Protein 1JW3 (pdb70)

Nearest PDB structures (foldseek):
  1jw3-assembly1_A  TM=9.278E-01  e=3.471E-25  Methanothermobacter thermautotrophicus
  4n2p-assembly1_A  TM=8.117E-01  e=3.714E-10  Pyrococcus horikoshii OT3
  8btx-assembly1_A  TM=7.753E-01  e=4.153E-09  Homo sapiens
  8odp-assembly2_D  TM=7.758E-01  e=3.670E-09  Homo sapiens
  5yzj-assembly1_B  TM=7.274E-01  e=2.975E-07  Homo sapiens

Radius of gyration: 14.45 Å; Cα contacts (8 Å, |Δi|>4): 319; chains: 1; bounding box: 36×46×28 Å

Solvent-accessible surface area: 8670 Å² total; per-residue (Å²): 238,153,26,45,86,130,73,147,58,134,39,52,29,0,7,50,2,58,10,123,76,61,46,54,0,1,20,18,1,0,25,0,15,5,89,42,15,3,52,26,82,145,50,152,47,63,78,110,125,165,22,138,7,88,6,124,84,164,47,48,0,0,68,56,10,5,47,51,9,62,154,46,22,120,99,20,46,7,15,27,7,115,42,112,23,121,43,65,141,91,147,130,6,25,49,0,24,2,12,15,53,1,54,109,92,159,188,65,26,94,133,180,57,142,49,164,38,22,87,131,18,76,36,62,29,80,75,95,137,68,79,7,23,0,48,1,19,7,52,122

Structure (mmCIF, N/CA/C/O backbone):
data_1JW3
#
_entry.id   1JW3
#
_cell.length_a   ?
_cell.length_b   ?
_cell.length_c   ?
_cell.angle_alpha   ?
_cell.angle_beta   ?
_cell.angle_gamma   ?
#
loop_
_atom_site.group_PDB
_atom_site.id
_atom_site.type_symbol
_atom_site.label_atom_id
_atom_site.label_alt_id
_atom_site.label_comp_id
_atom_site.label_asym_id
_atom_site.label_entity_id
_atom_site.label_seq_id
_atom_site.pdbx_PDB_ins_code
_atom_site.Cartn_x
_atom_site.Cartn_y
_atom_site.Cartn_z
_atom_site.occupancy
_atom_site.B_iso_or_equiv
_atom_site.auth_seq_id
_atom_site.auth_comp_id
_atom_site.auth_asym_id
_atom_site.auth_atom_id
_atom_site.pdbx_PDB_model_num
ATOM 1 N N . MET A 1 1 ? -4.465 3.564 18.238 1.00 0.00 1 MET A N 1
ATOM 2 C CA . MET A 1 1 ? -3.116 2.966 18.067 1.00 0.00 1 MET A CA 1
ATOM 3 C C . MET A 1 1 ? -3.027 2.161 16.775 1.00 0.00 1 MET A C 1
ATOM 4 O O . MET A 1 1 ? -1.972 2.090 16.146 1.00 0.00 1 MET A O 1
ATOM 20 N N . LYS A 1 2 ? -4.145 1.556 16.384 1.00 0.00 2 LYS A N 1
ATOM 21 C CA . LYS A 1 2 ? -4.194 0.757 15.165 1.00 0.00 2 LYS A CA 1
ATOM 22 C C . LYS A 1 2 ? -3.978 1.629 13.935 1.00 0.00 2 LYS A C 1
ATOM 23 O O . LYS A 1 2 ? -3.143 1.325 13.083 1.00 0.00 2 LYS A O 1
ATOM 42 N N . GLY A 1 3 ? -4.736 2.714 13.852 1.00 0.00 3 GLY A N 1
ATOM 43 C CA . GLY A 1 3 ? -4.617 3.620 12.726 1.00 0.00 3 GLY A CA 1
ATOM 44 C C . GLY A 1 3 ? -5.180 3.044 11.439 1.00 0.00 3 GLY A C 1
ATOM 45 O O . GLY A 1 3 ? -5.019 3.630 10.370 1.00 0.00 3 GLY A O 1
ATOM 49 N N . PHE A 1 4 ? -5.845 1.895 11.539 1.00 0.00 4 PHE A N 1
ATOM 50 C CA . PHE A 1 4 ? -6.432 1.253 10.370 1.00 0.00 4 PHE A CA 1
ATOM 51 C C . PHE A 1 4 ? -7.785 0.624 10.713 1.00 0.00 4 PHE A C 1
ATOM 52 O O . PHE A 1 4 ? -7.951 0.029 11.779 1.00 0.00 4 PHE A O 1
ATOM 69 N N . GLU A 1 5 ? -8.748 0.758 9.804 1.00 0.00 5 GLU A N 1
ATOM 70 C CA . GLU A 1 5 ? -10.085 0.202 10.007 1.00 0.00 5 GLU A CA 1
ATOM 71 C C . GLU A 1 5 ? -10.688 -0.233 8.677 1.00 0.00 5 GLU A C 1
ATOM 72 O O . GLU A 1 5 ? -10.715 0.535 7.721 1.00 0.00 5 GLU A O 1
ATOM 84 N N . PHE A 1 6 ? -11.161 -1.472 8.611 1.00 0.00 6 PHE A N 1
ATOM 85 C CA . PHE A 1 6 ? -11.742 -1.996 7.378 1.00 0.00 6 PHE A CA 1
ATOM 86 C C . PHE A 1 6 ? -13.243 -2.232 7.504 1.00 0.00 6 PHE A C 1
ATOM 87 O O . PHE A 1 6 ? -13.744 -2.585 8.571 1.00 0.00 6 PHE A O 1
ATOM 104 N N . PHE A 1 7 ? -13.951 -2.049 6.390 1.00 0.00 7 PHE A N 1
ATOM 105 C CA . PHE A 1 7 ? -15.394 -2.258 6.350 1.00 0.00 7 PHE A CA 1
ATOM 106 C C . PHE A 1 7 ? -15.711 -3.514 5.544 1.00 0.00 7 PHE A C 1
ATOM 107 O O . PHE A 1 7 ? -14.922 -3.929 4.694 1.00 0.00 7 PHE A O 1
ATOM 124 N N . ASP A 1 8 ? -16.850 -4.136 5.831 1.00 0.00 8 ASP A N 1
ATOM 125 C CA . ASP A 1 8 ? -17.236 -5.366 5.145 1.00 0.00 8 ASP A CA 1
ATOM 126 C C . ASP A 1 8 ? -18.052 -5.103 3.883 1.00 0.00 8 ASP A C 1
ATOM 127 O O . ASP A 1 8 ? -19.251 -4.829 3.948 1.00 0.00 8 ASP A O 1
ATOM 136 N N . VAL A 1 9 ? -17.395 -5.225 2.734 1.00 0.00 9 VAL A N 1
ATOM 137 C CA . VAL A 1 9 ? -18.051 -5.043 1.443 1.00 0.00 9 VAL A CA 1
ATOM 138 C C . VAL A 1 9 ? -18.240 -6.388 0.763 1.00 0.00 9 VAL A C 1
ATOM 139 O O . VAL A 1 9 ? -17.444 -7.309 0.954 1.00 0.00 9 VAL A O 1
ATOM 152 N N . THR A 1 10 ? -19.274 -6.490 -0.054 1.00 0.00 10 THR A N 1
ATOM 153 C CA . THR A 1 10 ? -19.532 -7.716 -0.783 1.00 0.00 10 THR A CA 1
ATOM 154 C C . THR A 1 10 ? -18.915 -7.626 -2.176 1.00 0.00 10 THR A C 1
ATOM 155 O O . THR A 1 10 ? -19.368 -6.830 -2.998 1.00 0.00 10 THR A O 1
ATOM 166 N N . ALA A 1 11 ? -17.857 -8.418 -2.425 1.00 0.00 11 ALA A N 1
ATOM 167 C CA . ALA A 1 11 ? -17.143 -8.412 -3.702 1.00 0.00 11 ALA A CA 1
ATOM 168 C C . ALA A 1 11 ? -15.806 -7.726 -3.510 1.00 0.00 11 ALA A C 1
ATOM 169 O O . ALA A 1 11 ? -14.770 -8.205 -3.951 1.00 0.00 11 ALA A O 1
ATOM 176 N N . ASP A 1 12 ? -15.848 -6.595 -2.834 1.00 0.00 12 ASP A N 1
ATOM 177 C CA . ASP A 1 12 ? -14.648 -5.820 -2.560 1.00 0.00 12 ASP A CA 1
ATOM 178 C C . ASP A 1 12 ? -14.468 -5.587 -1.063 1.00 0.00 12 ASP A C 1
ATOM 179 O O . ASP A 1 12 ? -15.366 -5.840 -0.266 1.00 0.00 12 ASP A O 1
ATOM 188 N N . ALA A 1 13 ? -13.300 -5.095 -0.689 1.00 0.00 13 ALA A N 1
ATOM 189 C CA . ALA A 1 13 ? -13.010 -4.797 0.705 1.00 0.00 13 ALA A CA 1
ATOM 190 C C . ALA A 1 13 ? -12.068 -3.604 0.811 1.00 0.00 13 ALA A C 1
ATOM 191 O O . ALA A 1 13 ? -10.956 -3.642 0.287 1.00 0.00 13 ALA A O 1
ATOM 198 N N . GLY A 1 14 ? -12.507 -2.549 1.494 1.00 0.00 14 GLY A N 1
ATOM 199 C CA . GLY A 1 14 ? -11.672 -1.373 1.643 1.00 0.00 14 GLY A CA 1
ATOM 200 C C . GLY A 1 14 ? -11.297 -1.099 3.071 1.00 0.00 14 GLY A C 1
ATOM 201 O O . GLY A 1 14 ? -12.127 -1.175 3.977 1.00 0.00 14 GLY A O 1
ATOM 205 N N . PHE A 1 15 ? -10.031 -0.778 3.263 1.00 0.00 15 PHE A N 1
ATOM 206 C CA . PHE A 1 15 ? -9.506 -0.485 4.579 1.00 0.00 15 PHE A CA 1
ATOM 207 C C . PHE A 1 15 ? -9.266 1.007 4.715 1.00 0.00 15 PHE A C 1
ATOM 208 O O . PHE A 1 15 ? -9.057 1.707 3.725 1.00 0.00 15 PHE A O 1
ATOM 225 N N . TRP A 1 16 ? -9.291 1.487 5.943 1.00 0.00 16 TRP A N 1
ATOM 226 C CA . TRP A 1 16 ? -9.068 2.894 6.208 1.00 0.00 16 TRP A CA 1
ATOM 227 C C . TRP A 1 16 ? -7.742 3.066 6.919 1.00 0.00 16 TRP A C 1
ATOM 228 O O . TRP A 1 16 ? -7.457 2.375 7.891 1.00 0.00 16 TRP A O 1
ATOM 249 N N . ALA A 1 17 ? -6.933 3.984 6.424 1.00 0.00 17 ALA A N 1
ATOM 250 C CA . ALA A 1 17 ? -5.630 4.239 7.010 1.00 0.00 17 ALA A CA 1
ATOM 251 C C . ALA A 1 17 ? -5.543 5.654 7.492 1.00 0.00 17 ALA A C 1
ATOM 252 O O . ALA A 1 17 ? -6.211 6.548 6.982 1.00 0.00 17 ALA A O 1
ATOM 259 N N . TYR A 1 18 ? -4.743 5.826 8.515 1.00 0.00 18 TYR A N 1
ATOM 260 C CA . TYR A 1 18 ? -4.576 7.111 9.138 1.00 0.00 18 TYR A CA 1
ATOM 261 C C . TYR A 1 18 ? -3.174 7.653 8.917 1.00 0.00 18 TYR A C 1
ATOM 262 O O . TYR A 1 18 ? -2.248 6.910 8.593 1.00 0.00 18 TYR A O 1
ATOM 280 N N . GLY A 1 19 ? -3.038 8.961 9.065 1.00 0.00 19 GLY A N 1
ATOM 281 C CA . GLY A 1 19 ? -1.763 9.601 8.850 1.00 0.00 19 GLY A CA 1
ATOM 282 C C . GLY A 1 19 ? -1.137 10.160 10.083 1.00 0.00 19 GLY A C 1
ATOM 283 O O . GLY A 1 19 ? -1.325 9.676 11.199 1.00 0.00 19 GLY A O 1
ATOM 287 N N . HIS A 1 20 ? -0.350 11.173 9.829 1.00 0.00 20 HIS A N 1
ATOM 288 C CA . HIS A 1 20 ? 0.405 11.861 10.828 1.00 0.00 20 HIS A CA 1
ATOM 289 C C . HIS A 1 20 ? 1.192 12.991 10.173 1.00 0.00 20 HIS A C 1
ATOM 290 O O . HIS A 1 20 ? 1.469 14.018 10.792 1.00 0.00 20 HIS A O 1
ATOM 305 N N . ASP A 1 21 ? 1.534 12.786 8.901 1.00 0.00 21 ASP A N 1
ATOM 306 C CA . ASP A 1 21 ? 2.273 13.779 8.133 1.00 0.00 21 ASP A CA 1
ATOM 307 C C . ASP A 1 21 ? 2.003 13.605 6.644 1.00 0.00 21 ASP A C 1
ATOM 308 O O . ASP A 1 21 ? 2.858 13.891 5.807 1.00 0.00 21 ASP A O 1
ATOM 317 N N . LEU A 1 22 ? 0.807 13.115 6.326 1.00 0.00 22 LEU A N 1
ATOM 318 C CA . LEU A 1 22 ? 0.401 12.875 4.942 1.00 0.00 22 LEU A CA 1
ATOM 319 C C . LEU A 1 22 ? 1.055 11.608 4.421 1.00 0.00 22 LEU A C 1
ATOM 320 O O . LEU A 1 22 ? 0.375 10.676 3.999 1.00 0.00 22 LEU A O 1
ATOM 336 N N . GLU A 1 23 ? 2.376 11.563 4.474 1.00 0.00 23 GLU A N 1
ATOM 337 C CA . GLU A 1 23 ? 3.102 10.386 4.029 1.00 0.00 23 GLU A CA 1
ATOM 338 C C . GLU A 1 23 ? 2.632 9.172 4.821 1.00 0.00 23 GLU A C 1
ATOM 339 O O . GLU A 1 23 ? 2.591 8.056 4.313 1.00 0.00 23 GLU A O 1
ATOM 351 N N . GLU A 1 24 ? 2.282 9.411 6.080 1.00 0.00 24 GLU A N 1
ATOM 352 C CA . GLU A 1 24 ? 1.824 8.353 6.968 1.00 0.00 24 GLU A CA 1
ATOM 353 C C . GLU A 1 24 ? 0.642 7.564 6.392 1.00 0.00 24 GLU A C 1
ATOM 354 O O . GLU A 1 24 ? 0.641 6.334 6.436 1.00 0.00 24 GLU A O 1
ATOM 366 N N . VAL A 1 25 ? -0.372 8.261 5.876 1.00 0.00 25 VAL A N 1
ATOM 367 C CA . VAL A 1 25 ? -1.555 7.579 5.332 1.00 0.00 25 VAL A CA 1
ATOM 368 C C . VAL A 1 25 ? -1.227 6.710 4.119 1.00 0.00 25 VAL A C 1
ATOM 369 O O . VAL A 1 25 ? -1.702 5.580 4.012 1.00 0.00 25 VAL A O 1
ATOM 382 N N . PHE A 1 26 ? -0.445 7.249 3.193 1.00 0.00 26 PHE A N 1
ATOM 383 C CA . PHE A 1 26 ? -0.097 6.527 1.973 1.00 0.00 26 PHE A CA 1
ATOM 384 C C . PHE A 1 26 ? 0.560 5.176 2.255 1.00 0.00 26 PHE A C 1
ATOM 385 O O . PHE A 1 26 ? 0.094 4.145 1.770 1.00 0.00 26 PHE A O 1
ATOM 402 N N . GLU A 1 27 ? 1.635 5.175 3.034 1.00 0.00 27 GLU A N 1
ATOM 403 C CA . GLU A 1 27 ? 2.334 3.932 3.358 1.00 0.00 27 GLU A CA 1
ATOM 404 C C . GLU A 1 27 ? 1.457 3.021 4.209 1.00 0.00 27 GLU A C 1
ATOM 405 O O . GLU A 1 27 ? 1.529 1.798 4.100 1.00 0.00 27 GLU A O 1
ATOM 417 N N . ASN A 1 28 ? 0.619 3.622 5.046 1.00 0.00 28 ASN A N 1
ATOM 418 C CA . ASN A 1 28 ? -0.280 2.856 5.899 1.00 0.00 28 ASN A CA 1
ATOM 419 C C . ASN A 1 28 ? -1.304 2.098 5.055 1.00 0.00 28 ASN A C 1
ATOM 420 O O . ASN A 1 28 ? -1.804 1.049 5.462 1.00 0.00 28 ASN A O 1
ATOM 431 N N . ALA A 1 29 ? -1.609 2.638 3.877 1.00 0.00 29 ALA A N 1
ATOM 432 C CA . ALA A 1 29 ? -2.570 2.018 2.971 1.00 0.00 29 ALA A CA 1
ATOM 433 C C . ALA A 1 29 ? -2.102 0.637 2.526 1.00 0.00 29 ALA A C 1
ATOM 434 O O . ALA A 1 29 ? -2.891 -0.307 2.462 1.00 0.00 29 ALA A O 1
ATOM 441 N N . ALA A 1 30 ? -0.815 0.525 2.216 1.00 0.00 30 ALA A N 1
ATOM 442 C CA . ALA A 1 30 ? -0.244 -0.741 1.774 1.00 0.00 30 ALA A CA 1
ATOM 443 C C . ALA A 1 30 ? -0.422 -1.828 2.828 1.00 0.00 30 ALA A C 1
ATOM 444 O O . ALA A 1 30 ? -0.714 -2.979 2.501 1.00 0.00 30 ALA A O 1
ATOM 451 N N . LEU A 1 31 ? -0.240 -1.460 4.091 1.00 0.00 31 LEU A N 1
ATOM 452 C CA . LEU A 1 31 ? -0.375 -2.413 5.189 1.00 0.00 31 LEU A CA 1
ATOM 453 C C . LEU A 1 31 ? -1.775 -3.027 5.222 1.00 0.00 31 LEU A C 1
ATOM 454 O O . LEU A 1 31 ? -1.938 -4.201 5.552 1.00 0.00 31 LEU A O 1
ATOM 470 N N . ALA A 1 32 ? -2.783 -2.226 4.885 1.00 0.00 32 ALA A N 1
ATOM 471 C CA . ALA A 1 32 ? -4.167 -2.694 4.884 1.00 0.00 32 ALA A CA 1
ATOM 472 C C . ALA A 1 32 ? -4.327 -3.962 4.050 1.00 0.00 32 ALA A C 1
ATOM 473 O O . ALA A 1 32 ? -4.945 -4.932 4.491 1.00 0.00 32 ALA A O 1
ATOM 480 N N . MET A 1 33 ? -3.777 -3.945 2.843 1.00 0.00 33 MET A N 1
ATOM 481 C CA . MET A 1 33 ? -3.867 -5.089 1.946 1.00 0.00 33 MET A CA 1
ATOM 482 C C . MET A 1 33 ? -2.989 -6.243 2.423 1.00 0.00 33 MET A C 1
ATOM 483 O O . MET A 1 33 ? -3.437 -7.385 2.489 1.00 0.00 33 MET A O 1
ATOM 497 N N . PHE A 1 34 ? -1.737 -5.937 2.743 1.00 0.00 34 PHE A N 1
ATOM 498 C CA . PHE A 1 34 ? -0.790 -6.950 3.200 1.00 0.00 34 PHE A CA 1
ATOM 499 C C . PHE A 1 34 ? -1.265 -7.632 4.482 1.00 0.00 34 PHE A C 1
ATOM 500 O O . PHE A 1 34 ? -1.240 -8.858 4.590 1.00 0.00 34 PHE A O 1
ATOM 517 N N . GLU A 1 35 ? -1.685 -6.830 5.455 1.00 0.00 35 GLU A N 1
ATOM 518 C CA . GLU A 1 35 ? -2.150 -7.356 6.735 1.00 0.00 35 GLU A CA 1
ATOM 519 C C . GLU A 1 35 ? -3.245 -8.405 6.552 1.00 0.00 35 GLU A C 1
ATOM 520 O O . GLU A 1 35 ? -3.381 -9.319 7.365 1.00 0.00 35 GLU A O 1
ATOM 532 N N . VAL A 1 36 ? -4.032 -8.263 5.492 1.00 0.00 36 VAL A N 1
ATOM 533 C CA . VAL A 1 36 ? -5.121 -9.195 5.224 1.00 0.00 36 VAL A CA 1
ATOM 534 C C . VAL A 1 36 ? -4.780 -10.168 4.098 1.00 0.00 36 VAL A C 1
ATOM 535 O O . VAL A 1 36 ? -5.333 -11.265 4.030 1.00 0.00 36 VAL A O 1
ATOM 548 N N . MET A 1 37 ? -3.872 -9.767 3.215 1.00 0.00 37 MET A N 1
ATOM 549 C CA . MET A 1 37 ? -3.472 -10.607 2.104 1.00 0.00 37 MET A CA 1
ATOM 550 C C . MET A 1 37 ? -2.543 -11.721 2.585 1.00 0.00 37 MET A C 1
ATOM 551 O O . MET A 1 37 ? -2.443 -12.774 1.957 1.00 0.00 37 MET A O 1
ATOM 565 N N . THR A 1 38 ? -1.867 -11.479 3.704 1.00 0.00 38 THR A N 1
ATOM 566 C CA . THR A 1 38 ? -0.948 -12.460 4.267 1.00 0.00 38 THR A CA 1
ATOM 567 C C . THR A 1 38 ? -0.576 -12.095 5.701 1.00 0.00 38 THR A C 1
ATOM 568 O O . THR A 1 38 ? -1.204 -11.233 6.314 1.00 0.00 38 THR A O 1
ATOM 579 N N . ASP A 1 39 ? 0.448 -12.757 6.232 1.00 0.00 39 ASP A N 1
ATOM 580 C CA . ASP A 1 39 ? 0.898 -12.501 7.595 1.00 0.00 39 ASP A CA 1
ATOM 581 C C . ASP A 1 39 ? 2.385 -12.162 7.630 1.00 0.00 39 ASP A C 1
ATOM 582 O O . ASP A 1 39 ? 3.228 -13.043 7.799 1.00 0.00 39 ASP A O 1
ATOM 591 N N . THR A 1 40 ? 2.702 -10.879 7.473 1.00 0.00 40 THR A N 1
ATOM 592 C CA . THR A 1 40 ? 4.090 -10.427 7.491 1.00 0.00 40 THR A CA 1
ATOM 593 C C . THR A 1 40 ? 4.691 -10.578 8.889 1.00 0.00 40 THR A C 1
ATOM 594 O O . THR A 1 40 ? 5.910 -10.649 9.042 1.00 0.00 40 THR A O 1
ATOM 605 N N . SER A 1 41 ? 3.829 -10.629 9.904 1.00 0.00 41 SER A N 1
ATOM 606 C CA . SER A 1 41 ? 4.277 -10.775 11.286 1.00 0.00 41 SER A CA 1
ATOM 607 C C . SER A 1 41 ? 5.016 -12.095 11.484 1.00 0.00 41 SER A C 1
ATOM 608 O O . SER A 1 41 ? 4.461 -13.058 12.013 1.00 0.00 41 SER A O 1
ATOM 616 N N . LEU A 1 42 ? 6.273 -12.127 11.051 1.00 0.00 42 LEU A N 1
ATOM 617 C CA . LEU A 1 42 ? 7.107 -13.321 11.165 1.00 0.00 42 LEU A CA 1
ATOM 618 C C . LEU A 1 42 ? 8.430 -13.106 10.438 1.00 0.00 42 LEU A C 1
ATOM 619 O O . LEU A 1 42 ? 9.480 -13.581 10.871 1.00 0.00 42 LEU A O 1
ATOM 635 N N . VAL A 1 43 ? 8.359 -12.386 9.326 1.00 0.00 43 VAL A N 1
ATOM 636 C CA . VAL A 1 43 ? 9.529 -12.089 8.512 1.00 0.00 43 VAL A CA 1
ATOM 637 C C . VAL A 1 43 ? 10.100 -10.716 8.862 1.00 0.00 43 VAL A C 1
ATOM 638 O O . VAL A 1 43 ? 9.360 -9.742 9.000 1.00 0.00 43 VAL A O 1
ATOM 651 N N . GLU A 1 44 ? 11.419 -10.649 9.006 1.00 0.00 44 GLU A N 1
ATOM 652 C CA . GLU A 1 44 ? 12.089 -9.398 9.342 1.00 0.00 44 GLU A CA 1
ATOM 653 C C . GLU A 1 44 ? 12.276 -8.522 8.105 1.00 0.00 44 GLU A C 1
ATOM 654 O O . GLU A 1 44 ? 11.491 -7.606 7.856 1.00 0.00 44 GLU A O 1
ATOM 666 N N . ALA A 1 45 ? 13.323 -8.807 7.337 1.00 0.00 45 ALA A N 1
ATOM 667 C CA . ALA A 1 45 ? 13.625 -8.048 6.126 1.00 0.00 45 ALA A CA 1
ATOM 668 C C . ALA A 1 45 ? 14.932 -8.526 5.502 1.00 0.00 45 ALA A C 1
ATOM 669 O O . ALA A 1 45 ? 16.016 -8.213 5.993 1.00 0.00 45 ALA A O 1
ATOM 676 N N . ALA A 1 46 ? 14.822 -9.295 4.424 1.00 0.00 46 ALA A N 1
ATOM 677 C CA . ALA A 1 46 ? 15.994 -9.828 3.742 1.00 0.00 46 ALA A CA 1
ATOM 678 C C . ALA A 1 46 ? 16.393 -8.980 2.540 1.00 0.00 46 ALA A C 1
ATOM 679 O O . ALA A 1 46 ? 17.544 -9.016 2.101 1.00 0.00 46 ALA A O 1
ATOM 686 N N . GLU A 1 47 ? 15.442 -8.233 2.000 1.00 0.00 47 GLU A N 1
ATOM 687 C CA . GLU A 1 47 ? 15.704 -7.395 0.838 1.00 0.00 47 GLU A CA 1
ATOM 688 C C . GLU A 1 47 ? 15.070 -6.025 0.994 1.00 0.00 47 GLU A C 1
ATOM 689 O O . GLU A 1 47 ? 14.292 -5.796 1.916 1.00 0.00 47 GLU A O 1
ATOM 701 N N . GLU A 1 48 ? 15.406 -5.119 0.083 1.00 0.00 48 GLU A N 1
ATOM 702 C CA . GLU A 1 48 ? 14.857 -3.772 0.116 1.00 0.00 48 GLU A CA 1
ATOM 703 C C . GLU A 1 48 ? 14.568 -3.264 -1.295 1.00 0.00 48 GLU A C 1
ATOM 704 O O . GLU A 1 48 ? 15.316 -3.540 -2.233 1.00 0.00 48 GLU A O 1
ATOM 716 N N . ARG A 1 49 ? 13.477 -2.519 -1.433 1.00 0.00 49 ARG A N 1
ATOM 717 C CA . ARG A 1 49 ? 13.076 -1.963 -2.720 1.00 0.00 49 ARG A CA 1
ATOM 718 C C . ARG A 1 49 ? 12.521 -0.554 -2.539 1.00 0.00 49 ARG A C 1
ATOM 719 O O . ARG A 1 49 ? 11.905 -0.249 -1.520 1.00 0.00 49 ARG A O 1
ATOM 740 N N . ARG A 1 50 ? 12.740 0.301 -3.531 1.00 0.00 50 ARG A N 1
ATOM 741 C CA . ARG A 1 50 ? 12.258 1.676 -3.470 1.00 0.00 50 ARG A CA 1
ATOM 742 C C . ARG A 1 50 ? 11.379 2.005 -4.672 1.00 0.00 50 ARG A C 1
ATOM 743 O O . ARG A 1 50 ? 11.641 1.557 -5.789 1.00 0.00 50 ARG A O 1
ATOM 764 N N . VAL A 1 51 ? 10.335 2.793 -4.434 1.00 0.00 51 VAL A N 1
ATOM 765 C CA . VAL A 1 51 ? 9.412 3.189 -5.492 1.00 0.00 51 VAL A CA 1
ATOM 766 C C . VAL A 1 51 ? 9.291 4.709 -5.565 1.00 0.00 51 VAL A C 1
ATOM 767 O O . VAL A 1 51 ? 9.380 5.393 -4.548 1.00 0.00 51 VAL A O 1
ATOM 780 N N . GLU A 1 52 ? 9.082 5.229 -6.771 1.00 0.00 52 GLU A N 1
ATOM 781 C CA . GLU A 1 52 ? 8.941 6.666 -6.973 1.00 0.00 52 GLU A CA 1
ATOM 782 C C . GLU A 1 52 ? 7.646 6.971 -7.706 1.00 0.00 52 GLU A C 1
ATOM 783 O O . GLU A 1 52 ? 7.259 6.244 -8.621 1.00 0.00 52 GLU A O 1
ATOM 795 N N . ILE A 1 53 ? 6.970 8.035 -7.297 1.00 0.00 53 ILE A N 1
ATOM 796 C CA . ILE A 1 53 ? 5.711 8.401 -7.924 1.00 0.00 53 ILE A CA 1
ATOM 797 C C . ILE A 1 53 ? 5.571 9.905 -8.114 1.00 0.00 53 ILE A C 1
ATOM 798 O O . ILE A 1 53 ? 6.102 10.693 -7.334 1.00 0.00 53 ILE A O 1
ATOM 814 N N . THR A 1 54 ? 4.816 10.288 -9.140 1.00 0.00 54 THR A N 1
ATOM 815 C CA . THR A 1 54 ? 4.559 11.694 -9.416 1.00 0.00 54 THR A CA 1
ATOM 816 C C . THR A 1 54 ? 3.055 11.955 -9.400 1.00 0.00 54 THR A C 1
ATOM 817 O O . THR A 1 54 ? 2.317 11.455 -10.249 1.00 0.00 54 THR A O 1
ATOM 828 N N . SER A 1 55 ? 2.611 12.738 -8.426 1.00 0.00 55 SER A N 1
ATOM 829 C CA . SER A 1 55 ? 1.199 13.073 -8.283 1.00 0.00 55 SER A CA 1
ATOM 830 C C . SER A 1 55 ? 0.992 14.579 -8.346 1.00 0.00 55 SER A C 1
ATOM 831 O O . SER A 1 55 ? 1.939 15.344 -8.210 1.00 0.00 55 SER A O 1
ATOM 839 N N . GLU A 1 56 ? -0.249 15.000 -8.549 1.00 0.00 56 GLU A N 1
ATOM 840 C CA . GLU A 1 56 ? -0.563 16.421 -8.617 1.00 0.00 56 GLU A CA 1
ATOM 841 C C . GLU A 1 56 ? -1.972 16.690 -8.109 1.00 0.00 56 GLU A C 1
ATOM 842 O O . GLU A 1 56 ? -2.710 17.489 -8.685 1.00 0.00 56 GLU A O 1
ATOM 854 N N . ASP A 1 57 ? -2.343 16.011 -7.029 1.00 0.00 57 ASP A N 1
ATOM 855 C CA . ASP A 1 57 ? -3.671 16.176 -6.451 1.00 0.00 57 ASP A CA 1
ATOM 856 C C . ASP A 1 57 ? -3.777 15.572 -5.046 1.00 0.00 57 ASP A C 1
ATOM 857 O O . ASP A 1 57 ? -4.862 15.546 -4.467 1.00 0.00 57 ASP A O 1
ATOM 866 N N . ARG A 1 58 ? -2.656 15.096 -4.497 1.00 0.00 58 ARG A N 1
ATOM 867 C CA . ARG A 1 58 ? -2.645 14.501 -3.160 1.00 0.00 58 ARG A CA 1
ATOM 868 C C . ARG A 1 58 ? -3.517 13.251 -3.105 1.00 0.00 58 ARG A C 1
ATOM 869 O O . ARG A 1 58 ? -3.010 12.134 -2.998 1.00 0.00 58 ARG A O 1
ATOM 890 N N . VAL A 1 59 ? -4.830 13.443 -3.180 1.00 0.00 59 VAL A N 1
ATOM 891 C CA . VAL A 1 59 ? -5.771 12.330 -3.140 1.00 0.00 59 VAL A CA 1
ATOM 892 C C . VAL A 1 59 ? -5.431 11.294 -4.207 1.00 0.00 59 VAL A C 1
ATOM 893 O O . VAL A 1 59 ? -5.586 10.092 -3.992 1.00 0.00 59 VAL A O 1
ATOM 906 N N . SER A 1 60 ? -4.961 11.770 -5.354 1.00 0.00 60 SER A N 1
ATOM 907 C CA . SER A 1 60 ? -4.591 10.886 -6.452 1.00 0.00 60 SER A CA 1
ATOM 908 C C . SER A 1 60 ? -3.324 10.113 -6.115 1.00 0.00 60 SER A C 1
ATOM 909 O O . SER A 1 60 ? -3.138 8.985 -6.573 1.00 0.00 60 SER A O 1
ATOM 917 N N . LEU A 1 61 ? -2.453 10.715 -5.305 1.00 0.00 61 LEU A N 1
ATOM 918 C CA . LEU A 1 61 ? -1.215 10.055 -4.912 1.00 0.00 61 LEU A CA 1
ATOM 919 C C . LEU A 1 61 ? -1.524 8.686 -4.314 1.00 0.00 61 LEU A C 1
ATOM 920 O O . LEU A 1 61 ? -0.823 7.710 -4.573 1.00 0.00 61 LEU A O 1
ATOM 936 N N . LEU A 1 62 ? -2.595 8.619 -3.529 1.00 0.00 62 LEU A N 1
ATOM 937 C CA . LEU A 1 62 ? -3.009 7.362 -2.917 1.00 0.00 62 LEU A CA 1
ATOM 938 C C . LEU A 1 62 ? -3.449 6.381 -3.999 1.00 0.00 62 LEU A C 1
ATOM 939 O O . LEU A 1 62 ? -3.026 5.225 -4.015 1.00 0.00 62 LEU A O 1
ATOM 955 N N . TYR A 1 63 ? -4.300 6.855 -4.904 1.00 0.00 63 TYR A N 1
ATOM 956 C CA . TYR A 1 63 ? -4.799 6.026 -5.993 1.00 0.00 63 TYR A CA 1
ATOM 957 C C . TYR A 1 63 ? -3.647 5.463 -6.819 1.00 0.00 63 TYR A C 1
ATOM 958 O O . TYR A 1 63 ? -3.717 4.340 -7.317 1.00 0.00 63 TYR A O 1
ATOM 976 N N . ASP A 1 64 ? -2.590 6.254 -6.962 1.00 0.00 64 ASP A N 1
ATOM 977 C CA . ASP A 1 64 ? -1.424 5.839 -7.731 1.00 0.00 64 ASP A CA 1
ATOM 978 C C . ASP A 1 64 ? -0.382 5.161 -6.844 1.00 0.00 64 ASP A C 1
ATOM 979 O O . ASP A 1 64 ? 0.485 4.441 -7.338 1.00 0.00 64 ASP A O 1
ATOM 988 N N . TRP A 1 65 ? -0.462 5.396 -5.537 1.00 0.00 65 TRP A N 1
ATOM 989 C CA . TRP A 1 65 ? 0.490 4.802 -4.606 1.00 0.00 65 TRP A CA 1
ATOM 990 C C . TRP A 1 65 ? 0.234 3.310 -4.431 1.00 0.00 65 TRP A C 1
ATOM 991 O O . TRP A 1 65 ? 1.141 2.493 -4.589 1.00 0.00 65 TRP A O 1
ATOM 1012 N N . LEU A 1 66 ? -1.002 2.960 -4.096 1.00 0.00 66 LEU A N 1
ATOM 1013 C CA . LEU A 1 66 ? -1.362 1.566 -3.891 1.00 0.00 66 LEU A CA 1
ATOM 1014 C C . LEU A 1 66 ? -1.389 0.812 -5.214 1.00 0.00 66 LEU A C 1
ATOM 1015 O O . LEU A 1 66 ? -0.908 -0.318 -5.301 1.00 0.00 66 LEU A O 1
ATOM 1031 N N . ASP A 1 67 ? -1.930 1.445 -6.252 1.00 0.00 67 ASP A N 1
ATOM 1032 C CA . ASP A 1 67 ? -1.981 0.821 -7.568 1.00 0.00 67 ASP A CA 1
ATOM 1033 C C . ASP A 1 67 ? -0.580 0.392 -7.980 1.00 0.00 67 ASP A C 1
ATOM 1034 O O . ASP A 1 67 ? -0.395 -0.635 -8.633 1.00 0.00 67 ASP A O 1
ATOM 1043 N N . GLU A 1 68 ? 0.408 1.179 -7.561 1.00 0.00 68 GLU A N 1
ATOM 1044 C CA . GLU A 1 68 ? 1.800 0.877 -7.850 1.00 0.00 68 GLU A CA 1
ATOM 1045 C C . GLU A 1 68 ? 2.194 -0.414 -7.147 1.00 0.00 68 GLU A C 1
ATOM 1046 O O . GLU A 1 68 ? 2.961 -1.219 -7.675 1.00 0.00 68 GLU A O 1
ATOM 1058 N N . LEU A 1 69 ? 1.645 -0.601 -5.950 1.00 0.00 69 LEU A N 1
ATOM 1059 C CA . LEU A 1 69 ? 1.911 -1.792 -5.158 1.00 0.00 69 LEU A CA 1
ATOM 1060 C C . LEU A 1 69 ? 1.351 -3.029 -5.852 1.00 0.00 69 LEU A C 1
ATOM 1061 O O . LEU A 1 69 ? 1.896 -4.124 -5.730 1.00 0.00 69 LEU A O 1
ATOM 1077 N N . LEU A 1 70 ? 0.250 -2.840 -6.572 1.00 0.00 70 LEU A N 1
ATOM 1078 C CA . LEU A 1 70 ? -0.404 -3.931 -7.284 1.00 0.00 70 LEU A CA 1
ATOM 1079 C C . LEU A 1 70 ? 0.542 -4.612 -8.272 1.00 0.00 70 LEU A C 1
ATOM 1080 O O . LEU A 1 70 ? 0.617 -5.840 -8.324 1.00 0.00 70 LEU A O 1
ATOM 1096 N N . PHE A 1 71 ? 1.250 -3.813 -9.065 1.00 0.00 71 PHE A N 1
ATOM 1097 C CA . PHE A 1 71 ? 2.175 -4.346 -10.063 1.00 0.00 71 PHE A CA 1
ATOM 1098 C C . PHE A 1 71 ? 3.405 -4.979 -9.416 1.00 0.00 71 PHE A C 1
ATOM 1099 O O . PHE A 1 71 ? 3.752 -6.123 -9.712 1.00 0.00 71 PHE A O 1
ATOM 1116 N N . ILE A 1 72 ? 4.065 -4.232 -8.539 1.00 0.00 72 ILE A N 1
ATOM 1117 C CA . ILE A 1 72 ? 5.261 -4.723 -7.860 1.00 0.00 72 ILE A CA 1
ATOM 1118 C C . ILE A 1 72 ? 4.974 -5.994 -7.068 1.00 0.00 72 ILE A C 1
ATOM 1119 O O . ILE A 1 72 ? 5.837 -6.862 -6.942 1.00 0.00 72 ILE A O 1
ATOM 1135 N N . HIS A 1 73 ? 3.762 -6.100 -6.523 1.00 0.00 73 HIS A N 1
ATOM 1136 C CA . HIS A 1 73 ? 3.380 -7.267 -5.732 1.00 0.00 73 HIS A CA 1
ATOM 1137 C C . HIS A 1 73 ? 3.716 -8.561 -6.469 1.00 0.00 73 HIS A C 1
ATOM 1138 O O . HIS A 1 73 ? 4.375 -9.440 -5.917 1.00 0.00 73 HIS A O 1
ATOM 1153 N N . ASP A 1 74 ? 3.277 -8.667 -7.716 1.00 0.00 74 ASP A N 1
ATOM 1154 C CA . ASP A 1 74 ? 3.558 -9.855 -8.514 1.00 0.00 74 ASP A CA 1
ATOM 1155 C C . ASP A 1 74 ? 5.015 -9.870 -8.937 1.00 0.00 74 ASP A C 1
ATOM 1156 O O . ASP A 1 74 ? 5.615 -10.934 -9.089 1.00 0.00 74 ASP A O 1
ATOM 1165 N N . THR A 1 75 ? 5.594 -8.686 -9.092 1.00 0.00 75 THR A N 1
ATOM 1166 C CA . THR A 1 75 ? 6.994 -8.589 -9.458 1.00 0.00 75 THR A CA 1
ATOM 1167 C C . THR A 1 75 ? 7.846 -9.177 -8.342 1.00 0.00 75 THR A C 1
ATOM 1168 O O . THR A 1 75 ? 9.002 -9.542 -8.549 1.00 0.00 75 THR A O 1
ATOM 1179 N N . GLU A 1 76 ? 7.246 -9.287 -7.157 1.00 0.00 76 GLU A N 1
ATOM 1180 C CA . GLU A 1 76 ? 7.924 -9.852 -6.009 1.00 0.00 76 GLU A CA 1
ATOM 1181 C C . GLU A 1 76 ? 6.944 -10.148 -4.888 1.00 0.00 76 GLU A C 1
ATOM 1182 O O . GLU A 1 76 ? 6.971 -9.514 -3.834 1.00 0.00 76 GLU A O 1
ATOM 1194 N N . PHE A 1 77 ? 6.081 -11.127 -5.126 1.00 0.00 77 PHE A N 1
ATOM 1195 C CA . PHE A 1 77 ? 5.095 -11.527 -4.132 1.00 0.00 77 PHE A CA 1
ATOM 1196 C C . PHE A 1 77 ? 5.790 -12.059 -2.890 1.00 0.00 77 PHE A C 1
ATOM 1197 O O . PHE A 1 77 ? 6.168 -13.224 -2.832 1.00 0.00 77 PHE A O 1
ATOM 1214 N N . ILE A 1 78 ? 5.970 -11.189 -1.903 1.00 0.00 78 ILE A N 1
ATOM 1215 C CA . ILE A 1 78 ? 6.645 -11.573 -0.668 1.00 0.00 78 ILE A CA 1
ATOM 1216 C C . ILE A 1 78 ? 5.692 -11.576 0.527 1.00 0.00 78 ILE A C 1
ATOM 1217 O O . ILE A 1 78 ? 4.685 -10.868 0.539 1.00 0.00 78 ILE A O 1
ATOM 1233 N N . LEU A 1 79 ? 6.014 -12.406 1.516 1.00 0.00 79 LEU A N 1
ATOM 1234 C CA . LEU A 1 79 ? 5.195 -12.551 2.716 1.00 0.00 79 LEU A CA 1
ATOM 1235 C C . LEU A 1 79 ? 5.166 -11.282 3.562 1.00 0.00 79 LEU A C 1
ATOM 1236 O O . LEU A 1 79 ? 4.107 -10.870 4.034 1.00 0.00 79 LEU A O 1
ATOM 1252 N N . PHE A 1 80 ? 6.329 -10.676 3.777 1.00 0.00 80 PHE A N 1
ATOM 1253 C CA . PHE A 1 80 ? 6.408 -9.472 4.598 1.00 0.00 80 PHE A CA 1
ATOM 1254 C C . PHE A 1 80 ? 6.948 -8.290 3.815 1.00 0.00 80 PHE A C 1
ATOM 1255 O O . PHE A 1 80 ? 7.791 -8.443 2.930 1.00 0.00 80 PHE A O 1
ATOM 1272 N N . SER A 1 81 ? 6.469 -7.106 4.168 1.00 0.00 81 SER A N 1
ATOM 1273 C CA . SER A 1 81 ? 6.917 -5.890 3.522 1.00 0.00 81 SER A CA 1
ATOM 1274 C C . SER A 1 81 ? 6.754 -4.684 4.440 1.00 0.00 81 SER A C 1
ATOM 1275 O O . SER A 1 81 ? 5.683 -4.460 5.004 1.00 0.00 81 SER A O 1
ATOM 1283 N N . LYS A 1 82 ? 7.817 -3.897 4.565 1.00 0.00 82 LYS A N 1
ATOM 1284 C CA . LYS A 1 82 ? 7.787 -2.697 5.392 1.00 0.00 82 LYS A CA 1
ATOM 1285 C C . LYS A 1 82 ? 7.376 -1.511 4.535 1.00 0.00 82 LYS A C 1
ATOM 1286 O O . LYS A 1 82 ? 7.688 -1.469 3.345 1.00 0.00 82 LYS A O 1
ATOM 1305 N N . PHE A 1 83 ? 6.661 -0.555 5.118 1.00 0.00 83 PHE A N 1
ATOM 1306 C CA . PHE A 1 83 ? 6.215 0.597 4.346 1.00 0.00 83 PHE A CA 1
ATOM 1307 C C . PHE A 1 83 ? 6.802 1.904 4.850 1.00 0.00 83 PHE A C 1
ATOM 1308 O O . PHE A 1 83 ? 6.587 2.317 5.990 1.00 0.00 83 PHE A O 1
ATOM 1325 N N . LYS A 1 84 ? 7.501 2.566 3.944 1.00 0.00 84 LYS A N 1
ATOM 1326 C CA . LYS A 1 84 ? 8.099 3.862 4.194 1.00 0.00 84 LYS A CA 1
ATOM 1327 C C . LYS A 1 84 ? 7.760 4.745 3.003 1.00 0.00 84 LYS A C 1
ATOM 1328 O O . LYS A 1 84 ? 7.826 4.285 1.867 1.00 0.00 84 LYS A O 1
ATOM 1347 N N . VAL A 1 85 ? 7.360 5.982 3.244 1.00 0.00 85 VAL A N 1
ATOM 1348 C CA . VAL A 1 85 ? 6.982 6.861 2.142 1.00 0.00 85 VAL A CA 1
ATOM 1349 C C . VAL A 1 85 ? 7.636 8.228 2.236 1.00 0.00 85 VAL A C 1
ATOM 1350 O O . VAL A 1 85 ? 7.935 8.732 3.319 1.00 0.00 85 VAL A O 1
ATOM 1363 N N . LYS A 1 86 ? 7.868 8.799 1.066 1.00 0.00 86 LYS A N 1
ATOM 1364 C CA . LYS A 1 86 ? 8.505 10.091 0.934 1.00 0.00 86 LYS A CA 1
ATOM 1365 C C . LYS A 1 86 ? 7.684 10.997 0.022 1.00 0.00 86 LYS A C 1
ATOM 1366 O O . LYS A 1 86 ? 7.488 10.686 -1.148 1.00 0.00 86 LYS A O 1
ATOM 1385 N N . ILE A 1 87 ? 7.212 12.119 0.548 1.00 0.00 87 ILE A N 1
ATOM 1386 C CA . ILE A 1 87 ? 6.425 13.043 -0.260 1.00 0.00 87 ILE A CA 1
ATOM 1387 C C . ILE A 1 87 ? 7.136 14.378 -0.416 1.00 0.00 87 ILE A C 1
ATOM 1388 O O . ILE A 1 87 ? 7.503 15.018 0.570 1.00 0.00 87 ILE A O 1
ATOM 1404 N N . ASP A 1 88 ? 7.340 14.789 -1.664 1.00 0.00 88 ASP A N 1
ATOM 1405 C CA . ASP A 1 88 ? 8.019 16.039 -1.950 1.00 0.00 88 ASP A CA 1
ATOM 1406 C C . ASP A 1 88 ? 7.246 16.864 -2.967 1.00 0.00 88 ASP A C 1
ATOM 1407 O O . ASP A 1 88 ? 6.995 16.413 -4.084 1.00 0.00 88 ASP A O 1
ATOM 1416 N N . GLU A 1 89 ? 6.894 18.086 -2.589 1.00 0.00 89 GLU A N 1
ATOM 1417 C CA . GLU A 1 89 ? 6.180 18.975 -3.492 1.00 0.00 89 GLU A CA 1
ATOM 1418 C C . GLU A 1 89 ? 7.159 19.543 -4.491 1.00 0.00 89 GLU A C 1
ATOM 1419 O O . GLU A 1 89 ? 8.077 20.283 -4.136 1.00 0.00 89 GLU A O 1
ATOM 1431 N N . LYS A 1 90 ? 6.969 19.173 -5.743 1.00 0.00 90 LYS A N 1
ATOM 1432 C CA . LYS A 1 90 ? 7.844 19.624 -6.802 1.00 0.00 90 LYS A CA 1
ATOM 1433 C C . LYS A 1 90 ? 7.557 21.067 -7.145 1.00 0.00 90 LYS A C 1
ATOM 1434 O O . LYS A 1 90 ? 6.833 21.753 -6.422 1.00 0.00 90 LYS A O 1
ATOM 1453 N N . ASP A 1 91 ? 8.137 21.537 -8.236 1.00 0.00 91 ASP A N 1
ATOM 1454 C CA . ASP A 1 91 ? 7.947 22.912 -8.655 1.00 0.00 91 ASP A CA 1
ATOM 1455 C C . ASP A 1 91 ? 6.464 23.255 -8.854 1.00 0.00 91 ASP A C 1
ATOM 1456 O O . ASP A 1 91 ? 6.138 24.359 -9.289 1.00 0.00 91 ASP A O 1
ATOM 1465 N N . ASP A 1 92 ? 5.567 22.312 -8.538 1.00 0.00 92 ASP A N 1
ATOM 1466 C CA . ASP A 1 92 ? 4.131 22.530 -8.689 1.00 0.00 92 ASP A CA 1
ATOM 1467 C C . ASP A 1 92 ? 3.372 21.229 -8.462 1.00 0.00 92 ASP A C 1
ATOM 1468 O O . ASP A 1 92 ? 2.244 21.232 -7.967 1.00 0.00 92 ASP A O 1
ATOM 1477 N N . GLY A 1 93 ? 3.998 20.117 -8.835 1.00 0.00 93 GLY A N 1
ATOM 1478 C CA . GLY A 1 93 ? 3.370 18.821 -8.677 1.00 0.00 93 GLY A CA 1
ATOM 1479 C C . GLY A 1 93 ? 3.683 18.165 -7.349 1.00 0.00 93 GLY A C 1
ATOM 1480 O O . GLY A 1 93 ? 4.021 18.836 -6.375 1.00 0.00 93 GLY A O 1
ATOM 1484 N N . LEU A 1 94 ? 3.546 16.846 -7.317 1.00 0.00 94 LEU A N 1
ATOM 1485 C CA . LEU A 1 94 ? 3.783 16.066 -6.111 1.00 0.00 94 LEU A CA 1
ATOM 1486 C C . LEU A 1 94 ? 4.596 14.806 -6.422 1.00 0.00 94 LEU A C 1
ATOM 1487 O O . LEU A 1 94 ? 4.443 14.206 -7.484 1.00 0.00 94 LEU A O 1
ATOM 1503 N N . HIS A 1 95 ? 5.455 14.411 -5.486 1.00 0.00 95 HIS A N 1
ATOM 1504 C CA . HIS A 1 95 ? 6.282 13.217 -5.656 1.00 0.00 95 HIS A CA 1
ATOM 1505 C C . HIS A 1 95 ? 6.132 12.279 -4.463 1.00 0.00 95 HIS A C 1
ATOM 1506 O O . HIS A 1 95 ? 5.990 12.724 -3.326 1.00 0.00 95 HIS A O 1
ATOM 1521 N N . LEU A 1 96 ? 6.156 10.981 -4.736 1.00 0.00 96 LEU A N 1
ATOM 1522 C CA . LEU A 1 96 ? 6.014 9.967 -3.696 1.00 0.00 96 LEU A CA 1
ATOM 1523 C C . LEU A 1 96 ? 7.153 8.951 -3.775 1.00 0.00 96 LEU A C 1
ATOM 1524 O O . LEU A 1 96 ? 7.375 8.338 -4.817 1.00 0.00 96 LEU A O 1
ATOM 1540 N N . THR A 1 97 ? 7.859 8.757 -2.665 1.00 0.00 97 THR A N 1
ATOM 1541 C CA . THR A 1 97 ? 8.948 7.785 -2.622 1.00 0.00 97 THR A CA 1
ATOM 1542 C C . THR A 1 97 ? 8.721 6.805 -1.480 1.00 0.00 97 THR A C 1
ATOM 1543 O O . THR A 1 97 ? 8.648 7.192 -0.321 1.00 0.00 97 THR A O 1
ATOM 1554 N N . GLY A 1 98 ? 8.596 5.539 -1.819 1.00 0.00 98 GLY A N 1
ATOM 1555 C CA . GLY A 1 98 ? 8.350 4.516 -0.814 1.00 0.00 98 GLY A CA 1
ATOM 1556 C C . GLY A 1 98 ? 9.350 3.375 -0.846 1.00 0.00 98 GLY A C 1
ATOM 1557 O O . GLY A 1 98 ? 9.882 3.031 -1.901 1.00 0.00 98 GLY A O 1
ATOM 1561 N N . THR A 1 99 ? 9.611 2.796 0.326 1.00 0.00 99 THR A N 1
ATOM 1562 C CA . THR A 1 99 ? 10.562 1.693 0.455 1.00 0.00 99 THR A CA 1
ATOM 1563 C C . THR A 1 99 ? 9.895 0.423 0.983 1.00 0.00 99 THR A C 1
ATOM 1564 O O . THR A 1 99 ? 9.023 0.482 1.850 1.00 0.00 99 THR A O 1
ATOM 1575 N N . ALA A 1 100 ? 10.328 -0.727 0.468 1.00 0.00 100 ALA A N 1
ATOM 1576 C CA . ALA A 1 100 ? 9.795 -2.016 0.899 1.00 0.00 100 ALA A CA 1
ATOM 1577 C C . ALA A 1 100 ? 10.926 -3.015 1.136 1.00 0.00 100 ALA A C 1
ATOM 1578 O O . ALA A 1 100 ? 11.826 -3.148 0.311 1.00 0.00 100 ALA A O 1
ATOM 1585 N N . MET A 1 101 ? 10.881 -3.712 2.269 1.00 0.00 101 MET A N 1
ATOM 1586 C CA . MET A 1 101 ? 11.914 -4.690 2.608 1.00 0.00 101 MET A CA 1
ATOM 1587 C C . MET A 1 101 ? 11.300 -6.023 3.029 1.00 0.00 101 MET A C 1
ATOM 1588 O O . MET A 1 101 ? 10.155 -6.071 3.475 1.00 0.00 101 MET A O 1
ATOM 1602 N N . GLY A 1 102 ? 12.063 -7.107 2.881 1.00 0.00 102 GLY A N 1
ATOM 1603 C CA . GLY A 1 102 ? 11.556 -8.415 3.248 1.00 0.00 102 GLY A CA 1
ATOM 1604 C C . GLY A 1 102 ? 11.027 -9.172 2.052 1.00 0.00 102 GLY A C 1
ATOM 1605 O O . GLY A 1 102 ? 9.834 -9.456 1.964 1.00 0.00 102 GLY A O 1
ATOM 1609 N N . GLU A 1 103 ? 11.917 -9.486 1.119 1.00 0.00 103 GLU A N 1
ATOM 1610 C CA . GLU A 1 103 ? 11.529 -10.198 -0.088 1.00 0.00 103 GLU A CA 1
ATOM 1611 C C . GLU A 1 103 ? 12.051 -11.634 -0.085 1.00 0.00 103 GLU A C 1
ATOM 1612 O O . GLU A 1 103 ? 13.259 -11.870 -0.083 1.00 0.00 103 GLU A O 1
ATOM 1624 N N . GLU A 1 104 ? 11.122 -12.590 -0.089 1.00 0.00 104 GLU A N 1
ATOM 1625 C CA . GLU A 1 104 ? 11.469 -14.008 -0.093 1.00 0.00 104 GLU A CA 1
ATOM 1626 C C . GLU A 1 104 ? 10.213 -14.871 0.014 1.00 0.00 104 GLU A C 1
ATOM 1627 O O . GLU A 1 104 ? 9.808 -15.259 1.110 1.00 0.00 104 GLU A O 1
ATOM 1639 N N . ILE A 1 105 ? 9.598 -15.167 -1.129 1.00 0.00 105 ILE A N 1
ATOM 1640 C CA . ILE A 1 105 ? 8.388 -15.981 -1.154 1.00 0.00 105 ILE A CA 1
ATOM 1641 C C . ILE A 1 105 ? 8.714 -17.466 -1.024 1.00 0.00 105 ILE A C 1
ATOM 1642 O O . ILE A 1 105 ? 9.658 -17.961 -1.641 1.00 0.00 105 ILE A O 1
ATOM 1658 N N . LYS A 1 106 ? 7.922 -18.171 -0.225 1.00 0.00 106 LYS A N 1
ATOM 1659 C CA . LYS A 1 106 ? 8.118 -19.601 -0.021 1.00 0.00 106 LYS A CA 1
ATOM 1660 C C . LYS A 1 106 ? 7.084 -20.401 -0.804 1.00 0.00 106 LYS A C 1
ATOM 1661 O O . LYS A 1 106 ? 6.105 -19.846 -1.301 1.00 0.00 106 LYS A O 1
ATOM 1680 N N . GLU A 1 107 ? 7.306 -21.706 -0.912 1.00 0.00 107 GLU A N 1
ATOM 1681 C CA . GLU A 1 107 ? 6.387 -22.575 -1.637 1.00 0.00 107 GLU A CA 1
ATOM 1682 C C . GLU A 1 107 ? 4.993 -22.526 -1.018 1.00 0.00 107 GLU A C 1
ATOM 1683 O O . GLU A 1 107 ? 3.991 -22.429 -1.727 1.00 0.00 107 GLU A O 1
ATOM 1695 N N . GLY A 1 108 ? 4.938 -22.589 0.309 1.00 0.00 108 GLY A N 1
ATOM 1696 C CA . GLY A 1 108 ? 3.664 -22.546 1.002 1.00 0.00 108 GLY A CA 1
ATOM 1697 C C . GLY A 1 108 ? 3.409 -21.201 1.655 1.00 0.00 108 GLY A C 1
ATOM 1698 O O . GLY A 1 108 ? 3.336 -21.102 2.880 1.00 0.00 108 GLY A O 1
ATOM 1702 N N . HIS A 1 109 ? 3.278 -20.166 0.833 1.00 0.00 109 HIS A N 1
ATOM 1703 C CA . HIS A 1 109 ? 3.034 -18.816 1.330 1.00 0.00 109 HIS A CA 1
ATOM 1704 C C . HIS A 1 109 ? 1.719 -18.742 2.102 1.00 0.00 109 HIS A C 1
ATOM 1705 O O . HIS A 1 109 ? 0.746 -19.413 1.758 1.00 0.00 109 HIS A O 1
ATOM 1720 N N . GLU A 1 110 ? 1.698 -17.919 3.148 1.00 0.00 110 GLU A N 1
ATOM 1721 C CA . GLU A 1 110 ? 0.504 -17.753 3.973 1.00 0.00 110 GLU A CA 1
ATOM 1722 C C . GLU A 1 110 ? -0.462 -16.757 3.340 1.00 0.00 110 GLU A C 1
ATOM 1723 O O . GLU A 1 110 ? -0.205 -15.554 3.320 1.00 0.00 110 GLU A O 1
ATOM 1735 N N . ARG A 1 111 ? -1.577 -17.267 2.823 1.00 0.00 111 ARG A N 1
ATOM 1736 C CA . ARG A 1 111 ?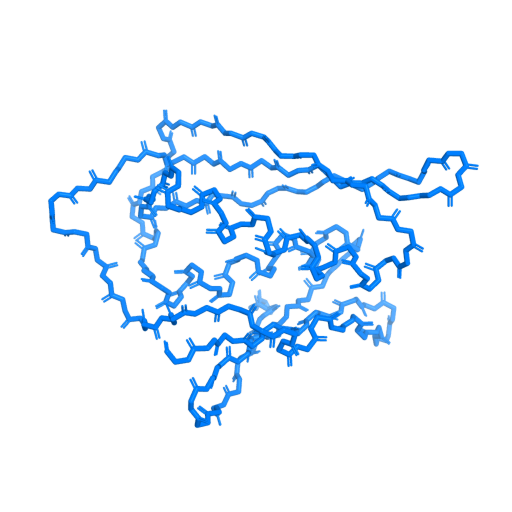 -2.584 -16.420 2.188 1.00 0.00 111 ARG A CA 1
ATOM 1737 C C . ARG A 1 111 ? -3.836 -16.323 3.054 1.00 0.00 111 ARG A C 1
ATOM 1738 O O . ARG A 1 111 ? -4.298 -17.320 3.608 1.00 0.00 111 ARG A O 1
ATOM 1759 N N . ARG A 1 112 ? -4.386 -15.116 3.161 1.00 0.00 112 ARG A N 1
ATOM 1760 C CA . ARG A 1 112 ? -5.589 -14.891 3.955 1.00 0.00 112 ARG A CA 1
ATOM 1761 C C . ARG A 1 112 ? -6.755 -14.473 3.063 1.00 0.00 112 ARG A C 1
ATOM 1762 O O . ARG A 1 112 ? -7.643 -15.275 2.768 1.00 0.00 112 ARG A O 1
ATOM 1783 N N . ASP A 1 113 ? -6.748 -13.214 2.634 1.00 0.00 113 ASP A N 1
ATOM 1784 C CA . ASP A 1 113 ? -7.804 -12.693 1.774 1.00 0.00 113 ASP A CA 1
ATOM 1785 C C . ASP A 1 113 ? -7.433 -12.857 0.303 1.00 0.00 113 ASP A C 1
ATOM 1786 O O . ASP A 1 113 ? -6.259 -13.001 -0.038 1.00 0.00 113 ASP A O 1
ATOM 1795 N N . GLU A 1 114 ? -8.440 -12.841 -0.566 1.00 0.00 114 GLU A N 1
ATOM 1796 C CA . GLU A 1 114 ? -8.213 -12.996 -1.997 1.00 0.00 114 GLU A CA 1
ATOM 1797 C C . GLU A 1 114 ? -8.731 -11.792 -2.779 1.00 0.00 114 GLU A C 1
ATOM 1798 O O . GLU A 1 114 ? -9.936 -11.552 -2.844 1.00 0.00 114 GLU A O 1
ATOM 1810 N N . VAL A 1 115 ? -7.809 -11.047 -3.383 1.00 0.00 115 VAL A N 1
ATOM 1811 C CA . VAL A 1 115 ? -8.158 -9.875 -4.180 1.00 0.00 115 VAL A CA 1
ATOM 1812 C C . VAL A 1 115 ? -7.873 -10.131 -5.654 1.00 0.00 115 VAL A C 1
ATOM 1813 O O . VAL A 1 115 ? -6.776 -10.556 -6.020 1.00 0.00 115 VAL A O 1
ATOM 1826 N N . LYS A 1 116 ? -8.862 -9.868 -6.494 1.00 0.00 116 LYS A N 1
ATOM 1827 C CA . LYS A 1 116 ? -8.712 -10.068 -7.927 1.00 0.00 116 LYS A CA 1
ATOM 1828 C C . LYS A 1 116 ? -8.150 -8.821 -8.596 1.00 0.00 116 LYS A C 1
ATOM 1829 O O . LYS A 1 116 ? -7.622 -8.894 -9.706 1.00 0.00 116 LYS A O 1
ATOM 1848 N N . ALA A 1 117 ? -8.270 -7.671 -7.928 1.00 0.00 117 ALA A N 1
ATOM 1849 C CA . ALA A 1 117 ? -7.769 -6.415 -8.493 1.00 0.00 117 ALA A CA 1
ATOM 1850 C C . ALA A 1 117 ? -8.191 -5.200 -7.675 1.00 0.00 117 ALA A C 1
ATOM 1851 O O . ALA A 1 117 ? -8.992 -5.303 -6.750 1.00 0.00 117 ALA A O 1
ATOM 1858 N N . VAL A 1 118 ? -7.662 -4.042 -8.059 1.00 0.00 118 VAL A N 1
ATOM 1859 C CA . VAL A 1 118 ? -7.996 -2.781 -7.405 1.00 0.00 118 VAL A CA 1
ATOM 1860 C C . VAL A 1 118 ? -8.652 -1.845 -8.415 1.00 0.00 118 VAL A C 1
ATOM 1861 O O . VAL A 1 118 ? -7.997 -1.347 -9.331 1.00 0.00 118 VAL A O 1
ATOM 1874 N N . THR A 1 119 ? -9.953 -1.636 -8.263 1.00 0.00 119 THR A N 1
ATOM 1875 C CA . THR A 1 119 ? -10.707 -0.790 -9.185 1.00 0.00 119 THR A CA 1
ATOM 1876 C C . THR A 1 119 ? -11.271 0.452 -8.489 1.00 0.00 119 THR A C 1
ATOM 1877 O O . THR A 1 119 ? -12.265 0.351 -7.772 1.00 0.00 119 THR A O 1
ATOM 1888 N N . PHE A 1 120 ? -10.642 1.621 -8.726 1.00 0.00 120 PHE A N 1
ATOM 1889 C CA . PHE A 1 120 ? -11.088 2.899 -8.130 1.00 0.00 120 PHE A CA 1
ATOM 1890 C C . PHE A 1 120 ? -12.003 2.647 -6.937 1.00 0.00 120 PHE A C 1
ATOM 1891 O O . PHE A 1 120 ? -13.132 3.136 -6.873 1.00 0.00 120 PHE A O 1
ATOM 1908 N N . HIS A 1 121 ? -11.501 1.841 -6.021 1.00 0.00 121 HIS A N 1
ATOM 1909 C CA . HIS A 1 121 ? -12.240 1.444 -4.829 1.00 0.00 121 HIS A CA 1
ATOM 1910 C C . HIS A 1 121 ? -12.739 2.639 -4.023 1.00 0.00 121 HIS A C 1
ATOM 1911 O O . HIS A 1 121 ? -13.888 2.674 -3.584 1.00 0.00 121 HIS A O 1
ATOM 1926 N N . MET A 1 122 ? -11.860 3.608 -3.842 1.00 0.00 122 MET A N 1
ATOM 1927 C CA . MET A 1 122 ? -12.157 4.820 -3.097 1.00 0.00 122 MET A CA 1
ATOM 1928 C C . MET A 1 122 ? -11.020 5.798 -3.327 1.00 0.00 122 MET A C 1
ATOM 1929 O O . MET A 1 122 ? -11.198 6.854 -3.935 1.00 0.00 122 MET A O 1
ATOM 1943 N N . MET A 1 123 ? -9.831 5.407 -2.869 1.00 0.00 123 MET A N 1
ATOM 1944 C CA . MET A 1 123 ? -8.628 6.210 -3.055 1.00 0.00 123 MET A CA 1
ATOM 1945 C C . MET A 1 123 ? -8.883 7.675 -2.718 1.00 0.00 123 MET A C 1
ATOM 1946 O O . MET A 1 123 ? -8.393 8.575 -3.402 1.00 0.00 123 MET A O 1
ATOM 1960 N N . GLU A 1 124 ? -9.642 7.909 -1.654 1.00 0.00 124 GLU A N 1
ATOM 1961 C CA . GLU A 1 124 ? -9.948 9.266 -1.225 1.00 0.00 124 GLU A CA 1
ATOM 19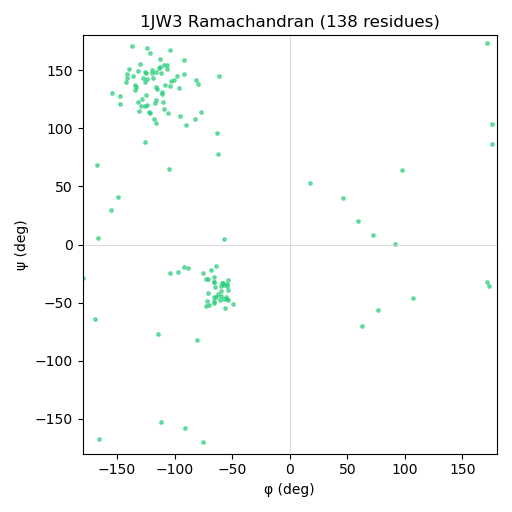62 C C . GLU A 1 124 ? -9.332 9.540 0.138 1.00 0.00 124 GLU A C 1
ATOM 1963 O O . GLU A 1 124 ? -9.429 8.721 1.049 1.00 0.00 124 GLU A O 1
ATOM 1975 N N . ILE A 1 125 ? -8.692 10.691 0.278 1.00 0.00 125 ILE A N 1
ATOM 1976 C CA . ILE A 1 125 ? -8.063 11.047 1.538 1.00 0.00 125 ILE A CA 1
ATOM 1977 C C . ILE A 1 125 ? -8.859 12.115 2.273 1.00 0.00 125 ILE A C 1
ATOM 1978 O O . ILE A 1 125 ? -8.955 13.256 1.822 1.00 0.00 125 ILE A O 1
ATOM 1994 N N . LEU A 1 126 ? -9.426 11.734 3.411 1.00 0.00 126 LEU A N 1
ATOM 1995 C CA . LEU A 1 126 ? -10.213 12.659 4.219 1.00 0.00 126 LEU A CA 1
ATOM 1996 C C . LEU A 1 126 ? -9.410 13.118 5.431 1.00 0.00 126 LEU A C 1
ATOM 1997 O O . LEU A 1 126 ? -8.741 12.316 6.081 1.00 0.00 126 LEU A O 1
ATOM 2013 N N . ASP A 1 127 ? -9.468 14.415 5.727 1.00 0.00 127 ASP A N 1
ATOM 2014 C CA . ASP A 1 127 ? -8.728 14.962 6.859 1.00 0.00 127 ASP A CA 1
ATOM 2015 C C . ASP A 1 127 ? -9.661 15.384 7.990 1.00 0.00 127 ASP A C 1
ATOM 2016 O O . ASP A 1 127 ? -10.550 16.215 7.802 1.00 0.00 127 ASP A O 1
ATOM 2025 N N . GLU A 1 128 ? -9.439 14.813 9.170 1.00 0.00 128 GLU A N 1
ATOM 2026 C CA . GLU A 1 128 ? -10.242 15.131 10.345 1.00 0.00 128 GLU A CA 1
ATOM 2027 C C . GLU A 1 128 ? -9.353 15.595 11.497 1.00 0.00 128 GLU A C 1
ATOM 2028 O O . GLU A 1 128 ? -8.390 14.917 11.856 1.00 0.00 128 GLU A O 1
ATOM 2040 N N . ASP A 1 129 ? -9.679 16.746 12.080 1.00 0.00 129 ASP A N 1
ATOM 2041 C CA . ASP A 1 129 ? -8.901 17.279 13.196 1.00 0.00 129 ASP A CA 1
ATOM 2042 C C . ASP A 1 129 ? -7.448 17.514 12.795 1.00 0.00 129 ASP A C 1
ATOM 2043 O O . ASP A 1 129 ? -6.561 17.581 13.646 1.00 0.00 129 ASP A O 1
ATOM 2052 N N . GLY A 1 130 ? -7.211 17.619 11.498 1.00 0.00 130 GLY A N 1
ATOM 2053 C CA . GLY A 1 130 ? -5.863 17.826 11.002 1.00 0.00 130 GLY A CA 1
ATOM 2054 C C . GLY A 1 130 ? -5.155 16.516 10.700 1.00 0.00 130 GLY A C 1
ATOM 2055 O O . GLY A 1 130 ? -4.001 16.510 10.271 1.00 0.00 130 GLY A O 1
ATOM 2059 N N . LEU A 1 131 ? -5.856 15.405 10.914 1.00 0.00 131 LEU A N 1
ATOM 2060 C CA . LEU A 1 131 ? -5.304 14.083 10.654 1.00 0.00 131 LEU A CA 1
ATOM 2061 C C . LEU A 1 131 ? -5.775 13.581 9.295 1.00 0.00 131 LEU A C 1
ATOM 2062 O O . LEU A 1 131 ? -6.895 13.867 8.882 1.00 0.00 131 LEU A O 1
ATOM 2078 N N . ILE A 1 132 ? -4.921 12.840 8.600 1.00 0.00 132 ILE A N 1
ATOM 2079 C CA . ILE A 1 132 ? -5.276 12.319 7.283 1.00 0.00 132 ILE A CA 1
ATOM 2080 C C . ILE A 1 132 ? -5.689 10.860 7.345 1.00 0.00 132 ILE A C 1
ATOM 2081 O O . ILE A 1 132 ? -5.097 10.058 8.065 1.00 0.00 132 ILE A O 1
ATOM 2097 N N . LYS A 1 133 ? -6.694 10.519 6.550 1.00 0.00 133 LYS A N 1
ATOM 2098 C CA . LYS A 1 133 ? -7.174 9.150 6.473 1.00 0.00 133 LYS A CA 1
ATOM 2099 C C . LYS A 1 133 ? -7.363 8.755 5.010 1.00 0.00 133 LYS A C 1
ATOM 2100 O O . LYS A 1 133 ? -7.867 9.540 4.209 1.00 0.00 133 LYS A O 1
ATOM 2119 N N . ALA A 1 134 ? -6.951 7.543 4.667 1.00 0.00 134 ALA A N 1
ATOM 2120 C CA . ALA A 1 134 ? -7.070 7.049 3.293 1.00 0.00 134 ALA A CA 1
ATOM 2121 C C . ALA A 1 134 ? -8.006 5.838 3.207 1.00 0.00 134 ALA A C 1
ATOM 2122 O O . ALA A 1 134 ? -8.102 5.055 4.151 1.00 0.00 134 ALA A O 1
ATOM 2129 N N . ARG A 1 135 ? -8.697 5.694 2.072 1.00 0.00 135 ARG A N 1
ATOM 2130 C CA . ARG A 1 135 ? -9.630 4.572 1.877 1.00 0.00 135 ARG A CA 1
ATOM 2131 C C . ARG A 1 135 ? -9.311 3.752 0.639 1.00 0.00 135 ARG A C 1
ATOM 2132 O O . ARG A 1 135 ? -9.339 4.257 -0.482 1.00 0.00 135 ARG A O 1
ATOM 2153 N N . VAL A 1 136 ? -9.032 2.471 0.853 1.00 0.00 136 VAL A N 1
ATOM 2154 C CA . VAL A 1 136 ? -8.739 1.569 -0.252 1.00 0.00 136 VAL A CA 1
ATOM 2155 C C . VAL A 1 136 ? -9.539 0.260 -0.191 1.00 0.00 136 VAL A C 1
ATOM 2156 O O . VAL A 1 136 ? -9.313 -0.570 0.685 1.00 0.00 136 VAL A O 1
ATOM 2169 N N . ILE A 1 137 ? -10.411 0.072 -1.180 1.00 0.00 137 ILE A N 1
ATOM 2170 C CA . ILE A 1 137 ? -11.220 -1.142 -1.342 1.00 0.00 137 ILE A CA 1
ATOM 2171 C C . ILE A 1 137 ? -10.640 -2.005 -2.447 1.00 0.00 137 ILE A C 1
ATOM 2172 O O . ILE A 1 137 ? -10.122 -1.513 -3.440 1.00 0.00 137 ILE A O 1
ATOM 2188 N N . LEU A 1 138 ? -10.658 -3.296 -2.232 1.00 0.00 138 LEU A N 1
ATOM 2189 C CA . LEU A 1 138 ? -10.066 -4.232 -3.179 1.00 0.00 138 LEU A CA 1
ATOM 2190 C C . LEU A 1 138 ? -11.110 -5.124 -3.831 1.00 0.00 138 LEU A C 1
ATOM 2191 O O . LEU A 1 138 ? -12.157 -5.381 -3.256 1.00 0.00 138 LEU A O 1
ATOM 2207 N N . ASP A 1 139 ? -10.820 -5.563 -5.053 1.00 0.00 139 ASP A N 1
ATOM 2208 C CA . ASP A 1 139 ? -11.753 -6.395 -5.814 1.00 0.00 139 ASP A CA 1
ATOM 2209 C C . ASP A 1 139 ? -11.664 -7.862 -5.397 1.00 0.00 139 ASP A C 1
ATOM 2210 O O . ASP A 1 139 ? -10.584 -8.376 -5.114 1.00 0.00 139 ASP A O 1
ATOM 2219 N N . LEU A 1 140 ? -12.826 -8.518 -5.345 1.00 0.00 140 LEU A N 1
ATOM 2220 C CA . LEU A 1 140 ? -12.925 -9.924 -4.941 1.00 0.00 140 LEU A CA 1
ATOM 2221 C C . LEU A 1 140 ? -11.836 -10.777 -5.590 1.00 0.00 140 LEU A C 1
ATOM 2222 O O . LEU A 1 140 ? -10.724 -10.839 -5.031 1.00 0.00 140 LEU A O 1
ATOM 2239 N N . MET A 1 1 ? -5.309 -2.359 16.623 1.00 0.00 1 MET A N 2
ATOM 2240 C CA . MET A 1 1 ? -5.550 -1.060 15.945 1.00 0.00 1 MET A CA 2
ATOM 2241 C C . MET A 1 1 ? -4.235 -0.373 15.588 1.00 0.00 1 MET A C 2
ATOM 2242 O O . MET A 1 1 ? -3.738 0.465 16.340 1.00 0.00 1 MET A O 2
ATOM 2258 N N . LYS A 1 2 ? -3.678 -0.734 14.437 1.00 0.00 2 LYS A N 2
ATOM 2259 C CA . LYS A 1 2 ? -2.421 -0.151 13.981 1.00 0.00 2 LYS A CA 2
ATOM 2260 C C . LYS A 1 2 ? -2.674 0.984 12.993 1.00 0.00 2 LYS A C 2
ATOM 2261 O O . LYS A 1 2 ? -1.929 1.158 12.029 1.00 0.00 2 LYS A O 2
ATOM 2280 N N . GLY A 1 3 ? -3.727 1.755 13.242 1.00 0.00 3 GLY A N 2
ATOM 2281 C CA . GLY A 1 3 ? -4.059 2.864 12.366 1.00 0.00 3 GLY A CA 2
ATOM 2282 C C . GLY A 1 3 ? -4.806 2.425 11.121 1.00 0.00 3 GLY A C 2
ATOM 2283 O O . GLY A 1 3 ? -4.850 3.153 10.130 1.00 0.00 3 GLY A O 2
ATOM 2287 N N . PHE A 1 4 ? -5.397 1.234 11.171 1.00 0.00 4 PHE A N 2
ATOM 2288 C CA . PHE A 1 4 ? -6.146 0.707 10.037 1.00 0.00 4 PHE A CA 2
ATOM 2289 C C . PHE A 1 4 ? -7.398 -0.039 10.512 1.00 0.00 4 PHE A C 2
ATOM 2290 O O . PHE A 1 4 ? -7.356 -0.757 11.512 1.00 0.00 4 PHE A O 2
ATOM 2307 N N . GLU A 1 5 ? -8.510 0.137 9.798 1.00 0.00 5 GLU A N 2
ATOM 2308 C CA . GLU A 1 5 ? -9.764 -0.521 10.167 1.00 0.00 5 GLU A CA 2
ATOM 2309 C C . GLU A 1 5 ? -10.603 -0.863 8.935 1.00 0.00 5 GLU A C 2
ATOM 2310 O O . GLU A 1 5 ? -10.797 -0.030 8.053 1.00 0.00 5 GLU A O 2
ATOM 2322 N N . PHE A 1 6 ? -11.107 -2.092 8.889 1.00 0.00 6 PHE A N 2
ATOM 2323 C CA . PHE A 1 6 ? -11.932 -2.548 7.772 1.00 0.00 6 PHE A CA 2
ATOM 2324 C C . PHE A 1 6 ? -13.420 -2.424 8.104 1.00 0.00 6 PHE A C 2
ATOM 2325 O O . PHE A 1 6 ? -13.816 -2.562 9.262 1.00 0.00 6 PHE A O 2
ATOM 2342 N N . PHE A 1 7 ? -14.242 -2.164 7.086 1.00 0.00 7 PHE A N 2
ATOM 2343 C CA . PHE A 1 7 ? -15.682 -2.025 7.293 1.00 0.00 7 PHE A CA 2
ATOM 2344 C C . PHE A 1 7 ? -16.437 -3.226 6.718 1.00 0.00 7 PHE A C 2
ATOM 2345 O O . PHE A 1 7 ? -16.091 -3.742 5.655 1.00 0.00 7 PHE A O 2
ATOM 2362 N N . ASP A 1 8 ? -17.460 -3.676 7.448 1.00 0.00 8 ASP A N 2
ATOM 2363 C CA . ASP A 1 8 ? -18.263 -4.831 7.040 1.00 0.00 8 ASP A CA 2
ATOM 2364 C C . ASP A 1 8 ? -18.923 -4.619 5.682 1.00 0.00 8 ASP A C 2
ATOM 2365 O O . ASP A 1 8 ? -19.935 -3.928 5.566 1.00 0.00 8 ASP A O 2
ATOM 2374 N N . VAL A 1 9 ? -18.338 -5.229 4.660 1.00 0.00 9 VAL A N 2
ATOM 2375 C CA . VAL A 1 9 ? -18.848 -5.130 3.297 1.00 0.00 9 VAL A CA 2
ATOM 2376 C C . VAL A 1 9 ? -19.512 -6.415 2.819 1.00 0.00 9 VAL A C 2
ATOM 2377 O O . VAL A 1 9 ? -19.177 -7.512 3.267 1.00 0.00 9 VAL A O 2
ATOM 2390 N N . THR A 1 10 ? -20.436 -6.264 1.884 1.00 0.00 10 THR A N 2
ATOM 2391 C CA . THR A 1 10 ? -21.135 -7.396 1.302 1.00 0.00 10 THR A CA 2
ATOM 2392 C C . THR A 1 10 ? -20.640 -7.678 -0.119 1.00 0.00 10 THR A C 2
ATOM 2393 O O . THR A 1 10 ? -21.440 -7.685 -1.056 1.00 0.00 10 THR A O 2
ATOM 2404 N N . ALA A 1 11 ? -19.332 -7.912 -0.288 1.00 0.00 11 ALA A N 2
ATOM 2405 C CA . ALA A 1 11 ? -18.761 -8.187 -1.606 1.00 0.00 11 ALA A CA 2
ATOM 2406 C C . ALA A 1 11 ? -17.337 -7.679 -1.683 1.00 0.00 11 ALA A C 2
ATOM 2407 O O . ALA A 1 11 ? -16.407 -8.451 -1.883 1.00 0.00 11 ALA A O 2
ATOM 2414 N N . ASP A 1 12 ? -17.168 -6.375 -1.509 1.00 0.00 12 ASP A N 2
ATOM 2415 C CA . ASP A 1 12 ? -15.824 -5.778 -1.553 1.00 0.00 12 ASP A CA 2
ATOM 2416 C C . ASP A 1 12 ? -15.511 -5.008 -0.287 1.00 0.00 12 ASP A C 2
ATOM 2417 O O . ASP A 1 12 ? -16.238 -4.106 0.100 1.00 0.00 12 ASP A O 2
ATOM 2426 N N . ALA A 1 13 ? -14.430 -5.383 0.359 1.00 0.00 13 ALA A N 2
ATOM 2427 C CA . ALA A 1 13 ? -14.034 -4.754 1.606 1.00 0.00 13 ALA A CA 2
ATOM 2428 C C . ALA A 1 13 ? -12.953 -3.702 1.444 1.00 0.00 13 ALA A C 2
ATOM 2429 O O . ALA A 1 13 ? -11.886 -3.961 0.885 1.00 0.00 13 ALA A O 2
ATOM 2436 N N . GLY A 1 14 ? -13.226 -2.526 1.992 1.00 0.00 14 GLY A N 2
ATOM 2437 C CA . GLY A 1 14 ? -12.261 -1.451 1.964 1.00 0.00 14 GLY A CA 2
ATOM 2438 C C . GLY A 1 14 ? -11.720 -1.205 3.348 1.00 0.00 14 GLY A C 2
ATOM 2439 O O . GLY A 1 14 ? -12.429 -1.390 4.338 1.00 0.00 14 GLY A O 2
ATOM 2443 N N . PHE A 1 15 ? -10.463 -0.818 3.436 1.00 0.00 15 PHE A N 2
ATOM 2444 C CA . PHE A 1 15 ? -9.848 -0.586 4.730 1.00 0.00 15 PHE A CA 2
ATOM 2445 C C . PHE A 1 15 ? -9.689 0.897 4.993 1.00 0.00 15 PHE A C 2
ATOM 2446 O O . PHE A 1 15 ? -9.577 1.694 4.068 1.00 0.00 15 PHE A O 2
ATOM 2463 N N . TRP A 1 16 ? -9.670 1.254 6.263 1.00 0.00 16 TRP A N 2
ATOM 2464 C CA . TRP A 1 16 ? -9.511 2.637 6.665 1.00 0.00 16 TRP A CA 2
ATOM 2465 C C . TRP A 1 16 ? -8.156 2.803 7.318 1.00 0.00 16 TRP A C 2
ATOM 2466 O O . TRP A 1 16 ? -7.820 2.081 8.250 1.00 0.00 16 TRP A O 2
ATOM 2487 N N . ALA A 1 17 ? -7.379 3.747 6.820 1.00 0.00 17 ALA A N 2
ATOM 2488 C CA . ALA A 1 17 ? -6.054 3.992 7.354 1.00 0.00 17 ALA A CA 2
ATOM 2489 C C . ALA A 1 17 ? -5.947 5.387 7.882 1.00 0.00 17 ALA A C 2
ATOM 2490 O O . ALA A 1 17 ? -6.769 6.248 7.588 1.00 0.00 17 ALA A O 2
ATOM 2497 N N . TYR A 1 18 ? -4.950 5.576 8.710 1.00 0.00 18 TYR A N 2
ATOM 2498 C CA . TYR A 1 18 ? -4.729 6.843 9.350 1.00 0.00 18 TYR A CA 2
ATOM 2499 C C . TYR A 1 18 ? -3.370 7.421 8.987 1.00 0.00 18 TYR A C 2
ATOM 2500 O O . TYR A 1 18 ? -2.474 6.707 8.540 1.00 0.00 18 TYR A O 2
ATOM 2518 N N . GLY A 1 19 ? -3.236 8.728 9.165 1.00 0.00 19 GLY A N 2
ATOM 2519 C CA . GLY A 1 19 ? -2.000 9.396 8.834 1.00 0.00 19 GLY A CA 2
ATOM 2520 C C . GLY A 1 19 ? -1.302 10.004 10.002 1.00 0.00 19 GLY A C 2
ATOM 2521 O O . GLY A 1 19 ? -1.767 9.964 11.142 1.00 0.00 19 GLY A O 2
ATOM 2525 N N . HIS A 1 20 ? -0.159 10.555 9.684 1.00 0.00 20 HIS A N 2
ATOM 2526 C CA . HIS A 1 20 ? 0.697 11.189 10.642 1.00 0.00 20 HIS A CA 2
ATOM 2527 C C . HIS A 1 20 ? 1.437 12.362 9.995 1.00 0.00 20 HIS A C 2
ATOM 2528 O O . HIS A 1 20 ? 2.276 13.008 10.625 1.00 0.00 20 HIS A O 2
ATOM 2543 N N . ASP A 1 21 ? 1.096 12.630 8.731 1.00 0.00 21 ASP A N 2
ATOM 2544 C CA . ASP A 1 21 ? 1.697 13.720 7.959 1.00 0.00 21 ASP A CA 2
ATOM 2545 C C . ASP A 1 21 ? 1.538 13.460 6.464 1.00 0.00 21 ASP A C 2
ATOM 2546 O O . ASP A 1 21 ? 2.419 13.787 5.668 1.00 0.00 21 ASP A O 2
ATOM 2555 N N . LEU A 1 22 ? 0.414 12.858 6.088 1.00 0.00 22 LEU A N 2
ATOM 2556 C CA . LEU A 1 22 ? 0.133 12.533 4.692 1.00 0.00 22 LEU A CA 2
ATOM 2557 C C . LEU A 1 22 ? 0.999 11.371 4.227 1.00 0.00 22 LEU A C 2
ATOM 2558 O O . LEU A 1 22 ? 0.498 10.403 3.661 1.00 0.00 22 LEU A O 2
ATOM 2574 N N . GLU A 1 23 ? 2.298 11.458 4.475 1.00 0.00 23 GLU A N 2
ATOM 2575 C CA . GLU A 1 23 ? 3.206 10.395 4.088 1.00 0.00 23 GLU A CA 2
ATOM 2576 C C . GLU A 1 23 ? 2.797 9.089 4.762 1.00 0.00 23 GLU A C 2
ATOM 2577 O O . GLU A 1 23 ? 2.802 8.032 4.141 1.00 0.00 23 GLU A O 2
ATOM 2589 N N . GLU A 1 24 ? 2.448 9.176 6.040 1.00 0.00 24 GLU A N 2
ATOM 2590 C CA . GLU A 1 24 ? 2.054 7.998 6.811 1.00 0.00 24 GLU A CA 2
ATOM 2591 C C . GLU A 1 24 ? 0.932 7.189 6.150 1.00 0.00 24 GLU A C 2
ATOM 2592 O O . GLU A 1 24 ? 1.008 5.963 6.086 1.00 0.00 24 GLU A O 2
ATOM 2604 N N . VAL A 1 25 ? -0.129 7.864 5.700 1.00 0.00 25 VAL A N 2
ATOM 2605 C CA . VAL A 1 25 ? -1.270 7.160 5.100 1.00 0.00 25 VAL A CA 2
ATOM 2606 C C . VAL A 1 25 ? -0.918 6.473 3.780 1.00 0.00 25 VAL A C 2
ATOM 2607 O O . VAL A 1 25 ? -1.492 5.436 3.448 1.00 0.00 25 VAL A O 2
ATOM 2620 N N . PHE A 1 26 ? 0.008 7.047 3.024 1.00 0.00 26 PHE A N 2
ATOM 2621 C CA . PHE A 1 26 ? 0.396 6.470 1.738 1.00 0.00 26 PHE A CA 2
ATOM 2622 C C . PHE A 1 26 ? 0.953 5.058 1.901 1.00 0.00 26 PHE A C 2
ATOM 2623 O O . PHE A 1 26 ? 0.474 4.117 1.269 1.00 0.00 26 PHE A O 2
ATOM 2640 N N . GLU A 1 27 ? 1.959 4.915 2.754 1.00 0.00 27 GLU A N 2
ATOM 2641 C CA . GLU A 1 27 ? 2.571 3.615 3.002 1.00 0.00 27 GLU A CA 2
ATOM 2642 C C . GLU A 1 27 ? 1.587 2.696 3.716 1.00 0.00 27 GLU A C 2
ATOM 2643 O O . GLU A 1 27 ? 1.552 1.492 3.464 1.00 0.00 27 GLU A O 2
ATOM 2655 N N . ASN A 1 28 ? 0.766 3.279 4.585 1.00 0.00 28 ASN A N 2
ATOM 2656 C CA . ASN A 1 28 ? -0.243 2.515 5.305 1.00 0.00 28 ASN A CA 2
ATOM 2657 C C . ASN A 1 28 ? -1.264 1.955 4.319 1.00 0.00 28 ASN A C 2
ATOM 2658 O O . ASN A 1 28 ? -1.878 0.915 4.557 1.00 0.00 28 ASN A O 2
ATOM 2669 N N . ALA A 1 29 ? -1.420 2.656 3.198 1.00 0.00 29 ALA A N 2
ATOM 2670 C CA . ALA A 1 29 ? -2.338 2.254 2.143 1.00 0.00 29 ALA A CA 2
ATOM 2671 C C . ALA A 1 29 ? -1.829 1.005 1.432 1.00 0.00 29 ALA A C 2
ATOM 2672 O O . ALA A 1 29 ? -2.575 0.340 0.715 1.00 0.00 29 ALA A O 2
ATOM 2679 N N . ALA A 1 30 ? -0.561 0.677 1.659 1.00 0.00 30 ALA A N 2
ATOM 2680 C CA . ALA A 1 30 ? 0.041 -0.506 1.064 1.00 0.00 30 ALA A CA 2
ATOM 2681 C C . ALA A 1 30 ? 0.054 -1.664 2.061 1.00 0.00 30 ALA A C 2
ATOM 2682 O O . ALA A 1 30 ? 0.292 -2.813 1.691 1.00 0.00 30 ALA A O 2
ATOM 2689 N N . LEU A 1 31 ? -0.199 -1.350 3.332 1.00 0.00 31 LEU A N 2
ATOM 2690 C CA . LEU A 1 31 ? -0.210 -2.359 4.386 1.00 0.00 31 LEU A CA 2
ATOM 2691 C C . LEU A 1 31 ? -1.597 -2.979 4.555 1.00 0.00 31 LEU A C 2
ATOM 2692 O O . LEU A 1 31 ? -1.718 -4.156 4.889 1.00 0.00 31 LEU A O 2
ATOM 2708 N N . ALA A 1 32 ? -2.643 -2.185 4.331 1.00 0.00 32 ALA A N 2
ATOM 2709 C CA . ALA A 1 32 ? -4.016 -2.676 4.470 1.00 0.00 32 ALA A CA 2
ATOM 2710 C C . ALA A 1 32 ? -4.203 -4.001 3.736 1.00 0.00 32 ALA A C 2
ATOM 2711 O O . ALA A 1 32 ? -4.789 -4.942 4.271 1.00 0.00 32 ALA A O 2
ATOM 2718 N N . MET A 1 33 ? -3.701 -4.065 2.507 1.00 0.00 33 MET A N 2
ATOM 2719 C CA . MET A 1 33 ? -3.810 -5.272 1.696 1.00 0.00 33 MET A CA 2
ATOM 2720 C C . MET A 1 33 ? -2.891 -6.374 2.220 1.00 0.00 33 MET A C 2
ATOM 2721 O O . MET A 1 33 ? -3.239 -7.555 2.183 1.00 0.00 33 MET A O 2
ATOM 2735 N N . PHE A 1 34 ? -1.714 -5.983 2.698 1.00 0.00 34 PHE A N 2
ATOM 2736 C CA . PHE A 1 34 ? -0.741 -6.939 3.218 1.00 0.00 34 PHE A CA 2
ATOM 2737 C C . PHE A 1 34 ? -1.202 -7.529 4.548 1.00 0.00 34 PHE A C 2
ATOM 2738 O O . PHE A 1 34 ? -1.176 -8.744 4.743 1.00 0.00 34 PHE A O 2
ATOM 2755 N N . GLU A 1 35 ? -1.628 -6.665 5.461 1.00 0.00 35 GLU A N 2
ATOM 2756 C CA . GLU A 1 35 ? -2.097 -7.107 6.769 1.00 0.00 35 GLU A CA 2
ATOM 2757 C C . GLU A 1 35 ? -3.184 -8.167 6.618 1.00 0.00 35 GLU A C 2
ATOM 2758 O O . GLU A 1 35 ? -3.333 -9.048 7.465 1.00 0.00 35 GLU A O 2
ATOM 2770 N N . VAL A 1 36 ? -3.939 -8.072 5.529 1.00 0.00 36 VAL A N 2
ATOM 2771 C CA . VAL A 1 36 ? -5.014 -9.014 5.255 1.00 0.00 36 VAL A CA 2
ATOM 2772 C C . VAL A 1 36 ? -4.512 -10.213 4.455 1.00 0.00 36 VAL A C 2
ATOM 2773 O O . VAL A 1 36 ? -4.803 -11.361 4.793 1.00 0.00 36 VAL A O 2
ATOM 2786 N N . MET A 1 37 ? -3.766 -9.940 3.386 1.00 0.00 37 MET A N 2
ATOM 2787 C CA . MET A 1 37 ? -3.236 -11.001 2.531 1.00 0.00 37 MET A CA 2
ATOM 2788 C C . MET A 1 37 ? -2.579 -12.103 3.362 1.00 0.00 37 MET A C 2
ATOM 2789 O O . MET A 1 37 ? -2.852 -13.287 3.163 1.00 0.00 37 MET A O 2
ATOM 2803 N N . THR A 1 38 ? -1.720 -11.701 4.296 1.00 0.00 38 THR A N 2
ATOM 2804 C CA . THR A 1 38 ? -1.022 -12.646 5.173 1.00 0.00 38 THR A CA 2
ATOM 2805 C C . THR A 1 38 ? 0.145 -11.966 5.883 1.00 0.00 38 THR A C 2
ATOM 2806 O O . THR A 1 38 ? 0.508 -10.836 5.559 1.00 0.00 38 THR A O 2
ATOM 2817 N N . ASP A 1 39 ? 0.727 -12.663 6.854 1.00 0.00 39 ASP A N 2
ATOM 2818 C CA . ASP A 1 39 ? 1.852 -12.129 7.615 1.00 0.00 39 ASP A CA 2
ATOM 2819 C C . ASP A 1 39 ? 3.183 -12.596 7.027 1.00 0.00 39 ASP A C 2
ATOM 2820 O O . ASP A 1 39 ? 3.240 -13.594 6.312 1.00 0.00 39 ASP A O 2
ATOM 2829 N N . THR A 1 40 ? 4.251 -11.864 7.338 1.00 0.00 40 THR A N 2
ATOM 2830 C CA . THR A 1 40 ? 5.583 -12.204 6.840 1.00 0.00 40 THR A CA 2
ATOM 2831 C C . THR A 1 40 ? 5.989 -13.608 7.276 1.00 0.00 40 THR A C 2
ATOM 2832 O O . THR A 1 40 ? 6.783 -14.269 6.607 1.00 0.00 40 THR A O 2
ATOM 2843 N N . SER A 1 41 ? 5.441 -14.057 8.402 1.00 0.00 41 SER A N 2
ATOM 2844 C CA . SER A 1 41 ? 5.743 -15.384 8.932 1.00 0.00 41 SER A CA 2
ATOM 2845 C C . SER A 1 41 ? 7.177 -15.463 9.452 1.00 0.00 41 SER A C 2
ATOM 2846 O O . SER A 1 41 ? 7.398 -15.700 10.639 1.00 0.00 41 SER A O 2
ATOM 2854 N N . LEU A 1 42 ? 8.150 -15.269 8.563 1.00 0.00 42 LEU A N 2
ATOM 2855 C CA . LEU A 1 42 ? 9.554 -15.327 8.959 1.00 0.00 42 LEU A CA 2
ATOM 2856 C C . LEU A 1 42 ? 10.439 -14.494 8.034 1.00 0.00 42 LEU A C 2
ATOM 2857 O O . LEU A 1 42 ? 11.600 -14.834 7.806 1.00 0.00 42 LEU A O 2
ATOM 2873 N N . VAL A 1 43 ? 9.895 -13.401 7.511 1.00 0.00 43 VAL A N 2
ATOM 2874 C CA . VAL A 1 43 ? 10.656 -12.527 6.621 1.00 0.00 43 VAL A CA 2
ATOM 2875 C C . VAL A 1 43 ? 11.035 -11.235 7.330 1.00 0.00 43 VAL A C 2
ATOM 2876 O O . VAL A 1 43 ? 10.205 -10.342 7.501 1.00 0.00 43 VAL A O 2
ATOM 2889 N N . GLU A 1 44 ? 12.293 -11.143 7.745 1.00 0.00 44 GLU A N 2
ATOM 2890 C CA . GLU A 1 44 ? 12.778 -9.959 8.440 1.00 0.00 44 GLU A CA 2
ATOM 2891 C C . GLU A 1 44 ? 13.670 -9.119 7.541 1.00 0.00 44 GLU A C 2
ATOM 2892 O O . GLU A 1 44 ? 14.883 -9.324 7.476 1.00 0.00 44 GLU A O 2
ATOM 2904 N N . ALA A 1 45 ? 13.055 -8.166 6.860 1.00 0.00 45 ALA A N 2
ATOM 2905 C CA . ALA A 1 45 ? 13.769 -7.263 5.960 1.00 0.00 45 ALA A CA 2
ATOM 2906 C C . ALA A 1 45 ? 14.820 -7.999 5.132 1.00 0.00 45 ALA A C 2
ATOM 2907 O O . ALA A 1 45 ? 16.011 -7.691 5.206 1.00 0.00 45 ALA A O 2
ATOM 2914 N N . ALA A 1 46 ? 14.376 -8.965 4.336 1.00 0.00 46 ALA A N 2
ATOM 2915 C CA . ALA A 1 46 ? 15.281 -9.730 3.491 1.00 0.00 46 ALA A CA 2
ATOM 2916 C C . ALA A 1 46 ? 15.733 -8.898 2.298 1.00 0.00 46 ALA A C 2
ATOM 2917 O O . ALA A 1 46 ? 16.776 -9.164 1.700 1.00 0.00 46 ALA A O 2
ATOM 2924 N N . GLU A 1 47 ? 14.935 -7.892 1.955 1.00 0.00 47 GLU A N 2
ATOM 2925 C CA . GLU A 1 47 ? 15.240 -7.020 0.831 1.00 0.00 47 GLU A CA 2
ATOM 2926 C C . GLU A 1 47 ? 14.712 -5.621 1.062 1.00 0.00 47 GLU A C 2
ATOM 2927 O O . GLU A 1 47 ? 13.951 -5.386 1.989 1.00 0.00 47 GLU A O 2
ATOM 2939 N N . GLU A 1 48 ? 15.100 -4.706 0.189 1.00 0.00 48 GLU A N 2
ATOM 2940 C CA . GLU A 1 48 ? 14.630 -3.337 0.269 1.00 0.00 48 GLU A CA 2
ATOM 2941 C C . GLU A 1 48 ? 14.395 -2.778 -1.132 1.00 0.00 48 GLU A C 2
ATOM 2942 O O . GLU A 1 48 ? 15.306 -2.751 -1.960 1.00 0.00 48 GLU A O 2
ATOM 2954 N N . ARG A 1 49 ? 13.170 -2.337 -1.394 1.00 0.00 49 ARG A N 2
ATOM 2955 C CA . ARG A 1 49 ? 12.819 -1.783 -2.699 1.00 0.00 49 ARG A CA 2
ATOM 2956 C C . ARG A 1 49 ? 12.318 -0.351 -2.559 1.00 0.00 49 ARG A C 2
ATOM 2957 O O . ARG A 1 49 ? 11.621 -0.021 -1.602 1.00 0.00 49 ARG A O 2
ATOM 2978 N N . ARG A 1 50 ? 12.686 0.499 -3.514 1.00 0.00 50 ARG A N 2
ATOM 2979 C CA . ARG A 1 50 ? 12.280 1.901 -3.486 1.00 0.00 50 ARG A CA 2
ATOM 2980 C C . ARG A 1 50 ? 11.349 2.237 -4.649 1.00 0.00 50 ARG A C 2
ATOM 2981 O O . ARG A 1 50 ? 11.518 1.736 -5.761 1.00 0.00 50 ARG A O 2
ATOM 3002 N N . VAL A 1 51 ? 10.370 3.095 -4.378 1.00 0.00 51 VAL A N 2
ATOM 3003 C CA . VAL A 1 51 ? 9.407 3.516 -5.390 1.00 0.00 51 VAL A CA 2
ATOM 3004 C C . VAL A 1 51 ? 9.278 5.035 -5.409 1.00 0.00 51 VAL A C 2
ATOM 3005 O O . VAL A 1 51 ? 9.355 5.684 -4.366 1.00 0.00 51 VAL A O 2
ATOM 3018 N N . GLU A 1 52 ? 9.079 5.599 -6.596 1.00 0.00 52 GLU A N 2
ATOM 3019 C CA . GLU A 1 52 ? 8.940 7.042 -6.743 1.00 0.00 52 GLU A CA 2
ATOM 3020 C C . GLU A 1 52 ? 7.647 7.375 -7.473 1.00 0.00 52 GLU A C 2
ATOM 3021 O O . GLU A 1 52 ? 7.271 6.697 -8.429 1.00 0.00 52 GLU A O 2
ATOM 3033 N N . ILE A 1 53 ? 6.958 8.410 -7.009 1.00 0.00 53 ILE A N 2
ATOM 3034 C CA . ILE A 1 53 ? 5.696 8.804 -7.617 1.00 0.00 53 ILE A CA 2
ATOM 3035 C C . ILE A 1 53 ? 5.553 10.317 -7.711 1.00 0.00 53 ILE A C 2
ATOM 3036 O O . ILE A 1 53 ? 5.971 11.040 -6.813 1.00 0.00 53 ILE A O 2
ATOM 3052 N N . THR A 1 54 ? 4.938 10.795 -8.793 1.00 0.00 54 THR A N 2
ATOM 3053 C CA . THR A 1 54 ? 4.723 12.228 -8.957 1.00 0.00 54 THR A CA 2
ATOM 3054 C C . THR A 1 54 ? 3.239 12.549 -9.127 1.00 0.00 54 THR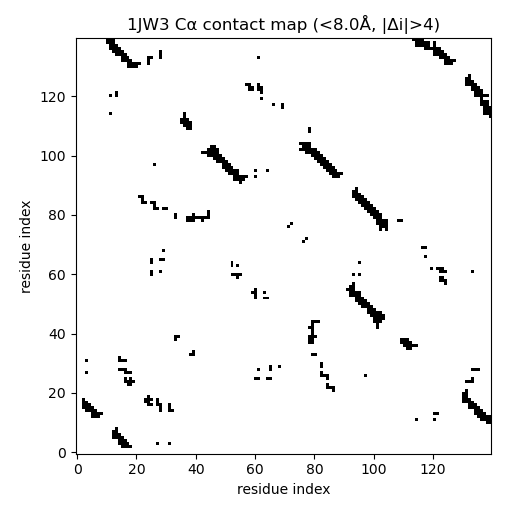 A C 2
ATOM 3055 O O . THR A 1 54 ? 2.629 12.209 -10.140 1.00 0.00 54 THR A O 2
ATOM 3066 N N . SER A 1 55 ? 2.677 13.232 -8.136 1.00 0.00 55 SER A N 2
ATOM 3067 C CA . SER A 1 55 ? 1.277 13.642 -8.166 1.00 0.00 55 SER A CA 2
ATOM 3068 C C . SER A 1 55 ? 1.163 15.151 -8.020 1.00 0.00 55 SER A C 2
ATOM 3069 O O . SER A 1 55 ? 2.110 15.808 -7.600 1.00 0.00 55 SER A O 2
ATOM 3077 N N . GLU A 1 56 ? 0.003 15.700 -8.352 1.00 0.00 56 GLU A N 2
ATOM 3078 C CA . GLU A 1 56 ? -0.207 17.136 -8.230 1.00 0.00 56 GLU A CA 2
ATOM 3079 C C . GLU A 1 56 ? -1.602 17.440 -7.702 1.00 0.00 56 GLU A C 2
ATOM 3080 O O . GLU A 1 56 ? -2.223 18.428 -8.093 1.00 0.00 56 GLU A O 2
ATOM 3092 N N . ASP A 1 57 ? -2.093 16.582 -6.813 1.00 0.00 57 ASP A N 2
ATOM 3093 C CA . ASP A 1 57 ? -3.420 16.766 -6.239 1.00 0.00 57 ASP A CA 2
ATOM 3094 C C . ASP A 1 57 ? -3.648 15.878 -5.011 1.00 0.00 57 ASP A C 2
ATOM 3095 O O . ASP A 1 57 ? -4.782 15.724 -4.560 1.00 0.00 57 ASP A O 2
ATOM 3104 N N . ARG A 1 58 ? -2.573 15.302 -4.468 1.00 0.00 58 ARG A N 2
ATOM 3105 C CA . ARG A 1 58 ? -2.674 14.438 -3.290 1.00 0.00 58 ARG A CA 2
ATOM 3106 C C . ARG A 1 58 ? -3.460 13.166 -3.602 1.00 0.00 58 ARG A C 2
ATOM 3107 O O . ARG A 1 58 ? -2.911 12.064 -3.576 1.00 0.00 58 ARG A O 2
ATOM 3128 N N . VAL A 1 59 ? -4.749 13.325 -3.890 1.00 0.00 59 VAL A N 2
ATOM 3129 C CA . VAL A 1 59 ? -5.615 12.193 -4.200 1.00 0.00 59 VAL A CA 2
ATOM 3130 C C . VAL A 1 59 ? -5.044 11.344 -5.332 1.00 0.00 59 VAL A C 2
ATOM 3131 O O . VAL A 1 59 ? -5.122 10.118 -5.298 1.00 0.00 59 VAL A O 2
ATOM 3144 N N . SER A 1 60 ? -4.466 12.000 -6.332 1.00 0.00 60 SER A N 2
ATOM 3145 C CA . SER A 1 60 ? -3.882 11.293 -7.464 1.00 0.00 60 SER A CA 2
ATOM 3146 C C . SER A 1 60 ? -2.727 10.416 -7.005 1.00 0.00 60 SER A C 2
ATOM 3147 O O . SER A 1 60 ? -2.550 9.303 -7.503 1.00 0.00 60 SER A O 2
ATOM 3155 N N . LEU A 1 61 ? -1.948 10.905 -6.042 1.00 0.00 61 LEU A N 2
ATOM 3156 C CA . LEU A 1 61 ? -0.829 10.132 -5.522 1.00 0.00 61 LEU A CA 2
ATOM 3157 C C . LEU A 1 61 ? -1.329 8.767 -5.071 1.00 0.00 61 LEU A C 2
ATOM 3158 O O . LEU A 1 61 ? -0.650 7.756 -5.247 1.00 0.00 61 LEU A O 2
ATOM 3174 N N . LEU A 1 62 ? -2.541 8.733 -4.521 1.00 0.00 62 LEU A N 2
ATOM 3175 C CA . LEU A 1 62 ? -3.119 7.471 -4.092 1.00 0.00 62 LEU A CA 2
ATOM 3176 C C . LEU A 1 62 ? -3.292 6.557 -5.299 1.00 0.00 62 LEU A C 2
ATOM 3177 O O . LEU A 1 62 ? -2.905 5.389 -5.277 1.00 0.00 62 LEU A O 2
ATOM 3193 N N . TYR A 1 63 ? -3.851 7.099 -6.366 1.00 0.00 63 TYR A N 2
ATOM 3194 C CA . TYR A 1 63 ? -4.049 6.328 -7.580 1.00 0.00 63 TYR A CA 2
ATOM 3195 C C . TYR A 1 63 ? -2.732 5.694 -8.011 1.00 0.00 63 TYR A C 2
ATOM 3196 O O . TYR A 1 63 ? -2.709 4.598 -8.570 1.00 0.00 63 TYR A O 2
ATOM 3214 N N . ASP A 1 64 ? -1.639 6.403 -7.752 1.00 0.00 64 ASP A N 2
ATOM 3215 C CA . ASP A 1 64 ? -0.314 5.927 -8.119 1.00 0.00 64 ASP A CA 2
ATOM 3216 C C . ASP A 1 64 ? 0.376 5.168 -6.977 1.00 0.00 64 ASP A C 2
ATOM 3217 O O . ASP A 1 64 ? 1.374 4.490 -7.211 1.00 0.00 64 ASP A O 2
ATOM 3226 N N . TRP A 1 65 ? -0.136 5.274 -5.744 1.00 0.00 65 TRP A N 2
ATOM 3227 C CA . TRP A 1 65 ? 0.494 4.567 -4.623 1.00 0.00 65 TRP A CA 2
ATOM 3228 C C . TRP A 1 65 ? 0.232 3.066 -4.716 1.00 0.00 65 TRP A C 2
ATOM 3229 O O . TRP A 1 65 ? 1.158 2.255 -4.708 1.00 0.00 65 TRP A O 2
ATOM 3250 N N . LEU A 1 66 ? -1.046 2.717 -4.782 1.00 0.00 66 LEU A N 2
ATOM 3251 C CA . LEU A 1 66 ? -1.466 1.328 -4.850 1.00 0.00 66 LEU A CA 2
ATOM 3252 C C . LEU A 1 66 ? -1.223 0.734 -6.230 1.00 0.00 66 LEU A C 2
ATOM 3253 O O . LEU A 1 66 ? -0.735 -0.389 -6.350 1.00 0.00 66 LEU A O 2
ATOM 3269 N N . ASP A 1 67 ? -1.553 1.492 -7.275 1.00 0.00 67 ASP A N 2
ATOM 3270 C CA . ASP A 1 67 ? -1.350 1.022 -8.641 1.00 0.00 67 ASP A CA 2
ATOM 3271 C C . ASP A 1 67 ? 0.074 0.509 -8.798 1.00 0.00 67 ASP A C 2
ATOM 3272 O O . ASP A 1 67 ? 0.326 -0.467 -9.506 1.00 0.00 67 ASP A O 2
ATOM 3281 N N . GLU A 1 68 ? 0.998 1.163 -8.103 1.00 0.00 68 GLU A N 2
ATOM 3282 C CA . GLU A 1 68 ? 2.395 0.770 -8.128 1.00 0.00 68 GLU A CA 2
ATOM 3283 C C . GLU A 1 68 ? 2.563 -0.584 -7.451 1.00 0.00 68 GLU A C 2
ATOM 3284 O O . GLU A 1 68 ? 3.256 -1.467 -7.957 1.00 0.00 68 GLU A O 2
ATOM 3296 N N . LEU A 1 69 ? 1.911 -0.736 -6.303 1.00 0.00 69 LEU A N 2
ATOM 3297 C CA . LEU A 1 69 ? 1.968 -1.975 -5.542 1.00 0.00 69 LEU A CA 2
ATOM 3298 C C . LEU A 1 69 ? 1.288 -3.111 -6.300 1.00 0.00 69 LEU A C 2
ATOM 3299 O O . LEU A 1 69 ? 1.678 -4.270 -6.181 1.00 0.00 69 LEU A O 2
ATOM 3315 N N . LEU A 1 70 ? 0.263 -2.767 -7.076 1.00 0.00 70 LEU A N 2
ATOM 3316 C CA . LEU A 1 70 ? -0.478 -3.759 -7.849 1.00 0.00 70 LEU A CA 2
ATOM 3317 C C . LEU A 1 70 ? 0.463 -4.593 -8.715 1.00 0.00 70 LEU A C 2
ATOM 3318 O O . LEU A 1 70 ? 0.437 -5.824 -8.669 1.00 0.00 70 LEU A O 2
ATOM 3334 N N . PHE A 1 71 ? 1.296 -3.917 -9.498 1.00 0.00 71 PHE A N 2
ATOM 3335 C CA . PHE A 1 71 ? 2.248 -4.598 -10.369 1.00 0.00 71 PHE A CA 2
ATOM 3336 C C . PHE A 1 71 ? 3.369 -5.239 -9.555 1.00 0.00 71 PHE A C 2
ATOM 3337 O O . PHE A 1 71 ? 3.760 -6.378 -9.805 1.00 0.00 71 PHE A O 2
ATOM 3354 N N . ILE A 1 72 ? 3.878 -4.493 -8.580 1.00 0.00 72 ILE A N 2
ATOM 3355 C CA . ILE A 1 72 ? 4.954 -4.977 -7.723 1.00 0.00 72 ILE A CA 2
ATOM 3356 C C . ILE A 1 72 ? 4.523 -6.208 -6.931 1.00 0.00 72 ILE A C 2
ATOM 3357 O O . ILE A 1 72 ? 5.332 -7.096 -6.659 1.00 0.00 72 ILE A O 2
ATOM 3373 N N . HIS A 1 73 ? 3.250 -6.251 -6.549 1.00 0.00 73 HIS A N 2
ATOM 3374 C CA . HIS A 1 73 ? 2.721 -7.371 -5.773 1.00 0.00 73 HIS A CA 2
ATOM 3375 C C . HIS A 1 73 ? 3.085 -8.707 -6.412 1.00 0.00 73 HIS A C 2
ATOM 3376 O O . HIS A 1 73 ? 3.650 -9.579 -5.758 1.00 0.00 73 HIS A O 2
ATOM 3391 N N . ASP A 1 74 ? 2.771 -8.861 -7.693 1.00 0.00 74 ASP A N 2
ATOM 3392 C CA . ASP A 1 74 ? 3.087 -10.095 -8.401 1.00 0.00 74 ASP A CA 2
ATOM 3393 C C . ASP A 1 74 ? 4.574 -10.177 -8.683 1.00 0.00 74 ASP A C 2
ATOM 3394 O O . ASP A 1 74 ? 5.156 -11.261 -8.680 1.00 0.00 74 ASP A O 2
ATOM 3403 N N . THR A 1 75 ? 5.197 -9.025 -8.896 1.00 0.00 75 THR A N 2
ATOM 3404 C CA . THR A 1 75 ? 6.627 -8.992 -9.140 1.00 0.00 75 THR A CA 2
ATOM 3405 C C . THR A 1 75 ? 7.354 -9.487 -7.901 1.00 0.00 75 THR A C 2
ATOM 3406 O O . THR A 1 75 ? 8.513 -9.898 -7.964 1.00 0.00 75 THR A O 2
ATOM 3417 N N . GLU A 1 76 ? 6.646 -9.466 -6.774 1.00 0.00 76 GLU A N 2
ATOM 3418 C CA . GLU A 1 76 ? 7.194 -9.935 -5.519 1.00 0.00 76 GLU A CA 2
ATOM 3419 C C . GLU A 1 76 ? 6.094 -10.130 -4.493 1.00 0.00 76 GLU A C 2
ATOM 3420 O O . GLU A 1 76 ? 5.970 -9.366 -3.536 1.00 0.00 76 GLU A O 2
ATOM 3432 N N . PHE A 1 77 ? 5.298 -11.172 -4.703 1.00 0.00 77 PHE A N 2
ATOM 3433 C CA . PHE A 1 77 ? 4.205 -11.493 -3.799 1.00 0.00 77 PHE A CA 2
ATOM 3434 C C . PHE A 1 77 ? 4.733 -11.711 -2.390 1.00 0.00 77 PHE A C 2
ATOM 3435 O O . PHE A 1 77 ? 5.137 -12.812 -2.036 1.00 0.00 77 PHE A O 2
ATOM 3452 N N . ILE A 1 78 ? 4.735 -10.649 -1.596 1.00 0.00 78 ILE A N 2
ATOM 3453 C CA . ILE A 1 78 ? 5.226 -10.723 -0.226 1.00 0.00 78 ILE A CA 2
ATOM 3454 C C . ILE A 1 78 ? 4.094 -10.536 0.778 1.00 0.00 78 ILE A C 2
ATOM 3455 O O . ILE A 1 78 ? 3.228 -9.678 0.602 1.00 0.00 78 ILE A O 2
ATOM 3471 N N . LEU A 1 79 ? 4.102 -11.355 1.823 1.00 0.00 79 LEU A N 2
ATOM 3472 C CA . LEU A 1 79 ? 3.068 -11.295 2.853 1.00 0.00 79 LEU A CA 2
ATOM 3473 C C . LEU A 1 79 ? 3.117 -9.970 3.612 1.00 0.00 79 LEU A C 2
ATOM 3474 O O . LEU A 1 79 ? 2.271 -9.099 3.408 1.00 0.00 79 LEU A O 2
ATOM 3490 N N . PHE A 1 80 ? 4.107 -9.821 4.490 1.00 0.00 80 PHE A N 2
ATOM 3491 C CA . PHE A 1 80 ? 4.251 -8.598 5.273 1.00 0.00 80 PHE A CA 2
ATOM 3492 C C . PHE A 1 80 ? 5.606 -7.949 5.015 1.00 0.00 80 PHE A C 2
ATOM 3493 O O . PHE A 1 80 ? 6.605 -8.633 4.796 1.00 0.00 80 PHE A O 2
ATOM 3510 N N . SER A 1 81 ? 5.627 -6.622 5.027 1.00 0.00 81 SER A N 2
ATOM 3511 C CA . SER A 1 81 ? 6.851 -5.871 4.778 1.00 0.00 81 SER A CA 2
ATOM 3512 C C . SER A 1 81 ? 6.797 -4.498 5.442 1.00 0.00 81 SER A C 2
ATOM 3513 O O . SER A 1 81 ? 5.725 -4.024 5.818 1.00 0.00 81 SER A O 2
ATOM 3521 N N . LYS A 1 82 ? 7.958 -3.864 5.587 1.00 0.00 82 LYS A N 2
ATOM 3522 C CA . LYS A 1 82 ? 8.030 -2.547 6.211 1.00 0.00 82 LYS A CA 2
ATOM 3523 C C . LYS A 1 82 ? 7.654 -1.465 5.201 1.00 0.00 82 LYS A C 2
ATOM 3524 O O . LYS A 1 82 ? 7.936 -1.591 4.010 1.00 0.00 82 LYS A O 2
ATOM 3543 N N . PHE A 1 83 ? 6.988 -0.420 5.681 1.00 0.00 83 PHE A N 2
ATOM 3544 C CA . PHE A 1 83 ? 6.542 0.664 4.813 1.00 0.00 83 PHE A CA 2
ATOM 3545 C C . PHE A 1 83 ? 7.137 2.009 5.212 1.00 0.00 83 PHE A C 2
ATOM 3546 O O . PHE A 1 83 ? 6.952 2.486 6.332 1.00 0.00 83 PHE A O 2
ATOM 3563 N N . LYS A 1 84 ? 7.820 2.626 4.256 1.00 0.00 84 LYS A N 2
ATOM 3564 C CA . LYS A 1 84 ? 8.423 3.938 4.442 1.00 0.00 84 LYS A CA 2
ATOM 3565 C C . LYS A 1 84 ? 8.044 4.810 3.248 1.00 0.00 84 LYS A C 2
ATOM 3566 O O . LYS A 1 84 ? 8.141 4.366 2.107 1.00 0.00 84 LYS A O 2
ATOM 3585 N N . VAL A 1 85 ? 7.580 6.027 3.506 1.00 0.00 85 VAL A N 2
ATOM 3586 C CA . VAL A 1 85 ? 7.156 6.910 2.422 1.00 0.00 85 VAL A CA 2
ATOM 3587 C C . VAL A 1 85 ? 7.757 8.302 2.541 1.00 0.00 85 VAL A C 2
ATOM 3588 O O . VAL A 1 85 ? 8.049 8.789 3.632 1.00 0.00 85 VAL A O 2
ATOM 3601 N N . LYS A 1 86 ? 7.963 8.910 1.383 1.00 0.00 86 LYS A N 2
ATOM 3602 C CA . LYS A 1 86 ? 8.559 10.225 1.284 1.00 0.00 86 LYS A CA 2
ATOM 3603 C C . LYS A 1 86 ? 7.731 11.148 0.390 1.00 0.00 86 LYS A C 2
ATOM 3604 O O . LYS A 1 86 ? 7.580 10.880 -0.795 1.00 0.00 86 LYS A O 2
ATOM 3623 N N . ILE A 1 87 ? 7.225 12.250 0.929 1.00 0.00 87 ILE A N 2
ATOM 3624 C CA . ILE A 1 87 ? 6.455 13.186 0.111 1.00 0.00 87 ILE A CA 2
ATOM 3625 C C . ILE A 1 87 ? 7.223 14.488 -0.084 1.00 0.00 87 ILE A C 2
ATOM 3626 O O . ILE A 1 87 ? 7.638 15.124 0.885 1.00 0.00 87 ILE A O 2
ATOM 3642 N N . ASP A 1 88 ? 7.416 14.881 -1.341 1.00 0.00 88 ASP A N 2
ATOM 3643 C CA . ASP A 1 88 ? 8.138 16.103 -1.646 1.00 0.00 88 ASP A CA 2
ATOM 3644 C C . ASP A 1 88 ? 7.396 16.946 -2.676 1.00 0.00 88 ASP A C 2
ATOM 3645 O O . ASP A 1 88 ? 7.146 16.500 -3.795 1.00 0.00 88 ASP A O 2
ATOM 3654 N N . GLU A 1 89 ? 7.082 18.181 -2.303 1.00 0.00 89 GLU A N 2
ATOM 3655 C CA . GLU A 1 89 ? 6.410 19.101 -3.209 1.00 0.00 89 GLU A CA 2
ATOM 3656 C C . GLU A 1 89 ? 7.432 19.672 -4.169 1.00 0.00 89 GLU A C 2
ATOM 3657 O O . GLU A 1 89 ? 8.360 20.373 -3.765 1.00 0.00 89 GLU A O 2
ATOM 3669 N N . LYS A 1 90 ? 7.272 19.341 -5.436 1.00 0.00 90 LYS A N 2
ATOM 3670 C CA . LYS A 1 90 ? 8.198 19.793 -6.452 1.00 0.00 90 LYS A CA 2
ATOM 3671 C C . LYS A 1 90 ? 7.981 21.256 -6.769 1.00 0.00 90 LYS A C 2
ATOM 3672 O O . LYS A 1 90 ? 7.262 21.957 -6.056 1.00 0.00 90 LYS A O 2
ATOM 3691 N N . ASP A 1 91 ? 8.625 21.722 -7.826 1.00 0.00 91 ASP A N 2
ATOM 3692 C CA . ASP A 1 91 ? 8.524 23.113 -8.223 1.00 0.00 91 ASP A CA 2
ATOM 3693 C C . ASP A 1 91 ? 7.079 23.541 -8.505 1.00 0.00 91 ASP A C 2
ATOM 3694 O O . ASP A 1 91 ? 6.844 24.650 -8.984 1.00 0.00 91 ASP A O 2
ATOM 3703 N N . ASP A 1 92 ? 6.111 22.671 -8.211 1.00 0.00 92 ASP A N 2
ATOM 3704 C CA . ASP A 1 92 ? 4.704 22.980 -8.443 1.00 0.00 92 ASP A CA 2
ATOM 3705 C C . ASP A 1 92 ? 3.851 21.754 -8.164 1.00 0.00 92 ASP A C 2
ATOM 3706 O O . ASP A 1 92 ? 2.744 21.856 -7.635 1.00 0.00 92 ASP A O 2
ATOM 3715 N N . GLY A 1 93 ? 4.386 20.592 -8.517 1.00 0.00 93 GLY A N 2
ATOM 3716 C CA . GLY A 1 93 ? 3.677 19.350 -8.293 1.00 0.00 93 GLY A CA 2
ATOM 3717 C C . GLY A 1 93 ? 4.069 18.703 -6.983 1.00 0.00 93 GLY A C 2
ATOM 3718 O O . GLY A 1 93 ? 4.632 19.355 -6.104 1.00 0.00 93 GLY A O 2
ATOM 3722 N N . LEU A 1 94 ? 3.770 17.419 -6.850 1.00 0.00 94 LEU A N 2
ATOM 3723 C CA . LEU A 1 94 ? 4.093 16.683 -5.638 1.00 0.00 94 LEU A CA 2
ATOM 3724 C C . LEU A 1 94 ? 4.684 15.312 -5.977 1.00 0.00 94 LEU A C 2
ATOM 3725 O O . LEU A 1 94 ? 4.276 14.678 -6.945 1.00 0.00 94 LEU A O 2
ATOM 3741 N N . HIS A 1 95 ? 5.655 14.871 -5.183 1.00 0.00 95 HIS A N 2
ATOM 3742 C CA . HIS A 1 95 ? 6.309 13.582 -5.413 1.00 0.00 95 HIS A CA 2
ATOM 3743 C C . HIS A 1 95 ? 6.296 12.712 -4.158 1.00 0.00 95 HIS A C 2
ATOM 3744 O O . HIS A 1 95 ? 6.442 13.211 -3.043 1.00 0.00 95 HIS A O 2
ATOM 3759 N N . LEU A 1 96 ? 6.140 11.405 -4.351 1.00 0.00 96 LEU A N 2
ATOM 3760 C CA . LEU A 1 96 ? 6.129 10.462 -3.241 1.00 0.00 96 LEU A CA 2
ATOM 3761 C C . LEU A 1 96 ? 7.217 9.405 -3.420 1.00 0.00 96 LEU A C 2
ATOM 3762 O O . LEU A 1 96 ? 7.385 8.854 -4.508 1.00 0.00 96 LEU A O 2
ATOM 3778 N N . THR A 1 97 ? 7.937 9.113 -2.344 1.00 0.00 97 THR A N 2
ATOM 3779 C CA . THR A 1 97 ? 8.990 8.104 -2.378 1.00 0.00 97 THR A CA 2
ATOM 3780 C C . THR A 1 97 ? 8.738 7.065 -1.296 1.00 0.00 97 THR A C 2
ATOM 3781 O O . THR A 1 97 ? 8.679 7.381 -0.116 1.00 0.00 97 THR A O 2
ATOM 3792 N N . GLY A 1 98 ? 8.570 5.832 -1.716 1.00 0.00 98 GLY A N 2
ATOM 3793 C CA . GLY A 1 98 ? 8.288 4.756 -0.782 1.00 0.00 98 GLY A CA 2
ATOM 3794 C C . GLY A 1 98 ? 9.295 3.624 -0.830 1.00 0.00 98 GLY A C 2
ATOM 3795 O O . GLY A 1 98 ? 9.866 3.331 -1.879 1.00 0.00 98 GLY A O 2
ATOM 3799 N N . THR A 1 99 ? 9.508 2.988 0.319 1.00 0.00 99 THR A N 2
ATOM 3800 C CA . THR A 1 99 ? 10.449 1.879 0.424 1.00 0.00 99 THR A CA 2
ATOM 3801 C C . THR A 1 99 ? 9.795 0.658 1.066 1.00 0.00 99 THR A C 2
ATOM 3802 O O . THR A 1 99 ? 9.003 0.792 1.999 1.00 0.00 99 THR A O 2
ATOM 3813 N N . ALA A 1 100 ? 10.142 -0.531 0.579 1.00 0.00 100 ALA A N 2
ATOM 3814 C CA . ALA A 1 100 ? 9.592 -1.763 1.137 1.00 0.00 100 ALA A CA 2
ATOM 3815 C C . ALA A 1 100 ? 10.686 -2.808 1.350 1.00 0.00 100 ALA A C 2
ATOM 3816 O O . ALA A 1 100 ? 11.488 -3.079 0.456 1.00 0.00 100 ALA A O 2
ATOM 3823 N N . MET A 1 101 ? 10.699 -3.394 2.543 1.00 0.00 101 MET A N 2
ATOM 3824 C CA . MET A 1 101 ? 11.676 -4.420 2.900 1.00 0.00 101 MET A CA 2
ATOM 3825 C C . MET A 1 101 ? 10.979 -5.616 3.535 1.00 0.00 101 MET A C 2
ATOM 3826 O O . MET A 1 101 ? 9.893 -5.482 4.097 1.00 0.00 101 MET A O 2
ATOM 3840 N N . GLY A 1 102 ? 11.604 -6.784 3.449 1.00 0.00 102 GLY A N 2
ATOM 3841 C CA . GLY A 1 102 ? 11.006 -7.974 4.030 1.00 0.00 102 GLY A CA 2
ATOM 3842 C C . GLY A 1 102 ? 10.224 -8.753 3.002 1.00 0.00 102 GLY A C 2
ATOM 3843 O O . GLY A 1 102 ? 9.155 -9.291 3.288 1.00 0.00 102 GLY A O 2
ATOM 3847 N N . GLU A 1 103 ? 10.762 -8.789 1.795 1.00 0.00 103 GLU A N 2
ATOM 3848 C CA . GLU A 1 103 ? 10.128 -9.477 0.686 1.00 0.00 103 GLU A CA 2
ATOM 3849 C C . GLU A 1 103 ? 10.719 -10.874 0.497 1.00 0.00 103 GLU A C 2
ATOM 3850 O O . GLU A 1 103 ? 11.913 -11.024 0.241 1.00 0.00 103 GLU A O 2
ATOM 3862 N N . GLU A 1 104 ? 9.871 -11.892 0.624 1.00 0.00 104 GLU A N 2
ATOM 3863 C CA . GLU A 1 104 ? 10.304 -13.278 0.465 1.00 0.00 104 GLU A CA 2
ATOM 3864 C C . GLU A 1 104 ? 9.188 -14.249 0.845 1.00 0.00 104 GLU A C 2
ATOM 3865 O O . GLU A 1 104 ? 9.141 -14.742 1.971 1.00 0.00 104 GLU A O 2
ATOM 3877 N N . ILE A 1 105 ? 8.294 -14.523 -0.101 1.00 0.00 105 ILE A N 2
ATOM 3878 C CA . ILE A 1 105 ? 7.186 -15.439 0.143 1.00 0.00 105 ILE A CA 2
ATOM 3879 C C . ILE A 1 105 ? 7.681 -16.882 0.209 1.00 0.00 105 ILE A C 2
ATOM 3880 O O . ILE A 1 105 ? 8.293 -17.384 -0.735 1.00 0.00 105 ILE A O 2
ATOM 3896 N N . LYS A 1 106 ? 7.416 -17.545 1.331 1.00 0.00 106 LYS A N 2
ATOM 3897 C CA . LYS A 1 106 ? 7.841 -18.927 1.516 1.00 0.00 106 LYS A CA 2
ATOM 3898 C C . LYS A 1 106 ? 6.652 -19.878 1.425 1.00 0.00 106 LYS A C 2
ATOM 3899 O O . LYS A 1 106 ? 5.554 -19.560 1.882 1.00 0.00 106 LYS A O 2
ATOM 3918 N N . GLU A 1 107 ? 6.880 -21.049 0.837 1.00 0.00 107 GLU A N 2
ATOM 3919 C CA . GLU A 1 107 ? 5.827 -22.047 0.690 1.00 0.00 107 GLU A CA 2
ATOM 3920 C C . GLU A 1 107 ? 5.221 -22.393 2.046 1.00 0.00 107 GLU A C 2
ATOM 3921 O O . GLU A 1 107 ? 5.929 -22.792 2.970 1.00 0.00 107 GLU A O 2
ATOM 3933 N N . GLY A 1 108 ? 3.907 -22.232 2.159 1.00 0.00 108 GLY A N 2
ATOM 3934 C CA . GLY A 1 108 ? 3.232 -22.525 3.409 1.00 0.00 108 GLY A CA 2
ATOM 3935 C C . GLY A 1 108 ? 3.116 -21.301 4.296 1.00 0.00 108 GLY A C 2
ATOM 3936 O O . GLY A 1 108 ? 3.139 -21.408 5.522 1.00 0.00 108 GLY A O 2
ATOM 3940 N N . HIS A 1 109 ? 2.994 -20.135 3.671 1.00 0.00 109 HIS A N 2
ATOM 3941 C CA . HIS A 1 109 ? 2.877 -18.879 4.403 1.00 0.00 109 HIS A CA 2
ATOM 3942 C C . HIS A 1 109 ? 1.660 -18.897 5.323 1.00 0.00 109 HIS A C 2
ATOM 3943 O O . HIS A 1 109 ? 0.716 -19.656 5.104 1.00 0.00 109 HIS A O 2
ATOM 3958 N N . GLU A 1 110 ? 1.694 -18.057 6.357 1.00 0.00 110 GLU A N 2
ATOM 3959 C CA . GLU A 1 110 ? 0.601 -17.970 7.325 1.00 0.00 110 GLU A CA 2
ATOM 3960 C C . GLU A 1 110 ? -0.760 -17.990 6.632 1.00 0.00 110 GLU A C 2
ATOM 3961 O O . GLU A 1 110 ? -0.940 -17.383 5.576 1.00 0.00 110 GLU A O 2
ATOM 3973 N N . ARG A 1 111 ? -1.712 -18.697 7.232 1.00 0.00 111 ARG A N 2
ATOM 3974 C CA . ARG A 1 111 ? -3.054 -18.803 6.670 1.00 0.00 111 ARG A CA 2
ATOM 3975 C C . ARG A 1 111 ? -3.964 -17.697 7.196 1.00 0.00 111 ARG A C 2
ATOM 3976 O O . ARG A 1 111 ? -3.973 -17.396 8.389 1.00 0.00 111 ARG A O 2
ATOM 3997 N N . ARG A 1 112 ? -4.729 -17.099 6.290 1.00 0.00 112 ARG A N 2
ATOM 3998 C CA . ARG A 1 112 ? -5.652 -16.025 6.642 1.00 0.00 112 ARG A CA 2
ATOM 3999 C C . ARG A 1 112 ? -6.635 -15.781 5.501 1.00 0.00 112 ARG A C 2
ATOM 4000 O O . ARG A 1 112 ? -6.560 -16.436 4.462 1.00 0.00 112 ARG A O 2
ATOM 4021 N N . ASP A 1 113 ? -7.551 -14.837 5.691 1.00 0.00 113 ASP A N 2
ATOM 4022 C CA . ASP A 1 113 ? -8.532 -14.526 4.657 1.00 0.00 113 ASP A CA 2
ATOM 4023 C C . ASP A 1 113 ? -8.000 -13.448 3.721 1.00 0.00 113 ASP A C 2
ATOM 4024 O O . ASP A 1 113 ? -7.569 -12.383 4.163 1.00 0.00 113 ASP A O 2
ATOM 4033 N N . GLU A 1 114 ? -8.027 -13.737 2.425 1.00 0.00 114 GLU A N 2
ATOM 4034 C CA . GLU A 1 114 ? -7.541 -12.799 1.419 1.00 0.00 114 GLU A CA 2
ATOM 4035 C C . GLU A 1 114 ? -8.627 -12.455 0.404 1.00 0.00 114 GLU A C 2
ATOM 4036 O O . GLU A 1 114 ? -9.428 -13.308 0.024 1.00 0.00 114 GLU A O 2
ATOM 4048 N N . VAL A 1 115 ? -8.632 -11.206 -0.051 1.00 0.00 115 VAL A N 2
ATOM 4049 C CA . VAL A 1 115 ? -9.597 -10.760 -1.045 1.00 0.00 115 VAL A CA 2
ATOM 4050 C C . VAL A 1 115 ? -9.289 -11.413 -2.387 1.00 0.00 115 VAL A C 2
ATOM 4051 O O . VAL A 1 115 ? -8.286 -11.098 -3.025 1.00 0.00 115 VAL A O 2
ATOM 4064 N N . LYS A 1 116 ? -10.151 -12.335 -2.801 1.00 0.00 116 LYS A N 2
ATOM 4065 C CA . LYS A 1 116 ? -9.969 -13.053 -4.060 1.00 0.00 116 LYS A CA 2
ATOM 4066 C C . LYS A 1 116 ? -9.665 -12.106 -5.222 1.00 0.00 116 LYS A C 2
ATOM 4067 O O . LYS A 1 116 ? -9.138 -12.532 -6.249 1.00 0.00 116 LYS A O 2
ATOM 4086 N N . ALA A 1 117 ? -9.997 -10.826 -5.065 1.00 0.00 117 ALA A N 2
ATOM 4087 C CA . ALA A 1 117 ? -9.749 -9.853 -6.122 1.00 0.00 117 ALA A CA 2
ATOM 4088 C C . ALA A 1 117 ? -9.496 -8.460 -5.556 1.00 0.00 117 ALA A C 2
ATOM 4089 O O . ALA A 1 117 ? -10.421 -7.791 -5.093 1.00 0.00 117 ALA A O 2
ATOM 4096 N N . VAL A 1 118 ? -8.241 -8.019 -5.609 1.00 0.00 118 VAL A N 2
ATOM 4097 C CA . VAL A 1 118 ? -7.881 -6.697 -5.114 1.00 0.00 118 VAL A CA 2
ATOM 4098 C C . VAL A 1 118 ? -8.206 -5.639 -6.161 1.00 0.00 118 VAL A C 2
ATOM 4099 O O . VAL A 1 118 ? -7.526 -5.527 -7.181 1.00 0.00 118 VAL A O 2
ATOM 4112 N N . THR A 1 119 ? -9.249 -4.863 -5.898 1.00 0.00 119 THR A N 2
ATOM 4113 C CA . THR A 1 119 ? -9.667 -3.811 -6.812 1.00 0.00 119 THR A CA 2
ATOM 4114 C C . THR A 1 119 ? -9.532 -2.438 -6.166 1.00 0.00 119 THR A C 2
ATOM 4115 O O . THR A 1 119 ? -10.135 -2.175 -5.128 1.00 0.00 119 THR A O 2
ATOM 4126 N N . PHE A 1 120 ? -8.756 -1.563 -6.791 1.00 0.00 120 PHE A N 2
ATOM 4127 C CA . PHE A 1 120 ? -8.571 -0.208 -6.275 1.00 0.00 120 PHE A CA 2
ATOM 4128 C C . PHE A 1 120 ? -9.889 0.558 -6.356 1.00 0.00 120 PHE A C 2
ATOM 4129 O O . PHE A 1 120 ? -10.045 1.462 -7.178 1.00 0.00 120 PHE A O 2
ATOM 4146 N N . HIS A 1 121 ? -10.850 0.165 -5.523 1.00 0.00 121 HIS A N 2
ATOM 4147 C CA . HIS A 1 121 ? -12.167 0.790 -5.534 1.00 0.00 121 HIS A CA 2
ATOM 4148 C C . HIS A 1 121 ? -12.181 2.156 -4.847 1.00 0.00 121 HIS A C 2
ATOM 4149 O O . HIS A 1 121 ? -12.776 3.103 -5.362 1.00 0.00 121 HIS A O 2
ATOM 4164 N N . MET A 1 122 ? -11.527 2.268 -3.694 1.00 0.00 122 MET A N 2
ATOM 4165 C CA . MET A 1 122 ? -11.482 3.534 -2.975 1.00 0.00 122 MET A CA 2
ATOM 4166 C C . MET A 1 122 ? -10.166 4.245 -3.253 1.00 0.00 122 MET A C 2
ATOM 4167 O O . MET A 1 122 ? -10.142 5.289 -3.905 1.00 0.00 122 MET A O 2
ATOM 4181 N N . MET A 1 123 ? -9.074 3.659 -2.761 1.00 0.00 123 MET A N 2
ATOM 4182 C CA . MET A 1 123 ? -7.727 4.201 -2.950 1.00 0.00 123 MET A CA 2
ATOM 4183 C C . MET A 1 123 ? -7.720 5.727 -3.013 1.00 0.00 123 MET A C 2
ATOM 4184 O O . MET A 1 123 ? -7.512 6.318 -4.072 1.00 0.00 123 MET A O 2
ATOM 4198 N N . GLU A 1 124 ? -7.945 6.354 -1.866 1.00 0.00 124 GLU A N 2
ATOM 4199 C CA . GLU A 1 124 ? -7.962 7.807 -1.774 1.00 0.00 124 GLU A CA 2
ATOM 4200 C C . GLU A 1 124 ? -7.837 8.240 -0.319 1.00 0.00 124 GLU A C 2
ATOM 4201 O O . GLU A 1 124 ? -8.504 7.695 0.556 1.00 0.00 124 GLU A O 2
ATOM 4213 N N . ILE A 1 125 ? -6.982 9.220 -0.062 1.00 0.00 125 ILE A N 2
ATOM 4214 C CA . ILE A 1 125 ? -6.786 9.705 1.295 1.00 0.00 125 ILE A CA 2
ATOM 4215 C C . ILE A 1 125 ? -7.489 11.037 1.508 1.00 0.00 125 ILE A C 2
ATOM 4216 O O . ILE A 1 125 ? -7.148 12.042 0.885 1.00 0.00 125 ILE A O 2
ATOM 4232 N N . LEU A 1 126 ? -8.464 11.035 2.406 1.00 0.00 126 LEU A N 2
ATOM 4233 C CA . LEU A 1 126 ? -9.209 12.249 2.720 1.00 0.00 126 LEU A CA 2
ATOM 4234 C C . LEU A 1 126 ? -8.749 12.821 4.057 1.00 0.00 126 LEU A C 2
ATOM 4235 O O . LEU A 1 126 ? -8.542 12.083 5.019 1.00 0.00 126 LEU A O 2
ATOM 4251 N N . ASP A 1 127 ? -8.575 14.137 4.107 1.00 0.00 127 ASP A N 2
ATOM 4252 C CA . ASP A 1 127 ? -8.121 14.793 5.327 1.00 0.00 127 ASP A CA 2
ATOM 4253 C C . ASP A 1 127 ? -9.297 15.300 6.157 1.00 0.00 127 ASP A C 2
ATOM 4254 O O . ASP A 1 127 ? -10.111 16.094 5.683 1.00 0.00 127 ASP A O 2
ATOM 4263 N N . GLU A 1 128 ? -9.371 14.844 7.403 1.00 0.00 128 GLU A N 2
ATOM 4264 C CA . GLU A 1 128 ? -10.434 15.254 8.313 1.00 0.00 128 GLU A CA 2
ATOM 4265 C C . GLU A 1 128 ? -9.849 15.844 9.594 1.00 0.00 128 GLU A C 2
ATOM 4266 O O . GLU A 1 128 ? -9.036 15.204 10.261 1.00 0.00 128 GLU A O 2
ATOM 4278 N N . ASP A 1 129 ? -10.261 17.062 9.934 1.00 0.00 129 ASP A N 2
ATOM 4279 C CA . ASP A 1 129 ? -9.762 17.719 11.141 1.00 0.00 129 ASP A CA 2
ATOM 4280 C C . ASP A 1 129 ? -8.245 17.859 11.099 1.00 0.00 129 ASP A C 2
ATOM 4281 O O . ASP A 1 129 ? -7.595 18.001 12.135 1.00 0.00 129 ASP A O 2
ATOM 4290 N N . GLY A 1 130 ? -7.689 17.797 9.901 1.00 0.00 130 GLY A N 2
ATOM 4291 C CA . GLY A 1 130 ? -6.252 17.894 9.743 1.00 0.00 130 GLY A CA 2
ATOM 4292 C C . GLY A 1 130 ? -5.586 16.530 9.780 1.00 0.00 130 GLY A C 2
ATOM 4293 O O . GLY A 1 130 ? -4.365 16.423 9.667 1.00 0.00 130 GLY A O 2
ATOM 4297 N N . LEU A 1 131 ? -6.398 15.485 9.932 1.00 0.00 131 LEU A N 2
ATOM 4298 C CA . LEU A 1 131 ? -5.896 14.119 9.977 1.00 0.00 131 LEU A CA 2
ATOM 4299 C C . LEU A 1 131 ? -6.102 13.437 8.632 1.00 0.00 131 LEU A C 2
ATOM 4300 O O . LEU A 1 131 ? -7.091 13.688 7.946 1.00 0.00 131 LEU A O 2
ATOM 4316 N N . ILE A 1 132 ? -5.165 12.577 8.258 1.00 0.00 132 ILE A N 2
ATOM 4317 C CA . ILE A 1 132 ? -5.249 11.864 6.985 1.00 0.00 132 ILE A CA 2
ATOM 4318 C C . ILE A 1 132 ? -5.709 10.427 7.170 1.00 0.00 132 ILE A C 2
ATOM 4319 O O . ILE A 1 132 ? -5.222 9.717 8.047 1.00 0.00 132 ILE A O 2
ATOM 4335 N N . LYS A 1 133 ? -6.618 9.992 6.312 1.00 0.00 133 LYS A N 2
ATOM 4336 C CA . LYS A 1 133 ? -7.102 8.623 6.355 1.00 0.00 133 LYS A CA 2
ATOM 4337 C C . LYS A 1 133 ? -7.140 8.040 4.942 1.00 0.00 133 LYS A C 2
ATOM 4338 O O . LYS A 1 133 ? -7.562 8.711 4.002 1.00 0.00 133 LYS A O 2
ATOM 4357 N N . ALA A 1 134 ? -6.702 6.795 4.799 1.00 0.00 134 ALA A N 2
ATOM 4358 C CA . ALA A 1 134 ? -6.691 6.126 3.492 1.00 0.00 134 ALA A CA 2
ATOM 4359 C C . ALA A 1 134 ? -7.756 5.028 3.413 1.00 0.00 134 ALA A C 2
ATOM 4360 O O . ALA A 1 134 ? -8.088 4.406 4.421 1.00 0.00 134 ALA A O 2
ATOM 4367 N N . ARG A 1 135 ? -8.308 4.807 2.213 1.00 0.00 135 ARG A N 2
ATOM 4368 C CA . ARG A 1 135 ? -9.359 3.791 2.039 1.00 0.00 135 ARG A CA 2
ATOM 4369 C C . ARG A 1 135 ? -9.224 2.970 0.763 1.00 0.00 135 ARG A C 2
ATOM 4370 O O . ARG A 1 135 ? -9.219 3.519 -0.335 1.00 0.00 135 ARG A O 2
ATOM 4391 N N . VAL A 1 136 ? -9.181 1.642 0.911 1.00 0.00 136 VAL A N 2
ATOM 4392 C CA . VAL A 1 136 ? -9.129 0.757 -0.248 1.00 0.00 136 VAL A CA 2
ATOM 4393 C C . VAL A 1 136 ? -10.185 -0.342 -0.158 1.00 0.00 136 VAL A C 2
ATOM 4394 O O . VAL A 1 136 ? -10.076 -1.230 0.680 1.00 0.00 136 VAL A O 2
ATOM 4407 N N . ILE A 1 137 ? -11.162 -0.304 -1.064 1.00 0.00 137 ILE A N 2
ATOM 4408 C CA . ILE A 1 137 ? -12.219 -1.306 -1.139 1.00 0.00 137 ILE A CA 2
ATOM 4409 C C . ILE A 1 137 ? -11.860 -2.373 -2.165 1.00 0.00 137 ILE A C 2
ATOM 4410 O O . ILE A 1 137 ? -11.777 -2.108 -3.362 1.00 0.00 137 ILE A O 2
ATOM 4426 N N . LEU A 1 138 ? -11.631 -3.577 -1.665 1.00 0.00 138 LEU A N 2
ATOM 4427 C CA . LEU A 1 138 ? -11.253 -4.713 -2.488 1.00 0.00 138 LEU A CA 2
ATOM 4428 C C . LEU A 1 138 ? -12.378 -5.723 -2.561 1.00 0.00 138 LEU A C 2
ATOM 4429 O O . LEU A 1 138 ? -13.210 -5.793 -1.669 1.00 0.00 138 LEU A O 2
ATOM 4445 N N . ASP A 1 139 ? -12.417 -6.479 -3.644 1.00 0.00 139 ASP A N 2
ATOM 4446 C CA . ASP A 1 139 ? -13.483 -7.457 -3.845 1.00 0.00 139 ASP A CA 2
ATOM 4447 C C . ASP A 1 139 ? -13.207 -8.746 -3.082 1.00 0.00 139 ASP A C 2
ATOM 4448 O O . ASP A 1 139 ? -12.065 -9.189 -2.970 1.00 0.00 139 ASP A O 2
ATOM 4457 N N . LEU A 1 140 ? -14.288 -9.316 -2.541 1.00 0.00 140 LEU A N 2
ATOM 4458 C CA . LEU A 1 140 ? -14.246 -10.545 -1.747 1.00 0.00 140 LEU A CA 2
ATOM 4459 C C . LEU A 1 140 ? -13.070 -11.439 -2.130 1.00 0.00 140 LEU A C 2
ATOM 4460 O O . LEU A 1 140 ? -12.741 -11.497 -3.334 1.00 0.00 140 LEU A O 2
ATOM 4477 N N . MET A 1 1 ? -2.302 -0.617 18.113 1.00 0.00 1 MET A N 3
ATOM 4478 C CA . MET A 1 1 ? -1.809 0.537 17.316 1.00 0.00 1 MET A CA 3
ATOM 4479 C C . MET A 1 1 ? -1.523 0.130 15.875 1.00 0.00 1 MET A C 3
ATOM 4480 O O . MET A 1 1 ? -0.566 -0.596 15.602 1.00 0.00 1 MET A O 3
ATOM 4496 N N . LYS A 1 2 ? -2.356 0.604 14.954 1.00 0.00 2 LYS A N 3
ATOM 4497 C CA . LYS A 1 2 ? -2.192 0.289 13.540 1.00 0.00 2 LYS A CA 3
ATOM 4498 C C . LYS A 1 2 ? -2.622 1.463 12.667 1.00 0.00 2 LYS A C 3
ATOM 4499 O O . LYS A 1 2 ? -1.911 1.859 11.744 1.00 0.00 2 LYS A O 3
ATOM 4518 N N . GLY A 1 3 ? -3.790 2.015 12.969 1.00 0.00 3 GLY A N 3
ATOM 4519 C CA . GLY A 1 3 ? -4.300 3.141 12.208 1.00 0.00 3 GLY A CA 3
ATOM 4520 C C . GLY A 1 3 ? -5.203 2.721 11.063 1.00 0.00 3 GLY A C 3
ATOM 4521 O O . GLY A 1 3 ? -5.863 3.561 10.451 1.00 0.00 3 GLY A O 3
ATOM 4525 N N . PHE A 1 4 ? -5.235 1.424 10.767 1.00 0.00 4 PHE A N 3
ATOM 4526 C CA . PHE A 1 4 ? -6.065 0.910 9.684 1.00 0.00 4 PHE A CA 3
ATOM 4527 C C . PHE A 1 4 ? -7.369 0.320 10.225 1.00 0.00 4 PHE A C 3
ATOM 4528 O O . PHE A 1 4 ? -7.380 -0.342 11.263 1.00 0.00 4 PHE A O 3
ATOM 4545 N N . GLU A 1 5 ? -8.465 0.569 9.512 1.00 0.00 5 GLU A N 3
ATOM 4546 C CA . GLU A 1 5 ? -9.776 0.067 9.915 1.00 0.00 5 GLU A CA 3
ATOM 4547 C C . GLU A 1 5 ? -10.612 -0.306 8.694 1.00 0.00 5 GLU A C 3
ATOM 4548 O O . GLU A 1 5 ? -10.647 0.426 7.707 1.00 0.00 5 GLU A O 3
ATOM 4560 N N . PHE A 1 6 ? -11.278 -1.454 8.766 1.00 0.00 6 PHE A N 3
ATOM 4561 C CA . PHE A 1 6 ? -12.107 -1.930 7.663 1.00 0.00 6 PHE A CA 3
ATOM 4562 C C . PHE A 1 6 ? -13.583 -1.969 8.051 1.00 0.00 6 PHE A C 3
ATOM 4563 O O . PHE A 1 6 ? -13.923 -2.227 9.205 1.00 0.00 6 PHE A O 3
ATOM 4580 N N . PHE A 1 7 ? -14.459 -1.724 7.077 1.00 0.00 7 PHE A N 3
ATOM 4581 C CA . PHE A 1 7 ? -15.900 -1.749 7.328 1.00 0.00 7 PHE A CA 3
ATOM 4582 C C . PHE A 1 7 ? -16.546 -2.972 6.674 1.00 0.00 7 PHE A C 3
ATOM 4583 O O . PHE A 1 7 ? -16.180 -3.363 5.564 1.00 0.00 7 PHE A O 3
ATOM 4600 N N . ASP A 1 8 ? -17.497 -3.582 7.383 1.00 0.00 8 ASP A N 3
ATOM 4601 C CA . ASP A 1 8 ? -18.188 -4.776 6.894 1.00 0.00 8 ASP A CA 3
ATOM 4602 C C . ASP A 1 8 ? -18.886 -4.527 5.560 1.00 0.00 8 ASP A C 3
ATOM 4603 O O . ASP A 1 8 ? -19.947 -3.904 5.504 1.00 0.00 8 ASP A O 3
ATOM 4612 N N . VAL A 1 9 ? -18.276 -5.024 4.491 1.00 0.00 9 VAL A N 3
ATOM 4613 C CA . VAL A 1 9 ? -18.817 -4.873 3.144 1.00 0.00 9 VAL A CA 3
ATOM 4614 C C . VAL A 1 9 ? -19.395 -6.172 2.592 1.00 0.00 9 VAL A C 3
ATOM 4615 O O . VAL A 1 9 ? -18.970 -7.266 2.959 1.00 0.00 9 VAL A O 3
ATOM 4628 N N . THR A 1 10 ? -20.351 -6.030 1.685 1.00 0.00 10 THR A N 3
ATOM 4629 C CA . THR A 1 10 ? -20.981 -7.173 1.043 1.00 0.00 10 THR A CA 3
ATOM 4630 C C . THR A 1 10 ? -20.521 -7.316 -0.411 1.00 0.00 10 THR A C 3
ATOM 4631 O O . THR A 1 10 ? -21.350 -7.304 -1.321 1.00 0.00 10 THR A O 3
ATOM 4642 N N . ALA A 1 11 ? -19.207 -7.456 -0.633 1.00 0.00 11 ALA A N 3
ATOM 4643 C CA . ALA A 1 11 ? -18.661 -7.601 -1.987 1.00 0.00 11 ALA A CA 3
ATOM 4644 C C . ALA A 1 11 ? -17.279 -6.978 -2.084 1.00 0.00 11 ALA A C 3
ATOM 4645 O O . ALA A 1 11 ? -16.307 -7.653 -2.409 1.00 0.00 11 ALA A O 3
ATOM 4652 N N . ASP A 1 12 ? -17.194 -5.686 -1.799 1.00 0.00 12 ASP A N 3
ATOM 4653 C CA . ASP A 1 12 ? -15.900 -4.990 -1.860 1.00 0.00 12 ASP A CA 3
ATOM 4654 C C . ASP A 1 12 ? -15.565 -4.315 -0.550 1.00 0.00 12 ASP A C 3
ATOM 4655 O O . ASP A 1 12 ? -16.335 -3.513 -0.042 1.00 0.00 12 ASP A O 3
ATOM 4664 N N . ALA A 1 13 ? -14.413 -4.640 -0.008 1.00 0.00 13 ALA A N 3
ATOM 4665 C CA . ALA A 1 13 ? -13.999 -4.068 1.259 1.00 0.00 13 ALA A CA 3
ATOM 4666 C C . ALA A 1 13 ? -12.913 -3.019 1.109 1.00 0.00 13 ALA A C 3
ATOM 4667 O O . ALA A 1 13 ? -11.826 -3.308 0.633 1.00 0.00 13 ALA A O 3
ATOM 4674 N N . GLY A 1 14 ? -13.204 -1.816 1.581 1.00 0.00 14 GLY A N 3
ATOM 4675 C CA . GLY A 1 14 ? -12.226 -0.747 1.554 1.00 0.00 14 GLY A CA 3
ATOM 4676 C C . GLY A 1 14 ? -11.818 -0.408 2.965 1.00 0.00 14 GLY A C 3
ATOM 4677 O O . GLY A 1 14 ? -12.669 -0.233 3.835 1.00 0.00 14 GLY A O 3
ATOM 4681 N N . PHE A 1 15 ? -10.523 -0.359 3.216 1.00 0.00 15 PHE A N 3
ATOM 4682 C CA . PHE A 1 15 ? -10.038 -0.088 4.557 1.00 0.00 15 PHE A CA 3
ATOM 4683 C C . PHE A 1 15 ? -9.493 1.322 4.667 1.00 0.00 15 PHE A C 3
ATOM 4684 O O . PHE A 1 15 ? -8.994 1.888 3.695 1.00 0.00 15 PHE A O 3
ATOM 4701 N N . TRP A 1 16 ? -9.599 1.884 5.861 1.00 0.00 16 TRP A N 3
ATOM 4702 C CA . TRP A 1 16 ? -9.122 3.232 6.107 1.00 0.00 16 TRP A CA 3
ATOM 4703 C C . TRP A 1 16 ? -7.902 3.205 7.013 1.00 0.00 16 TRP A C 3
ATOM 4704 O O . TRP A 1 16 ? -7.946 2.659 8.114 1.00 0.00 16 TRP A O 3
ATOM 4725 N N . ALA A 1 17 ? -6.823 3.815 6.547 1.00 0.00 17 ALA A N 3
ATOM 4726 C CA . ALA A 1 17 ? -5.588 3.886 7.310 1.00 0.00 17 ALA A CA 3
ATOM 4727 C C . ALA A 1 17 ? -5.219 5.322 7.531 1.00 0.00 17 ALA A C 3
ATOM 4728 O O . ALA A 1 17 ? -5.487 6.179 6.692 1.00 0.00 17 ALA A O 3
ATOM 4735 N N . TYR A 1 18 ? -4.646 5.592 8.684 1.00 0.00 18 TYR A N 3
ATOM 4736 C CA . TYR A 1 18 ? -4.300 6.949 9.029 1.00 0.00 18 TYR A CA 3
ATOM 4737 C C . TYR A 1 18 ? -2.797 7.170 9.117 1.00 0.00 18 TYR A C 3
ATOM 4738 O O . TYR A 1 18 ? -2.046 6.299 9.558 1.00 0.00 18 TYR A O 3
ATOM 4756 N N . GLY A 1 19 ? -2.377 8.359 8.697 1.00 0.00 19 GLY A N 3
ATOM 4757 C CA . GLY A 1 19 ? -0.978 8.718 8.731 1.00 0.00 19 GLY A CA 3
ATOM 4758 C C . GLY A 1 19 ? -0.578 9.386 9.982 1.00 0.00 19 GLY A C 3
ATOM 4759 O O . GLY A 1 19 ? -1.286 9.401 10.989 1.00 0.00 19 GLY A O 3
ATOM 4763 N N . HIS A 1 20 ? 0.592 9.925 9.883 1.00 0.00 20 HIS A N 3
ATOM 4764 C CA . HIS A 1 20 ? 1.216 10.612 10.944 1.00 0.00 20 HIS A CA 3
ATOM 4765 C C . HIS A 1 20 ? 2.009 11.793 10.397 1.00 0.00 20 HIS A C 3
ATOM 4766 O O . HIS A 1 20 ? 2.700 12.492 11.138 1.00 0.00 20 HIS A O 3
ATOM 4781 N N . ASP A 1 21 ? 1.902 12.003 9.084 1.00 0.00 21 ASP A N 3
ATOM 4782 C CA . ASP A 1 21 ? 2.611 13.098 8.424 1.00 0.00 21 ASP A CA 3
ATOM 4783 C C . ASP A 1 21 ? 2.312 13.134 6.929 1.00 0.00 21 ASP A C 3
ATOM 4784 O O . ASP A 1 21 ? 3.149 13.554 6.130 1.00 0.00 21 ASP A O 3
ATOM 4793 N N . LEU A 1 22 ? 1.119 12.683 6.554 1.00 0.00 22 LEU A N 3
ATOM 4794 C CA . LEU A 1 22 ? 0.704 12.651 5.155 1.00 0.00 22 LEU A CA 3
ATOM 4795 C C . LEU A 1 22 ? 1.432 11.541 4.418 1.00 0.00 22 LEU A C 3
ATOM 4796 O O . LEU A 1 22 ? 0.810 10.645 3.852 1.00 0.00 22 LEU A O 3
ATOM 4812 N N . GLU A 1 23 ? 2.754 11.589 4.447 1.00 0.00 23 GLU A N 3
ATOM 4813 C CA . GLU A 1 23 ? 3.557 10.565 3.797 1.00 0.00 23 GLU A CA 3
ATOM 4814 C C . GLU A 1 23 ? 3.221 9.201 4.382 1.00 0.00 23 GLU A C 3
ATOM 4815 O O . GLU A 1 23 ? 2.906 8.260 3.660 1.00 0.00 23 GLU A O 3
ATOM 4827 N N . GLU A 1 24 ? 3.289 9.121 5.703 1.00 0.00 24 GLU A N 3
ATOM 4828 C CA . GLU A 1 24 ? 3.011 7.892 6.436 1.00 0.00 24 GLU A CA 3
ATOM 4829 C C . GLU A 1 24 ? 1.652 7.285 6.081 1.00 0.00 24 GLU A C 3
ATOM 4830 O O . GLU A 1 24 ? 1.437 6.089 6.276 1.00 0.00 24 GLU A O 3
ATOM 4842 N N . VAL A 1 25 ? 0.720 8.100 5.601 1.00 0.00 25 VAL A N 3
ATOM 4843 C CA . VAL A 1 25 ? -0.610 7.594 5.274 1.00 0.00 25 VAL A CA 3
ATOM 4844 C C . VAL A 1 25 ? -0.630 6.761 3.992 1.00 0.00 25 VAL A C 3
ATOM 4845 O O . VAL A 1 25 ? -1.426 5.829 3.871 1.00 0.00 25 VAL A O 3
ATOM 4858 N N . PHE A 1 26 ? 0.227 7.094 3.031 1.00 0.00 26 PHE A N 3
ATOM 4859 C CA . PHE A 1 26 ? 0.268 6.370 1.782 1.00 0.00 26 PHE A CA 3
ATOM 4860 C C . PHE A 1 26 ? 0.878 4.972 1.979 1.00 0.00 26 PHE A C 3
ATOM 4861 O O . PHE A 1 26 ? 0.392 3.989 1.423 1.00 0.00 26 PHE A O 3
ATOM 4878 N N . GLU A 1 27 ? 1.935 4.898 2.790 1.00 0.00 27 GLU A N 3
ATOM 4879 C CA . GLU A 1 27 ? 2.608 3.630 3.085 1.00 0.00 27 GLU A CA 3
ATOM 4880 C C . GLU A 1 27 ? 1.647 2.686 3.796 1.00 0.00 27 GLU A C 3
ATOM 4881 O O . GLU A 1 27 ? 1.710 1.469 3.625 1.00 0.00 27 GLU A O 3
ATOM 4893 N N . ASN A 1 28 ? 0.744 3.264 4.584 1.00 0.00 28 ASN A N 3
ATOM 4894 C CA . ASN A 1 28 ? -0.253 2.490 5.314 1.00 0.00 28 ASN A CA 3
ATOM 4895 C C . ASN A 1 28 ? -1.153 1.708 4.354 1.00 0.00 28 ASN A C 3
ATOM 4896 O O . ASN A 1 28 ? -1.699 0.666 4.717 1.00 0.00 28 ASN A O 3
ATOM 4907 N N . ALA A 1 29 ? -1.311 2.219 3.132 1.00 0.00 29 ALA A N 3
ATOM 4908 C CA . ALA A 1 29 ? -2.154 1.561 2.131 1.00 0.00 29 ALA A CA 3
ATOM 4909 C C . ALA A 1 29 ? -1.764 0.096 1.967 1.00 0.00 29 ALA A C 3
ATOM 4910 O O . ALA A 1 29 ? -2.626 -0.781 1.908 1.00 0.00 29 ALA A O 3
ATOM 4917 N N . ALA A 1 30 ? -0.464 -0.166 1.916 1.00 0.00 30 ALA A N 3
ATOM 4918 C CA . ALA A 1 30 ? 0.029 -1.530 1.785 1.00 0.00 30 ALA A CA 3
ATOM 4919 C C . ALA A 1 30 ? -0.167 -2.283 3.091 1.00 0.00 30 ALA A C 3
ATOM 4920 O O . ALA A 1 30 ? -0.418 -3.488 3.096 1.00 0.00 30 ALA A O 3
ATOM 4927 N N . LEU A 1 31 ? -0.062 -1.558 4.200 1.00 0.00 31 LEU A N 3
ATOM 4928 C CA . LEU A 1 31 ? -0.241 -2.153 5.518 1.00 0.00 31 LEU A CA 3
ATOM 4929 C C . LEU A 1 31 ? -1.632 -2.774 5.648 1.00 0.00 31 LEU A C 3
ATOM 4930 O O . LEU A 1 31 ? -1.847 -3.671 6.461 1.00 0.00 31 LEU A O 3
ATOM 4946 N N . ALA A 1 32 ? -2.574 -2.286 4.843 1.00 0.00 32 ALA A N 3
ATOM 4947 C CA . ALA A 1 32 ? -3.943 -2.792 4.867 1.00 0.00 32 ALA A CA 3
ATOM 4948 C C . ALA A 1 32 ? -4.020 -4.219 4.330 1.00 0.00 32 ALA A C 3
ATOM 4949 O O . ALA A 1 32 ? -4.620 -5.095 4.954 1.00 0.00 32 ALA A O 3
ATOM 4956 N N . MET A 1 33 ? -3.413 -4.445 3.168 1.00 0.00 33 MET A N 3
ATOM 4957 C CA . MET A 1 33 ? -3.416 -5.765 2.540 1.00 0.00 33 MET A CA 3
ATOM 4958 C C . MET A 1 33 ? -2.951 -6.842 3.518 1.00 0.00 33 MET A C 3
ATOM 4959 O O . MET A 1 33 ? -3.343 -8.004 3.412 1.00 0.00 33 MET A O 3
ATOM 4973 N N . PHE A 1 34 ? -2.109 -6.444 4.465 1.00 0.00 34 PHE A N 3
ATOM 4974 C CA . PHE A 1 34 ? -1.579 -7.369 5.467 1.00 0.00 34 PHE A CA 3
ATOM 4975 C C . PHE A 1 34 ? -2.698 -8.150 6.156 1.00 0.00 34 PHE A C 3
ATOM 4976 O O . PHE A 1 34 ? -2.550 -9.338 6.444 1.00 0.00 34 PHE A O 3
ATOM 4993 N N . GLU A 1 35 ? -3.815 -7.481 6.418 1.00 0.00 35 GLU A N 3
ATOM 4994 C CA . GLU A 1 35 ? -4.950 -8.121 7.074 1.00 0.00 35 GLU A CA 3
ATOM 4995 C C . GLU A 1 35 ? -5.356 -9.393 6.334 1.00 0.00 35 GLU A C 3
ATOM 4996 O O . GLU A 1 35 ? -5.854 -10.344 6.935 1.00 0.00 35 GLU A O 3
ATOM 5008 N N . VAL A 1 36 ? -5.136 -9.397 5.025 1.00 0.00 36 VAL A N 3
ATOM 5009 C CA . VAL A 1 36 ? -5.474 -10.543 4.191 1.00 0.00 36 VAL A CA 3
ATOM 5010 C C . VAL A 1 36 ? -4.279 -11.474 4.014 1.00 0.00 36 VAL A C 3
ATOM 5011 O O . VAL A 1 36 ? -4.367 -12.674 4.268 1.00 0.00 36 VAL A O 3
ATOM 5024 N N . MET A 1 37 ? -3.166 -10.906 3.560 1.00 0.00 37 MET A N 3
ATOM 5025 C CA . MET A 1 37 ? -1.945 -11.672 3.324 1.00 0.00 37 MET A CA 3
ATOM 5026 C C . MET A 1 37 ? -1.574 -12.535 4.529 1.00 0.00 37 MET A C 3
ATOM 5027 O O . MET A 1 37 ? -1.423 -13.750 4.409 1.00 0.00 37 MET A O 3
ATOM 5041 N N . THR A 1 38 ? -1.430 -11.896 5.686 1.00 0.00 38 THR A N 3
ATOM 5042 C CA . THR A 1 38 ? -1.075 -12.593 6.925 1.00 0.00 38 THR A CA 3
ATOM 5043 C C . THR A 1 38 ? 0.142 -13.509 6.740 1.00 0.00 38 THR A C 3
ATOM 5044 O O . THR A 1 38 ? 0.675 -13.637 5.639 1.00 0.00 38 THR A O 3
ATOM 5055 N N . ASP A 1 39 ? 0.573 -14.138 7.836 1.00 0.00 39 ASP A N 3
ATOM 5056 C CA . ASP A 1 39 ? 1.725 -15.044 7.813 1.00 0.00 39 ASP A CA 3
ATOM 5057 C C . ASP A 1 39 ? 3.019 -14.302 7.471 1.00 0.00 39 ASP A C 3
ATOM 5058 O O . ASP A 1 39 ? 4.060 -14.919 7.246 1.00 0.00 39 ASP A O 3
ATOM 5067 N N . THR A 1 40 ? 2.943 -12.977 7.431 1.00 0.00 40 THR A N 3
ATOM 5068 C CA . THR A 1 40 ? 4.097 -12.138 7.114 1.00 0.00 40 THR A CA 3
ATOM 5069 C C . THR A 1 40 ? 5.095 -12.100 8.268 1.00 0.00 40 THR A C 3
ATOM 5070 O O . THR A 1 40 ? 6.269 -11.789 8.073 1.00 0.00 40 THR A O 3
ATOM 5081 N N . SER A 1 41 ? 4.619 -12.412 9.471 1.00 0.00 41 SER A N 3
ATOM 5082 C CA . SER A 1 41 ? 5.468 -12.409 10.661 1.00 0.00 41 SER A CA 3
ATOM 5083 C C . SER A 1 41 ? 6.789 -13.139 10.414 1.00 0.00 41 SER A C 3
ATOM 5084 O O . SER A 1 41 ? 7.774 -12.907 11.116 1.00 0.00 41 SER A O 3
ATOM 5092 N N . LEU A 1 42 ? 6.808 -14.021 9.417 1.00 0.00 42 LEU A N 3
ATOM 5093 C CA . LEU A 1 42 ? 8.012 -14.776 9.091 1.00 0.00 42 LEU A CA 3
ATOM 5094 C C . LEU A 1 42 ? 8.996 -13.917 8.304 1.00 0.00 42 LEU A C 3
ATOM 5095 O O . LEU A 1 42 ? 10.210 -14.106 8.391 1.00 0.00 42 LEU A O 3
ATOM 5111 N N . VAL A 1 43 ? 8.464 -12.969 7.539 1.00 0.00 43 VAL A N 3
ATOM 5112 C CA . VAL A 1 43 ? 9.293 -12.076 6.737 1.00 0.00 43 VAL A CA 3
ATOM 5113 C C . VAL A 1 43 ? 9.521 -10.750 7.453 1.00 0.00 43 VAL A C 3
ATOM 5114 O O . VAL A 1 43 ? 8.571 -10.055 7.811 1.00 0.00 43 VAL A O 3
ATOM 5127 N N . GLU A 1 44 ? 10.788 -10.404 7.662 1.00 0.00 44 GLU A N 3
ATOM 5128 C CA . GLU A 1 44 ? 11.140 -9.161 8.340 1.00 0.00 44 GLU A CA 3
ATOM 5129 C C . GLU A 1 44 ? 11.829 -8.192 7.385 1.00 0.00 44 GLU A C 3
ATOM 5130 O O . GLU A 1 44 ? 11.243 -7.194 6.966 1.00 0.00 44 GLU A O 3
ATOM 5142 N N . ALA A 1 45 ? 13.077 -8.493 7.050 1.00 0.00 45 ALA A N 3
ATOM 5143 C CA . ALA A 1 45 ? 13.852 -7.651 6.147 1.00 0.00 45 ALA A CA 3
ATOM 5144 C C . ALA A 1 45 ? 14.789 -8.490 5.287 1.00 0.00 45 ALA A C 3
ATOM 5145 O O . ALA A 1 45 ? 15.961 -8.669 5.619 1.00 0.00 45 ALA A O 3
ATOM 5152 N N . ALA A 1 46 ? 14.262 -9.004 4.181 1.00 0.00 46 ALA A N 3
ATOM 5153 C CA . ALA A 1 46 ? 15.047 -9.826 3.270 1.00 0.00 46 ALA A CA 3
ATOM 5154 C C . ALA A 1 46 ? 15.557 -9.004 2.096 1.00 0.00 46 ALA A C 3
ATOM 5155 O O . ALA A 1 46 ? 16.682 -9.190 1.633 1.00 0.00 46 ALA A O 3
ATOM 5162 N N . GLU A 1 47 ? 14.717 -8.098 1.615 1.00 0.00 47 GLU A N 3
ATOM 5163 C CA . GLU A 1 47 ? 15.069 -7.246 0.489 1.00 0.00 47 GLU A CA 3
ATOM 5164 C C . GLU A 1 47 ? 14.631 -5.813 0.741 1.00 0.00 47 GLU A C 3
ATOM 5165 O O . GLU A 1 47 ? 13.898 -5.542 1.684 1.00 0.00 47 GLU A O 3
ATOM 5177 N N . GLU A 1 48 ? 15.072 -4.903 -0.117 1.00 0.00 48 GLU A N 3
ATOM 5178 C CA . GLU A 1 48 ? 14.702 -3.501 0.005 1.00 0.00 48 GLU A CA 3
ATOM 5179 C C . GLU A 1 48 ? 14.481 -2.887 -1.372 1.00 0.00 48 GLU A C 3
ATOM 5180 O O . GLU A 1 48 ? 15.351 -2.961 -2.239 1.00 0.00 48 GLU A O 3
ATOM 5192 N N . ARG A 1 49 ? 13.313 -2.284 -1.571 1.00 0.00 49 ARG A N 3
ATOM 5193 C CA . ARG A 1 49 ? 12.990 -1.665 -2.852 1.00 0.00 49 ARG A CA 3
ATOM 5194 C C . ARG A 1 49 ? 12.510 -0.230 -2.661 1.00 0.00 49 ARG A C 3
ATOM 5195 O O . ARG A 1 49 ? 11.662 0.046 -1.811 1.00 0.00 49 ARG A O 3
ATOM 5216 N N . ARG A 1 50 ? 13.056 0.678 -3.463 1.00 0.00 50 ARG A N 3
ATOM 5217 C CA . ARG A 1 50 ? 12.687 2.085 -3.392 1.00 0.00 50 ARG A CA 3
ATOM 5218 C C . ARG A 1 50 ? 11.738 2.449 -4.530 1.00 0.00 50 ARG A C 3
ATOM 5219 O O . ARG A 1 50 ? 11.873 1.950 -5.647 1.00 0.00 50 ARG A O 3
ATOM 5240 N N . VAL A 1 51 ? 10.774 3.316 -4.239 1.00 0.00 51 VAL A N 3
ATOM 5241 C CA . VAL A 1 51 ? 9.802 3.737 -5.239 1.00 0.00 51 VAL A CA 3
ATOM 5242 C C . VAL A 1 51 ? 9.577 5.245 -5.199 1.00 0.00 51 VAL A C 3
ATOM 5243 O O . VAL A 1 51 ? 9.630 5.866 -4.137 1.00 0.00 51 VAL A O 3
ATOM 5256 N N . GLU A 1 52 ? 9.307 5.820 -6.364 1.00 0.00 52 GLU A N 3
ATOM 5257 C CA . GLU A 1 52 ? 9.049 7.246 -6.484 1.00 0.00 52 GLU A CA 3
ATOM 5258 C C . GLU A 1 52 ? 7.721 7.449 -7.183 1.00 0.00 52 GLU A C 3
ATOM 5259 O O . GLU A 1 52 ? 7.358 6.672 -8.067 1.00 0.00 52 GLU A O 3
ATOM 5271 N N . ILE A 1 53 ? 6.980 8.467 -6.781 1.00 0.00 53 ILE A N 3
ATOM 5272 C CA . ILE A 1 53 ? 5.682 8.708 -7.383 1.00 0.00 53 ILE A CA 3
ATOM 5273 C C . ILE A 1 53 ? 5.411 10.184 -7.620 1.00 0.00 53 ILE A C 3
ATOM 5274 O O . ILE A 1 53 ? 5.901 11.044 -6.891 1.00 0.00 53 ILE A O 3
ATOM 5290 N N . THR A 1 54 ? 4.608 10.462 -8.643 1.00 0.00 54 THR A N 3
ATOM 5291 C CA . THR A 1 54 ? 4.244 11.829 -8.977 1.00 0.00 54 THR A CA 3
ATOM 5292 C C . THR A 1 54 ? 2.729 12.008 -8.938 1.00 0.00 54 THR A C 3
ATOM 5293 O O . THR A 1 54 ? 1.998 11.430 -9.742 1.00 0.00 54 THR A O 3
ATOM 5304 N N . SER A 1 55 ? 2.275 12.824 -7.998 1.00 0.00 55 SER A N 3
ATOM 5305 C CA . SER A 1 55 ? 0.859 13.116 -7.828 1.00 0.00 55 SER A CA 3
ATOM 5306 C C . SER A 1 55 ? 0.624 14.610 -7.984 1.00 0.00 55 SER A C 3
ATOM 5307 O O . SER A 1 55 ? 1.572 15.389 -7.944 1.00 0.00 55 SER A O 3
ATOM 5315 N N . GLU A 1 56 ? -0.624 15.016 -8.172 1.00 0.00 56 GLU A N 3
ATOM 5316 C CA . GLU A 1 56 ? -0.924 16.433 -8.332 1.00 0.00 56 GLU A CA 3
ATOM 5317 C C . GLU A 1 56 ? -2.247 16.808 -7.673 1.00 0.00 56 GLU A C 3
ATOM 5318 O O . GLU A 1 56 ? -2.942 17.714 -8.131 1.00 0.00 56 GLU A O 3
ATOM 5330 N N . ASP A 1 57 ? -2.590 16.114 -6.590 1.00 0.00 57 ASP A N 3
ATOM 5331 C CA . ASP A 1 57 ? -3.831 16.397 -5.876 1.00 0.00 57 ASP A CA 3
ATOM 5332 C C . ASP A 1 57 ? -3.979 15.550 -4.610 1.00 0.00 57 ASP A C 3
ATOM 5333 O O . ASP A 1 57 ? -5.083 15.420 -4.082 1.00 0.00 57 ASP A O 3
ATOM 5342 N N . ARG A 1 58 ? -2.874 14.985 -4.118 1.00 0.00 58 ARG A N 3
ATOM 5343 C CA . ARG A 1 58 ? -2.904 14.158 -2.909 1.00 0.00 58 ARG A CA 3
ATOM 5344 C C . ARG A 1 58 ? -3.695 12.869 -3.135 1.00 0.00 58 ARG A C 3
ATOM 5345 O O . ARG A 1 58 ? -3.157 11.770 -3.004 1.00 0.00 58 ARG A O 3
ATOM 5366 N N . VAL A 1 59 ? -4.975 13.010 -3.477 1.00 0.00 59 VAL A N 3
ATOM 5367 C CA . VAL A 1 59 ? -5.839 11.861 -3.722 1.00 0.00 59 VAL A CA 3
ATOM 5368 C C . VAL A 1 59 ? -5.222 10.925 -4.755 1.00 0.00 59 VAL A C 3
ATOM 5369 O O . VAL A 1 59 ? -5.207 9.708 -4.574 1.00 0.00 59 VAL A O 3
ATOM 5382 N N . SER A 1 60 ? -4.705 11.501 -5.834 1.00 0.00 60 SER A N 3
ATOM 5383 C CA . SER A 1 60 ? -4.079 10.713 -6.887 1.00 0.00 60 SER A CA 3
ATOM 5384 C C . SER A 1 60 ? -2.874 9.960 -6.340 1.00 0.00 60 SER A C 3
ATOM 5385 O O . SER A 1 60 ? -2.552 8.866 -6.803 1.00 0.00 60 SER A O 3
ATOM 5393 N N . LEU A 1 61 ? -2.214 10.547 -5.344 1.00 0.00 61 LEU A N 3
ATOM 5394 C CA . LEU A 1 61 ? -1.051 9.921 -4.731 1.00 0.00 61 LEU A CA 3
ATOM 5395 C C . LEU A 1 61 ? -1.390 8.510 -4.262 1.00 0.00 61 LEU A C 3
ATOM 5396 O O . LEU A 1 61 ? -0.594 7.583 -4.416 1.00 0.00 61 LEU A O 3
ATOM 5412 N N . LEU A 1 62 ? -2.583 8.355 -3.696 1.00 0.00 62 LEU A N 3
ATOM 5413 C CA . LEU A 1 62 ? -3.035 7.056 -3.215 1.00 0.00 62 LEU A CA 3
ATOM 5414 C C . LEU A 1 62 ? -3.366 6.137 -4.386 1.00 0.00 62 LEU A C 3
ATOM 5415 O O . LEU A 1 62 ? -2.947 4.980 -4.421 1.00 0.00 62 LEU A O 3
ATOM 5431 N N . TYR A 1 63 ? -4.120 6.663 -5.346 1.00 0.00 63 TYR A N 3
ATOM 5432 C CA . TYR A 1 63 ? -4.510 5.896 -6.523 1.00 0.00 63 TYR A CA 3
ATOM 5433 C C . TYR A 1 63 ? -3.287 5.390 -7.277 1.00 0.00 63 TYR A C 3
ATOM 5434 O O . TYR A 1 63 ? -3.271 4.263 -7.770 1.00 0.00 63 TYR A O 3
ATOM 5452 N N . ASP A 1 64 ? -2.263 6.232 -7.361 1.00 0.00 64 ASP A N 3
ATOM 5453 C CA . ASP A 1 64 ? -1.032 5.870 -8.054 1.00 0.00 64 ASP A CA 3
ATOM 5454 C C . ASP A 1 64 ? -0.126 5.020 -7.167 1.00 0.00 64 ASP A C 3
ATOM 5455 O O . ASP A 1 64 ? 0.810 4.386 -7.653 1.00 0.00 64 ASP A O 3
ATOM 5464 N N . TRP A 1 65 ? -0.402 5.013 -5.864 1.00 0.00 65 TRP A N 3
ATOM 5465 C CA . TRP A 1 65 ? 0.401 4.241 -4.925 1.00 0.00 65 TRP A CA 3
ATOM 5466 C C . TRP A 1 65 ? 0.128 2.749 -5.068 1.00 0.00 65 TRP A C 3
ATOM 5467 O O . TRP A 1 65 ? 1.049 1.952 -5.244 1.00 0.00 65 TRP A O 3
ATOM 5488 N N . LEU A 1 66 ? -1.140 2.376 -4.985 1.00 0.00 66 LEU A N 3
ATOM 5489 C CA . LEU A 1 66 ? -1.518 0.978 -5.094 1.00 0.00 66 LEU A CA 3
ATOM 5490 C C . LEU A 1 66 ? -1.357 0.486 -6.525 1.00 0.00 66 LEU A C 3
ATOM 5491 O O . LEU A 1 66 ? -0.972 -0.661 -6.753 1.00 0.00 66 LEU A O 3
ATOM 5507 N N . ASP A 1 67 ? -1.618 1.361 -7.491 1.00 0.00 67 ASP A N 3
ATOM 5508 C CA . ASP A 1 67 ? -1.459 0.995 -8.892 1.00 0.00 67 ASP A CA 3
ATOM 5509 C C . ASP A 1 67 ? -0.021 0.551 -9.130 1.00 0.00 67 ASP A C 3
ATOM 5510 O O . ASP A 1 67 ? 0.245 -0.354 -9.921 1.00 0.00 67 ASP A O 3
ATOM 5519 N N . GLU A 1 68 ? 0.896 1.185 -8.405 1.00 0.00 68 GLU A N 3
ATOM 5520 C CA . GLU A 1 68 ? 2.309 0.856 -8.490 1.00 0.00 68 GLU A CA 3
ATOM 5521 C C . GLU A 1 68 ? 2.550 -0.523 -7.893 1.00 0.00 68 GLU A C 3
ATOM 5522 O O . GLU A 1 68 ? 3.140 -1.399 -8.525 1.00 0.00 68 GLU A O 3
ATOM 5534 N N . LEU A 1 69 ? 2.068 -0.703 -6.667 1.00 0.00 69 LEU A N 3
ATOM 5535 C CA . LEU A 1 69 ? 2.202 -1.968 -5.960 1.00 0.00 69 LEU A CA 3
ATOM 5536 C C . LEU A 1 69 ? 1.557 -3.098 -6.754 1.00 0.00 69 LEU A C 3
ATOM 5537 O O . LEU A 1 69 ? 1.990 -4.246 -6.682 1.00 0.00 69 LEU A O 3
ATOM 5553 N N . LEU A 1 70 ? 0.509 -2.764 -7.504 1.00 0.00 70 LEU A N 3
ATOM 5554 C CA . LEU A 1 70 ? -0.209 -3.751 -8.306 1.00 0.00 70 LEU A CA 3
ATOM 5555 C C . LEU A 1 70 ? 0.746 -4.533 -9.208 1.00 0.00 70 LEU A C 3
ATOM 5556 O O . LEU A 1 70 ? 0.748 -5.764 -9.202 1.00 0.00 70 LEU A O 3
ATOM 5572 N N . PHE A 1 71 ? 1.559 -3.814 -9.976 1.00 0.00 71 PHE A N 3
ATOM 5573 C CA . PHE A 1 71 ? 2.518 -4.449 -10.874 1.00 0.00 71 PHE A CA 3
ATOM 5574 C C . PHE A 1 71 ? 3.644 -5.108 -10.080 1.00 0.00 71 PHE A C 3
ATOM 5575 O O . PHE A 1 71 ? 4.035 -6.241 -10.355 1.00 0.00 71 PHE A O 3
ATOM 5592 N N . ILE A 1 72 ? 4.153 -4.384 -9.090 1.00 0.00 72 ILE A N 3
ATOM 5593 C CA . ILE A 1 72 ? 5.230 -4.882 -8.242 1.00 0.00 72 ILE A CA 3
ATOM 5594 C C . ILE A 1 72 ? 4.803 -6.143 -7.494 1.00 0.00 72 ILE A C 3
ATOM 5595 O O . ILE A 1 72 ? 5.618 -7.027 -7.232 1.00 0.00 72 ILE A O 3
ATOM 5611 N N . HIS A 1 73 ? 3.524 -6.208 -7.138 1.00 0.00 73 HIS A N 3
ATOM 5612 C CA . HIS A 1 73 ? 2.985 -7.348 -6.401 1.00 0.00 73 HIS A CA 3
ATOM 5613 C C . HIS A 1 73 ? 3.376 -8.672 -7.052 1.00 0.00 73 HIS A C 3
ATOM 5614 O O . HIS A 1 73 ? 3.866 -9.575 -6.379 1.00 0.00 73 HIS A O 3
ATOM 5629 N N . ASP A 1 74 ? 3.164 -8.788 -8.356 1.00 0.00 74 ASP A N 3
ATOM 5630 C CA . ASP A 1 74 ? 3.511 -10.016 -9.063 1.00 0.00 74 ASP A CA 3
ATOM 5631 C C . ASP A 1 74 ? 5.014 -10.139 -9.213 1.00 0.00 74 ASP A C 3
ATOM 5632 O O . ASP A 1 74 ? 5.564 -11.239 -9.128 1.00 0.00 74 ASP A O 3
ATOM 5641 N N . THR A 1 75 ? 5.687 -9.013 -9.400 1.00 0.00 75 THR A N 3
ATOM 5642 C CA . THR A 1 75 ? 7.133 -9.031 -9.513 1.00 0.00 75 THR A CA 3
ATOM 5643 C C . THR A 1 75 ? 7.728 -9.507 -8.198 1.00 0.00 75 THR A C 3
ATOM 5644 O O . THR A 1 75 ? 8.876 -9.948 -8.141 1.00 0.00 75 THR A O 3
ATOM 5655 N N . GLU A 1 76 ? 6.917 -9.438 -7.147 1.00 0.00 76 GLU A N 3
ATOM 5656 C CA . GLU A 1 76 ? 7.328 -9.883 -5.835 1.00 0.00 76 GLU A CA 3
ATOM 5657 C C . GLU A 1 76 ? 6.125 -10.039 -4.927 1.00 0.00 76 GLU A C 3
ATOM 5658 O O . GLU A 1 76 ? 5.862 -9.201 -4.065 1.00 0.00 76 GLU A O 3
ATOM 5670 N N . PHE A 1 77 ? 5.402 -11.132 -5.129 1.00 0.00 77 PHE A N 3
ATOM 5671 C CA . PHE A 1 77 ? 4.223 -11.426 -4.333 1.00 0.00 77 PHE A CA 3
ATOM 5672 C C . PHE A 1 77 ? 4.585 -11.442 -2.860 1.00 0.00 77 PHE A C 3
ATOM 5673 O O . PHE A 1 77 ? 5.011 -12.462 -2.333 1.00 0.00 77 PHE A O 3
ATOM 5690 N N . ILE A 1 78 ? 4.427 -10.298 -2.206 1.00 0.00 78 ILE A N 3
ATOM 5691 C CA . ILE A 1 78 ? 4.756 -10.177 -0.793 1.00 0.00 78 ILE A CA 3
ATOM 5692 C C . ILE A 1 78 ? 3.502 -9.975 0.049 1.00 0.00 78 ILE A C 3
ATOM 5693 O O . ILE A 1 78 ? 2.522 -9.383 -0.402 1.00 0.00 78 ILE A O 3
ATOM 5709 N N . LEU A 1 79 ? 3.541 -10.490 1.272 1.00 0.00 79 LEU A N 3
ATOM 5710 C CA . LEU A 1 79 ? 2.408 -10.391 2.186 1.00 0.00 79 LEU A CA 3
ATOM 5711 C C . LEU A 1 79 ? 2.339 -9.014 2.849 1.00 0.00 79 LEU A C 3
ATOM 5712 O O . LEU A 1 79 ? 1.582 -8.147 2.413 1.00 0.00 79 LEU A O 3
ATOM 5728 N N . PHE A 1 80 ? 3.129 -8.818 3.901 1.00 0.00 80 PHE A N 3
ATOM 5729 C CA . PHE A 1 80 ? 3.150 -7.548 4.616 1.00 0.00 80 PHE A CA 3
ATOM 5730 C C . PHE A 1 80 ? 4.576 -7.143 4.936 1.00 0.00 80 PHE A C 3
ATOM 5731 O O . PHE A 1 80 ? 5.422 -7.983 5.244 1.00 0.00 80 PHE A O 3
ATOM 5748 N N . SER A 1 81 ? 4.830 -5.854 4.853 1.00 0.00 81 SER A N 3
ATOM 5749 C CA . SER A 1 81 ? 6.146 -5.316 5.120 1.00 0.00 81 SER A CA 3
ATOM 5750 C C . SER A 1 81 ? 6.037 -3.869 5.572 1.00 0.00 81 SER A C 3
ATOM 5751 O O . SER A 1 81 ? 5.001 -3.232 5.385 1.00 0.00 81 SER A O 3
ATOM 5759 N N . LYS A 1 82 ? 7.099 -3.349 6.172 1.00 0.00 82 LYS A N 3
ATOM 5760 C CA . LYS A 1 82 ? 7.085 -1.974 6.643 1.00 0.00 82 LYS A CA 3
ATOM 5761 C C . LYS A 1 82 ? 7.332 -1.034 5.475 1.00 0.00 82 LYS A C 3
ATOM 5762 O O . LYS A 1 82 ? 8.338 -1.144 4.773 1.00 0.00 82 LYS A O 3
ATOM 5781 N N . PHE A 1 83 ? 6.386 -0.129 5.255 1.00 0.00 83 PHE A N 3
ATOM 5782 C CA . PHE A 1 83 ? 6.475 0.810 4.149 1.00 0.00 83 PHE A CA 3
ATOM 5783 C C . PHE A 1 83 ? 6.859 2.201 4.626 1.00 0.00 83 PHE A C 3
ATOM 5784 O O . PHE A 1 83 ? 6.159 2.819 5.429 1.00 0.00 83 PHE A O 3
ATOM 5801 N N . LYS A 1 84 ? 7.970 2.695 4.090 1.00 0.00 84 LYS A N 3
ATOM 5802 C CA . LYS A 1 84 ? 8.463 4.024 4.412 1.00 0.00 84 LYS A CA 3
ATOM 5803 C C . LYS A 1 84 ? 8.104 4.947 3.262 1.00 0.00 84 LYS A C 3
ATOM 5804 O O . LYS A 1 84 ? 8.212 4.557 2.102 1.00 0.00 84 LYS A O 3
ATOM 5823 N N . VAL A 1 85 ? 7.619 6.139 3.573 1.00 0.00 85 VAL A N 3
ATOM 5824 C CA . VAL A 1 85 ? 7.191 7.052 2.525 1.00 0.00 85 VAL A CA 3
ATOM 5825 C C . VAL A 1 85 ? 7.708 8.467 2.697 1.00 0.00 85 VAL A C 3
ATOM 5826 O O . VAL A 1 85 ? 7.943 8.951 3.804 1.00 0.00 85 VAL A O 3
ATOM 5839 N N . LYS A 1 86 ? 7.890 9.104 1.552 1.00 0.00 86 LYS A N 3
ATOM 5840 C CA . LYS A 1 86 ? 8.390 10.456 1.461 1.00 0.00 86 LYS A CA 3
ATOM 5841 C C . LYS A 1 86 ? 7.484 11.290 0.560 1.00 0.00 86 LYS A C 3
ATOM 5842 O O . LYS A 1 86 ? 7.052 10.815 -0.482 1.00 0.00 86 LYS A O 3
ATOM 5861 N N . ILE A 1 87 ? 7.212 12.532 0.935 1.00 0.00 87 ILE A N 3
ATOM 5862 C CA . ILE A 1 87 ? 6.378 13.395 0.101 1.00 0.00 87 ILE A CA 3
ATOM 5863 C C . ILE A 1 87 ? 7.077 14.725 -0.149 1.00 0.00 87 ILE A C 3
ATOM 5864 O O . ILE A 1 87 ? 7.466 15.419 0.790 1.00 0.00 87 ILE A O 3
ATOM 5880 N N . ASP A 1 88 ? 7.241 15.073 -1.421 1.00 0.00 88 ASP A N 3
ATOM 5881 C CA . ASP A 1 88 ? 7.900 16.313 -1.788 1.00 0.00 88 ASP A CA 3
ATOM 5882 C C . ASP A 1 88 ? 7.108 17.069 -2.847 1.00 0.00 88 ASP A C 3
ATOM 5883 O O . ASP A 1 88 ? 6.784 16.522 -3.902 1.00 0.00 88 ASP A O 3
ATOM 5892 N N . GLU A 1 89 ? 6.825 18.335 -2.572 1.00 0.00 89 GLU A N 3
ATOM 5893 C CA . GLU A 1 89 ? 6.101 19.172 -3.516 1.00 0.00 89 GLU A CA 3
ATOM 5894 C C . GLU A 1 89 ? 7.047 19.604 -4.615 1.00 0.00 89 GLU A C 3
ATOM 5895 O O . GLU A 1 89 ? 8.024 20.313 -4.374 1.00 0.00 89 GLU A O 3
ATOM 5907 N N . LYS A 1 90 ? 6.760 19.151 -5.822 1.00 0.00 90 LYS A N 3
ATOM 5908 C CA . LYS A 1 90 ? 7.593 19.466 -6.962 1.00 0.00 90 LYS A CA 3
ATOM 5909 C C . LYS A 1 90 ? 7.371 20.898 -7.399 1.00 0.00 90 LYS A C 3
ATOM 5910 O O . LYS A 1 90 ? 6.749 21.682 -6.684 1.00 0.00 90 LYS A O 3
ATOM 5929 N N . ASP A 1 91 ? 7.903 21.245 -8.560 1.00 0.00 91 ASP A N 3
ATOM 5930 C CA . ASP A 1 91 ? 7.780 22.595 -9.079 1.00 0.00 91 ASP A CA 3
ATOM 5931 C C . ASP A 1 91 ? 6.323 23.078 -9.136 1.00 0.00 91 ASP A C 3
ATOM 5932 O O . ASP A 1 91 ? 6.060 24.189 -9.598 1.00 0.00 91 ASP A O 3
ATOM 5941 N N . ASP A 1 92 ? 5.375 22.255 -8.671 1.00 0.00 92 ASP A N 3
ATOM 5942 C CA . ASP A 1 92 ? 3.963 22.631 -8.682 1.00 0.00 92 ASP A CA 3
ATOM 5943 C C . ASP A 1 92 ? 3.080 21.432 -8.347 1.00 0.00 92 ASP A C 3
ATOM 5944 O O . ASP A 1 92 ? 1.985 21.587 -7.806 1.00 0.00 92 ASP A O 3
ATOM 5953 N N . GLY A 1 93 ? 3.558 20.237 -8.681 1.00 0.00 93 GLY A N 3
ATOM 5954 C CA . GLY A 1 93 ? 2.794 19.034 -8.416 1.00 0.00 93 GLY A CA 3
ATOM 5955 C C . GLY A 1 93 ? 3.132 18.389 -7.090 1.00 0.00 93 GLY A C 3
ATOM 5956 O O . GLY A 1 93 ? 3.416 19.072 -6.106 1.00 0.00 93 GLY A O 3
ATOM 5960 N N . LEU A 1 94 ? 3.070 17.063 -7.068 1.00 0.00 94 LEU A N 3
ATOM 5961 C CA . LEU A 1 94 ? 3.335 16.290 -5.865 1.00 0.00 94 LEU A CA 3
ATOM 5962 C C . LEU A 1 94 ? 4.221 15.082 -6.171 1.00 0.00 94 LEU A C 3
ATOM 5963 O O . LEU A 1 94 ? 4.007 14.380 -7.155 1.00 0.00 94 LEU A O 3
ATOM 5979 N N . HIS A 1 95 ? 5.206 14.836 -5.314 1.00 0.00 95 HIS A N 3
ATOM 5980 C CA . HIS A 1 95 ? 6.106 13.698 -5.488 1.00 0.00 95 HIS A CA 3
ATOM 5981 C C . HIS A 1 95 ? 6.172 12.868 -4.210 1.00 0.00 95 HIS A C 3
ATOM 5982 O O . HIS A 1 95 ? 6.193 13.415 -3.108 1.00 0.00 95 HIS A O 3
ATOM 5997 N N . LEU A 1 96 ? 6.207 11.547 -4.357 1.00 0.00 96 LEU A N 3
ATOM 5998 C CA . LEU A 1 96 ? 6.275 10.661 -3.202 1.00 0.00 96 LEU A CA 3
ATOM 5999 C C . LEU A 1 96 ? 7.421 9.664 -3.331 1.00 0.00 96 LEU A C 3
ATOM 6000 O O . LEU A 1 96 ? 7.679 9.139 -4.414 1.00 0.00 96 LEU A O 3
ATOM 6016 N N . THR A 1 97 ? 8.086 9.386 -2.215 1.00 0.00 97 THR A N 3
ATOM 6017 C CA . THR A 1 97 ? 9.183 8.425 -2.204 1.00 0.00 97 THR A CA 3
ATOM 6018 C C . THR A 1 97 ? 8.929 7.362 -1.147 1.00 0.00 97 THR A C 3
ATOM 6019 O O . THR A 1 97 ? 8.808 7.661 0.034 1.00 0.00 97 THR A O 3
ATOM 6030 N N . GLY A 1 98 ? 8.832 6.125 -1.583 1.00 0.00 98 GLY A N 3
ATOM 6031 C CA . GLY A 1 98 ? 8.563 5.031 -0.665 1.00 0.00 98 GLY A CA 3
ATOM 6032 C C . GLY A 1 98 ? 9.570 3.899 -0.740 1.00 0.00 98 GLY A C 3
ATOM 6033 O O . GLY A 1 98 ? 10.121 3.613 -1.801 1.00 0.00 98 GLY A O 3
ATOM 6037 N N . THR A 1 99 ? 9.797 3.246 0.399 1.00 0.00 99 THR A N 3
ATOM 6038 C CA . THR A 1 99 ? 10.729 2.124 0.477 1.00 0.00 99 THR A CA 3
ATOM 6039 C C . THR A 1 99 ? 10.043 0.900 1.079 1.00 0.00 99 THR A C 3
ATOM 6040 O O . THR A 1 99 ? 9.246 1.023 2.010 1.00 0.00 99 THR A O 3
ATOM 6051 N N . ALA A 1 100 ? 10.355 -0.281 0.551 1.00 0.00 100 ALA A N 3
ATOM 6052 C CA . ALA A 1 100 ? 9.761 -1.517 1.053 1.00 0.00 100 ALA A CA 3
ATOM 6053 C C . ALA A 1 100 ? 10.819 -2.601 1.253 1.00 0.00 100 ALA A C 3
ATOM 6054 O O . ALA A 1 100 ? 11.651 -2.839 0.377 1.00 0.00 100 ALA A O 3
ATOM 6061 N N . MET A 1 101 ? 10.777 -3.254 2.412 1.00 0.00 101 MET A N 3
ATOM 6062 C CA . MET A 1 101 ? 11.726 -4.317 2.734 1.00 0.00 101 MET A CA 3
ATOM 6063 C C . MET A 1 101 ? 10.991 -5.557 3.243 1.00 0.00 101 MET A C 3
ATOM 6064 O O . MET A 1 101 ? 9.938 -5.444 3.867 1.00 0.00 101 MET A O 3
ATOM 6078 N N . GLY A 1 102 ? 11.537 -6.740 2.968 1.00 0.00 102 GLY A N 3
ATOM 6079 C CA . GLY A 1 102 ? 10.891 -7.964 3.406 1.00 0.00 102 GLY A CA 3
ATOM 6080 C C . GLY A 1 102 ? 10.278 -8.715 2.246 1.00 0.00 102 GLY A C 3
ATOM 6081 O O . GLY A 1 102 ? 9.116 -9.119 2.297 1.00 0.00 102 GLY A O 3
ATOM 6085 N N . GLU A 1 103 ? 11.061 -8.885 1.189 1.00 0.00 103 GLU A N 3
ATOM 6086 C CA . GLU A 1 103 ? 10.596 -9.572 -0.005 1.00 0.00 103 GLU A CA 3
ATOM 6087 C C . GLU A 1 103 ? 11.178 -10.980 -0.100 1.00 0.00 103 GLU A C 3
ATOM 6088 O O . GLU A 1 103 ? 12.390 -11.154 -0.233 1.00 0.00 103 GLU A O 3
ATOM 6100 N N . GLU A 1 104 ? 10.302 -11.982 -0.037 1.00 0.00 104 GLU A N 3
ATOM 6101 C CA . GLU A 1 104 ? 10.723 -13.381 -0.121 1.00 0.00 104 GLU A CA 3
ATOM 6102 C C . GLU A 1 104 ? 9.536 -14.325 0.068 1.00 0.00 104 GLU A C 3
ATOM 6103 O O . GLU A 1 104 ? 9.678 -15.404 0.644 1.00 0.00 104 GLU A O 3
ATOM 6115 N N . ILE A 1 105 ? 8.365 -13.915 -0.412 1.00 0.00 105 ILE A N 3
ATOM 6116 C CA . ILE A 1 105 ? 7.160 -14.724 -0.284 1.00 0.00 105 ILE A CA 3
ATOM 6117 C C . ILE A 1 105 ? 6.905 -15.561 -1.535 1.00 0.00 105 ILE A C 3
ATOM 6118 O O . ILE A 1 105 ? 7.059 -15.083 -2.658 1.00 0.00 105 ILE A O 3
ATOM 6134 N N . LYS A 1 106 ? 6.503 -16.811 -1.327 1.00 0.00 106 LYS A N 3
ATOM 6135 C CA . LYS A 1 106 ? 6.211 -17.719 -2.430 1.00 0.00 106 LYS A CA 3
ATOM 6136 C C . LYS A 1 106 ? 4.765 -17.547 -2.892 1.00 0.00 106 LYS A C 3
ATOM 6137 O O . LYS A 1 106 ? 3.973 -16.871 -2.236 1.00 0.00 106 LYS A O 3
ATOM 6156 N N . GLU A 1 107 ? 4.429 -18.159 -4.022 1.00 0.00 107 GLU A N 3
ATOM 6157 C CA . GLU A 1 107 ? 3.078 -18.066 -4.567 1.00 0.00 107 GLU A CA 3
ATOM 6158 C C . GLU A 1 107 ? 2.057 -18.684 -3.616 1.00 0.00 107 GLU A C 3
ATOM 6159 O O . GLU A 1 107 ? 2.240 -19.802 -3.133 1.00 0.00 107 GLU A O 3
ATOM 6171 N N . GLY A 1 108 ? 0.978 -17.950 -3.356 1.00 0.00 108 GLY A N 3
ATOM 6172 C CA . GLY A 1 108 ? -0.064 -18.440 -2.467 1.00 0.00 108 GLY A CA 3
ATOM 6173 C C . GLY A 1 108 ? 0.481 -18.942 -1.144 1.00 0.00 108 GLY A C 3
ATOM 6174 O O . GLY A 1 108 ? 0.125 -20.029 -0.691 1.00 0.00 108 GLY A O 3
ATOM 6178 N N . HIS A 1 109 ? 1.348 -18.149 -0.525 1.00 0.00 109 HIS A N 3
ATOM 6179 C CA . HIS A 1 109 ? 1.946 -18.521 0.753 1.00 0.00 109 HIS A CA 3
ATOM 6180 C C . HIS A 1 109 ? 1.026 -18.169 1.920 1.00 0.00 109 HIS A C 3
ATOM 6181 O O . HIS A 1 109 ? 0.911 -17.006 2.305 1.00 0.00 109 HIS A O 3
ATOM 6196 N N . GLU A 1 110 ? 0.383 -19.186 2.485 1.00 0.00 110 GLU A N 3
ATOM 6197 C CA . GLU A 1 110 ? -0.520 -18.994 3.617 1.00 0.00 110 GLU A CA 3
ATOM 6198 C C . GLU A 1 110 ? -1.632 -18.003 3.286 1.00 0.00 110 GLU A C 3
ATOM 6199 O O . GLU A 1 110 ? -1.439 -16.789 3.357 1.00 0.00 110 GLU A O 3
ATOM 6211 N N . ARG A 1 111 ? -2.801 -18.530 2.934 1.00 0.00 111 ARG A N 3
ATOM 6212 C CA . ARG A 1 111 ? -3.952 -17.696 2.604 1.00 0.00 111 ARG A CA 3
ATOM 6213 C C . ARG A 1 111 ? -5.013 -17.782 3.698 1.00 0.00 111 ARG A C 3
ATOM 6214 O O . ARG A 1 111 ? -5.476 -18.870 4.039 1.00 0.00 111 ARG A O 3
ATOM 6235 N N . ARG A 1 112 ? -5.394 -16.631 4.247 1.00 0.00 112 ARG A N 3
ATOM 6236 C CA . ARG A 1 112 ? -6.400 -16.589 5.305 1.00 0.00 112 ARG A CA 3
ATOM 6237 C C . ARG A 1 112 ? -7.680 -15.912 4.822 1.00 0.00 112 ARG A C 3
ATOM 6238 O O . ARG A 1 112 ? -8.779 -16.264 5.251 1.00 0.00 112 ARG A O 3
ATOM 6259 N N . ASP A 1 113 ? -7.530 -14.941 3.928 1.00 0.00 113 ASP A N 3
ATOM 6260 C CA . ASP A 1 113 ? -8.673 -14.215 3.388 1.00 0.00 113 ASP A CA 3
ATOM 6261 C C . ASP A 1 113 ? -8.760 -14.396 1.877 1.00 0.00 113 ASP A C 3
ATOM 6262 O O . ASP A 1 113 ? -7.775 -14.743 1.225 1.00 0.00 113 ASP A O 3
ATOM 6271 N N . GLU A 1 114 ? -9.946 -14.165 1.323 1.00 0.00 114 GLU A N 3
ATOM 6272 C CA . GLU A 1 114 ? -10.159 -14.313 -0.111 1.00 0.00 114 GLU A CA 3
ATOM 6273 C C . GLU A 1 114 ? -10.534 -12.984 -0.758 1.00 0.00 114 GLU A C 3
ATOM 6274 O O . GLU A 1 114 ? -11.662 -12.514 -0.625 1.00 0.00 114 GLU A O 3
ATOM 6286 N N . VAL A 1 115 ? -9.582 -12.389 -1.470 1.00 0.00 115 VAL A N 3
ATOM 6287 C CA . VAL A 1 115 ? -9.813 -11.122 -2.155 1.00 0.00 115 VAL A CA 3
ATOM 6288 C C . VAL A 1 115 ? -9.807 -11.330 -3.666 1.00 0.00 115 VAL A C 3
ATOM 6289 O O . VAL A 1 115 ? -8.767 -11.610 -4.262 1.00 0.00 115 VAL A O 3
ATOM 6302 N N . LYS A 1 116 ? -10.978 -11.207 -4.275 1.00 0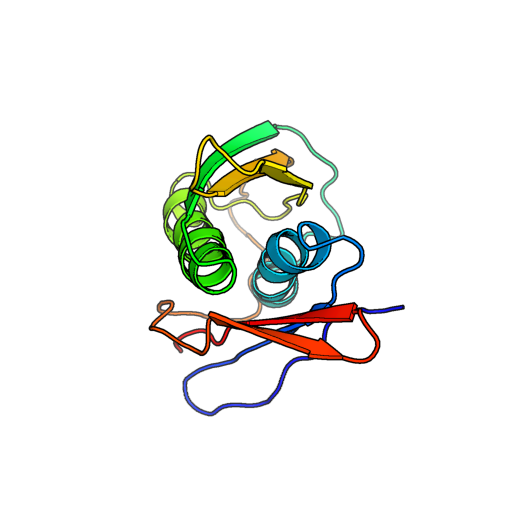.00 116 LYS A N 3
ATOM 6303 C CA . LYS A 1 116 ? -11.117 -11.397 -5.713 1.00 0.00 116 LYS A CA 3
ATOM 6304 C C . LYS A 1 116 ? -10.240 -10.425 -6.492 1.00 0.00 116 LYS A C 3
ATOM 6305 O O . LYS A 1 116 ? -9.844 -10.711 -7.622 1.00 0.00 116 LYS A O 3
ATOM 6324 N N . ALA A 1 117 ? -9.939 -9.273 -5.896 1.00 0.00 117 ALA A N 3
ATOM 6325 C CA . ALA A 1 117 ? -9.109 -8.274 -6.566 1.00 0.00 117 ALA A CA 3
ATOM 6326 C C . ALA A 1 117 ? -9.064 -6.968 -5.783 1.00 0.00 117 ALA A C 3
ATOM 6327 O O . ALA A 1 117 ? -9.622 -6.864 -4.691 1.00 0.00 117 ALA A O 3
ATOM 6334 N N . VAL A 1 118 ? -8.397 -5.972 -6.358 1.00 0.00 118 VAL A N 3
ATOM 6335 C CA . VAL A 1 118 ? -8.280 -4.666 -5.725 1.00 0.00 118 VAL A CA 3
ATOM 6336 C C . VAL A 1 118 ? -9.025 -3.605 -6.527 1.00 0.00 118 VAL A C 3
ATOM 6337 O O . VAL A 1 118 ? -8.599 -3.224 -7.618 1.00 0.00 118 VAL A O 3
ATOM 6350 N N . THR A 1 119 ? -10.141 -3.131 -5.984 1.00 0.00 119 THR A N 3
ATOM 6351 C CA . THR A 1 119 ? -10.943 -2.114 -6.653 1.00 0.00 119 THR A CA 3
ATOM 6352 C C . THR A 1 119 ? -10.901 -0.796 -5.889 1.00 0.00 119 THR A C 3
ATOM 6353 O O . THR A 1 119 ? -11.544 -0.647 -4.851 1.00 0.00 119 THR A O 3
ATOM 6364 N N . PHE A 1 120 ? -10.139 0.159 -6.418 1.00 0.00 120 PHE A N 3
ATOM 6365 C CA . PHE A 1 120 ? -9.996 1.480 -5.804 1.00 0.00 120 PHE A CA 3
ATOM 6366 C C . PHE A 1 120 ? -11.308 1.967 -5.187 1.00 0.00 120 PHE A C 3
ATOM 6367 O O . PHE A 1 120 ? -12.190 2.453 -5.896 1.00 0.00 120 PHE A O 3
ATOM 6384 N N . HIS A 1 121 ? -11.425 1.865 -3.862 1.00 0.00 121 HIS A N 3
ATOM 6385 C CA . HIS A 1 121 ? -12.627 2.334 -3.172 1.00 0.00 121 HIS A CA 3
ATOM 6386 C C . HIS A 1 121 ? -12.845 3.791 -3.537 1.00 0.00 121 HIS A C 3
ATOM 6387 O O . HIS A 1 121 ? -13.967 4.282 -3.656 1.00 0.00 121 HIS A O 3
ATOM 6402 N N . MET A 1 122 ? -11.714 4.452 -3.702 1.00 0.00 122 MET A N 3
ATOM 6403 C CA . MET A 1 122 ? -11.634 5.852 -4.047 1.00 0.00 122 MET A CA 3
ATOM 6404 C C . MET A 1 122 ? -10.163 6.247 -4.067 1.00 0.00 122 MET A C 3
ATOM 6405 O O . MET A 1 122 ? -9.747 7.104 -4.846 1.00 0.00 122 MET A O 3
ATOM 6419 N N . MET A 1 123 ? -9.372 5.595 -3.200 1.00 0.00 123 MET A N 3
ATOM 6420 C CA . MET A 1 123 ? -7.946 5.860 -3.123 1.00 0.00 123 MET A CA 3
ATOM 6421 C C . MET A 1 123 ? -7.710 7.346 -2.959 1.00 0.00 123 MET A C 3
ATOM 6422 O O . MET A 1 123 ? -7.057 7.987 -3.782 1.00 0.00 123 MET A O 3
ATOM 6436 N N . GLU A 1 124 ? -8.266 7.887 -1.886 1.00 0.00 124 GLU A N 3
ATOM 6437 C CA . GLU A 1 124 ? -8.137 9.304 -1.603 1.00 0.00 124 GLU A CA 3
ATOM 6438 C C . GLU A 1 124 ? -7.776 9.516 -0.149 1.00 0.00 124 GLU A C 3
ATOM 6439 O O . GLU A 1 124 ? -8.356 8.894 0.741 1.00 0.00 124 GLU A O 3
ATOM 6451 N N . ILE A 1 125 ? -6.814 10.389 0.094 1.00 0.00 125 ILE A N 3
ATOM 6452 C CA . ILE A 1 125 ? -6.392 10.659 1.451 1.00 0.00 125 ILE A CA 3
ATOM 6453 C C . ILE A 1 125 ? -7.092 11.894 1.996 1.00 0.00 125 ILE A C 3
ATOM 6454 O O . ILE A 1 125 ? -6.852 13.013 1.542 1.00 0.00 125 ILE A O 3
ATOM 6470 N N . LEU A 1 126 ? -7.956 11.681 2.980 1.00 0.00 126 LEU A N 3
ATOM 6471 C CA . LEU A 1 126 ? -8.693 12.774 3.602 1.00 0.00 126 LEU A CA 3
ATOM 6472 C C . LEU A 1 126 ? -8.089 13.108 4.959 1.00 0.00 126 LEU A C 3
ATOM 6473 O O . LEU A 1 126 ? -7.748 12.209 5.729 1.00 0.00 126 LEU A O 3
ATOM 6489 N N . ASP A 1 127 ? -7.940 14.396 5.249 1.00 0.00 127 ASP A N 3
ATOM 6490 C CA . ASP A 1 127 ? -7.355 14.811 6.516 1.00 0.00 127 ASP A CA 3
ATOM 6491 C C . ASP A 1 127 ? -8.422 15.245 7.517 1.00 0.00 127 ASP A C 3
ATOM 6492 O O . ASP A 1 127 ? -9.194 16.170 7.263 1.00 0.00 127 ASP A O 3
ATOM 6501 N N . GLU A 1 128 ? -8.439 14.577 8.667 1.00 0.00 128 GLU A N 3
ATOM 6502 C CA . GLU A 1 128 ? -9.385 14.889 9.733 1.00 0.00 128 GLU A CA 3
ATOM 6503 C C . GLU A 1 128 ? -8.642 15.169 11.036 1.00 0.00 128 GLU A C 3
ATOM 6504 O O . GLU A 1 128 ? -7.806 14.372 11.459 1.00 0.00 128 GLU A O 3
ATOM 6516 N N . ASP A 1 129 ? -8.942 16.295 11.678 1.00 0.00 129 ASP A N 3
ATOM 6517 C CA . ASP A 1 129 ? -8.283 16.641 12.936 1.00 0.00 129 ASP A CA 3
ATOM 6518 C C . ASP A 1 129 ? -6.773 16.741 12.750 1.00 0.00 129 ASP A C 3
ATOM 6519 O O . ASP A 1 129 ? -6.009 16.620 13.708 1.00 0.00 129 ASP A O 3
ATOM 6528 N N . GLY A 1 130 ? -6.350 16.928 11.511 1.00 0.00 130 GLY A N 3
ATOM 6529 C CA . GLY A 1 130 ? -4.934 17.001 11.213 1.00 0.00 130 GLY A CA 3
ATOM 6530 C C . GLY A 1 130 ? -4.363 15.627 10.914 1.00 0.00 130 GLY A C 3
ATOM 6531 O O . GLY A 1 130 ? -3.171 15.481 10.639 1.00 0.00 130 GLY A O 3
ATOM 6535 N N . LEU A 1 131 ? -5.233 14.620 10.960 1.00 0.00 131 LEU A N 3
ATOM 6536 C CA . LEU A 1 131 ? -4.851 13.242 10.689 1.00 0.00 131 LEU A CA 3
ATOM 6537 C C . LEU A 1 131 ? -5.168 12.886 9.244 1.00 0.00 131 LEU A C 3
ATOM 6538 O O . LEU A 1 131 ? -6.143 13.375 8.681 1.00 0.00 131 LEU A O 3
ATOM 6554 N N . ILE A 1 132 ? -4.339 12.041 8.648 1.00 0.00 132 ILE A N 3
ATOM 6555 C CA . ILE A 1 132 ? -4.531 11.633 7.257 1.00 0.00 132 ILE A CA 3
ATOM 6556 C C . ILE A 1 132 ? -5.182 10.267 7.169 1.00 0.00 132 ILE A C 3
ATOM 6557 O O . ILE A 1 132 ? -4.792 9.349 7.878 1.00 0.00 132 ILE A O 3
ATOM 6573 N N . LYS A 1 133 ? -6.154 10.130 6.275 1.00 0.00 133 LYS A N 3
ATOM 6574 C CA . LYS A 1 133 ? -6.821 8.851 6.088 1.00 0.00 133 LYS A CA 3
ATOM 6575 C C . LYS A 1 133 ? -6.962 8.525 4.601 1.00 0.00 133 LYS A C 3
ATOM 6576 O O . LYS A 1 133 ? -7.328 9.381 3.805 1.00 0.00 133 LYS A O 3
ATOM 6595 N N . ALA A 1 134 ? -6.688 7.273 4.248 1.00 0.00 134 ALA A N 3
ATOM 6596 C CA . ALA A 1 134 ? -6.796 6.811 2.858 1.00 0.00 134 ALA A CA 3
ATOM 6597 C C . ALA A 1 134 ? -7.692 5.571 2.771 1.00 0.00 134 ALA A C 3
ATOM 6598 O O . ALA A 1 134 ? -7.673 4.732 3.670 1.00 0.00 134 ALA A O 3
ATOM 6605 N N . ARG A 1 135 ? -8.494 5.458 1.704 1.00 0.00 135 ARG A N 3
ATOM 6606 C CA . ARG A 1 135 ? -9.405 4.304 1.574 1.00 0.00 135 ARG A CA 3
ATOM 6607 C C . ARG A 1 135 ? -9.275 3.524 0.261 1.00 0.00 135 ARG A C 3
ATOM 6608 O O . ARG A 1 135 ? -9.416 4.079 -0.828 1.00 0.00 135 ARG A O 3
ATOM 6629 N N . VAL A 1 136 ? -9.033 2.206 0.394 1.00 0.00 136 VAL A N 3
ATOM 6630 C CA . VAL A 1 136 ? -8.914 1.308 -0.760 1.00 0.00 136 VAL A CA 3
ATOM 6631 C C . VAL A 1 136 ? -9.798 0.049 -0.620 1.00 0.00 136 VAL A C 3
ATOM 6632 O O . VAL A 1 136 ? -9.586 -0.767 0.275 1.00 0.00 136 VAL A O 3
ATOM 6645 N N . ILE A 1 137 ? -10.763 -0.094 -1.534 1.00 0.00 137 ILE A N 3
ATOM 6646 C CA . ILE A 1 137 ? -11.691 -1.231 -1.578 1.00 0.00 137 ILE A CA 3
ATOM 6647 C C . ILE A 1 137 ? -11.113 -2.405 -2.359 1.00 0.00 137 ILE A C 3
ATOM 6648 O O . ILE A 1 137 ? -10.448 -2.236 -3.379 1.00 0.00 137 ILE A O 3
ATOM 6664 N N . LEU A 1 138 ? -11.384 -3.595 -1.850 1.00 0.00 138 LEU A N 3
ATOM 6665 C CA . LEU A 1 138 ? -10.922 -4.831 -2.450 1.00 0.00 138 LEU A CA 3
ATOM 6666 C C . LEU A 1 138 ? -12.105 -5.765 -2.666 1.00 0.00 138 LEU A C 3
ATOM 6667 O O . LEU A 1 138 ? -13.107 -5.668 -1.965 1.00 0.00 138 LEU A O 3
ATOM 6683 N N . ASP A 1 139 ? -12.013 -6.630 -3.667 1.00 0.00 139 ASP A N 3
ATOM 6684 C CA . ASP A 1 139 ? -13.122 -7.525 -3.993 1.00 0.00 139 ASP A CA 3
ATOM 6685 C C . ASP A 1 139 ? -13.145 -8.760 -3.099 1.00 0.00 139 ASP A C 3
ATOM 6686 O O . ASP A 1 139 ? -12.109 -9.344 -2.789 1.00 0.00 139 ASP A O 3
ATOM 6695 N N . LEU A 1 140 ? -14.356 -9.132 -2.680 1.00 0.00 140 LEU A N 3
ATOM 6696 C CA . LEU A 1 140 ? -14.571 -10.282 -1.805 1.00 0.00 140 LEU A CA 3
ATOM 6697 C C . LEU A 1 140 ? -13.875 -11.529 -2.339 1.00 0.00 140 LEU A C 3
ATOM 6698 O O . LEU A 1 140 ? -13.874 -12.556 -1.628 1.00 0.00 140 LEU A O 3
ATOM 6715 N N . MET A 1 1 ? -3.626 -1.206 15.121 1.00 0.00 1 MET A N 4
ATOM 6716 C CA . MET A 1 1 ? -4.471 -0.673 14.019 1.00 0.00 1 MET A CA 4
ATOM 6717 C C . MET A 1 1 ? -3.755 0.441 13.264 1.00 0.00 1 MET A C 4
ATOM 6718 O O . MET A 1 1 ? -3.853 0.538 12.041 1.00 0.00 1 MET A O 4
ATOM 6734 N N . LYS A 1 2 ? -3.034 1.276 14.002 1.00 0.00 2 LYS A N 4
ATOM 6735 C CA . LYS A 1 2 ? -2.297 2.384 13.403 1.00 0.00 2 LYS A CA 4
ATOM 6736 C C . LYS A 1 2 ? -3.243 3.347 12.691 1.00 0.00 2 LYS A C 4
ATOM 6737 O O . LYS A 1 2 ? -2.899 3.923 11.660 1.00 0.00 2 LYS A O 4
ATOM 6756 N N . GLY A 1 3 ? -4.437 3.517 13.252 1.00 0.00 3 GLY A N 4
ATOM 6757 C CA . GLY A 1 3 ? -5.414 4.411 12.659 1.00 0.00 3 GLY A CA 4
ATOM 6758 C C . GLY A 1 3 ? -6.177 3.775 11.511 1.00 0.00 3 GLY A C 4
ATOM 6759 O O . GLY A 1 3 ? -6.930 4.453 10.815 1.00 0.00 3 GLY A O 4
ATOM 6763 N N . PHE A 1 4 ? -5.985 2.471 11.310 1.00 0.00 4 PHE A N 4
ATOM 6764 C CA . PHE A 1 4 ? -6.662 1.758 10.234 1.00 0.00 4 PHE A CA 4
ATOM 6765 C C . PHE A 1 4 ? -7.889 1.008 10.762 1.00 0.00 4 PHE A C 4
ATOM 6766 O O . PHE A 1 4 ? -7.853 0.429 11.847 1.00 0.00 4 PHE A O 4
ATOM 6783 N N . GLU A 1 5 ? -8.972 1.031 9.988 1.00 0.00 5 GLU A N 4
ATOM 6784 C CA . GLU A 1 5 ? -10.209 0.360 10.377 1.00 0.00 5 GLU A CA 4
ATOM 6785 C C . GLU A 1 5 ? -10.954 -0.172 9.155 1.00 0.00 5 GLU A C 4
ATOM 6786 O O . GLU A 1 5 ? -10.809 0.352 8.053 1.00 0.00 5 GLU A O 4
ATOM 6798 N N . PHE A 1 6 ? -11.750 -1.216 9.356 1.00 0.00 6 PHE A N 4
ATOM 6799 C CA . PHE A 1 6 ? -12.515 -1.817 8.267 1.00 0.00 6 PHE A CA 4
ATOM 6800 C C . PHE A 1 6 ? -14.016 -1.644 8.481 1.00 0.00 6 PHE A C 4
ATOM 6801 O O . PHE A 1 6 ? -14.495 -1.647 9.615 1.00 0.00 6 PHE A O 4
ATOM 6818 N N . PHE A 1 7 ? -14.758 -1.507 7.383 1.00 0.00 7 PHE A N 4
ATOM 6819 C CA . PHE A 1 7 ? -16.211 -1.349 7.457 1.00 0.00 7 PHE A CA 4
ATOM 6820 C C . PHE A 1 7 ? -16.912 -2.610 6.951 1.00 0.00 7 PHE A C 4
ATOM 6821 O O . PHE A 1 7 ? -16.275 -3.503 6.393 1.00 0.00 7 PHE A O 4
ATOM 6838 N N . ASP A 1 8 ? -18.224 -2.685 7.170 1.00 0.00 8 ASP A N 4
ATOM 6839 C CA . ASP A 1 8 ? -19.003 -3.850 6.754 1.00 0.00 8 ASP A CA 4
ATOM 6840 C C . ASP A 1 8 ? -19.059 -3.996 5.238 1.00 0.00 8 ASP A C 4
ATOM 6841 O O . ASP A 1 8 ? -19.937 -3.441 4.577 1.00 0.00 8 ASP A O 4
ATOM 6850 N N . VAL A 1 9 ? -18.125 -4.767 4.707 1.00 0.00 9 VAL A N 4
ATOM 6851 C CA . VAL A 1 9 ? -18.051 -5.030 3.273 1.00 0.00 9 VAL A CA 4
ATOM 6852 C C . VAL A 1 9 ? -18.490 -6.459 2.946 1.00 0.00 9 VAL A C 4
ATOM 6853 O O . VAL A 1 9 ? -18.338 -7.366 3.764 1.00 0.00 9 VAL A O 4
ATOM 6866 N N . THR A 1 10 ? -19.006 -6.657 1.738 1.00 0.00 10 THR A N 4
ATOM 6867 C CA . THR A 1 10 ? -19.434 -7.981 1.296 1.00 0.00 10 THR A CA 4
ATOM 6868 C C . THR A 1 10 ? -18.995 -8.233 -0.149 1.00 0.00 10 THR A C 4
ATOM 6869 O O . THR A 1 10 ? -19.646 -7.761 -1.080 1.00 0.00 10 THR A O 4
ATOM 6880 N N . ALA A 1 11 ? -17.876 -8.963 -0.324 1.00 0.00 11 ALA A N 4
ATOM 6881 C CA . ALA A 1 11 ? -17.317 -9.275 -1.644 1.00 0.00 11 ALA A CA 4
ATOM 6882 C C . ALA A 1 11 ? -15.961 -8.611 -1.778 1.00 0.00 11 ALA A C 4
ATOM 6883 O O . ALA A 1 11 ? -15.010 -9.211 -2.257 1.00 0.00 11 ALA A O 4
ATOM 6890 N N . ASP A 1 12 ? -15.888 -7.373 -1.314 1.00 0.00 12 ASP A N 4
ATOM 6891 C CA . ASP A 1 12 ? -14.654 -6.599 -1.327 1.00 0.00 12 ASP A CA 4
ATOM 6892 C C . ASP A 1 12 ? -14.364 -6.132 0.081 1.00 0.00 12 ASP A C 4
ATOM 6893 O O . ASP A 1 12 ? -15.196 -6.300 0.938 1.00 0.00 12 ASP A O 4
ATOM 6902 N N . ALA A 1 13 ? -13.197 -5.556 0.319 1.00 0.00 13 ALA A N 4
ATOM 6903 C CA . ALA A 1 13 ? -12.854 -5.058 1.638 1.00 0.00 13 ALA A CA 4
ATOM 6904 C C . ALA A 1 13 ? -11.977 -3.820 1.548 1.00 0.00 13 ALA A C 4
ATOM 6905 O O . ALA A 1 13 ? -10.880 -3.857 0.991 1.00 0.00 13 ALA A O 4
ATOM 6912 N N . GLY A 1 14 ? -12.470 -2.728 2.122 1.00 0.00 14 GLY A N 4
ATOM 6913 C CA . GLY A 1 14 ? -11.742 -1.475 2.125 1.00 0.00 14 GLY A CA 4
ATOM 6914 C C . GLY A 1 14 ? -11.519 -0.980 3.534 1.00 0.00 14 GLY A C 4
ATOM 6915 O O . GLY A 1 14 ? -12.457 -0.919 4.328 1.00 0.00 14 GLY A O 4
ATOM 6919 N N . PHE A 1 15 ? -10.287 -0.633 3.861 1.00 0.00 15 PHE A N 4
ATOM 6920 C CA . PHE A 1 15 ? -9.979 -0.150 5.197 1.00 0.00 15 PHE A CA 4
ATOM 6921 C C . PHE A 1 15 ? -9.696 1.339 5.180 1.00 0.00 15 PHE A C 4
ATOM 6922 O O . PHE A 1 15 ? -9.231 1.885 4.180 1.00 0.00 15 PHE A O 4
ATOM 6939 N N . TRP A 1 16 ? -9.963 1.988 6.301 1.00 0.00 16 TRP A N 4
ATOM 6940 C CA . TRP A 1 16 ? -9.723 3.414 6.427 1.00 0.00 16 TRP A CA 4
ATOM 6941 C C . TRP A 1 16 ? -8.581 3.649 7.398 1.00 0.00 16 TRP A C 4
ATOM 6942 O O . TRP A 1 16 ? -8.620 3.188 8.537 1.00 0.00 16 TRP A O 4
ATOM 6963 N N . ALA A 1 17 ? -7.567 4.369 6.942 1.00 0.00 17 ALA A N 4
ATOM 6964 C CA . ALA A 1 17 ? -6.411 4.666 7.770 1.00 0.00 17 ALA A CA 4
ATOM 6965 C C . ALA A 1 17 ? -6.140 6.141 7.785 1.00 0.00 17 ALA A C 4
ATOM 6966 O O . ALA A 1 17 ? -6.571 6.873 6.900 1.00 0.00 17 ALA A O 4
ATOM 6973 N N . TYR A 1 18 ? -5.452 6.577 8.819 1.00 0.00 18 TYR A N 4
ATOM 6974 C CA . TYR A 1 18 ? -5.157 7.980 8.974 1.00 0.00 18 TYR A CA 4
ATOM 6975 C C . TYR A 1 18 ? -3.672 8.271 8.847 1.00 0.00 18 TYR A C 4
ATOM 6976 O O . TYR A 1 18 ? -2.831 7.386 9.000 1.00 0.00 18 TYR A O 4
ATOM 6994 N N . GLY A 1 19 ? -3.366 9.528 8.553 1.00 0.00 19 GLY A N 4
ATOM 6995 C CA . GLY A 1 19 ? -1.994 9.943 8.390 1.00 0.00 19 GLY A CA 4
ATOM 6996 C C . GLY A 1 19 ? -1.492 10.809 9.492 1.00 0.00 19 GLY A C 4
ATOM 6997 O O . GLY A 1 19 ? -2.136 11.006 10.522 1.00 0.00 19 GLY A O 4
ATOM 7001 N N . HIS A 1 20 ? -0.315 11.308 9.242 1.00 0.00 20 HIS A N 4
ATOM 7002 C CA . HIS A 1 20 ? 0.381 12.160 10.150 1.00 0.00 20 HIS A CA 4
ATOM 7003 C C . HIS A 1 20 ? 1.068 13.283 9.379 1.00 0.00 20 HIS A C 4
ATOM 7004 O O . HIS A 1 20 ? 1.748 14.127 9.960 1.00 0.00 20 HIS A O 4
ATOM 7019 N N . ASP A 1 21 ? 0.866 13.274 8.056 1.00 0.00 21 ASP A N 4
ATOM 7020 C CA . ASP A 1 21 ? 1.444 14.277 7.157 1.00 0.00 21 ASP A CA 4
ATOM 7021 C C . ASP A 1 21 ? 1.562 13.710 5.745 1.00 0.00 21 ASP A C 4
ATOM 7022 O O . ASP A 1 21 ? 2.590 13.866 5.087 1.00 0.00 21 ASP A O 4
ATOM 7031 N N . LEU A 1 22 ? 0.504 13.038 5.296 1.00 0.00 22 LEU A N 4
ATOM 7032 C CA . LEU A 1 22 ? 0.475 12.423 3.970 1.00 0.00 22 LEU A CA 4
ATOM 7033 C C . LEU A 1 22 ? 1.402 11.214 3.923 1.00 0.00 22 LEU A C 4
ATOM 7034 O O . LEU A 1 22 ? 0.975 10.099 3.628 1.00 0.00 22 LEU A O 4
ATOM 7050 N N . GLU A 1 23 ? 2.672 11.446 4.220 1.00 0.00 23 GLU A N 4
ATOM 7051 C CA . GLU A 1 23 ? 3.673 10.387 4.217 1.00 0.00 23 GLU A CA 4
ATOM 7052 C C . GLU A 1 23 ? 3.228 9.196 5.063 1.00 0.00 23 GLU A C 4
ATOM 7053 O O . GLU A 1 23 ? 3.584 8.054 4.776 1.00 0.00 23 GLU A O 4
ATOM 7065 N N . GLU A 1 24 ? 2.464 9.469 6.116 1.00 0.00 24 GLU A N 4
ATOM 7066 C CA . GLU A 1 24 ? 1.995 8.412 7.005 1.00 0.00 24 GLU A CA 4
ATOM 7067 C C . GLU A 1 24 ? 0.889 7.569 6.366 1.00 0.00 24 GLU A C 4
ATOM 7068 O O . GLU A 1 24 ? 0.928 6.340 6.425 1.00 0.00 24 GLU A O 4
ATOM 7080 N N . VAL A 1 25 ? -0.111 8.229 5.778 1.00 0.00 25 VAL A N 4
ATOM 7081 C CA . VAL A 1 25 ? -1.232 7.513 5.161 1.00 0.00 25 VAL A CA 4
ATOM 7082 C C . VAL A 1 25 ? -0.767 6.577 4.051 1.00 0.00 25 VAL A C 4
ATOM 7083 O O . VAL A 1 25 ? -1.125 5.399 4.039 1.00 0.00 25 VAL A O 4
ATOM 7096 N N . PHE A 1 26 ? 0.032 7.091 3.119 1.00 0.00 26 PHE A N 4
ATOM 7097 C CA . PHE A 1 26 ? 0.534 6.271 2.020 1.00 0.00 26 PHE A CA 4
ATOM 7098 C C . PHE A 1 26 ? 1.132 4.976 2.562 1.00 0.00 26 PHE A C 4
ATOM 7099 O O . PHE A 1 26 ? 0.968 3.906 1.980 1.00 0.00 26 PHE A O 4
ATOM 7116 N N . GLU A 1 27 ? 1.811 5.091 3.697 1.00 0.00 27 GLU A N 4
ATOM 7117 C CA . GLU A 1 27 ? 2.426 3.943 4.349 1.00 0.00 27 GLU A CA 4
ATOM 7118 C C . GLU A 1 27 ? 1.347 2.982 4.831 1.00 0.00 27 GLU A C 4
ATOM 7119 O O . GLU A 1 27 ? 1.472 1.765 4.694 1.00 0.00 27 GLU A O 4
ATOM 7131 N N . ASN A 1 28 ? 0.279 3.547 5.389 1.00 0.00 28 ASN A N 4
ATOM 7132 C CA . ASN A 1 28 ? -0.841 2.756 5.886 1.00 0.00 28 ASN A CA 4
ATOM 7133 C C . ASN A 1 28 ? -1.624 2.137 4.731 1.00 0.00 28 ASN A C 4
ATOM 7134 O O . ASN A 1 28 ? -2.247 1.087 4.884 1.00 0.00 28 ASN A O 4
ATOM 7145 N N . ALA A 1 29 ? -1.589 2.795 3.574 1.00 0.00 29 ALA A N 4
ATOM 7146 C CA . ALA A 1 29 ? -2.296 2.309 2.393 1.00 0.00 29 ALA A CA 4
ATOM 7147 C C . ALA A 1 29 ? -1.921 0.864 2.090 1.00 0.00 29 ALA A C 4
ATOM 7148 O O . ALA A 1 29 ? -2.790 0.013 1.899 1.00 0.00 29 ALA A O 4
ATOM 7155 N N . ALA A 1 30 ? -0.622 0.590 2.062 1.00 0.00 30 ALA A N 4
ATOM 7156 C CA . ALA A 1 30 ? -0.134 -0.755 1.798 1.00 0.00 30 ALA A CA 4
ATOM 7157 C C . ALA A 1 30 ? -0.443 -1.678 2.972 1.00 0.00 30 ALA A C 4
ATOM 7158 O O . ALA A 1 30 ? -0.590 -2.888 2.803 1.00 0.00 30 ALA A O 4
ATOM 7165 N N . LEU A 1 31 ? -0.542 -1.094 4.162 1.00 0.00 31 LEU A N 4
ATOM 7166 C CA . LEU A 1 31 ? -0.835 -1.857 5.369 1.00 0.00 31 LEU A CA 4
ATOM 7167 C C . LEU A 1 31 ? -2.230 -2.470 5.303 1.00 0.00 31 LEU A C 4
ATOM 7168 O O . LEU A 1 31 ? -2.422 -3.635 5.650 1.00 0.00 31 LEU A O 4
ATOM 7184 N N . ALA A 1 32 ? -3.202 -1.680 4.856 1.00 0.00 32 ALA A N 4
ATOM 7185 C CA . ALA A 1 32 ? -4.577 -2.152 4.748 1.00 0.00 32 ALA A CA 4
ATOM 7186 C C . ALA A 1 32 ? -4.672 -3.345 3.803 1.00 0.00 32 ALA A C 4
ATOM 7187 O O . ALA A 1 32 ? -5.368 -4.321 4.087 1.00 0.00 32 ALA A O 4
ATOM 7194 N N . MET A 1 33 ? -3.971 -3.260 2.678 1.00 0.00 33 MET A N 4
ATOM 7195 C CA . MET A 1 33 ? -3.976 -4.334 1.691 1.00 0.00 33 MET A CA 4
ATOM 7196 C C . MET A 1 33 ? -3.197 -5.543 2.197 1.00 0.00 33 MET A C 4
ATOM 7197 O O . MET A 1 33 ? -3.678 -6.675 2.134 1.00 0.00 33 MET A O 4
ATOM 7211 N N . PHE A 1 34 ? -1.991 -5.297 2.700 1.00 0.00 34 PHE A N 4
ATOM 7212 C CA . PHE A 1 34 ? -1.146 -6.367 3.218 1.00 0.00 34 PHE A CA 4
ATOM 7213 C C . PHE A 1 34 ? -1.759 -6.984 4.469 1.00 0.00 34 PHE A C 4
ATOM 7214 O O . PHE A 1 34 ? -1.620 -8.181 4.712 1.00 0.00 34 PHE A O 4
ATOM 7231 N N . GLU A 1 35 ? -2.442 -6.162 5.257 1.00 0.00 35 GLU A N 4
ATOM 7232 C CA . GLU A 1 35 ? -3.081 -6.632 6.481 1.00 0.00 35 GLU A CA 4
ATOM 7233 C C . GLU A 1 35 ? -4.054 -7.767 6.177 1.00 0.00 35 GLU A C 4
ATOM 7234 O O . GLU A 1 35 ? -4.268 -8.655 7.002 1.00 0.00 35 GLU A O 4
ATOM 7246 N N . VAL A 1 36 ? -4.637 -7.729 4.984 1.00 0.00 36 VAL A N 4
ATOM 7247 C CA . VAL A 1 36 ? -5.587 -8.753 4.561 1.00 0.00 36 VAL A CA 4
ATOM 7248 C C . VAL A 1 36 ? -4.859 -9.953 3.966 1.00 0.00 36 VAL A C 4
ATOM 7249 O O . VAL A 1 36 ? -5.301 -11.094 4.104 1.00 0.00 36 VAL A O 4
ATOM 7262 N N . MET A 1 37 ? -3.740 -9.685 3.300 1.00 0.00 37 MET A N 4
ATOM 7263 C CA . MET A 1 37 ? -2.947 -10.738 2.677 1.00 0.00 37 MET A CA 4
ATOM 7264 C C . MET A 1 37 ? -2.072 -11.449 3.705 1.00 0.00 37 MET A C 4
ATOM 7265 O O . MET A 1 37 ? -1.753 -12.628 3.553 1.00 0.00 37 MET A O 4
ATOM 7279 N N . THR A 1 38 ? -1.680 -10.723 4.748 1.00 0.00 38 THR A N 4
ATOM 7280 C CA . THR A 1 38 ? -0.836 -11.283 5.796 1.00 0.00 38 THR A CA 4
ATOM 7281 C C . THR A 1 38 ? -0.580 -10.256 6.897 1.00 0.00 38 THR A C 4
ATOM 7282 O O . THR A 1 38 ? -1.266 -9.237 6.981 1.00 0.00 38 THR A O 4
ATOM 7293 N N . ASP A 1 39 ? 0.413 -10.529 7.739 1.00 0.00 39 ASP A N 4
ATOM 7294 C CA . ASP A 1 39 ? 0.764 -9.630 8.831 1.00 0.00 39 ASP A CA 4
ATOM 7295 C C . ASP A 1 39 ? 2.224 -9.199 8.733 1.00 0.00 39 ASP A C 4
ATOM 7296 O O . ASP A 1 39 ? 3.130 -9.968 9.052 1.00 0.00 39 ASP A O 4
ATOM 7305 N N . THR A 1 40 ? 2.444 -7.967 8.287 1.00 0.00 40 THR A N 4
ATOM 7306 C CA . THR A 1 40 ? 3.796 -7.434 8.145 1.00 0.00 40 THR A CA 4
ATOM 7307 C C . THR A 1 40 ? 4.427 -7.147 9.505 1.00 0.00 40 THR A C 4
ATOM 7308 O O . THR A 1 40 ? 5.649 -7.067 9.625 1.00 0.00 40 THR A O 4
ATOM 7319 N N . SER A 1 41 ? 3.584 -6.986 10.526 1.00 0.00 41 SER A N 4
ATOM 7320 C CA . SER A 1 41 ? 4.048 -6.699 11.884 1.00 0.00 41 SER A CA 4
ATOM 7321 C C . SER A 1 41 ? 5.293 -7.508 12.249 1.00 0.00 41 SER A C 4
ATOM 7322 O O . SER A 1 41 ? 6.114 -7.066 13.052 1.00 0.00 41 SER A O 4
ATOM 7330 N N . LEU A 1 42 ? 5.433 -8.691 11.656 1.00 0.00 42 LEU A N 4
ATOM 7331 C CA . LEU A 1 42 ? 6.585 -9.545 11.929 1.00 0.00 42 LEU A CA 4
ATOM 7332 C C . LEU A 1 42 ? 7.471 -9.687 10.693 1.00 0.00 42 LEU A C 4
ATOM 7333 O O . LEU A 1 42 ? 7.675 -10.789 10.183 1.00 0.00 42 LEU A O 4
ATOM 7349 N N . VAL A 1 43 ? 8.003 -8.564 10.222 1.00 0.00 43 VAL A N 4
ATOM 7350 C CA . VAL A 1 43 ? 8.873 -8.560 9.051 1.00 0.00 43 VAL A CA 4
ATOM 7351 C C . VAL A 1 43 ? 10.336 -8.714 9.459 1.00 0.00 43 VAL A C 4
ATOM 7352 O O . VAL A 1 43 ? 10.800 -8.064 10.397 1.00 0.00 43 VAL A O 4
ATOM 7365 N N . GLU A 1 44 ? 11.055 -9.581 8.754 1.00 0.00 44 GLU A N 4
ATOM 7366 C CA . GLU A 1 44 ? 12.464 -9.827 9.048 1.00 0.00 44 GLU A CA 4
ATOM 7367 C C . GLU A 1 44 ? 13.375 -8.922 8.221 1.00 0.00 44 GLU A C 4
ATOM 7368 O O . GLU A 1 44 ? 14.532 -8.704 8.579 1.00 0.00 44 GLU A O 4
ATOM 7380 N N . ALA A 1 45 ? 12.854 -8.406 7.111 1.00 0.00 45 ALA A N 4
ATOM 7381 C CA . ALA A 1 45 ? 13.633 -7.535 6.238 1.00 0.00 45 ALA A CA 4
ATOM 7382 C C . ALA A 1 45 ? 14.827 -8.282 5.652 1.00 0.00 45 ALA A C 4
ATOM 7383 O O . ALA A 1 45 ? 15.747 -8.666 6.374 1.00 0.00 45 ALA A O 4
ATOM 7390 N N . ALA A 1 46 ? 14.803 -8.484 4.340 1.00 0.00 46 ALA A N 4
ATOM 7391 C CA . ALA A 1 46 ? 15.878 -9.183 3.649 1.00 0.00 46 ALA A CA 4
ATOM 7392 C C . ALA A 1 46 ? 16.453 -8.308 2.546 1.00 0.00 46 ALA A C 4
ATOM 7393 O O . ALA A 1 46 ? 17.667 -8.154 2.421 1.00 0.00 46 ALA A O 4
ATOM 7400 N N . GLU A 1 47 ? 15.558 -7.739 1.752 1.00 0.00 47 GLU A N 4
ATOM 7401 C CA . GLU A 1 47 ? 15.938 -6.870 0.650 1.00 0.00 47 GLU A CA 4
ATOM 7402 C C . GLU A 1 47 ? 15.313 -5.502 0.816 1.00 0.00 47 GLU A C 4
ATOM 7403 O O . GLU A 1 47 ? 14.464 -5.308 1.676 1.00 0.00 47 GLU A O 4
ATOM 7415 N N . GLU A 1 48 ? 15.724 -4.558 -0.016 1.00 0.00 48 GLU A N 4
ATOM 7416 C CA . GLU A 1 48 ? 15.165 -3.221 0.042 1.00 0.00 48 GLU A CA 4
ATOM 7417 C C . GLU A 1 48 ? 15.007 -2.635 -1.359 1.00 0.00 48 GLU A C 4
ATOM 7418 O O . GLU A 1 48 ? 15.975 -2.524 -2.109 1.00 0.00 48 GLU A O 4
ATOM 7430 N N . ARG A 1 49 ? 13.779 -2.258 -1.700 1.00 0.00 49 ARG A N 4
ATOM 7431 C CA . ARG A 1 49 ? 13.490 -1.678 -3.007 1.00 0.00 49 ARG A CA 4
ATOM 7432 C C . ARG A 1 49 ? 12.891 -0.285 -2.845 1.00 0.00 49 ARG A C 4
ATOM 7433 O O . ARG A 1 49 ? 12.305 0.024 -1.810 1.00 0.00 49 ARG A O 4
ATOM 7454 N N . ARG A 1 50 ? 13.053 0.555 -3.861 1.00 0.00 50 ARG A N 4
ATOM 7455 C CA . ARG A 1 50 ? 12.533 1.917 -3.808 1.00 0.00 50 ARG A CA 4
ATOM 7456 C C . ARG A 1 50 ? 11.598 2.211 -4.978 1.00 0.00 50 ARG A C 4
ATOM 7457 O O . ARG A 1 50 ? 11.826 1.765 -6.102 1.00 0.00 50 ARG A O 4
ATOM 7478 N N . VAL A 1 51 ? 10.550 2.980 -4.698 1.00 0.00 51 VAL A N 4
ATOM 7479 C CA . VAL A 1 51 ? 9.573 3.361 -5.710 1.00 0.00 51 VAL A CA 4
ATOM 7480 C C . VAL A 1 51 ? 9.374 4.873 -5.706 1.00 0.00 51 VAL A C 4
ATOM 7481 O O . VAL A 1 51 ? 9.498 5.517 -4.664 1.00 0.00 51 VAL A O 4
ATOM 7494 N N . GLU A 1 52 ? 9.067 5.439 -6.868 1.00 0.00 52 GLU A N 4
ATOM 7495 C CA . GLU A 1 52 ? 8.858 6.876 -6.980 1.00 0.00 52 GLU A CA 4
ATOM 7496 C C . GLU A 1 52 ? 7.506 7.169 -7.609 1.00 0.00 52 GLU A C 4
ATOM 7497 O O . GLU A 1 52 ? 7.064 6.462 -8.514 1.00 0.00 52 GLU A O 4
ATOM 7509 N N . ILE A 1 53 ? 6.845 8.206 -7.115 1.00 0.00 53 ILE A N 4
ATOM 7510 C CA . ILE A 1 53 ? 5.536 8.574 -7.625 1.00 0.00 53 ILE A CA 4
ATOM 7511 C C . ILE A 1 53 ? 5.379 10.084 -7.741 1.00 0.00 53 ILE A C 4
ATOM 7512 O O . ILE A 1 53 ? 5.931 10.838 -6.943 1.00 0.00 53 ILE A O 4
ATOM 7528 N N . THR A 1 54 ? 4.606 10.519 -8.732 1.00 0.00 54 THR A N 4
ATOM 7529 C CA . THR A 1 54 ? 4.358 11.939 -8.932 1.00 0.00 54 THR A CA 4
ATOM 7530 C C . THR A 1 54 ? 2.861 12.227 -8.872 1.00 0.00 54 THR A C 4
ATOM 7531 O O . THR A 1 54 ? 2.097 11.780 -9.726 1.00 0.00 54 THR A O 4
ATOM 7542 N N . SER A 1 55 ? 2.453 12.979 -7.857 1.00 0.00 55 SER A N 4
ATOM 7543 C CA . SER A 1 55 ? 1.049 13.333 -7.681 1.00 0.00 55 SER A CA 4
ATOM 7544 C C . SER A 1 55 ? 0.866 14.844 -7.686 1.00 0.00 55 SER A C 4
ATOM 7545 O O . SER A 1 55 ? 1.823 15.595 -7.509 1.00 0.00 55 SER A O 4
ATOM 7553 N N . GLU A 1 56 ? -0.372 15.282 -7.878 1.00 0.00 56 GLU A N 4
ATOM 7554 C CA . GLU A 1 56 ? -0.689 16.705 -7.892 1.00 0.00 56 GLU A CA 4
ATOM 7555 C C . GLU A 1 56 ? -2.155 16.932 -7.545 1.00 0.00 56 GLU A C 4
ATOM 7556 O O . GLU A 1 56 ? -2.751 17.932 -7.944 1.00 0.00 56 GLU A O 4
ATOM 7568 N N . ASP A 1 57 ? -2.734 15.992 -6.803 1.00 0.00 57 ASP A N 4
ATOM 7569 C CA . ASP A 1 57 ? -4.132 16.088 -6.408 1.00 0.00 57 ASP A CA 4
ATOM 7570 C C . ASP A 1 57 ? -4.428 15.227 -5.178 1.00 0.00 57 ASP A C 4
ATOM 7571 O O . ASP A 1 57 ? -5.583 14.902 -4.905 1.00 0.00 57 ASP A O 4
ATOM 7580 N N . ARG A 1 58 ? -3.381 14.870 -4.433 1.00 0.00 58 ARG A N 4
ATOM 7581 C CA . ARG A 1 58 ? -3.529 14.056 -3.228 1.00 0.00 58 ARG A CA 4
ATOM 7582 C C . ARG A 1 58 ? -4.022 12.649 -3.560 1.00 0.00 58 ARG A C 4
ATOM 7583 O O . ARG A 1 58 ? -3.299 11.670 -3.374 1.00 0.00 58 ARG A O 4
ATOM 7604 N N . VAL A 1 59 ? -5.256 12.555 -4.040 1.00 0.00 59 VAL A N 4
ATOM 7605 C CA . VAL A 1 59 ? -5.850 11.267 -4.387 1.00 0.00 59 VAL A CA 4
ATOM 7606 C C . VAL A 1 59 ? -4.969 10.489 -5.360 1.00 0.00 59 VAL A C 4
ATOM 7607 O O . VAL A 1 59 ? -4.886 9.262 -5.290 1.00 0.00 59 VAL A O 4
ATOM 7620 N N . SER A 1 60 ? -4.319 11.204 -6.270 1.00 0.00 60 SER A N 4
ATOM 7621 C CA . SER A 1 60 ? -3.452 10.573 -7.258 1.00 0.00 60 SER A CA 4
ATOM 7622 C C . SER A 1 60 ? -2.326 9.794 -6.584 1.00 0.00 60 SER A C 4
ATOM 7623 O O . SER A 1 60 ? -1.990 8.687 -7.005 1.00 0.00 60 SER A O 4
ATOM 7631 N N . LEU A 1 61 ? -1.745 10.373 -5.536 1.00 0.00 61 LEU A N 4
ATOM 7632 C CA . LEU A 1 61 ? -0.659 9.718 -4.811 1.00 0.00 61 LEU A CA 4
ATOM 7633 C C . LEU A 1 61 ? -1.089 8.323 -4.364 1.00 0.00 61 LEU A C 4
ATOM 7634 O O . LEU A 1 61 ? -0.366 7.347 -4.563 1.00 0.00 61 LEU A O 4
ATOM 7650 N N . LEU A 1 62 ? -2.278 8.235 -3.775 1.00 0.00 62 LEU A N 4
ATOM 7651 C CA . LEU A 1 62 ? -2.808 6.955 -3.318 1.00 0.00 62 LEU A CA 4
ATOM 7652 C C . LEU A 1 62 ? -3.174 6.078 -4.510 1.00 0.00 62 LEU A C 4
ATOM 7653 O O . LEU A 1 62 ? -2.818 4.900 -4.563 1.00 0.00 62 LEU A O 4
ATOM 7669 N N . TYR A 1 63 ? -3.888 6.664 -5.466 1.00 0.00 63 TYR A N 4
ATOM 7670 C CA . TYR A 1 63 ? -4.308 5.945 -6.663 1.00 0.00 63 TYR A CA 4
ATOM 7671 C C . TYR A 1 63 ? -3.107 5.362 -7.398 1.00 0.00 63 TYR A C 4
ATOM 7672 O O . TYR A 1 63 ? -3.189 4.282 -7.983 1.00 0.00 63 TYR A O 4
ATOM 7690 N N . ASP A 1 64 ? -1.995 6.086 -7.368 1.00 0.00 64 ASP A N 4
ATOM 7691 C CA . ASP A 1 64 ? -0.778 5.642 -8.035 1.00 0.00 64 ASP A CA 4
ATOM 7692 C C . ASP A 1 64 ? 0.139 4.882 -7.081 1.00 0.00 64 ASP A C 4
ATOM 7693 O O . ASP A 1 64 ? 1.045 4.171 -7.518 1.00 0.00 64 ASP A O 4
ATOM 7702 N N . TRP A 1 65 ? -0.090 5.031 -5.777 1.00 0.00 65 TRP A N 4
ATOM 7703 C CA . TRP A 1 65 ? 0.734 4.351 -4.784 1.00 0.00 65 TRP A CA 4
ATOM 7704 C C . TRP A 1 65 ? 0.428 2.858 -4.743 1.00 0.00 65 TRP A C 4
ATOM 7705 O O . TRP A 1 65 ? 1.332 2.029 -4.851 1.00 0.00 65 TRP A O 4
ATOM 7726 N N . LEU A 1 66 ? -0.845 2.520 -4.585 1.00 0.00 66 LEU A N 4
ATOM 7727 C CA . LEU A 1 66 ? -1.252 1.122 -4.528 1.00 0.00 66 LEU A CA 4
ATOM 7728 C C . LEU A 1 66 ? -1.083 0.455 -5.887 1.00 0.00 66 LEU A C 4
ATOM 7729 O O . LEU A 1 66 ? -0.580 -0.664 -5.977 1.00 0.00 66 LEU A O 4
ATOM 7745 N N . ASP A 1 67 ? -1.487 1.151 -6.948 1.00 0.00 67 ASP A N 4
ATOM 7746 C CA . ASP A 1 67 ? -1.351 0.614 -8.296 1.00 0.00 67 ASP A CA 4
ATOM 7747 C C . ASP A 1 67 ? 0.086 0.164 -8.524 1.00 0.00 67 ASP A C 4
ATOM 7748 O O . ASP A 1 67 ? 0.344 -0.820 -9.217 1.00 0.00 67 ASP A O 4
ATOM 7757 N N . GLU A 1 68 ? 1.016 0.885 -7.906 1.00 0.00 68 GLU A N 4
ATOM 7758 C CA . GLU A 1 68 ? 2.431 0.559 -8.003 1.00 0.00 68 GLU A CA 4
ATOM 7759 C C . GLU A 1 68 ? 2.694 -0.772 -7.312 1.00 0.00 68 GLU A C 4
ATOM 7760 O O . GLU A 1 68 ? 3.525 -1.567 -7.754 1.00 0.00 68 GLU A O 4
ATOM 7772 N N . LEU A 1 69 ? 1.964 -1.006 -6.226 1.00 0.00 69 LEU A N 4
ATOM 7773 C CA . LEU A 1 69 ? 2.091 -2.237 -5.461 1.00 0.00 69 LEU A CA 4
ATOM 7774 C C . LEU A 1 69 ? 1.510 -3.412 -6.240 1.00 0.00 69 LEU A C 4
ATOM 7775 O O . LEU A 1 69 ? 1.972 -4.545 -6.117 1.00 0.00 69 LEU A O 4
ATOM 7791 N N . LEU A 1 70 ? 0.485 -3.129 -7.039 1.00 0.00 70 LEU A N 4
ATOM 7792 C CA . LEU A 1 70 ? -0.174 -4.154 -7.839 1.00 0.00 70 LEU A CA 4
ATOM 7793 C C . LEU A 1 70 ? 0.791 -4.792 -8.837 1.00 0.00 70 LEU A C 4
ATOM 7794 O O . LEU A 1 70 ? 0.862 -6.015 -8.948 1.00 0.00 70 LEU A O 4
ATOM 7810 N N . PHE A 1 71 ? 1.522 -3.955 -9.567 1.00 0.00 71 PHE A N 4
ATOM 7811 C CA . PHE A 1 71 ? 2.472 -4.440 -10.567 1.00 0.00 71 PHE A CA 4
ATOM 7812 C C . PHE A 1 71 ? 3.683 -5.103 -9.912 1.00 0.00 71 PHE A C 4
ATOM 7813 O O . PHE A 1 71 ? 4.042 -6.231 -10.251 1.00 0.00 71 PHE A O 4
ATOM 7830 N N . ILE A 1 72 ? 4.312 -4.395 -8.981 1.00 0.00 72 ILE A N 4
ATOM 7831 C CA . ILE A 1 72 ? 5.486 -4.913 -8.285 1.00 0.00 72 ILE A CA 4
ATOM 7832 C C . ILE A 1 72 ? 5.199 -6.260 -7.626 1.00 0.00 72 ILE A C 4
ATOM 7833 O O . ILE A 1 72 ? 6.079 -7.115 -7.537 1.00 0.00 72 ILE A O 4
ATOM 7849 N N . HIS A 1 73 ? 3.968 -6.438 -7.153 1.00 0.00 73 HIS A N 4
ATOM 7850 C CA . HIS A 1 73 ? 3.574 -7.679 -6.488 1.00 0.00 73 HIS A CA 4
ATOM 7851 C C . HIS A 1 73 ? 3.963 -8.901 -7.316 1.00 0.00 73 HIS A C 4
ATOM 7852 O O . HIS A 1 73 ? 4.621 -9.809 -6.814 1.00 0.00 73 HIS A O 4
ATOM 7867 N N . ASP A 1 74 ? 3.564 -8.925 -8.581 1.00 0.00 74 ASP A N 4
ATOM 7868 C CA . ASP A 1 74 ? 3.896 -10.049 -9.448 1.00 0.00 74 ASP A CA 4
ATOM 7869 C C . ASP A 1 74 ? 5.362 -10.010 -9.831 1.00 0.00 74 ASP A C 4
ATOM 7870 O O . ASP A 1 74 ? 6.017 -11.050 -9.908 1.00 0.00 74 ASP A O 4
ATOM 7879 N N . THR A 1 75 ? 5.891 -8.812 -10.034 1.00 0.00 75 THR A N 4
ATOM 7880 C CA . THR A 1 75 ? 7.298 -8.677 -10.363 1.00 0.00 75 THR A CA 4
ATOM 7881 C C . THR A 1 75 ? 8.125 -9.167 -9.184 1.00 0.00 75 THR A C 4
ATOM 7882 O O . THR A 1 75 ? 9.303 -9.495 -9.324 1.00 0.00 75 THR A O 4
ATOM 7893 N N . GLU A 1 76 ? 7.478 -9.241 -8.023 1.00 0.00 76 GLU A N 4
ATOM 7894 C CA . GLU A 1 76 ? 8.122 -9.720 -6.820 1.00 0.00 76 GLU A CA 4
ATOM 7895 C C . GLU A 1 76 ? 7.095 -10.126 -5.783 1.00 0.00 76 GLU A C 4
ATOM 7896 O O . GLU A 1 76 ? 6.845 -9.411 -4.813 1.00 0.00 76 GLU A O 4
ATOM 7908 N N . PHE A 1 77 ? 6.507 -11.295 -6.001 1.00 0.00 77 PHE A N 4
ATOM 7909 C CA . PHE A 1 77 ? 5.511 -11.828 -5.089 1.00 0.00 77 PHE A CA 4
ATOM 7910 C C . PHE A 1 77 ? 6.105 -11.983 -3.697 1.00 0.00 77 PHE A C 4
ATOM 7911 O O . PHE A 1 77 ? 6.773 -12.971 -3.402 1.00 0.00 77 PHE A O 4
ATOM 7928 N N . ILE A 1 78 ? 5.874 -10.986 -2.857 1.00 0.00 78 ILE A N 4
ATOM 7929 C CA . ILE A 1 78 ? 6.395 -10.997 -1.496 1.00 0.00 78 ILE A CA 4
ATOM 7930 C C . ILE A 1 78 ? 5.269 -11.112 -0.471 1.00 0.00 78 ILE A C 4
ATOM 7931 O O . ILE A 1 78 ? 4.178 -10.576 -0.669 1.00 0.00 78 ILE A O 4
ATOM 7947 N N . LEU A 1 79 ? 5.538 -11.828 0.615 1.00 0.00 79 LEU A N 4
ATOM 7948 C CA . LEU A 1 79 ? 4.547 -12.033 1.667 1.00 0.00 79 LEU A CA 4
ATOM 7949 C C . LEU A 1 79 ? 4.412 -10.799 2.559 1.00 0.00 79 LEU A C 4
ATOM 7950 O O . LEU A 1 79 ? 3.404 -10.094 2.506 1.00 0.00 79 LEU A O 4
ATOM 7966 N N . PHE A 1 80 ? 5.425 -10.548 3.383 1.00 0.00 80 PHE A N 4
ATOM 7967 C CA . PHE A 1 80 ? 5.407 -9.404 4.290 1.00 0.00 80 PHE A CA 4
ATOM 7968 C C . PHE A 1 80 ? 6.625 -8.514 4.074 1.00 0.00 80 PHE A C 4
ATOM 7969 O O . PHE A 1 80 ? 7.725 -9.003 3.826 1.00 0.00 80 PHE A O 4
ATOM 7986 N N . SER A 1 81 ? 6.420 -7.204 4.170 1.00 0.00 81 SER A N 4
ATOM 7987 C CA . SER A 1 81 ? 7.505 -6.248 3.985 1.00 0.00 81 SER A CA 4
ATOM 7988 C C . SER A 1 81 ? 7.229 -4.950 4.737 1.00 0.00 81 SER A C 4
ATOM 7989 O O . SER A 1 81 ? 6.084 -4.641 5.065 1.00 0.00 81 SER A O 4
ATOM 7997 N N . LYS A 1 82 ? 8.288 -4.189 4.999 1.00 0.00 82 LYS A N 4
ATOM 7998 C CA . LYS A 1 82 ? 8.161 -2.917 5.703 1.00 0.00 82 LYS A CA 4
ATOM 7999 C C . LYS A 1 82 ? 7.753 -1.814 4.734 1.00 0.00 82 LYS A C 4
ATOM 8000 O O . LYS A 1 82 ? 8.078 -1.869 3.548 1.00 0.00 82 LYS A O 4
ATOM 8019 N N . PHE A 1 83 ? 7.029 -0.818 5.235 1.00 0.00 83 PHE A N 4
ATOM 8020 C CA . PHE A 1 83 ? 6.574 0.282 4.394 1.00 0.00 83 PHE A CA 4
ATOM 8021 C C . PHE A 1 83 ? 7.136 1.618 4.851 1.00 0.00 83 PHE A C 4
ATOM 8022 O O . PHE A 1 83 ? 6.922 2.053 5.982 1.00 0.00 83 PHE A O 4
ATOM 8039 N N . LYS A 1 84 ? 7.832 2.271 3.933 1.00 0.00 84 LYS A N 4
ATOM 8040 C CA . LYS A 1 84 ? 8.413 3.578 4.177 1.00 0.00 84 LYS A CA 4
ATOM 8041 C C . LYS A 1 84 ? 8.064 4.485 3.005 1.00 0.00 84 LYS A C 4
ATOM 8042 O O . LYS A 1 84 ? 8.470 4.224 1.874 1.00 0.00 84 LYS A O 4
ATOM 8061 N N . VAL A 1 85 ? 7.290 5.524 3.267 1.00 0.00 85 VAL A N 4
ATOM 8062 C CA . VAL A 1 85 ? 6.870 6.433 2.209 1.00 0.00 85 VAL A CA 4
ATOM 8063 C C . VAL A 1 85 ? 7.521 7.801 2.338 1.00 0.00 85 VAL A C 4
ATOM 8064 O O . VAL A 1 85 ? 7.843 8.259 3.432 1.00 0.00 85 VAL A O 4
ATOM 8077 N N . LYS A 1 86 ? 7.718 8.430 1.191 1.00 0.00 86 LYS A N 4
ATOM 8078 C CA . LYS A 1 86 ? 8.330 9.742 1.111 1.00 0.00 86 LYS A CA 4
ATOM 8079 C C . LYS A 1 86 ? 7.485 10.667 0.238 1.00 0.00 86 LYS A C 4
ATOM 8080 O O . LYS A 1 86 ? 7.306 10.398 -0.937 1.00 0.00 86 LYS A O 4
ATOM 8099 N N . ILE A 1 87 ? 6.980 11.761 0.789 1.00 0.00 87 ILE A N 4
ATOM 8100 C CA . ILE A 1 87 ? 6.177 12.692 -0.005 1.00 0.00 87 ILE A CA 4
ATOM 8101 C C . ILE A 1 87 ? 6.778 14.091 0.050 1.00 0.00 87 ILE A C 4
ATOM 8102 O O . ILE A 1 87 ? 7.277 14.523 1.090 1.00 0.00 87 ILE A O 4
ATOM 8118 N N . ASP A 1 88 ? 6.753 14.784 -1.083 1.00 0.00 88 ASP A N 4
ATOM 8119 C CA . ASP A 1 88 ? 7.319 16.115 -1.168 1.00 0.00 88 ASP A CA 4
ATOM 8120 C C . ASP A 1 88 ? 6.372 17.084 -1.865 1.00 0.00 88 ASP A C 4
ATOM 8121 O O . ASP A 1 88 ? 5.996 16.872 -3.015 1.00 0.00 88 ASP A O 4
ATOM 8130 N N . GLU A 1 89 ? 6.016 18.163 -1.178 1.00 0.00 89 GLU A N 4
ATOM 8131 C CA . GLU A 1 89 ? 5.143 19.174 -1.759 1.00 0.00 89 GLU A CA 4
ATOM 8132 C C . GLU A 1 89 ? 5.967 20.122 -2.606 1.00 0.00 89 GLU A C 4
ATOM 8133 O O . GLU A 1 89 ? 6.812 20.858 -2.096 1.00 0.00 89 GLU A O 4
ATOM 8145 N N . LYS A 1 90 ? 5.721 20.089 -3.902 1.00 0.00 90 LYS A N 4
ATOM 8146 C CA . LYS A 1 90 ? 6.445 20.935 -4.829 1.00 0.00 90 LYS A CA 4
ATOM 8147 C C . LYS A 1 90 ? 5.707 22.228 -5.065 1.00 0.00 90 LYS A C 4
ATOM 8148 O O . LYS A 1 90 ? 4.760 22.556 -4.349 1.00 0.00 90 LYS A O 4
ATOM 8167 N N . ASP A 1 91 ? 6.160 22.976 -6.052 1.00 0.00 91 ASP A N 4
ATOM 8168 C CA . ASP A 1 91 ? 5.557 24.252 -6.359 1.00 0.00 91 ASP A CA 4
ATOM 8169 C C . ASP A 1 91 ? 4.065 24.133 -6.703 1.00 0.00 91 ASP A C 4
ATOM 8170 O O . ASP A 1 91 ? 3.443 25.117 -7.099 1.00 0.00 91 ASP A O 4
ATOM 8179 N N . ASP A 1 92 ? 3.489 22.937 -6.554 1.00 0.00 92 ASP A N 4
ATOM 8180 C CA . ASP A 1 92 ? 2.075 22.725 -6.857 1.00 0.00 92 ASP A CA 4
ATOM 8181 C C . ASP A 1 92 ? 1.739 21.242 -6.784 1.00 0.00 92 ASP A C 4
ATOM 8182 O O . ASP A 1 92 ? 0.666 20.855 -6.320 1.00 0.00 92 ASP A O 4
ATOM 8191 N N . GLY A 1 93 ? 2.674 20.419 -7.238 1.00 0.00 93 GLY A N 4
ATOM 8192 C CA . GLY A 1 93 ? 2.481 18.982 -7.212 1.00 0.00 93 GLY A CA 4
ATOM 8193 C C . GLY A 1 93 ? 3.360 18.324 -6.172 1.00 0.00 93 GLY A C 4
ATOM 8194 O O . GLY A 1 93 ? 4.254 18.964 -5.625 1.00 0.00 93 GLY A O 4
ATOM 8198 N N . LEU A 1 94 ? 3.116 17.054 -5.881 1.00 0.00 94 LEU A N 4
ATOM 8199 C CA . LEU A 1 94 ? 3.918 16.356 -4.887 1.00 0.00 94 LEU A CA 4
ATOM 8200 C C . LEU A 1 94 ? 4.305 14.955 -5.347 1.00 0.00 94 LEU A C 4
ATOM 8201 O O . LEU A 1 94 ? 3.482 14.215 -5.883 1.00 0.00 94 LEU A O 4
ATOM 8217 N N . HIS A 1 95 ? 5.567 14.598 -5.120 1.00 0.00 95 HIS A N 4
ATOM 8218 C CA . HIS A 1 95 ? 6.076 13.285 -5.498 1.00 0.00 95 HIS A CA 4
ATOM 8219 C C . HIS A 1 95 ? 6.245 12.400 -4.268 1.00 0.00 95 HIS A C 4
ATOM 8220 O O . HIS A 1 95 ? 6.614 12.879 -3.195 1.00 0.00 95 HIS A O 4
ATOM 8235 N N . LEU A 1 96 ? 5.964 11.111 -4.425 1.00 0.00 96 LEU A N 4
ATOM 8236 C CA . LEU A 1 96 ? 6.080 10.171 -3.320 1.00 0.00 96 LEU A CA 4
ATOM 8237 C C . LEU A 1 96 ? 7.175 9.135 -3.575 1.00 0.00 96 LEU A C 4
ATOM 8238 O O . LEU A 1 96 ? 7.335 8.646 -4.690 1.00 0.00 96 LEU A O 4
ATOM 8254 N N . THR A 1 97 ? 7.914 8.792 -2.525 1.00 0.00 97 THR A N 4
ATOM 8255 C CA . THR A 1 97 ? 8.973 7.796 -2.619 1.00 0.00 97 THR A CA 4
ATOM 8256 C C . THR A 1 97 ? 8.733 6.706 -1.582 1.00 0.00 97 THR A C 4
ATOM 8257 O O . THR A 1 97 ? 8.689 6.973 -0.385 1.00 0.00 97 THR A O 4
ATOM 8268 N N . GLY A 1 98 ? 8.558 5.489 -2.049 1.00 0.00 98 GLY A N 4
ATOM 8269 C CA . GLY A 1 98 ? 8.294 4.377 -1.151 1.00 0.00 98 GLY A CA 4
ATOM 8270 C C . GLY A 1 98 ? 9.370 3.310 -1.178 1.00 0.00 98 GLY A C 4
ATOM 8271 O O . GLY A 1 98 ? 10.002 3.079 -2.207 1.00 0.00 98 GLY A O 4
ATOM 8275 N N . THR A 1 99 ? 9.577 2.660 -0.037 1.00 0.00 99 THR A N 4
ATOM 8276 C CA . THR A 1 99 ? 10.584 1.612 0.081 1.00 0.00 99 THR A CA 4
ATOM 8277 C C . THR A 1 99 ? 9.983 0.330 0.652 1.00 0.00 99 THR A C 4
ATOM 8278 O O . THR A 1 99 ? 9.132 0.377 1.541 1.00 0.00 99 THR A O 4
ATOM 8289 N N . ALA A 1 100 ? 10.434 -0.815 0.145 1.00 0.00 100 ALA A N 4
ATOM 8290 C CA . ALA A 1 100 ? 9.940 -2.103 0.624 1.00 0.00 100 ALA A CA 4
ATOM 8291 C C . ALA A 1 100 ? 11.091 -3.067 0.909 1.00 0.00 100 ALA A C 4
ATOM 8292 O O . ALA A 1 100 ? 11.997 -3.231 0.091 1.00 0.00 100 ALA A O 4
ATOM 8299 N N . MET A 1 101 ? 11.039 -3.704 2.075 1.00 0.00 101 MET A N 4
ATOM 8300 C CA . MET A 1 101 ? 12.064 -4.662 2.488 1.00 0.00 101 MET A CA 4
ATOM 8301 C C . MET A 1 101 ? 11.424 -5.950 2.984 1.00 0.00 101 MET A C 4
ATOM 8302 O O . MET A 1 101 ? 10.267 -5.956 3.404 1.00 0.00 101 MET A O 4
ATOM 8316 N N . GLY A 1 102 ? 12.171 -7.044 2.915 1.00 0.00 102 GLY A N 4
ATOM 8317 C CA . GLY A 1 102 ? 11.638 -8.323 3.345 1.00 0.00 102 GLY A CA 4
ATOM 8318 C C . GLY A 1 102 ? 10.840 -8.960 2.236 1.00 0.00 102 GLY A C 4
ATOM 8319 O O . GLY A 1 102 ? 9.688 -9.348 2.422 1.00 0.00 102 GLY A O 4
ATOM 8323 N N . GLU A 1 103 ? 11.458 -9.032 1.070 1.00 0.00 103 GLU A N 4
ATOM 8324 C CA . GLU A 1 103 ? 10.814 -9.581 -0.106 1.00 0.00 103 GLU A CA 4
ATOM 8325 C C . GLU A 1 103 ? 11.104 -11.076 -0.262 1.00 0.00 103 GLU A C 4
ATOM 8326 O O . GLU A 1 103 ? 12.250 -11.483 -0.454 1.00 0.00 103 GLU A O 4
ATOM 8338 N N . GLU A 1 104 ? 10.047 -11.884 -0.174 1.00 0.00 104 GLU A N 4
ATOM 8339 C CA . GLU A 1 104 ? 10.163 -13.336 -0.303 1.00 0.00 104 GLU A CA 4
ATOM 8340 C C . GLU A 1 104 ? 8.838 -14.015 0.040 1.00 0.00 104 GLU A C 4
ATOM 8341 O O . GLU A 1 104 ? 8.388 -13.971 1.186 1.00 0.00 104 GLU A O 4
ATOM 8353 N N . ILE A 1 105 ? 8.215 -14.642 -0.955 1.00 0.00 105 ILE A N 4
ATOM 8354 C CA . ILE A 1 105 ? 6.941 -15.327 -0.749 1.00 0.00 105 ILE A CA 4
ATOM 8355 C C . ILE A 1 105 ? 7.161 -16.774 -0.310 1.00 0.00 105 ILE A C 4
ATOM 8356 O O . ILE A 1 105 ? 8.024 -17.472 -0.842 1.00 0.00 105 ILE A O 4
ATOM 8372 N N . LYS A 1 106 ? 6.364 -17.218 0.658 1.00 0.00 106 LYS A N 4
ATOM 8373 C CA . LYS A 1 106 ? 6.458 -18.581 1.168 1.00 0.00 106 LYS A CA 4
ATOM 8374 C C . LYS A 1 106 ? 5.128 -19.310 1.003 1.00 0.00 106 LYS A C 4
ATOM 8375 O O . LYS A 1 106 ? 4.202 -18.797 0.375 1.00 0.00 106 LYS A O 4
ATOM 8394 N N . GLU A 1 107 ? 5.040 -20.512 1.565 1.00 0.00 107 GLU A N 4
ATOM 8395 C CA . GLU A 1 107 ? 3.823 -21.313 1.470 1.00 0.00 107 GLU A CA 4
ATOM 8396 C C . GLU A 1 107 ? 2.912 -21.090 2.676 1.00 0.00 107 GLU A C 4
ATOM 8397 O O . GLU A 1 107 ? 3.251 -21.461 3.800 1.00 0.00 107 GLU A O 4
ATOM 8409 N N . GLY A 1 108 ? 1.749 -20.491 2.428 1.00 0.00 108 GLY A N 4
ATOM 8410 C CA . GLY A 1 108 ? 0.791 -20.235 3.493 1.00 0.00 108 GLY A CA 4
ATOM 8411 C C . GLY A 1 108 ? 1.417 -19.601 4.722 1.00 0.00 108 GLY A C 4
ATOM 8412 O O . GLY A 1 108 ? 1.098 -19.976 5.850 1.00 0.00 108 GLY A O 4
ATOM 8416 N N . HIS A 1 109 ? 2.307 -18.641 4.505 1.00 0.00 109 HIS A N 4
ATOM 8417 C CA . HIS A 1 109 ? 2.973 -17.956 5.608 1.00 0.00 109 HIS A CA 4
ATOM 8418 C C . HIS A 1 109 ? 2.108 -16.823 6.152 1.00 0.00 109 HIS A C 4
ATOM 8419 O O . HIS A 1 109 ? 1.913 -15.805 5.488 1.00 0.00 109 HIS A O 4
ATOM 8434 N N . GLU A 1 110 ? 1.594 -17.007 7.365 1.00 0.00 110 GLU A N 4
ATOM 8435 C CA . GLU A 1 110 ? 0.751 -15.999 8.000 1.00 0.00 110 GLU A CA 4
ATOM 8436 C C . GLU A 1 110 ? -0.458 -15.668 7.131 1.00 0.00 110 GLU A C 4
ATOM 8437 O O . GLU A 1 110 ? -0.444 -14.696 6.375 1.00 0.00 110 GLU A O 4
ATOM 8449 N N . ARG A 1 111 ? -1.503 -16.483 7.242 1.00 0.00 111 ARG A N 4
ATOM 8450 C CA . ARG A 1 111 ? -2.718 -16.276 6.463 1.00 0.00 111 ARG A CA 4
ATOM 8451 C C . ARG A 1 111 ? -3.865 -15.794 7.347 1.00 0.00 111 ARG A C 4
ATOM 8452 O O . ARG A 1 111 ? -4.480 -16.581 8.066 1.00 0.00 111 ARG A O 4
ATOM 8473 N N . ARG A 1 112 ? -4.152 -14.497 7.282 1.00 0.00 112 ARG A N 4
ATOM 8474 C CA . ARG A 1 112 ? -5.230 -13.913 8.071 1.00 0.00 112 ARG A CA 4
ATOM 8475 C C . ARG A 1 112 ? -6.529 -13.896 7.270 1.00 0.00 112 ARG A C 4
ATOM 8476 O O . ARG A 1 112 ? -7.536 -14.470 7.685 1.00 0.00 112 ARG A O 4
ATOM 8497 N N . ASP A 1 113 ? -6.493 -13.238 6.116 1.00 0.00 113 ASP A N 4
ATOM 8498 C CA . ASP A 1 113 ? -7.658 -13.147 5.244 1.00 0.00 113 ASP A CA 4
ATOM 8499 C C . ASP A 1 113 ? -7.314 -13.649 3.847 1.00 0.00 113 ASP A C 4
ATOM 8500 O O . ASP A 1 113 ? -6.144 -13.700 3.470 1.00 0.00 113 ASP A O 4
ATOM 8509 N N . GLU A 1 114 ? -8.333 -14.027 3.082 1.00 0.00 114 GLU A N 4
ATOM 8510 C CA . GLU A 1 114 ? -8.114 -14.531 1.731 1.00 0.00 114 GLU A CA 4
ATOM 8511 C C . GLU A 1 114 ? -8.610 -13.550 0.673 1.00 0.00 114 GLU A C 4
ATOM 8512 O O . GLU A 1 114 ? -9.809 -13.452 0.411 1.00 0.00 114 GLU A O 4
ATOM 8524 N N . VAL A 1 115 ? -7.671 -12.843 0.052 1.00 0.00 115 VAL A N 4
ATOM 8525 C CA . VAL A 1 115 ? -7.992 -11.885 -1.000 1.00 0.00 115 VAL A CA 4
ATOM 8526 C C . VAL A 1 115 ? -7.468 -12.389 -2.342 1.00 0.00 115 VAL A C 4
ATOM 8527 O O . VAL A 1 115 ? -6.258 -12.427 -2.568 1.00 0.00 115 VAL A O 4
ATOM 8540 N N . LYS A 1 116 ? -8.377 -12.785 -3.225 1.00 0.00 116 LYS A N 4
ATOM 8541 C CA . LYS A 1 116 ? -7.987 -13.296 -4.533 1.00 0.00 116 LYS A CA 4
ATOM 8542 C C . LYS A 1 116 ? -8.115 -12.227 -5.615 1.00 0.00 116 LYS A C 4
ATOM 8543 O O . LYS A 1 116 ? -8.219 -12.548 -6.799 1.00 0.00 116 LYS A O 4
ATOM 8562 N N . ALA A 1 117 ? -8.105 -10.959 -5.212 1.00 0.00 117 ALA A N 4
ATOM 8563 C CA . ALA A 1 117 ? -8.221 -9.867 -6.172 1.00 0.00 117 ALA A CA 4
ATOM 8564 C C . ALA A 1 117 ? -8.128 -8.500 -5.502 1.00 0.00 117 ALA A C 4
ATOM 8565 O O . ALA A 1 117 ? -8.932 -8.165 -4.632 1.00 0.00 117 ALA A O 4
ATOM 8572 N N . VAL A 1 118 ? -7.153 -7.707 -5.935 1.00 0.00 118 VAL A N 4
ATOM 8573 C CA . VAL A 1 118 ? -6.959 -6.362 -5.408 1.00 0.00 118 VAL A CA 4
ATOM 8574 C C . VAL A 1 118 ? -7.526 -5.341 -6.386 1.00 0.00 118 VAL A C 4
ATOM 8575 O O . VAL A 1 118 ? -6.974 -5.121 -7.464 1.00 0.00 118 VAL A O 4
ATOM 8588 N N . THR A 1 119 ? -8.640 -4.730 -6.009 1.00 0.00 119 THR A N 4
ATOM 8589 C CA . THR A 1 119 ? -9.292 -3.745 -6.859 1.00 0.00 119 THR A CA 4
ATOM 8590 C C . THR A 1 119 ? -9.251 -2.357 -6.230 1.00 0.00 119 THR A C 4
ATOM 8591 O O . THR A 1 119 ? -9.659 -2.174 -5.084 1.00 0.00 119 THR A O 4
ATOM 8602 N N . PHE A 1 120 ? -8.771 -1.381 -6.991 1.00 0.00 120 PHE A N 4
ATOM 8603 C CA . PHE A 1 120 ? -8.701 -0.004 -6.510 1.00 0.00 120 PHE A CA 4
ATOM 8604 C C . PHE A 1 120 ? -10.107 0.570 -6.385 1.00 0.00 120 PHE A C 4
ATOM 8605 O O . PHE A 1 120 ? -10.495 1.463 -7.139 1.00 0.00 120 PHE A O 4
ATOM 8622 N N . HIS A 1 121 ? -10.883 0.029 -5.449 1.00 0.00 121 HIS A N 4
ATOM 8623 C CA . HIS A 1 121 ? -12.259 0.468 -5.262 1.00 0.00 121 HIS A CA 4
ATOM 8624 C C . HIS A 1 121 ? -12.351 1.947 -4.898 1.00 0.00 121 HIS A C 4
ATOM 8625 O O . HIS A 1 121 ? -13.194 2.668 -5.432 1.00 0.00 121 HIS A O 4
ATOM 8640 N N . MET A 1 122 ? -11.489 2.402 -3.994 1.00 0.00 122 MET A N 4
ATOM 8641 C CA . MET A 1 122 ? -11.500 3.799 -3.584 1.00 0.00 122 MET A CA 4
ATOM 8642 C C . MET A 1 122 ? -10.128 4.430 -3.781 1.00 0.00 122 MET A C 4
ATOM 8643 O O . MET A 1 122 ? -9.965 5.340 -4.594 1.00 0.00 122 MET A O 4
ATOM 8657 N N . MET A 1 123 ? -9.144 3.944 -3.029 1.00 0.00 123 MET A N 4
ATOM 8658 C CA . MET A 1 123 ? -7.782 4.464 -3.116 1.00 0.00 123 MET A CA 4
ATOM 8659 C C . MET A 1 123 ? -7.787 5.987 -3.131 1.00 0.00 123 MET A C 4
ATOM 8660 O O . MET A 1 123 ? -7.021 6.618 -3.859 1.00 0.00 123 MET A O 4
ATOM 8674 N N . GLU A 1 124 ? -8.664 6.569 -2.321 1.00 0.00 124 GLU A N 4
ATOM 8675 C CA . GLU A 1 124 ? -8.781 8.019 -2.239 1.00 0.00 124 GLU A CA 4
ATOM 8676 C C . GLU A 1 124 ? -8.387 8.509 -0.854 1.00 0.00 124 GLU A C 4
ATOM 8677 O O . GLU A 1 124 ? -8.669 7.852 0.149 1.00 0.00 124 GLU A O 4
ATOM 8689 N N . ILE A 1 125 ? -7.730 9.660 -0.801 1.00 0.00 125 ILE A N 4
ATOM 8690 C CA . ILE A 1 125 ? -7.299 10.220 0.469 1.00 0.00 125 ILE A CA 4
ATOM 8691 C C . ILE A 1 125 ? -8.071 11.487 0.814 1.00 0.00 125 ILE A C 4
ATOM 8692 O O . ILE A 1 125 ? -7.925 12.517 0.157 1.00 0.00 125 ILE A O 4
ATOM 8708 N N . LEU A 1 126 ? -8.877 11.404 1.866 1.00 0.00 126 LEU A N 4
ATOM 8709 C CA . LEU A 1 126 ? -9.658 12.547 2.322 1.00 0.00 126 LEU A CA 4
ATOM 8710 C C . LEU A 1 126 ? -9.047 13.113 3.597 1.00 0.00 126 LEU A C 4
ATOM 8711 O O . LEU A 1 126 ? -8.656 12.361 4.489 1.00 0.00 126 LEU A O 4
ATOM 8727 N N . ASP A 1 127 ? -8.951 14.436 3.683 1.00 0.00 127 ASP A N 4
ATOM 8728 C CA . ASP A 1 127 ? -8.365 15.066 4.860 1.00 0.00 127 ASP A CA 4
ATOM 8729 C C . ASP A 1 127 ? -9.426 15.757 5.716 1.00 0.00 127 ASP A C 4
ATOM 8730 O O . ASP A 1 127 ? -10.135 16.647 5.247 1.00 0.00 127 ASP A O 4
ATOM 8739 N N . GLU A 1 128 ? -9.514 15.346 6.978 1.00 0.00 128 GLU A N 4
ATOM 8740 C CA . GLU A 1 128 ? -10.470 15.927 7.915 1.00 0.00 128 GLU A CA 4
ATOM 8741 C C . GLU A 1 128 ? -9.757 16.443 9.165 1.00 0.00 128 GLU A C 4
ATOM 8742 O O . GLU A 1 128 ? -8.954 15.730 9.762 1.00 0.00 128 GLU A O 4
ATOM 8754 N N . ASP A 1 129 ? -10.057 17.676 9.566 1.00 0.00 129 ASP A N 4
ATOM 8755 C CA . ASP A 1 129 ? -9.436 18.253 10.758 1.00 0.00 129 ASP A CA 4
ATOM 8756 C C . ASP A 1 129 ? -7.917 18.264 10.638 1.00 0.00 129 ASP A C 4
ATOM 8757 O O . ASP A 1 129 ? -7.206 18.305 11.642 1.00 0.00 129 ASP A O 4
ATOM 8766 N N . GLY A 1 130 ? -7.429 18.194 9.413 1.00 0.00 130 GLY A N 4
ATOM 8767 C CA . GLY A 1 130 ? -5.998 18.161 9.185 1.00 0.00 130 GLY A CA 4
ATOM 8768 C C . GLY A 1 130 ? -5.475 16.736 9.180 1.00 0.00 130 GLY A C 4
ATOM 8769 O O . GLY A 1 130 ? -4.281 16.499 8.998 1.00 0.00 130 GLY A O 4
ATOM 8773 N N . LEU A 1 131 ? -6.390 15.787 9.369 1.00 0.00 131 LEU A N 4
ATOM 8774 C CA . LEU A 1 131 ? -6.058 14.371 9.380 1.00 0.00 131 LEU A CA 4
ATOM 8775 C C . LEU A 1 131 ? -6.213 13.802 7.978 1.00 0.00 131 LEU A C 4
ATOM 8776 O O . LEU A 1 131 ? -7.165 14.127 7.275 1.00 0.00 131 LEU A O 4
ATOM 8792 N N . ILE A 1 132 ? -5.284 12.947 7.582 1.00 0.00 132 ILE A N 4
ATOM 8793 C CA . ILE A 1 132 ? -5.337 12.328 6.258 1.00 0.00 132 ILE A CA 4
ATOM 8794 C C . ILE A 1 132 ? -5.870 10.916 6.353 1.00 0.00 132 ILE A C 4
ATOM 8795 O O . ILE A 1 132 ? -5.301 10.085 7.053 1.00 0.00 132 ILE A O 4
ATOM 8811 N N . LYS A 1 133 ? -6.943 10.627 5.634 1.00 0.00 133 LYS A N 4
ATOM 8812 C CA . LYS A 1 133 ? -7.497 9.287 5.654 1.00 0.00 133 LYS A CA 4
ATOM 8813 C C . LYS A 1 133 ? -7.418 8.650 4.270 1.00 0.00 133 LYS A C 4
ATOM 8814 O O . LYS A 1 133 ? -7.720 9.289 3.266 1.00 0.00 133 LYS A O 4
ATOM 8833 N N . ALA A 1 134 ? -7.026 7.384 4.235 1.00 0.00 134 ALA A N 4
ATOM 8834 C CA . ALA A 1 134 ? -6.918 6.635 2.981 1.00 0.00 134 ALA A CA 4
ATOM 8835 C C . ALA A 1 134 ? -7.870 5.440 2.988 1.00 0.00 134 ALA A C 4
ATOM 8836 O O . ALA A 1 134 ? -8.054 4.798 4.022 1.00 0.00 134 ALA A O 4
ATOM 8843 N N . ARG A 1 135 ? -8.490 5.150 1.842 1.00 0.00 135 ARG A N 4
ATOM 8844 C CA . ARG A 1 135 ? -9.439 4.034 1.765 1.00 0.00 135 ARG A CA 4
ATOM 8845 C C . ARG A 1 135 ? -9.304 3.209 0.493 1.00 0.00 135 ARG A C 4
ATOM 8846 O O . ARG A 1 135 ? -9.532 3.711 -0.605 1.00 0.00 135 ARG A O 4
ATOM 8867 N N . VAL A 1 136 ? -8.994 1.923 0.652 1.00 0.00 136 VAL A N 4
ATOM 8868 C CA . VAL A 1 136 ? -8.903 1.023 -0.490 1.00 0.00 136 VAL A CA 4
ATOM 8869 C C . VAL A 1 136 ? -9.698 -0.264 -0.253 1.00 0.00 136 VAL A C 4
ATOM 8870 O O . VAL A 1 136 ? -9.328 -1.076 0.593 1.00 0.00 136 VAL A O 4
ATOM 8883 N N . ILE A 1 137 ? -10.751 -0.471 -1.044 1.00 0.00 137 ILE A N 4
ATOM 8884 C CA . ILE A 1 137 ? -11.558 -1.679 -0.959 1.00 0.00 137 ILE A CA 4
ATOM 8885 C C . ILE A 1 137 ? -11.146 -2.652 -2.041 1.00 0.00 137 ILE A C 4
ATOM 8886 O O . ILE A 1 137 ? -11.177 -2.348 -3.230 1.00 0.00 137 ILE A O 4
ATOM 8902 N N . LEU A 1 138 ? -10.735 -3.813 -1.595 1.00 0.00 138 LEU A N 4
ATOM 8903 C CA . LEU A 1 138 ? -10.265 -4.876 -2.474 1.00 0.00 138 LEU A CA 4
ATOM 8904 C C . LEU A 1 138 ? -11.277 -5.998 -2.575 1.00 0.00 138 LEU A C 4
ATOM 8905 O O . LEU A 1 138 ? -12.087 -6.188 -1.682 1.00 0.00 138 LEU A O 4
ATOM 8921 N N . ASP A 1 139 ? -11.254 -6.711 -3.689 1.00 0.00 139 ASP A N 4
ATOM 8922 C CA . ASP A 1 139 ? -12.218 -7.780 -3.917 1.00 0.00 139 ASP A CA 4
ATOM 8923 C C . ASP A 1 139 ? -11.816 -9.064 -3.199 1.00 0.00 139 ASP A C 4
ATOM 8924 O O . ASP A 1 139 ? -10.637 -9.401 -3.096 1.00 0.00 139 ASP A O 4
ATOM 8933 N N . LEU A 1 140 ? -12.838 -9.750 -2.677 1.00 0.00 140 LEU A N 4
ATOM 8934 C CA . LEU A 1 140 ? -12.681 -10.995 -1.921 1.00 0.00 140 LEU A CA 4
ATOM 8935 C C . LEU A 1 140 ? -11.520 -11.839 -2.441 1.00 0.00 140 LEU A C 4
ATOM 8936 O O . LEU A 1 140 ? -11.174 -11.699 -3.633 1.00 0.00 140 LEU A O 4
ATOM 8953 N N . MET A 1 1 ? -0.139 0.216 16.159 1.00 0.00 1 MET A N 5
ATOM 8954 C CA . MET A 1 1 ? 0.712 1.257 15.523 1.00 0.00 1 MET A CA 5
ATOM 8955 C C . MET A 1 1 ? 0.587 1.219 14.004 1.00 0.00 1 MET A C 5
ATOM 8956 O O . MET A 1 1 ? 1.552 1.483 13.286 1.00 0.00 1 MET A O 5
ATOM 8972 N N . LYS A 1 2 ? -0.606 0.891 13.520 1.00 0.00 2 LYS A N 5
ATOM 8973 C CA . LYS A 1 2 ? -0.857 0.820 12.084 1.00 0.00 2 LYS A CA 5
ATOM 8974 C C . LYS A 1 2 ? -1.815 1.922 11.645 1.00 0.00 2 LYS A C 5
ATOM 8975 O O . LYS A 1 2 ? -1.604 2.570 10.619 1.00 0.00 2 LYS A O 5
ATOM 8994 N N . GLY A 1 3 ? -2.866 2.128 12.430 1.00 0.00 3 GLY A N 5
ATOM 8995 C CA . GLY A 1 3 ? -3.844 3.153 12.110 1.00 0.00 3 GLY A CA 5
ATOM 8996 C C . GLY A 1 3 ? -4.799 2.736 11.007 1.00 0.00 3 GLY A C 5
ATOM 8997 O O . GLY A 1 3 ? -5.654 3.520 10.599 1.00 0.00 3 GLY A O 5
ATOM 9001 N N . PHE A 1 4 ? -4.656 1.504 10.520 1.00 0.00 4 PHE A N 5
ATOM 9002 C CA . PHE A 1 4 ? -5.515 1.001 9.452 1.00 0.00 4 PHE A CA 5
ATOM 9003 C C . PHE A 1 4 ? -6.639 0.127 10.013 1.00 0.00 4 PHE A C 5
ATOM 9004 O O . PHE A 1 4 ? -6.428 -0.662 10.933 1.00 0.00 4 PHE A O 5
ATOM 9021 N N . GLU A 1 5 ? -7.834 0.281 9.445 1.00 0.00 5 GLU A N 5
ATOM 9022 C CA . GLU A 1 5 ? -9.001 -0.484 9.875 1.00 0.00 5 GLU A CA 5
ATOM 9023 C C . GLU A 1 5 ? -9.925 -0.763 8.693 1.00 0.00 5 GLU A C 5
ATOM 9024 O O . GLU A 1 5 ? -10.290 0.148 7.953 1.00 0.00 5 GLU A O 5
ATOM 9036 N N . PHE A 1 6 ? -10.290 -2.026 8.515 1.00 0.00 6 PHE A N 5
ATOM 9037 C CA . PHE A 1 6 ? -11.160 -2.424 7.413 1.00 0.00 6 PHE A CA 5
ATOM 9038 C C . PHE A 1 6 ? -12.624 -2.479 7.837 1.00 0.00 6 PHE A C 5
ATOM 9039 O O . PHE A 1 6 ? -12.939 -2.811 8.979 1.00 0.00 6 PHE A O 5
ATOM 9056 N N . PHE A 1 7 ? -13.515 -2.169 6.897 1.00 0.00 7 PHE A N 5
ATOM 9057 C CA . PHE A 1 7 ? -14.950 -2.201 7.161 1.00 0.00 7 PHE A CA 5
ATOM 9058 C C . PHE A 1 7 ? -15.580 -3.385 6.433 1.00 0.00 7 PHE A C 5
ATOM 9059 O O . PHE A 1 7 ? -14.924 -4.038 5.621 1.00 0.00 7 PHE A O 5
ATOM 9076 N N . ASP A 1 8 ? -16.836 -3.684 6.746 1.00 0.00 8 ASP A N 5
ATOM 9077 C CA . ASP A 1 8 ? -17.512 -4.821 6.131 1.00 0.00 8 ASP A CA 5
ATOM 9078 C C . ASP A 1 8 ? -18.440 -4.418 4.989 1.00 0.00 8 ASP A C 5
ATOM 9079 O O . ASP A 1 8 ? -19.585 -4.025 5.210 1.00 0.00 8 ASP A O 5
ATOM 9088 N N . VAL A 1 9 ? -17.946 -4.568 3.767 1.00 0.00 9 VAL A N 5
ATOM 9089 C CA . VAL A 1 9 ? -18.729 -4.273 2.572 1.00 0.00 9 VAL A CA 5
ATOM 9090 C C . VAL A 1 9 ? -19.133 -5.573 1.897 1.00 0.00 9 VAL A C 5
ATOM 9091 O O . VAL A 1 9 ? -18.425 -6.576 1.984 1.00 0.00 9 VAL A O 5
ATOM 9104 N N . THR A 1 10 ? -20.259 -5.547 1.207 1.00 0.00 10 THR A N 5
ATOM 9105 C CA . THR A 1 10 ? -20.730 -6.723 0.503 1.00 0.00 10 THR A CA 5
ATOM 9106 C C . THR A 1 10 ? -20.304 -6.670 -0.963 1.00 0.00 10 THR A C 5
ATOM 9107 O O . THR A 1 10 ? -20.887 -5.918 -1.743 1.00 0.00 10 THR A O 5
ATOM 9118 N N . ALA A 1 11 ? -19.274 -7.457 -1.325 1.00 0.00 11 ALA A N 5
ATOM 9119 C CA . ALA A 1 11 ? -18.743 -7.498 -2.691 1.00 0.00 11 ALA A CA 5
ATOM 9120 C C . ALA A 1 11 ? -17.343 -6.919 -2.703 1.00 0.00 11 ALA A C 5
ATOM 9121 O O . ALA A 1 11 ? -16.435 -7.474 -3.306 1.00 0.00 11 ALA A O 5
ATOM 9128 N N . ASP A 1 12 ? -17.190 -5.794 -2.025 1.00 0.00 12 ASP A N 5
ATOM 9129 C CA . ASP A 1 12 ? -15.906 -5.105 -1.930 1.00 0.00 12 ASP A CA 5
ATOM 9130 C C . ASP A 1 12 ? -15.485 -4.905 -0.473 1.00 0.00 12 ASP A C 5
ATOM 9131 O O . ASP A 1 12 ? -16.261 -5.128 0.448 1.00 0.00 12 ASP A O 5
ATOM 9140 N N . ALA A 1 13 ? -14.243 -4.484 -0.273 1.00 0.00 13 ALA A N 5
ATOM 9141 C CA . ALA A 1 13 ? -13.728 -4.236 1.065 1.00 0.00 13 ALA A CA 5
ATOM 9142 C C . ALA A 1 13 ? -12.712 -3.097 1.058 1.00 0.00 13 ALA A C 5
ATOM 9143 O O . ALA A 1 13 ? -11.690 -3.176 0.377 1.00 0.00 13 ALA A O 5
ATOM 9150 N N . GLY A 1 14 ? -12.987 -2.049 1.828 1.00 0.00 14 GLY A N 5
ATOM 9151 C CA . GLY A 1 14 ? -12.076 -0.918 1.900 1.00 0.00 14 GLY A CA 5
ATOM 9152 C C . GLY A 1 14 ? -11.491 -0.758 3.280 1.00 0.00 14 GLY A C 5
ATOM 9153 O O . GLY A 1 14 ? -12.166 -0.986 4.284 1.00 0.00 14 GLY A O 5
ATOM 9157 N N . PHE A 1 15 ? -10.230 -0.368 3.334 1.00 0.00 15 PHE A N 5
ATOM 9158 C CA . PHE A 1 15 ? -9.551 -0.180 4.603 1.00 0.00 15 PHE A CA 5
ATOM 9159 C C . PHE A 1 15 ? -9.307 1.295 4.850 1.00 0.00 15 PHE A C 5
ATOM 9160 O O . PHE A 1 15 ? -8.987 2.044 3.930 1.00 0.00 15 PHE A O 5
ATOM 9177 N N . TRP A 1 16 ? -9.450 1.702 6.097 1.00 0.00 16 TRP A N 5
ATOM 9178 C CA . TRP A 1 16 ? -9.236 3.089 6.467 1.00 0.00 16 TRP A CA 5
ATOM 9179 C C . TRP A 1 16 ? -7.996 3.214 7.334 1.00 0.00 16 TRP A C 5
ATOM 9180 O O . TRP A 1 16 ? -7.879 2.557 8.365 1.00 0.00 16 TRP A O 5
ATOM 9201 N N . ALA A 1 17 ? -7.078 4.066 6.911 1.00 0.00 17 ALA A N 5
ATOM 9202 C CA . ALA A 1 17 ? -5.845 4.287 7.646 1.00 0.00 17 ALA A CA 5
ATOM 9203 C C . ALA A 1 17 ? -5.677 5.742 7.959 1.00 0.00 17 ALA A C 5
ATOM 9204 O O . ALA A 1 17 ? -6.346 6.593 7.382 1.00 0.00 17 ALA A O 5
ATOM 9211 N N . TYR A 1 18 ? -4.806 6.021 8.906 1.00 0.00 18 TYR A N 5
ATOM 9212 C CA . TYR A 1 18 ? -4.586 7.384 9.323 1.00 0.00 18 TYR A CA 5
ATOM 9213 C C . TYR A 1 18 ? -3.177 7.866 9.009 1.00 0.00 18 TYR A C 5
ATOM 9214 O O . TYR A 1 18 ? -2.258 7.075 8.802 1.00 0.00 18 TYR A O 5
ATOM 9232 N N . GLY A 1 19 ? -3.037 9.183 8.968 1.00 0.00 19 GLY A N 5
ATOM 9233 C CA . GLY A 1 19 ? -1.769 9.807 8.671 1.00 0.00 19 GLY A CA 5
ATOM 9234 C C . GLY A 1 19 ? -1.131 10.440 9.861 1.00 0.00 19 GLY A C 5
ATOM 9235 O O . GLY A 1 19 ? -1.308 10.017 11.004 1.00 0.00 19 GLY A O 5
ATOM 9239 N N . HIS A 1 20 ? -0.360 11.451 9.557 1.00 0.00 20 HIS A N 5
ATOM 9240 C CA . HIS A 1 20 ? 0.379 12.194 10.532 1.00 0.00 20 HIS A CA 5
ATOM 9241 C C . HIS A 1 20 ? 1.198 13.279 9.845 1.00 0.00 20 HIS A C 5
ATOM 9242 O O . HIS A 1 20 ? 1.532 14.300 10.448 1.00 0.00 20 HIS A O 5
ATOM 9257 N N . ASP A 1 21 ? 1.511 13.050 8.573 1.00 0.00 21 ASP A N 5
ATOM 9258 C CA . ASP A 1 21 ? 2.288 14.015 7.801 1.00 0.00 21 ASP A CA 5
ATOM 9259 C C . ASP A 1 21 ? 2.216 13.722 6.308 1.00 0.00 21 ASP A C 5
ATOM 9260 O O . ASP A 1 21 ? 3.154 14.012 5.565 1.00 0.00 21 ASP A O 5
ATOM 9269 N N . LEU A 1 22 ? 1.103 13.136 5.879 1.00 0.00 22 LEU A N 5
ATOM 9270 C CA . LEU A 1 22 ? 0.899 12.786 4.474 1.00 0.00 22 LEU A CA 5
ATOM 9271 C C . LEU A 1 22 ? 1.618 11.489 4.147 1.00 0.00 22 LEU A C 5
ATOM 9272 O O . LEU A 1 22 ? 1.022 10.552 3.621 1.00 0.00 22 LEU A O 5
ATOM 9288 N N . GLU A 1 23 ? 2.898 11.423 4.484 1.00 0.00 23 GLU A N 5
ATOM 9289 C CA . GLU A 1 23 ? 3.663 10.215 4.241 1.00 0.00 23 GLU A CA 5
ATOM 9290 C C . GLU A 1 23 ? 3.130 9.099 5.135 1.00 0.00 23 GLU A C 5
ATOM 9291 O O . GLU A 1 23 ? 3.144 7.931 4.763 1.00 0.00 23 GLU A O 5
ATOM 9303 N N . GLU A 1 24 ? 2.644 9.468 6.316 1.00 0.00 24 GLU A N 5
ATOM 9304 C CA . GLU A 1 24 ? 2.104 8.484 7.244 1.00 0.00 24 GLU A CA 5
ATOM 9305 C C . GLU A 1 24 ? 0.903 7.744 6.653 1.00 0.00 24 GLU A C 5
ATOM 9306 O O . GLU A 1 24 ? 0.779 6.529 6.808 1.00 0.00 24 GLU A O 5
ATOM 9318 N N . VAL A 1 25 ? 0.012 8.479 5.988 1.00 0.00 25 VAL A N 5
ATOM 9319 C CA . VAL A 1 25 ? -1.187 7.869 5.397 1.00 0.00 25 VAL A CA 5
ATOM 9320 C C . VAL A 1 25 ? -0.859 7.056 4.145 1.00 0.00 25 VAL A C 5
ATOM 9321 O O . VAL A 1 25 ? -1.344 5.936 3.982 1.00 0.00 25 VAL A O 5
ATOM 9334 N N . PHE A 1 26 ? -0.058 7.629 3.254 1.00 0.00 26 PHE A N 5
ATOM 9335 C CA . PHE A 1 26 ? 0.303 6.960 2.006 1.00 0.00 26 PHE A CA 5
ATOM 9336 C C . PHE A 1 26 ? 0.854 5.554 2.246 1.00 0.00 26 PHE A C 5
ATOM 9337 O O . PHE A 1 26 ? 0.352 4.583 1.680 1.00 0.00 26 PHE A O 5
ATOM 9354 N N . GLU A 1 27 ? 1.879 5.445 3.081 1.00 0.00 27 GLU A N 5
ATOM 9355 C CA . GLU A 1 27 ? 2.478 4.148 3.380 1.00 0.00 27 GLU A CA 5
ATOM 9356 C C . GLU A 1 27 ? 1.473 3.237 4.074 1.00 0.00 27 GLU A C 5
ATOM 9357 O O . GLU A 1 27 ? 1.488 2.020 3.887 1.00 0.00 27 GLU A O 5
ATOM 9369 N N . ASN A 1 28 ? 0.597 3.834 4.873 1.00 0.00 28 ASN A N 5
ATOM 9370 C CA . ASN A 1 28 ? -0.418 3.078 5.592 1.00 0.00 28 ASN A CA 5
ATOM 9371 C C . ASN A 1 28 ? -1.370 2.392 4.618 1.00 0.00 28 ASN A C 5
ATOM 9372 O O . ASN A 1 28 ? -1.871 1.300 4.888 1.00 0.00 28 ASN A O 5
ATOM 9383 N N . ALA A 1 29 ? -1.613 3.039 3.482 1.00 0.00 29 ALA A N 5
ATOM 9384 C CA . ALA A 1 29 ? -2.502 2.489 2.464 1.00 0.00 29 ALA A CA 5
ATOM 9385 C C . ALA A 1 29 ? -1.998 1.134 1.981 1.00 0.00 29 ALA A C 5
ATOM 9386 O O . ALA A 1 29 ? -2.786 0.237 1.683 1.00 0.00 29 ALA A O 5
ATOM 9393 N N . ALA A 1 30 ? -0.678 0.991 1.911 1.00 0.00 30 ALA A N 5
ATOM 9394 C CA . ALA A 1 30 ? -0.069 -0.256 1.472 1.00 0.00 30 ALA A CA 5
ATOM 9395 C C . ALA A 1 30 ? -0.353 -1.378 2.464 1.00 0.00 30 ALA A C 5
ATOM 9396 O O . ALA A 1 30 ? -0.625 -2.512 2.073 1.00 0.00 30 ALA A O 5
ATOM 9403 N N . LEU A 1 31 ? -0.292 -1.049 3.751 1.00 0.00 31 LEU A N 5
ATOM 9404 C CA . LEU A 1 31 ? -0.546 -2.027 4.804 1.00 0.00 31 LEU A CA 5
ATOM 9405 C C . LEU A 1 31 ? -1.913 -2.682 4.623 1.00 0.00 31 LEU A C 5
ATOM 9406 O O . LEU A 1 31 ? -2.090 -3.863 4.921 1.00 0.00 31 LEU A O 5
ATOM 9422 N N . ALA A 1 32 ? -2.875 -1.909 4.127 1.00 0.00 32 ALA A N 5
ATOM 9423 C CA . ALA A 1 32 ? -4.222 -2.418 3.904 1.00 0.00 32 ALA A CA 5
ATOM 9424 C C . ALA A 1 32 ? -4.204 -3.594 2.934 1.00 0.00 32 ALA A C 5
ATOM 9425 O O . ALA A 1 32 ? -4.766 -4.653 3.214 1.00 0.00 32 ALA A O 5
ATOM 9432 N N . MET A 1 33 ? -3.546 -3.404 1.795 1.00 0.00 33 MET A N 5
ATOM 9433 C CA . MET A 1 33 ? -3.445 -4.451 0.785 1.00 0.00 33 MET A CA 5
ATOM 9434 C C . MET A 1 33 ? -2.509 -5.561 1.253 1.00 0.00 33 MET A C 5
ATOM 9435 O O . MET A 1 33 ? -2.681 -6.726 0.893 1.00 0.00 33 MET A O 5
ATOM 9449 N N . PHE A 1 34 ? -1.518 -5.191 2.059 1.00 0.00 34 PHE A N 5
ATOM 9450 C CA . PHE A 1 34 ? -0.554 -6.153 2.578 1.00 0.00 34 PHE A CA 5
ATOM 9451 C C . PHE A 1 34 ? -1.235 -7.172 3.486 1.00 0.00 34 PHE A C 5
ATOM 9452 O O . PHE A 1 34 ? -1.089 -8.379 3.300 1.00 0.00 34 PHE A O 5
ATOM 9469 N N . GLU A 1 35 ? -1.985 -6.676 4.467 1.00 0.00 35 GLU A N 5
ATOM 9470 C CA . GLU A 1 35 ? -2.693 -7.544 5.402 1.00 0.00 35 GLU A CA 5
ATOM 9471 C C . GLU A 1 35 ? -3.563 -8.551 4.655 1.00 0.00 35 GLU A C 5
ATOM 9472 O O . GLU A 1 35 ? -3.782 -9.668 5.123 1.00 0.00 35 GLU A O 5
ATOM 9484 N N . VAL A 1 36 ? -4.053 -8.145 3.489 1.00 0.00 36 VAL A N 5
ATOM 9485 C CA . VAL A 1 36 ? -4.896 -9.007 2.669 1.00 0.00 36 VAL A CA 5
ATOM 9486 C C . VAL A 1 36 ? -4.051 -9.977 1.852 1.00 0.00 36 VAL A C 5
ATOM 9487 O O . VAL A 1 36 ? -4.444 -11.121 1.625 1.00 0.00 36 VAL A O 5
ATOM 9500 N N . MET A 1 37 ? -2.888 -9.509 1.409 1.00 0.00 37 MET A N 5
ATOM 9501 C CA . MET A 1 37 ? -1.982 -10.331 0.613 1.00 0.00 37 MET A CA 5
ATOM 9502 C C . MET A 1 37 ? -1.656 -11.637 1.332 1.00 0.00 37 MET A C 5
ATOM 9503 O O . MET A 1 37 ? -1.508 -12.684 0.703 1.00 0.00 37 MET A O 5
ATOM 9517 N N . THR A 1 38 ? -1.549 -11.567 2.656 1.00 0.00 38 THR A N 5
ATOM 9518 C CA . THR A 1 38 ? -1.244 -12.746 3.464 1.00 0.00 38 THR A CA 5
ATOM 9519 C C . THR A 1 38 ? -1.098 -12.374 4.942 1.00 0.00 38 THR A C 5
ATOM 9520 O O . THR A 1 38 ? -2.072 -12.407 5.694 1.00 0.00 38 THR A O 5
ATOM 9531 N N . ASP A 1 39 ? 0.119 -12.022 5.358 1.00 0.00 39 ASP A N 5
ATOM 9532 C CA . ASP A 1 39 ? 0.376 -11.650 6.747 1.00 0.00 39 ASP A CA 5
ATOM 9533 C C . ASP A 1 39 ? 1.865 -11.403 6.978 1.00 0.00 39 ASP A C 5
ATOM 9534 O O . ASP A 1 39 ? 2.662 -12.339 6.995 1.00 0.00 39 ASP A O 5
ATOM 9543 N N . THR A 1 40 ? 2.232 -10.138 7.152 1.00 0.00 40 THR A N 5
ATOM 9544 C CA . THR A 1 40 ? 3.627 -9.767 7.384 1.00 0.00 40 THR A CA 5
ATOM 9545 C C . THR A 1 40 ? 4.086 -10.176 8.784 1.00 0.00 40 THR A C 5
ATOM 9546 O O . THR A 1 40 ? 5.283 -10.301 9.038 1.00 0.00 40 THR A O 5
ATOM 9557 N N . SER A 1 41 ? 3.130 -10.367 9.692 1.00 0.00 41 SER A N 5
ATOM 9558 C CA . SER A 1 41 ? 3.435 -10.745 11.073 1.00 0.00 41 SER A CA 5
ATOM 9559 C C . SER A 1 41 ? 4.083 -12.129 11.161 1.00 0.00 41 SER A C 5
ATOM 9560 O O . SER A 1 41 ? 3.528 -13.048 11.764 1.00 0.00 41 SER A O 5
ATOM 9568 N N . LEU A 1 42 ? 5.266 -12.265 10.572 1.00 0.00 42 LEU A N 5
ATOM 9569 C CA . LEU A 1 42 ? 6.006 -13.527 10.593 1.00 0.00 42 LEU A CA 5
ATOM 9570 C C . LEU A 1 42 ? 7.312 -13.427 9.798 1.00 0.00 42 LEU A C 5
ATOM 9571 O O . LEU A 1 42 ? 8.206 -14.258 9.957 1.00 0.00 42 LEU A O 5
ATOM 9587 N N . VAL A 1 43 ? 7.419 -12.407 8.947 1.00 0.00 43 VAL A N 5
ATOM 9588 C CA . VAL A 1 43 ? 8.613 -12.197 8.138 1.00 0.00 43 VAL A CA 5
ATOM 9589 C C . VAL A 1 43 ? 9.370 -10.961 8.621 1.00 0.00 43 VAL A C 5
ATOM 9590 O O . VAL A 1 43 ? 8.771 -9.918 8.881 1.00 0.00 43 VAL A O 5
ATOM 9603 N N . GLU A 1 44 ? 10.687 -11.087 8.746 1.00 0.00 44 GLU A N 5
ATOM 9604 C CA . GLU A 1 44 ? 11.518 -9.983 9.209 1.00 0.00 44 GLU A CA 5
ATOM 9605 C C . GLU A 1 44 ? 11.836 -9.011 8.075 1.00 0.00 44 GLU A C 5
ATOM 9606 O O . GLU A 1 44 ? 11.190 -7.971 7.934 1.00 0.00 44 GLU A O 5
ATOM 9618 N N . ALA A 1 45 ? 12.840 -9.352 7.274 1.00 0.00 45 ALA A N 5
ATOM 9619 C CA . ALA A 1 45 ? 13.261 -8.512 6.155 1.00 0.00 45 ALA A CA 5
ATOM 9620 C C . ALA A 1 45 ? 14.496 -9.097 5.478 1.00 0.00 45 ALA A C 5
ATOM 9621 O O . ALA A 1 45 ? 15.602 -9.021 6.013 1.00 0.00 45 ALA A O 5
ATOM 9628 N N . ALA A 1 46 ? 14.300 -9.693 4.307 1.00 0.00 46 ALA A N 5
ATOM 9629 C CA . ALA A 1 46 ? 15.397 -10.303 3.570 1.00 0.00 46 ALA A CA 5
ATOM 9630 C C . ALA A 1 46 ? 15.828 -9.452 2.381 1.00 0.00 46 ALA A C 5
ATOM 9631 O O . ALA A 1 46 ? 16.999 -9.449 2.002 1.00 0.00 46 ALA A O 5
ATOM 9638 N N . GLU A 1 47 ? 14.878 -8.745 1.785 1.00 0.00 47 GLU A N 5
ATOM 9639 C CA . GLU A 1 47 ? 15.166 -7.907 0.627 1.00 0.00 47 GLU A CA 5
ATOM 9640 C C . GLU A 1 47 ? 14.494 -6.559 0.750 1.00 0.00 47 GLU A C 5
ATOM 9641 O O . GLU A 1 47 ? 13.452 -6.448 1.374 1.00 0.00 47 GLU A O 5
ATOM 9653 N N . GLU A 1 48 ? 15.083 -5.541 0.131 1.00 0.00 48 GLU A N 5
ATOM 9654 C CA . GLU A 1 48 ? 14.509 -4.203 0.170 1.00 0.00 48 GLU A CA 5
ATOM 9655 C C . GLU A 1 48 ? 14.466 -3.580 -1.222 1.00 0.00 48 GLU A C 5
ATOM 9656 O O . GLU A 1 48 ? 15.385 -3.755 -2.022 1.00 0.00 48 GLU A O 5
ATOM 9668 N N . ARG A 1 49 ? 13.393 -2.847 -1.499 1.00 0.00 49 ARG A N 5
ATOM 9669 C CA . ARG A 1 49 ? 13.223 -2.188 -2.790 1.00 0.00 49 ARG A CA 5
ATOM 9670 C C . ARG A 1 49 ? 12.645 -0.788 -2.609 1.00 0.00 49 ARG A C 5
ATOM 9671 O O . ARG A 1 49 ? 11.997 -0.499 -1.603 1.00 0.00 49 ARG A O 5
ATOM 9692 N N . ARG A 1 50 ? 12.886 0.079 -3.588 1.00 0.00 50 ARG A N 5
ATOM 9693 C CA . ARG A 1 50 ? 12.390 1.449 -3.533 1.00 0.00 50 ARG A CA 5
ATOM 9694 C C . ARG A 1 50 ? 11.356 1.704 -4.625 1.00 0.00 50 ARG A C 5
ATOM 9695 O O . ARG A 1 50 ? 11.476 1.202 -5.743 1.00 0.00 50 ARG A O 5
ATOM 9716 N N . VAL A 1 51 ? 10.340 2.492 -4.290 1.00 0.00 51 VAL A N 5
ATOM 9717 C CA . VAL A 1 51 ? 9.279 2.827 -5.232 1.00 0.00 51 VAL A CA 5
ATOM 9718 C C . VAL A 1 51 ? 9.089 4.338 -5.313 1.00 0.00 51 VAL A C 5
ATOM 9719 O O . VAL A 1 51 ? 9.239 5.044 -4.317 1.00 0.00 51 VAL A O 5
ATOM 9732 N N . GLU A 1 52 ? 8.753 4.827 -6.501 1.00 0.00 52 GLU A N 5
ATOM 9733 C CA . GLU A 1 52 ? 8.539 6.252 -6.710 1.00 0.00 52 GLU A CA 5
ATOM 9734 C C . GLU A 1 52 ? 7.171 6.489 -7.329 1.00 0.00 52 GLU A C 5
ATOM 9735 O O . GLU A 1 52 ? 6.695 5.683 -8.130 1.00 0.00 52 GLU A O 5
ATOM 9747 N N . ILE A 1 53 ? 6.534 7.583 -6.945 1.00 0.00 53 ILE A N 5
ATOM 9748 C CA . ILE A 1 53 ? 5.212 7.899 -7.455 1.00 0.00 53 ILE A CA 5
ATOM 9749 C C . ILE A 1 53 ? 5.070 9.379 -7.778 1.00 0.00 53 ILE A C 5
ATOM 9750 O O . ILE A 1 53 ? 5.722 10.223 -7.168 1.00 0.00 53 ILE A O 5
ATOM 9766 N N . THR A 1 54 ? 4.201 9.686 -8.737 1.00 0.00 54 THR A N 5
ATOM 9767 C CA . THR A 1 54 ? 3.959 11.067 -9.133 1.00 0.00 54 THR A CA 5
ATOM 9768 C C . THR A 1 54 ? 2.486 11.426 -8.964 1.00 0.00 54 THR A C 5
ATOM 9769 O O . THR A 1 54 ? 1.619 10.881 -9.646 1.00 0.00 54 THR A O 5
ATOM 9780 N N . SER A 1 55 ? 2.216 12.352 -8.052 1.00 0.00 55 SER A N 5
ATOM 9781 C CA . SER A 1 55 ? 0.855 12.802 -7.785 1.00 0.00 55 SER A CA 5
ATOM 9782 C C . SER A 1 55 ? 0.726 14.297 -8.035 1.00 0.00 55 SER A C 5
ATOM 9783 O O . SER A 1 55 ? 1.726 15.010 -8.114 1.00 0.00 55 SER A O 5
ATOM 9791 N N . GLU A 1 56 ? -0.508 14.771 -8.155 1.00 0.00 56 GLU A N 5
ATOM 9792 C CA . GLU A 1 56 ? -0.750 16.186 -8.390 1.00 0.00 56 GLU A CA 5
ATOM 9793 C C . GLU A 1 56 ? -2.130 16.602 -7.899 1.00 0.00 56 GLU A C 5
ATOM 9794 O O . GLU A 1 56 ? -2.740 17.524 -8.440 1.00 0.00 56 GLU A O 5
ATOM 9806 N N . ASP A 1 57 ? -2.618 15.921 -6.870 1.00 0.00 57 ASP A N 5
ATOM 9807 C CA . ASP A 1 57 ? -3.927 16.233 -6.314 1.00 0.00 57 ASP A CA 5
ATOM 9808 C C . ASP A 1 57 ? -4.224 15.405 -5.063 1.00 0.00 57 ASP A C 5
ATOM 9809 O O . ASP A 1 57 ? -5.384 15.199 -4.711 1.00 0.00 57 ASP A O 5
ATOM 9818 N N . ARG A 1 58 ? -3.169 14.950 -4.386 1.00 0.00 58 ARG A N 5
ATOM 9819 C CA . ARG A 1 58 ? -3.315 14.159 -3.166 1.00 0.00 58 ARG A CA 5
ATOM 9820 C C . ARG A 1 58 ? -4.009 12.825 -3.434 1.00 0.00 58 ARG A C 5
ATOM 9821 O O . ARG A 1 58 ? -3.400 11.762 -3.318 1.00 0.00 58 ARG A O 5
ATOM 9842 N N . VAL A 1 59 ? -5.290 12.888 -3.784 1.00 0.00 59 VAL A N 5
ATOM 9843 C CA . VAL A 1 59 ? -6.075 11.688 -4.058 1.00 0.00 59 VAL A CA 5
ATOM 9844 C C . VAL A 1 59 ? -5.407 10.807 -5.109 1.00 0.00 59 VAL A C 5
ATOM 9845 O O . VAL A 1 59 ? -5.476 9.579 -5.038 1.00 0.00 59 VAL A O 5
ATOM 9858 N N . SER A 1 60 ? -4.764 11.436 -6.086 1.00 0.00 60 SER A N 5
ATOM 9859 C CA . SER A 1 60 ? -4.090 10.702 -7.151 1.00 0.00 60 SER A CA 5
ATOM 9860 C C . SER A 1 60 ? -2.971 9.826 -6.596 1.00 0.00 60 SER A C 5
ATOM 9861 O O . SER A 1 60 ? -2.817 8.676 -7.004 1.00 0.00 60 SER A O 5
ATOM 9869 N N . LEU A 1 61 ? -2.192 10.369 -5.661 1.00 0.00 61 LEU A N 5
ATOM 9870 C CA . LEU A 1 61 ? -1.095 9.613 -5.064 1.00 0.00 61 LEU A CA 5
ATOM 9871 C C . LEU A 1 61 ? -1.606 8.291 -4.502 1.00 0.00 61 LEU A C 5
ATOM 9872 O O . LEU A 1 61 ? -1.095 7.226 -4.841 1.00 0.00 61 LEU A O 5
ATOM 9888 N N . LEU A 1 62 ? -2.629 8.362 -3.655 1.00 0.00 62 LEU A N 5
ATOM 9889 C CA . LEU A 1 62 ? -3.210 7.159 -3.068 1.00 0.00 62 LEU A CA 5
ATOM 9890 C C . LEU A 1 62 ? -3.716 6.226 -4.163 1.00 0.00 62 LEU A C 5
ATOM 9891 O O . LEU A 1 62 ? -3.586 5.006 -4.068 1.00 0.00 62 LEU A O 5
ATOM 9907 N N . TYR A 1 63 ? -4.291 6.815 -5.207 1.00 0.00 63 TYR A N 5
ATOM 9908 C CA . TYR A 1 63 ? -4.816 6.046 -6.329 1.00 0.00 63 TYR A CA 5
ATOM 9909 C C . TYR A 1 63 ? -3.700 5.294 -7.046 1.00 0.00 63 TYR A C 5
ATOM 9910 O O . TYR A 1 63 ? -3.902 4.184 -7.538 1.00 0.00 63 TYR A O 5
ATOM 9928 N N . ASP A 1 64 ? -2.524 5.909 -7.107 1.00 0.00 64 ASP A N 5
ATOM 9929 C CA . ASP A 1 64 ? -1.378 5.299 -7.772 1.00 0.00 64 ASP A CA 5
ATOM 9930 C C . ASP A 1 64 ? -0.459 4.592 -6.777 1.00 0.00 64 ASP A C 5
ATOM 9931 O O . ASP A 1 64 ? 0.437 3.849 -7.176 1.00 0.00 64 ASP A O 5
ATOM 9940 N N . TRP A 1 65 ? -0.674 4.827 -5.484 1.00 0.00 65 TRP A N 5
ATOM 9941 C CA . TRP A 1 65 ? 0.154 4.206 -4.457 1.00 0.00 65 TRP A CA 5
ATOM 9942 C C . TRP A 1 65 ? -0.167 2.721 -4.320 1.00 0.00 65 TRP A C 5
ATOM 9943 O O . TRP A 1 65 ? 0.722 1.872 -4.388 1.00 0.00 65 TRP A O 5
ATOM 9964 N N . LEU A 1 66 ? -1.443 2.410 -4.132 1.00 0.00 66 LEU A N 5
ATOM 9965 C CA . LEU A 1 66 ? -1.874 1.027 -3.990 1.00 0.00 66 LEU A CA 5
ATOM 9966 C C . LEU A 1 66 ? -1.658 0.263 -5.289 1.00 0.00 66 LEU A C 5
ATOM 9967 O O . LEU A 1 66 ? -1.093 -0.831 -5.287 1.00 0.00 66 LEU A O 5
ATOM 9983 N N . ASP A 1 67 ? -2.088 0.848 -6.404 1.00 0.00 67 ASP A N 5
ATOM 9984 C CA . ASP A 1 67 ? -1.908 0.213 -7.705 1.00 0.00 67 ASP A CA 5
ATOM 9985 C C . ASP A 1 67 ? -0.447 -0.177 -7.881 1.00 0.00 67 ASP A C 5
ATOM 9986 O O . ASP A 1 67 ? -0.129 -1.197 -8.492 1.00 0.00 67 ASP A O 5
ATOM 9995 N N . GLU A 1 68 ? 0.437 0.637 -7.309 1.00 0.00 68 GLU A N 5
ATOM 9996 C CA . GLU A 1 68 ? 1.865 0.374 -7.367 1.00 0.00 68 GLU A CA 5
ATOM 9997 C C . GLU A 1 68 ? 2.167 -0.921 -6.627 1.00 0.00 68 GLU A C 5
ATOM 9998 O O . GLU A 1 68 ? 2.971 -1.738 -7.075 1.00 0.00 68 GLU A O 5
ATOM 10010 N N . LEU A 1 69 ? 1.494 -1.102 -5.495 1.00 0.00 69 LEU A N 5
ATOM 10011 C CA . LEU A 1 69 ? 1.664 -2.301 -4.689 1.00 0.00 69 LEU A CA 5
ATOM 10012 C C . LEU A 1 69 ? 1.256 -3.532 -5.489 1.00 0.00 69 LEU A C 5
ATOM 10013 O O . LEU A 1 69 ? 1.812 -4.616 -5.313 1.00 0.00 69 LEU A O 5
ATOM 10029 N N . LEU A 1 70 ? 0.279 -3.349 -6.374 1.00 0.00 70 LEU A N 5
ATOM 10030 C CA . LEU A 1 70 ? -0.212 -4.436 -7.211 1.00 0.00 70 LEU A CA 5
ATOM 10031 C C . LEU A 1 70 ? 0.909 -5.008 -8.072 1.00 0.00 70 LEU A C 5
ATOM 10032 O O . LEU A 1 70 ? 1.146 -6.216 -8.080 1.00 0.00 70 LEU A O 5
ATOM 10048 N N . PHE A 1 71 ? 1.596 -4.130 -8.797 1.00 0.00 71 PHE A N 5
ATOM 10049 C CA . PHE A 1 71 ? 2.693 -4.543 -9.664 1.00 0.00 71 PHE A CA 5
ATOM 10050 C C . PHE A 1 71 ? 3.906 -4.966 -8.843 1.00 0.00 71 PHE A C 5
ATOM 10051 O O . PHE A 1 71 ? 4.522 -5.997 -9.112 1.00 0.00 71 PHE A O 5
ATOM 10068 N N . ILE A 1 72 ? 4.247 -4.160 -7.843 1.00 0.00 72 ILE A N 5
ATOM 10069 C CA . ILE A 1 72 ? 5.390 -4.445 -6.984 1.00 0.00 72 ILE A CA 5
ATOM 10070 C C . ILE A 1 72 ? 5.234 -5.793 -6.286 1.00 0.00 72 ILE A C 5
ATOM 10071 O O . ILE A 1 72 ? 6.216 -6.501 -6.063 1.00 0.00 72 ILE A O 5
ATOM 10087 N N . HIS A 1 73 ? 3.999 -6.143 -5.936 1.00 0.00 73 HIS A N 5
ATOM 10088 C CA . HIS A 1 73 ? 3.732 -7.408 -5.260 1.00 0.00 73 HIS A CA 5
ATOM 10089 C C . HIS A 1 73 ? 4.246 -8.584 -6.082 1.00 0.00 73 HIS A C 5
ATOM 10090 O O . HIS A 1 73 ? 5.013 -9.406 -5.586 1.00 0.00 73 HIS A O 5
ATOM 10105 N N . ASP A 1 74 ? 3.837 -8.653 -7.343 1.00 0.00 74 ASP A N 5
ATOM 10106 C CA . ASP A 1 74 ? 4.282 -9.728 -8.221 1.00 0.00 74 ASP A CA 5
ATOM 10107 C C . ASP A 1 74 ? 5.725 -9.510 -8.629 1.00 0.00 74 ASP A C 5
ATOM 10108 O O . ASP A 1 74 ? 6.484 -10.465 -8.793 1.00 0.00 74 ASP A O 5
ATOM 10117 N N . THR A 1 75 ? 6.114 -8.250 -8.759 1.00 0.00 75 THR A N 5
ATOM 10118 C CA . THR A 1 75 ? 7.485 -7.931 -9.109 1.00 0.00 75 THR A CA 5
ATOM 10119 C C . THR A 1 75 ? 8.403 -8.402 -7.993 1.00 0.00 75 THR A C 5
ATOM 10120 O O . THR A 1 75 ? 9.606 -8.576 -8.189 1.00 0.00 75 THR A O 5
ATOM 10131 N N . GLU A 1 76 ? 7.812 -8.631 -6.822 1.00 0.00 76 GLU A N 5
ATOM 10132 C CA . GLU A 1 76 ? 8.556 -9.110 -5.677 1.00 0.00 76 GLU A CA 5
ATOM 10133 C C . GLU A 1 76 ? 7.621 -9.632 -4.601 1.00 0.00 76 GLU A C 5
ATOM 10134 O O . GLU A 1 76 ? 7.453 -9.014 -3.551 1.00 0.00 76 GLU A O 5
ATOM 10146 N N . PHE A 1 77 ? 7.025 -10.788 -4.879 1.00 0.00 77 PHE A N 5
ATOM 10147 C CA . PHE A 1 77 ? 6.108 -11.430 -3.942 1.00 0.00 77 PHE A CA 5
ATOM 10148 C C . PHE A 1 77 ? 6.682 -11.416 -2.529 1.00 0.00 77 PHE A C 5
ATOM 10149 O O . PHE A 1 77 ? 7.423 -12.317 -2.135 1.00 0.00 77 PHE A O 5
ATOM 10166 N N . ILE A 1 78 ? 6.343 -10.378 -1.779 1.00 0.00 78 ILE A N 5
ATOM 10167 C CA . ILE A 1 78 ? 6.828 -10.222 -0.414 1.00 0.00 78 ILE A CA 5
ATOM 10168 C C . ILE A 1 78 ? 5.695 -10.366 0.597 1.00 0.00 78 ILE A C 5
ATOM 10169 O O . ILE A 1 78 ? 4.613 -9.805 0.419 1.00 0.00 78 ILE A O 5
ATOM 10185 N N . LEU A 1 79 ? 5.952 -11.127 1.656 1.00 0.00 79 LEU A N 5
ATOM 10186 C CA . LEU A 1 79 ? 4.956 -11.354 2.698 1.00 0.00 79 LEU A CA 5
ATOM 10187 C C . LEU A 1 79 ? 4.943 -10.207 3.702 1.00 0.00 79 LEU A C 5
ATOM 10188 O O . LEU A 1 79 ? 3.879 -9.763 4.136 1.00 0.00 79 LEU A O 5
ATOM 10204 N N . PHE A 1 80 ? 6.129 -9.727 4.069 1.00 0.00 80 PHE A N 5
ATOM 10205 C CA . PHE A 1 80 ? 6.242 -8.629 5.023 1.00 0.00 80 PHE A CA 5
ATOM 10206 C C . PHE A 1 80 ? 6.946 -7.442 4.397 1.00 0.00 80 PHE A C 5
ATOM 10207 O O . PHE A 1 80 ? 7.853 -7.605 3.580 1.00 0.00 80 PHE A O 5
ATOM 10224 N N . SER A 1 81 ? 6.535 -6.246 4.794 1.00 0.00 81 SER A N 5
ATOM 10225 C CA . SER A 1 81 ? 7.152 -5.048 4.269 1.00 0.00 81 SER A CA 5
ATOM 10226 C C . SER A 1 81 ? 7.031 -3.870 5.227 1.00 0.00 81 SER A C 5
ATOM 10227 O O . SER A 1 81 ? 5.942 -3.548 5.704 1.00 0.00 81 SER A O 5
ATOM 10235 N N . LYS A 1 82 ? 8.158 -3.207 5.469 1.00 0.00 82 LYS A N 5
ATOM 10236 C CA . LYS A 1 82 ? 8.186 -2.034 6.330 1.00 0.00 82 LYS A CA 5
ATOM 10237 C C . LYS A 1 82 ? 7.753 -0.831 5.510 1.00 0.00 82 LYS A C 5
ATOM 10238 O O . LYS A 1 82 ? 7.953 -0.811 4.295 1.00 0.00 82 LYS A O 5
ATOM 10257 N N . PHE A 1 83 ? 7.135 0.157 6.142 1.00 0.00 83 PHE A N 5
ATOM 10258 C CA . PHE A 1 83 ? 6.672 1.315 5.390 1.00 0.00 83 PHE A CA 5
ATOM 10259 C C . PHE A 1 83 ? 7.521 2.554 5.618 1.00 0.00 83 PHE A C 5
ATOM 10260 O O . PHE A 1 83 ? 7.607 3.092 6.721 1.00 0.00 83 PHE A O 5
ATOM 10277 N N . LYS A 1 84 ? 8.086 3.023 4.516 1.00 0.00 84 LYS A N 5
ATOM 10278 C CA . LYS A 1 84 ? 8.880 4.236 4.479 1.00 0.00 84 LYS A CA 5
ATOM 10279 C C . LYS A 1 84 ? 8.432 5.027 3.260 1.00 0.00 84 LYS A C 5
ATOM 10280 O O . LYS A 1 84 ? 8.590 4.552 2.139 1.00 0.00 84 LYS A O 5
ATOM 10299 N N . VAL A 1 85 ? 7.851 6.199 3.453 1.00 0.00 85 VAL A N 5
ATOM 10300 C CA . VAL A 1 85 ? 7.376 6.975 2.313 1.00 0.00 85 VAL A CA 5
ATOM 10301 C C . VAL A 1 85 ? 7.959 8.375 2.273 1.00 0.00 85 VAL A C 5
ATOM 10302 O O . VAL A 1 85 ? 8.283 8.975 3.299 1.00 0.00 85 VAL A O 5
ATOM 10315 N N . LYS A 1 86 ? 8.107 8.864 1.054 1.00 0.00 86 LYS A N 5
ATOM 10316 C CA . LYS A 1 86 ? 8.672 10.169 0.794 1.00 0.00 86 LYS A CA 5
ATOM 10317 C C . LYS A 1 86 ? 7.778 10.970 -0.149 1.00 0.00 86 LYS A C 5
ATOM 10318 O O . LYS A 1 86 ? 7.572 10.567 -1.281 1.00 0.00 86 LYS A O 5
ATOM 10337 N N . ILE A 1 87 ? 7.265 12.109 0.294 1.00 0.00 87 ILE A N 5
ATOM 10338 C CA . ILE A 1 87 ? 6.417 12.929 -0.571 1.00 0.00 87 ILE A CA 5
ATOM 10339 C C . ILE A 1 87 ? 6.906 14.372 -0.606 1.00 0.00 87 ILE A C 5
ATOM 10340 O O . ILE A 1 87 ? 7.362 14.906 0.404 1.00 0.00 87 ILE A O 5
ATOM 10356 N N . ASP A 1 88 ? 6.812 14.996 -1.777 1.00 0.00 88 ASP A N 5
ATOM 10357 C CA . ASP A 1 88 ? 7.250 16.371 -1.937 1.00 0.00 88 ASP A CA 5
ATOM 10358 C C . ASP A 1 88 ? 6.121 17.232 -2.483 1.00 0.00 88 ASP A C 5
ATOM 10359 O O . ASP A 1 88 ? 5.622 16.981 -3.577 1.00 0.00 88 ASP A O 5
ATOM 10368 N N . GLU A 1 89 ? 5.734 18.262 -1.738 1.00 0.00 89 GLU A N 5
ATOM 10369 C CA . GLU A 1 89 ? 4.675 19.149 -2.193 1.00 0.00 89 GLU A CA 5
ATOM 10370 C C . GLU A 1 89 ? 5.243 20.477 -2.657 1.00 0.00 89 GLU A C 5
ATOM 10371 O O . GLU A 1 89 ? 5.737 21.281 -1.867 1.00 0.00 89 GLU A O 5
ATOM 10383 N N . LYS A 1 90 ? 5.134 20.690 -3.950 1.00 0.00 90 LYS A N 5
ATOM 10384 C CA . LYS A 1 90 ? 5.589 21.907 -4.591 1.00 0.00 90 LYS A CA 5
ATOM 10385 C C . LYS A 1 90 ? 4.498 22.394 -5.524 1.00 0.00 90 LYS A C 5
ATOM 10386 O O . LYS A 1 90 ? 3.366 21.920 -5.446 1.00 0.00 90 LYS A O 5
ATOM 10405 N N . ASP A 1 91 ? 4.840 23.341 -6.387 1.00 0.00 91 ASP A N 5
ATOM 10406 C CA . ASP A 1 91 ? 3.905 23.919 -7.356 1.00 0.00 91 ASP A CA 5
ATOM 10407 C C . ASP A 1 91 ? 2.664 23.054 -7.620 1.00 0.00 91 ASP A C 5
ATOM 10408 O O . ASP A 1 91 ? 1.569 23.587 -7.797 1.00 0.00 91 ASP A O 5
ATOM 10417 N N . ASP A 1 92 ? 2.830 21.729 -7.644 1.00 0.00 92 ASP A N 5
ATOM 10418 C CA . ASP A 1 92 ? 1.712 20.817 -7.887 1.00 0.00 92 ASP A CA 5
ATOM 10419 C C . ASP A 1 92 ? 2.229 19.430 -8.235 1.00 0.00 92 ASP A C 5
ATOM 10420 O O . ASP A 1 92 ? 1.612 18.420 -7.899 1.00 0.00 92 ASP A O 5
ATOM 10429 N N . GLY A 1 93 ? 3.372 19.393 -8.907 1.00 0.00 93 GLY A N 5
ATOM 10430 C CA . GLY A 1 93 ? 3.966 18.125 -9.289 1.00 0.00 93 GLY A CA 5
ATOM 10431 C C . GLY A 1 93 ? 4.617 17.429 -8.113 1.00 0.00 93 GLY A C 5
ATOM 10432 O O . GLY A 1 93 ? 5.833 17.469 -7.959 1.00 0.00 93 GLY A O 5
ATOM 10436 N N . LEU A 1 94 ? 3.808 16.792 -7.273 1.00 0.00 94 LEU A N 5
ATOM 10437 C CA . LEU A 1 94 ? 4.336 16.109 -6.100 1.00 0.00 94 LEU A CA 5
ATOM 10438 C C . LEU A 1 94 ? 4.613 14.641 -6.392 1.00 0.00 94 LEU A C 5
ATOM 10439 O O . LEU A 1 94 ? 3.854 13.983 -7.096 1.00 0.00 94 LEU A O 5
ATOM 10455 N N . HIS A 1 95 ? 5.722 14.142 -5.853 1.00 0.00 95 HIS A N 5
ATOM 10456 C CA . HIS A 1 95 ? 6.119 12.755 -6.062 1.00 0.00 95 HIS A CA 5
ATOM 10457 C C . HIS A 1 95 ? 6.353 12.039 -4.738 1.00 0.00 95 HIS A C 5
ATOM 10458 O O . HIS A 1 95 ? 6.849 12.630 -3.779 1.00 0.00 95 HIS A O 5
ATOM 10473 N N . LEU A 1 96 ? 5.985 10.761 -4.691 1.00 0.00 96 LEU A N 5
ATOM 10474 C CA . LEU A 1 96 ? 6.146 9.965 -3.484 1.00 0.00 96 LEU A CA 5
ATOM 10475 C C . LEU A 1 96 ? 7.226 8.892 -3.653 1.00 0.00 96 LEU A C 5
ATOM 10476 O O . LEU A 1 96 ? 7.335 8.270 -4.705 1.00 0.00 96 LEU A O 5
ATOM 10492 N N . THR A 1 97 ? 8.007 8.667 -2.599 1.00 0.00 97 THR A N 5
ATOM 10493 C CA . THR A 1 97 ? 9.056 7.654 -2.615 1.00 0.00 97 THR A CA 5
ATOM 10494 C C . THR A 1 97 ? 8.848 6.698 -1.448 1.00 0.00 97 THR A C 5
ATOM 10495 O O . THR A 1 97 ? 8.840 7.103 -0.292 1.00 0.00 97 THR A O 5
ATOM 10506 N N . GLY A 1 98 ? 8.653 5.439 -1.766 1.00 0.00 98 GLY A N 5
ATOM 10507 C CA . GLY A 1 98 ? 8.404 4.433 -0.742 1.00 0.00 98 GLY A CA 5
ATOM 10508 C C . GLY A 1 98 ? 9.362 3.254 -0.790 1.00 0.00 98 GLY A C 5
ATOM 10509 O O . GLY A 1 98 ? 9.847 2.880 -1.855 1.00 0.00 98 GLY A O 5
ATOM 10513 N N . THR A 1 99 ? 9.637 2.676 0.379 1.00 0.00 99 THR A N 5
ATOM 10514 C CA . THR A 1 99 ? 10.548 1.538 0.487 1.00 0.00 99 THR A CA 5
ATOM 10515 C C . THR A 1 99 ? 9.846 0.299 1.046 1.00 0.00 99 THR A C 5
ATOM 10516 O O . THR A 1 99 ? 9.007 0.401 1.942 1.00 0.00 99 THR A O 5
ATOM 10527 N N . ALA A 1 100 ? 10.212 -0.874 0.527 1.00 0.00 100 ALA A N 5
ATOM 10528 C CA . ALA A 1 100 ? 9.634 -2.135 0.989 1.00 0.00 100 ALA A CA 5
ATOM 10529 C C . ALA A 1 100 ? 10.718 -3.204 1.147 1.00 0.00 100 ALA A C 5
ATOM 10530 O O . ALA A 1 100 ? 11.550 -3.389 0.261 1.00 0.00 100 ALA A O 5
ATOM 10537 N N . MET A 1 101 ? 10.703 -3.899 2.285 1.00 0.00 101 MET A N 5
ATOM 10538 C CA . MET A 1 101 ? 11.687 -4.947 2.570 1.00 0.00 101 MET A CA 5
ATOM 10539 C C . MET A 1 101 ? 11.001 -6.227 3.050 1.00 0.00 101 MET A C 5
ATOM 10540 O O . MET A 1 101 ? 9.910 -6.171 3.611 1.00 0.00 101 MET A O 5
ATOM 10554 N N . GLY A 1 102 ? 11.636 -7.386 2.840 1.00 0.00 102 GLY A N 5
ATOM 10555 C CA . GLY A 1 102 ? 11.033 -8.630 3.281 1.00 0.00 102 GLY A CA 5
ATOM 10556 C C . GLY A 1 102 ? 10.499 -9.455 2.133 1.00 0.00 102 GLY A C 5
ATOM 10557 O O . GLY A 1 102 ? 9.312 -9.779 2.093 1.00 0.00 102 GLY A O 5
ATOM 10561 N N . GLU A 1 103 ? 11.374 -9.800 1.199 1.00 0.00 103 GLU A N 5
ATOM 10562 C CA . GLU A 1 103 ? 10.977 -10.595 0.048 1.00 0.00 103 GLU A CA 5
ATOM 10563 C C . GLU A 1 103 ? 11.424 -12.044 0.205 1.00 0.00 103 GLU A C 5
ATOM 10564 O O . GLU A 1 103 ? 12.619 -12.338 0.256 1.00 0.00 103 GLU A O 5
ATOM 10576 N N . GLU A 1 104 ? 10.449 -12.946 0.282 1.00 0.00 104 GLU A N 5
ATOM 10577 C CA . GLU A 1 104 ? 10.721 -14.371 0.436 1.00 0.00 104 GLU A CA 5
ATOM 10578 C C . GLU A 1 104 ? 9.414 -15.154 0.548 1.00 0.00 104 GLU A C 5
ATOM 10579 O O . GLU A 1 104 ? 9.079 -15.681 1.610 1.00 0.00 104 GLU A O 5
ATOM 10591 N N . ILE A 1 105 ? 8.674 -15.217 -0.554 1.00 0.00 105 ILE A N 5
ATOM 10592 C CA . ILE A 1 105 ? 7.400 -15.924 -0.583 1.00 0.00 105 ILE A CA 5
ATOM 10593 C C . ILE A 1 105 ? 7.605 -17.438 -0.556 1.00 0.00 105 ILE A C 5
ATOM 10594 O O . ILE A 1 105 ? 8.357 -17.986 -1.362 1.00 0.00 105 ILE A O 5
ATOM 10610 N N . LYS A 1 106 ? 6.930 -18.106 0.375 1.00 0.00 106 LYS A N 5
ATOM 10611 C CA . LYS A 1 106 ? 7.036 -19.556 0.504 1.00 0.00 106 LYS A CA 5
ATOM 10612 C C . LYS A 1 106 ? 5.774 -20.241 -0.012 1.00 0.00 106 LYS A C 5
ATOM 10613 O O . LYS A 1 106 ? 4.662 -19.762 0.208 1.00 0.00 106 LYS A O 5
ATOM 10632 N N . GLU A 1 107 ? 5.955 -21.365 -0.698 1.00 0.00 107 GLU A N 5
ATOM 10633 C CA . GLU A 1 107 ? 4.832 -22.117 -1.249 1.00 0.00 107 GLU A CA 5
ATOM 10634 C C . GLU A 1 107 ? 3.773 -22.391 -0.184 1.00 0.00 107 GLU A C 5
ATOM 10635 O O . GLU A 1 107 ? 3.953 -23.249 0.680 1.00 0.00 107 GLU A O 5
ATOM 10647 N N . GLY A 1 108 ? 2.667 -21.657 -0.256 1.00 0.00 108 GLY A N 5
ATOM 10648 C CA . GLY A 1 108 ? 1.593 -21.836 0.705 1.00 0.00 108 GLY A CA 5
ATOM 10649 C C . GLY A 1 108 ? 1.895 -21.194 2.045 1.00 0.00 108 GLY A C 5
ATOM 10650 O O . GLY A 1 108 ? 1.434 -21.667 3.084 1.00 0.00 108 GLY A O 5
ATOM 10654 N N . HIS A 1 109 ? 2.669 -20.115 2.023 1.00 0.00 109 HIS A N 5
ATOM 10655 C CA . HIS A 1 109 ? 3.029 -19.410 3.248 1.00 0.00 109 HIS A CA 5
ATOM 10656 C C . HIS A 1 109 ? 1.888 -18.512 3.716 1.00 0.00 109 HIS A C 5
ATOM 10657 O O . HIS A 1 109 ? 1.515 -17.557 3.033 1.00 0.00 109 HIS A O 5
ATOM 10672 N N . GLU A 1 110 ? 1.339 -18.822 4.887 1.00 0.00 110 GLU A N 5
ATOM 10673 C CA . GLU A 1 110 ? 0.241 -18.043 5.449 1.00 0.00 110 GLU A CA 5
ATOM 10674 C C . GLU A 1 110 ? -0.978 -18.075 4.532 1.00 0.00 110 GLU A C 5
ATOM 10675 O O . GLU A 1 110 ? -0.943 -17.550 3.419 1.00 0.00 110 GLU A O 5
ATOM 10687 N N . ARG A 1 111 ? -2.054 -18.694 5.007 1.00 0.00 111 ARG A N 5
ATOM 10688 C CA . ARG A 1 111 ? -3.284 -18.794 4.230 1.00 0.00 111 ARG A CA 5
ATOM 10689 C C . ARG A 1 111 ? -4.375 -17.901 4.812 1.00 0.00 111 ARG A C 5
ATOM 10690 O O . ARG A 1 111 ? -4.659 -17.951 6.009 1.00 0.00 111 ARG A O 5
ATOM 10711 N N . ARG A 1 112 ? -4.984 -17.087 3.957 1.00 0.00 112 ARG A N 5
ATOM 10712 C CA . ARG A 1 112 ? -6.046 -16.182 4.382 1.00 0.00 112 ARG A CA 5
ATOM 10713 C C . ARG A 1 112 ? -6.920 -15.779 3.198 1.00 0.00 112 ARG A C 5
ATOM 10714 O O . ARG A 1 112 ? -6.729 -16.263 2.082 1.00 0.00 112 ARG A O 5
ATOM 10735 N N . ASP A 1 113 ? -7.879 -14.892 3.445 1.00 0.00 113 ASP A N 5
ATOM 10736 C CA . ASP A 1 113 ? -8.777 -14.430 2.391 1.00 0.00 113 ASP A CA 5
ATOM 10737 C C . ASP A 1 113 ? -8.204 -13.203 1.689 1.00 0.00 113 ASP A C 5
ATOM 10738 O O . ASP A 1 113 ? -7.839 -12.220 2.333 1.00 0.00 113 ASP A O 5
ATOM 10747 N N . GLU A 1 114 ? -8.127 -13.272 0.364 1.00 0.00 114 GLU A N 5
ATOM 10748 C CA . GLU A 1 114 ? -7.596 -12.170 -0.432 1.00 0.00 114 GLU A CA 5
ATOM 10749 C C . GLU A 1 114 ? -8.625 -11.676 -1.444 1.00 0.00 114 GLU A C 5
ATOM 10750 O O . GLU A 1 114 ? -9.384 -12.467 -2.006 1.00 0.00 114 GLU A O 5
ATOM 10762 N N . VAL A 1 115 ? -8.640 -10.367 -1.682 1.00 0.00 115 VAL A N 5
ATOM 10763 C CA . VAL A 1 115 ? -9.567 -9.779 -2.635 1.00 0.00 115 VAL A CA 5
ATOM 10764 C C . VAL A 1 115 ? -9.188 -10.174 -4.058 1.00 0.00 115 VAL A C 5
ATOM 10765 O O . VAL A 1 115 ? -8.172 -9.727 -4.590 1.00 0.00 115 VAL A O 5
ATOM 10778 N N . LYS A 1 116 ? -10.007 -11.026 -4.664 1.00 0.00 116 LYS A N 5
ATOM 10779 C CA . LYS A 1 116 ? -9.762 -11.502 -6.020 1.00 0.00 116 LYS A CA 5
ATOM 10780 C C . LYS A 1 116 ? -9.618 -10.347 -7.009 1.00 0.00 116 LYS A C 5
ATOM 10781 O O . LYS A 1 116 ? -9.053 -10.516 -8.089 1.00 0.00 116 LYS A O 5
ATOM 10800 N N . ALA A 1 117 ? -10.137 -9.176 -6.648 1.00 0.00 117 ALA A N 5
ATOM 10801 C CA . ALA A 1 117 ? -10.058 -8.016 -7.529 1.00 0.00 117 ALA A CA 5
ATOM 10802 C C . ALA A 1 117 ? -9.791 -6.730 -6.754 1.00 0.00 117 ALA A C 5
ATOM 10803 O O . ALA A 1 117 ? -10.530 -6.381 -5.833 1.00 0.00 117 ALA A O 5
ATOM 10810 N N . VAL A 1 118 ? -8.737 -6.021 -7.148 1.00 0.00 118 VAL A N 5
ATOM 10811 C CA . VAL A 1 118 ? -8.377 -4.762 -6.506 1.00 0.00 118 VAL A CA 5
ATOM 10812 C C . VAL A 1 118 ? -8.891 -3.585 -7.327 1.00 0.00 118 VAL A C 5
ATOM 10813 O O . VAL A 1 118 ? -8.366 -3.286 -8.400 1.00 0.00 118 VAL A O 5
ATOM 10826 N N . THR A 1 119 ? -9.918 -2.921 -6.814 1.00 0.00 119 THR A N 5
ATOM 10827 C CA . THR A 1 119 ? -10.506 -1.777 -7.494 1.00 0.00 119 THR A CA 5
ATOM 10828 C C . THR A 1 119 ? -10.332 -0.506 -6.672 1.00 0.00 119 THR A C 5
ATOM 10829 O O . THR A 1 119 ? -10.658 -0.479 -5.489 1.00 0.00 119 THR A O 5
ATOM 10840 N N . PHE A 1 120 ? -9.833 0.548 -7.302 1.00 0.00 120 PHE A N 5
ATOM 10841 C CA . PHE A 1 120 ? -9.644 1.819 -6.611 1.00 0.00 120 PHE A CA 5
ATOM 10842 C C . PHE A 1 120 ? -11.002 2.441 -6.299 1.00 0.00 120 PHE A C 5
ATOM 10843 O O . PHE A 1 120 ? -11.393 3.440 -6.900 1.00 0.00 120 PHE A O 5
ATOM 10860 N N . HIS A 1 121 ? -11.736 1.827 -5.372 1.00 0.00 121 HIS A N 5
ATOM 10861 C CA . HIS A 1 121 ? -13.062 2.316 -5.019 1.00 0.00 121 HIS A CA 5
ATOM 10862 C C . HIS A 1 121 ? -13.015 3.752 -4.504 1.00 0.00 121 HIS A C 5
ATOM 10863 O O . HIS A 1 121 ? -13.840 4.580 -4.889 1.00 0.00 121 HIS A O 5
ATOM 10878 N N . MET A 1 122 ? -12.046 4.048 -3.645 1.00 0.00 122 MET A N 5
ATOM 10879 C CA . MET A 1 122 ? -11.905 5.390 -3.103 1.00 0.00 122 MET A CA 5
ATOM 10880 C C . MET A 1 122 ? -10.487 5.904 -3.315 1.00 0.00 122 MET A C 5
ATOM 10881 O O . MET A 1 122 ? -10.274 6.877 -4.039 1.00 0.00 122 MET A O 5
ATOM 10895 N N . MET A 1 123 ? -9.520 5.243 -2.682 1.00 0.00 123 MET A N 5
ATOM 10896 C CA . MET A 1 123 ? -8.119 5.632 -2.803 1.00 0.00 123 MET A CA 5
ATOM 10897 C C . MET A 1 123 ? -7.967 7.143 -2.673 1.00 0.00 123 MET A C 5
ATOM 10898 O O . MET A 1 123 ? -7.312 7.788 -3.491 1.00 0.00 123 MET A O 5
ATOM 10912 N N . GLU A 1 124 ? -8.584 7.698 -1.637 1.00 0.00 124 GLU A N 5
ATOM 10913 C CA . GLU A 1 124 ? -8.527 9.133 -1.397 1.00 0.00 124 GLU A CA 5
ATOM 10914 C C . GLU A 1 124 ? -8.098 9.419 0.032 1.00 0.00 124 GLU A C 5
ATOM 10915 O O . GLU A 1 124 ? -8.423 8.666 0.951 1.00 0.00 124 GLU A O 5
ATOM 10927 N N . ILE A 1 125 ? -7.363 10.508 0.219 1.00 0.00 125 ILE A N 5
ATOM 10928 C CA . ILE A 1 125 ? -6.892 10.879 1.545 1.00 0.00 125 ILE A CA 5
ATOM 10929 C C . ILE A 1 125 ? -7.579 12.142 2.048 1.00 0.00 125 ILE A C 5
ATOM 10930 O O . ILE A 1 125 ? -7.364 13.233 1.522 1.00 0.00 125 ILE A O 5
ATOM 10946 N N . LEU A 1 126 ? -8.389 11.984 3.088 1.00 0.00 126 LEU A N 5
ATOM 10947 C CA . LEU A 1 126 ? -9.095 13.115 3.688 1.00 0.00 126 LEU A CA 5
ATOM 10948 C C . LEU A 1 126 ? -8.527 13.403 5.072 1.00 0.00 126 LEU A C 5
ATOM 10949 O O . LEU A 1 126 ? -8.014 12.501 5.733 1.00 0.00 126 LEU A O 5
ATOM 10965 N N . ASP A 1 127 ? -8.596 14.658 5.509 1.00 0.00 127 ASP A N 5
ATOM 10966 C CA . ASP A 1 127 ? -8.055 15.018 6.815 1.00 0.00 127 ASP A CA 5
ATOM 10967 C C . ASP A 1 127 ? -9.150 15.379 7.817 1.00 0.00 127 ASP A C 5
ATOM 10968 O O . ASP A 1 127 ? -9.925 16.312 7.608 1.00 0.00 127 ASP A O 5
ATOM 10977 N N . GLU A 1 128 ? -9.174 14.641 8.925 1.00 0.00 128 GLU A N 5
ATOM 10978 C CA . GLU A 1 128 ? -10.130 14.871 10.002 1.00 0.00 128 GLU A CA 5
ATOM 10979 C C . GLU A 1 128 ? -9.386 15.065 11.322 1.00 0.00 128 GLU A C 5
ATOM 10980 O O . GLU A 1 128 ? -8.427 14.347 11.605 1.00 0.00 128 GLU A O 5
ATOM 10992 N N . ASP A 1 129 ? -9.822 16.024 12.135 1.00 0.00 129 ASP A N 5
ATOM 10993 C CA . ASP A 1 129 ? -9.170 16.270 13.421 1.00 0.00 129 ASP A CA 5
ATOM 10994 C C . ASP A 1 129 ? -7.702 16.631 13.232 1.00 0.00 129 ASP A C 5
ATOM 10995 O O . ASP A 1 129 ? -6.895 16.490 14.152 1.00 0.00 129 ASP A O 5
ATOM 11004 N N . GLY A 1 130 ? -7.353 17.056 12.029 1.00 0.00 130 GLY A N 5
ATOM 11005 C CA . GLY A 1 130 ? -5.973 17.383 11.733 1.00 0.00 130 GLY A CA 5
ATOM 11006 C C . GLY A 1 130 ? -5.196 16.144 11.327 1.00 0.00 130 GLY A C 5
ATOM 11007 O O . GLY A 1 130 ? -4.001 16.209 11.035 1.00 0.00 130 GLY A O 5
ATOM 11011 N N . LEU A 1 131 ? -5.896 15.010 11.301 1.00 0.00 131 LEU A N 5
ATOM 11012 C CA . LEU A 1 131 ? -5.312 13.734 10.924 1.00 0.00 131 LEU A CA 5
ATOM 11013 C C . LEU A 1 131 ? -5.781 13.348 9.528 1.00 0.00 131 LEU A C 5
ATOM 11014 O O . LEU A 1 131 ? -6.910 13.643 9.150 1.00 0.00 131 LEU A O 5
ATOM 11030 N N . ILE A 1 132 ? -4.921 12.693 8.766 1.00 0.00 132 ILE A N 5
ATOM 11031 C CA . ILE A 1 132 ? -5.277 12.282 7.412 1.00 0.00 132 ILE A CA 5
ATOM 11032 C C . ILE A 1 132 ? -5.661 10.819 7.387 1.00 0.00 132 ILE A C 5
ATOM 11033 O O . ILE A 1 132 ? -5.078 10.008 8.095 1.00 0.00 132 ILE A O 5
ATOM 11049 N N . LYS A 1 133 ? -6.636 10.477 6.562 1.00 0.00 133 LYS A N 5
ATOM 11050 C CA . LYS A 1 133 ? -7.058 9.097 6.460 1.00 0.00 133 LYS A CA 5
ATOM 11051 C C . LYS A 1 133 ? -7.191 8.672 5.002 1.00 0.00 133 LYS A C 5
ATOM 11052 O O . LYS A 1 133 ? -7.728 9.406 4.174 1.00 0.00 133 LYS A O 5
ATOM 11071 N N . ALA A 1 134 ? -6.707 7.475 4.709 1.00 0.00 134 ALA A N 5
ATOM 11072 C CA . ALA A 1 134 ? -6.771 6.917 3.360 1.00 0.00 134 ALA A CA 5
ATOM 11073 C C . ALA A 1 134 ? -7.747 5.742 3.308 1.00 0.00 134 ALA A C 5
ATOM 11074 O O . ALA A 1 134 ? -7.794 4.930 4.232 1.00 0.00 134 ALA A O 5
ATOM 11081 N N . ARG A 1 135 ? -8.542 5.662 2.239 1.00 0.00 135 ARG A N 5
ATOM 11082 C CA . ARG A 1 135 ? -9.528 4.581 2.116 1.00 0.00 135 ARG A CA 5
ATOM 11083 C C . ARG A 1 135 ? -9.556 3.933 0.737 1.00 0.00 135 ARG A C 5
ATOM 11084 O O . ARG A 1 135 ? -9.861 4.587 -0.259 1.00 0.00 135 ARG A O 5
ATOM 11105 N N . VAL A 1 136 ? -9.290 2.628 0.696 1.00 0.00 136 VAL A N 5
ATOM 11106 C CA . VAL A 1 136 ? -9.344 1.886 -0.558 1.00 0.00 136 VAL A CA 5
ATOM 11107 C C . VAL A 1 136 ? -10.183 0.609 -0.430 1.00 0.00 136 VAL A C 5
ATOM 11108 O O . VAL A 1 136 ? -9.791 -0.325 0.267 1.00 0.00 136 VAL A O 5
ATOM 11121 N N . ILE A 1 137 ? -11.304 0.561 -1.150 1.00 0.00 137 ILE A N 5
ATOM 11122 C CA . ILE A 1 137 ? -12.178 -0.606 -1.170 1.00 0.00 137 ILE A CA 5
ATOM 11123 C C . ILE A 1 137 ? -11.888 -1.451 -2.391 1.00 0.00 137 ILE A C 5
ATOM 11124 O O . ILE A 1 137 ? -11.697 -0.942 -3.491 1.00 0.00 137 ILE A O 5
ATOM 11140 N N . LEU A 1 138 ? -11.817 -2.743 -2.168 1.00 0.00 138 LEU A N 5
ATOM 11141 C CA . LEU A 1 138 ? -11.502 -3.700 -3.219 1.00 0.00 138 LEU A CA 5
ATOM 11142 C C . LEU A 1 138 ? -12.585 -4.749 -3.357 1.00 0.00 138 LEU A C 5
ATOM 11143 O O . LEU A 1 138 ? -13.310 -5.030 -2.415 1.00 0.00 138 LEU A O 5
ATOM 11159 N N . ASP A 1 139 ? -12.711 -5.294 -4.554 1.00 0.00 139 ASP A N 5
ATOM 11160 C CA . ASP A 1 139 ? -13.751 -6.278 -4.839 1.00 0.00 139 ASP A CA 5
ATOM 11161 C C . ASP A 1 139 ? -13.361 -7.676 -4.371 1.00 0.00 139 ASP A C 5
ATOM 11162 O O . ASP A 1 139 ? -12.200 -8.078 -4.450 1.00 0.00 139 ASP A O 5
ATOM 11171 N N . LEU A 1 140 ? -14.372 -8.390 -3.862 1.00 0.00 140 LEU A N 5
ATOM 11172 C CA . LEU A 1 140 ? -14.235 -9.749 -3.332 1.00 0.00 140 LEU A CA 5
ATOM 11173 C C . LEU A 1 140 ? -13.033 -10.485 -3.916 1.00 0.00 140 LEU A C 5
ATOM 11174 O O . LEU A 1 140 ? -12.794 -10.355 -5.136 1.00 0.00 140 LEU A O 5
ATOM 11191 N N . MET A 1 1 ? -4.609 1.882 17.313 1.00 0.00 1 MET A N 6
ATOM 11192 C CA . MET A 1 1 ? -3.213 1.377 17.369 1.00 0.00 1 MET A CA 6
ATOM 11193 C C . MET A 1 1 ? -2.886 0.520 16.150 1.00 0.00 1 MET A C 6
ATOM 11194 O O . MET A 1 1 ? -2.150 -0.462 16.249 1.00 0.00 1 MET A O 6
ATOM 11210 N N . LYS A 1 2 ? -3.440 0.897 15.002 1.00 0.00 2 LYS A N 6
ATOM 11211 C CA . LYS A 1 2 ? -3.206 0.159 13.765 1.00 0.00 2 LYS A CA 6
ATOM 11212 C C . LYS A 1 2 ? -3.037 1.106 12.580 1.00 0.00 2 LYS A C 6
ATOM 11213 O O . LYS A 1 2 ? -2.163 0.908 11.736 1.00 0.00 2 LYS A O 6
ATOM 11232 N N . GLY A 1 3 ? -3.875 2.135 12.524 1.00 0.00 3 GLY A N 6
ATOM 11233 C CA . GLY A 1 3 ? -3.800 3.096 11.439 1.00 0.00 3 GLY A CA 6
ATOM 11234 C C . GLY A 1 3 ? -4.592 2.670 10.217 1.00 0.00 3 GLY A C 6
ATOM 11235 O O . GLY A 1 3 ? -4.788 3.467 9.306 1.00 0.00 3 GLY A O 6
ATOM 11239 N N . PHE A 1 4 ? -5.049 1.418 10.194 1.00 0.00 4 PHE A N 6
ATOM 11240 C CA . PHE A 1 4 ? -5.832 0.911 9.067 1.00 0.00 4 PHE A CA 6
ATOM 11241 C C . PHE A 1 4 ? -6.945 -0.023 9.555 1.00 0.00 4 PHE A C 6
ATOM 11242 O O . PHE A 1 4 ? -6.734 -0.827 10.463 1.00 0.00 4 PHE A O 6
ATOM 11259 N N . GLU A 1 5 ? -8.129 0.086 8.950 1.00 0.00 5 GLU A N 6
ATOM 11260 C CA . GLU A 1 5 ? -9.263 -0.755 9.338 1.00 0.00 5 GLU A CA 6
ATOM 11261 C C . GLU A 1 5 ? -10.179 -1.061 8.149 1.00 0.00 5 GLU A C 6
ATOM 11262 O O . GLU A 1 5 ? -10.262 -0.283 7.203 1.00 0.00 5 GLU A O 6
ATOM 11274 N N . PHE A 1 6 ? -10.883 -2.191 8.220 1.00 0.00 6 PHE A N 6
ATOM 11275 C CA . PHE A 1 6 ? -11.817 -2.592 7.166 1.00 0.00 6 PHE A CA 6
ATOM 11276 C C . PHE A 1 6 ? -13.251 -2.480 7.681 1.00 0.00 6 PHE A C 6
ATOM 11277 O O . PHE A 1 6 ? -13.494 -2.660 8.875 1.00 0.00 6 PHE A O 6
ATOM 11294 N N . PHE A 1 7 ? -14.201 -2.146 6.803 1.00 0.00 7 PHE A N 6
ATOM 11295 C CA . PHE A 1 7 ? -15.590 -1.982 7.246 1.00 0.00 7 PHE A CA 6
ATOM 11296 C C . PHE A 1 7 ? -16.602 -2.916 6.561 1.00 0.00 7 PHE A C 6
ATOM 11297 O O . PHE A 1 7 ? -16.518 -3.208 5.369 1.00 0.00 7 PHE A O 6
ATOM 11314 N N . ASP A 1 8 ? -17.591 -3.322 7.365 1.00 0.00 8 ASP A N 6
ATOM 11315 C CA . ASP A 1 8 ? -18.720 -4.170 6.951 1.00 0.00 8 ASP A CA 6
ATOM 11316 C C . ASP A 1 8 ? -18.429 -5.189 5.846 1.00 0.00 8 ASP A C 6
ATOM 11317 O O . ASP A 1 8 ? -19.345 -5.571 5.117 1.00 0.00 8 ASP A O 6
ATOM 11326 N N . VAL A 1 9 ? -17.199 -5.643 5.712 1.00 0.00 9 VAL A N 6
ATOM 11327 C CA . VAL A 1 9 ? -16.894 -6.630 4.673 1.00 0.00 9 VAL A CA 6
ATOM 11328 C C . VAL A 1 9 ? -16.666 -8.026 5.238 1.00 0.00 9 VAL A C 6
ATOM 11329 O O . VAL A 1 9 ? -16.194 -8.186 6.363 1.00 0.00 9 VAL A O 6
ATOM 11342 N N . THR A 1 10 ? -16.985 -9.037 4.428 1.00 0.00 10 THR A N 6
ATOM 11343 C CA . THR A 1 10 ? -16.795 -10.420 4.827 1.00 0.00 10 THR A CA 6
ATOM 11344 C C . THR A 1 10 ? -15.340 -10.674 5.162 1.00 0.00 10 THR A C 6
ATOM 11345 O O . THR A 1 10 ? -15.020 -11.415 6.091 1.00 0.00 10 THR A O 6
ATOM 11356 N N . ALA A 1 11 ? -14.464 -10.040 4.405 1.00 0.00 11 ALA A N 6
ATOM 11357 C CA . ALA A 1 11 ? -13.041 -10.177 4.620 1.00 0.00 11 ALA A CA 6
ATOM 11358 C C . ALA A 1 11 ? -12.295 -9.017 3.991 1.00 0.00 11 ALA A C 6
ATOM 11359 O O . ALA A 1 11 ? -11.367 -8.468 4.584 1.00 0.00 11 ALA A O 6
ATOM 11366 N N . ASP A 1 12 ? -12.697 -8.648 2.779 1.00 0.00 12 ASP A N 6
ATOM 11367 C CA . ASP A 1 12 ? -12.032 -7.539 2.085 1.00 0.00 12 ASP A CA 6
ATOM 11368 C C . ASP A 1 12 ? -12.962 -6.436 1.611 1.00 0.00 12 ASP A C 6
ATOM 11369 O O . ASP A 1 12 ? -13.819 -6.643 0.753 1.00 0.00 12 ASP A O 6
ATOM 11378 N N . ALA A 1 13 ? -12.707 -5.256 2.117 1.00 0.00 13 ALA A N 6
ATOM 11379 C CA . ALA A 1 13 ? -13.429 -4.052 1.731 1.00 0.00 13 ALA A CA 6
ATOM 11380 C C . ALA A 1 13 ? -12.546 -2.843 1.866 1.00 0.00 13 ALA A C 6
ATOM 11381 O O . ALA A 1 13 ? -11.509 -2.900 2.528 1.00 0.00 13 ALA A O 6
ATOM 11388 N N . GLY A 1 14 ? -12.974 -1.734 1.283 1.00 0.00 14 GLY A N 6
ATOM 11389 C CA . GLY A 1 14 ? -12.210 -0.518 1.416 1.00 0.00 14 GLY A CA 6
ATOM 11390 C C . GLY A 1 14 ? -11.749 -0.352 2.839 1.00 0.00 14 GLY A C 6
ATOM 11391 O O . GLY A 1 14 ? -12.530 -0.521 3.772 1.00 0.00 14 GLY A O 6
ATOM 11395 N N . PHE A 1 15 ? -10.485 -0.062 3.025 1.00 0.00 15 PHE A N 6
ATOM 11396 C CA . PHE A 1 15 ? -9.966 0.081 4.364 1.00 0.00 15 PHE A CA 6
ATOM 11397 C C . PHE A 1 15 ? -9.747 1.538 4.670 1.00 0.00 15 PHE A C 6
ATOM 11398 O O . PHE A 1 15 ? -9.498 2.341 3.774 1.00 0.00 15 PHE A O 6
ATOM 11415 N N . TRP A 1 16 ? -9.835 1.879 5.936 1.00 0.00 16 TRP A N 6
ATOM 11416 C CA . TRP A 1 16 ? -9.636 3.251 6.338 1.00 0.00 16 TRP A CA 6
ATOM 11417 C C . TRP A 1 16 ? -8.326 3.357 7.081 1.00 0.00 16 TRP A C 6
ATOM 11418 O O . TRP A 1 16 ? -8.092 2.655 8.063 1.00 0.00 16 TRP A O 6
ATOM 11439 N N . ALA A 1 17 ? -7.475 4.235 6.589 1.00 0.00 17 ALA A N 6
ATOM 11440 C CA . ALA A 1 17 ? -6.171 4.444 7.174 1.00 0.00 17 ALA A CA 6
ATOM 11441 C C . ALA A 1 17 ? -6.016 5.863 7.603 1.00 0.00 17 ALA A C 6
ATOM 11442 O O . ALA A 1 17 ? -6.804 6.727 7.233 1.00 0.00 17 ALA A O 6
ATOM 11449 N N . TYR A 1 18 ? -5.028 6.091 8.434 1.00 0.00 18 TYR A N 6
ATOM 11450 C CA . TYR A 1 18 ? -4.810 7.408 8.955 1.00 0.00 18 TYR A CA 6
ATOM 11451 C C . TYR A 1 18 ? -3.346 7.816 8.901 1.00 0.00 18 TYR A C 6
ATOM 11452 O O . TYR A 1 18 ? -2.445 6.976 8.898 1.00 0.00 18 TYR A O 6
ATOM 11470 N N . GLY A 1 19 ? -3.131 9.123 8.849 1.00 0.00 19 GLY A N 6
ATOM 11471 C CA . GLY A 1 19 ? -1.794 9.667 8.782 1.00 0.00 19 GLY A CA 6
ATOM 11472 C C . GLY A 1 19 ? -1.412 10.459 9.981 1.00 0.00 19 GLY A C 6
ATOM 11473 O O . GLY A 1 19 ? -1.705 10.110 11.123 1.00 0.00 19 GLY A O 6
ATOM 11477 N N . HIS A 1 20 ? -0.700 11.515 9.683 1.00 0.00 20 HIS A N 6
ATOM 11478 C CA . HIS A 1 20 ? -0.171 12.407 10.661 1.00 0.00 20 HIS A CA 6
ATOM 11479 C C . HIS A 1 20 ? 0.699 13.444 9.963 1.00 0.00 20 HIS A C 6
ATOM 11480 O O . HIS A 1 20 ? 0.827 14.581 10.415 1.00 0.00 20 HIS A O 6
ATOM 11495 N N . ASP A 1 21 ? 1.284 13.028 8.841 1.00 0.00 21 ASP A N 6
ATOM 11496 C CA . ASP A 1 21 ? 2.137 13.908 8.050 1.00 0.00 21 ASP A CA 6
ATOM 11497 C C . ASP A 1 21 ? 2.079 13.523 6.578 1.00 0.00 21 ASP A C 6
ATOM 11498 O O . ASP A 1 21 ? 3.067 13.642 5.854 1.00 0.00 21 ASP A O 6
ATOM 11507 N N . LEU A 1 22 ? 0.914 13.044 6.151 1.00 0.00 22 LEU A N 6
ATOM 11508 C CA . LEU A 1 22 ? 0.703 12.615 4.772 1.00 0.00 22 LEU A CA 6
ATOM 11509 C C . LEU A 1 22 ? 1.390 11.281 4.533 1.00 0.00 22 LEU A C 6
ATOM 11510 O O . LEU A 1 22 ? 0.749 10.292 4.187 1.00 0.00 22 LEU A O 6
ATOM 11526 N N . GLU A 1 23 ? 2.695 11.249 4.744 1.00 0.00 23 GLU A N 6
ATOM 11527 C CA . GLU A 1 23 ? 3.455 10.021 4.575 1.00 0.00 23 GLU A CA 6
ATOM 11528 C C . GLU A 1 23 ? 2.897 8.932 5.489 1.00 0.00 23 GLU A C 6
ATOM 11529 O O . GLU A 1 23 ? 2.955 7.744 5.170 1.00 0.00 23 GLU A O 6
ATOM 11541 N N . GLU A 1 24 ? 2.368 9.357 6.634 1.00 0.00 24 GLU A N 6
ATOM 11542 C CA . GLU A 1 24 ? 1.806 8.437 7.615 1.00 0.00 24 GLU A CA 6
ATOM 11543 C C . GLU A 1 24 ? 0.574 7.701 7.085 1.00 0.00 24 GLU A C 6
ATOM 11544 O O . GLU A 1 24 ? 0.458 6.485 7.243 1.00 0.00 24 GLU A O 6
ATOM 11556 N N . VAL A 1 25 ? -0.359 8.438 6.479 1.00 0.00 25 VAL A N 6
ATOM 11557 C CA . VAL A 1 25 ? -1.589 7.832 5.966 1.00 0.00 25 VAL A CA 6
ATOM 11558 C C . VAL A 1 25 ? -1.319 6.883 4.801 1.00 0.00 25 VAL A C 6
ATOM 11559 O O . VAL A 1 25 ? -1.946 5.830 4.692 1.00 0.00 25 VAL A O 6
ATOM 11572 N N . PHE A 1 26 ? -0.389 7.258 3.932 1.00 0.00 26 PHE A N 6
ATOM 11573 C CA . PHE A 1 26 ? -0.051 6.431 2.780 1.00 0.00 26 PHE A CA 6
ATOM 11574 C C . PHE A 1 26 ? 0.583 5.118 3.223 1.00 0.00 26 PHE A C 6
ATOM 11575 O O . PHE A 1 26 ? 0.247 4.049 2.714 1.00 0.00 26 PHE A O 6
ATOM 11592 N N . GLU A 1 27 ? 1.494 5.209 4.185 1.00 0.00 27 GLU A N 6
ATOM 11593 C CA . GLU A 1 27 ? 2.174 4.032 4.717 1.00 0.00 27 GLU A CA 6
ATOM 11594 C C . GLU A 1 27 ? 1.157 3.009 5.208 1.00 0.00 27 GLU A C 6
ATOM 11595 O O . GLU A 1 27 ? 1.328 1.805 5.020 1.00 0.00 27 GLU A O 6
ATOM 11607 N N . ASN A 1 28 ? 0.088 3.502 5.822 1.00 0.00 28 ASN A N 6
ATOM 11608 C CA . ASN A 1 28 ? -0.976 2.642 6.325 1.00 0.00 28 ASN A CA 6
ATOM 11609 C C . ASN A 1 28 ? -1.758 2.035 5.162 1.00 0.00 28 ASN A C 6
ATOM 11610 O O . ASN A 1 28 ? -2.333 0.953 5.281 1.00 0.00 28 ASN A O 6
ATOM 11621 N N . ALA A 1 29 ? -1.764 2.745 4.036 1.00 0.00 29 ALA A N 6
ATOM 11622 C CA . ALA A 1 29 ? -2.456 2.300 2.839 1.00 0.00 29 ALA A CA 6
ATOM 11623 C C . ALA A 1 29 ? -1.831 1.021 2.305 1.00 0.00 29 ALA A C 6
ATOM 11624 O O . ALA A 1 29 ? -2.528 0.144 1.797 1.00 0.00 29 ALA A O 6
ATOM 11631 N N . ALA A 1 30 ? -0.516 0.905 2.440 1.00 0.00 30 ALA A N 6
ATOM 11632 C CA . ALA A 1 30 ? 0.190 -0.284 1.983 1.00 0.00 30 ALA A CA 6
ATOM 11633 C C . ALA A 1 30 ? -0.079 -1.463 2.912 1.00 0.00 30 ALA A C 6
ATOM 11634 O O . ALA A 1 30 ? 0.064 -2.621 2.521 1.00 0.00 30 ALA A O 6
ATOM 11641 N N . LEU A 1 31 ? -0.465 -1.156 4.147 1.00 0.00 31 LEU A N 6
ATOM 11642 C CA . LEU A 1 31 ? -0.750 -2.185 5.142 1.00 0.00 31 LEU A CA 6
ATOM 11643 C C . LEU A 1 31 ? -2.079 -2.889 4.860 1.00 0.00 31 LEU A C 6
ATOM 11644 O O . LEU A 1 31 ? -2.233 -4.074 5.154 1.00 0.00 31 LEU A O 6
ATOM 11660 N N . ALA A 1 32 ? -3.039 -2.155 4.300 1.00 0.00 32 ALA A N 6
ATOM 11661 C CA . ALA A 1 32 ? -4.355 -2.718 3.995 1.00 0.00 32 ALA A CA 6
ATOM 11662 C C . ALA A 1 32 ? -4.250 -3.979 3.140 1.00 0.00 32 ALA A C 6
ATOM 11663 O O . ALA A 1 32 ? -4.823 -5.015 3.475 1.00 0.00 32 ALA A O 6
ATOM 11670 N N . MET A 1 33 ? 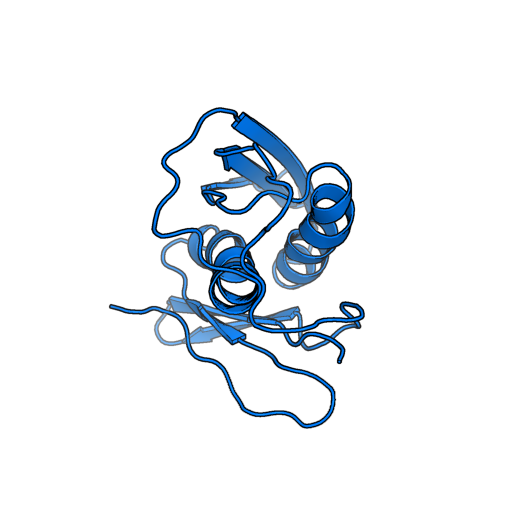-3.528 -3.880 2.030 1.00 0.00 33 MET A N 6
ATOM 11671 C CA . MET A 1 33 ? -3.365 -5.011 1.120 1.00 0.00 33 MET A CA 6
ATOM 11672 C C . MET A 1 33 ? -2.455 -6.085 1.712 1.00 0.00 33 MET A C 6
ATOM 11673 O O . MET A 1 33 ? -2.680 -7.278 1.510 1.00 0.00 33 MET A O 6
ATOM 11687 N N . PHE A 1 34 ? -1.421 -5.658 2.428 1.00 0.00 34 PHE A N 6
ATOM 11688 C CA . PHE A 1 34 ? -0.474 -6.591 3.031 1.00 0.00 34 PHE A CA 6
ATOM 11689 C C . PHE A 1 34 ? -1.085 -7.336 4.213 1.00 0.00 34 PHE A C 6
ATOM 11690 O O . PHE A 1 34 ? -0.842 -8.531 4.390 1.00 0.00 34 PHE A O 6
ATOM 11707 N N . GLU A 1 35 ? -1.876 -6.638 5.025 1.00 0.00 35 GLU A N 6
ATOM 11708 C CA . GLU A 1 35 ? -2.505 -7.265 6.186 1.00 0.00 35 GLU A CA 6
ATOM 11709 C C . GLU A 1 35 ? -3.270 -8.513 5.768 1.00 0.00 35 GLU A C 6
ATOM 11710 O O . GLU A 1 35 ? -3.347 -9.489 6.514 1.00 0.00 35 GLU A O 6
ATOM 11722 N N . VAL A 1 36 ? -3.824 -8.478 4.561 1.00 0.00 36 VAL A N 6
ATOM 11723 C CA . VAL A 1 36 ? -4.569 -9.609 4.031 1.00 0.00 36 VAL A CA 6
ATOM 11724 C C . VAL A 1 36 ? -3.618 -10.737 3.648 1.00 0.00 36 VAL A C 6
ATOM 11725 O O . VAL A 1 36 ? -3.968 -11.914 3.722 1.00 0.00 36 VAL A O 6
ATOM 11738 N N . MET A 1 37 ? -2.407 -10.362 3.246 1.00 0.00 37 MET A N 6
ATOM 11739 C CA . MET A 1 37 ? -1.392 -11.331 2.857 1.00 0.00 37 MET A CA 6
ATOM 11740 C C . MET A 1 37 ? -0.802 -12.010 4.087 1.00 0.00 37 MET A C 6
ATOM 11741 O O . MET A 1 37 ? -0.436 -13.184 4.048 1.00 0.00 37 MET A O 6
ATOM 11755 N N . THR A 1 38 ? -0.717 -11.254 5.179 1.00 0.00 38 THR A N 6
ATOM 11756 C CA . THR A 1 38 ? -0.176 -11.762 6.436 1.00 0.00 38 THR A CA 6
ATOM 11757 C C . THR A 1 38 ? 1.155 -12.482 6.226 1.00 0.00 38 THR A C 6
ATOM 11758 O O . THR A 1 38 ? 1.695 -12.496 5.120 1.00 0.00 38 THR A O 6
ATOM 11769 N N . ASP A 1 39 ? 1.672 -13.079 7.301 1.00 0.00 39 ASP A N 6
ATOM 11770 C CA . ASP A 1 39 ? 2.940 -13.812 7.262 1.00 0.00 39 ASP A CA 6
ATOM 11771 C C . ASP A 1 39 ? 4.145 -12.876 7.372 1.00 0.00 39 ASP A C 6
ATOM 11772 O O . ASP A 1 39 ? 5.262 -13.328 7.630 1.00 0.00 39 ASP A O 6
ATOM 11781 N N . THR A 1 40 ? 3.927 -11.579 7.175 1.00 0.00 40 THR A N 6
ATOM 11782 C CA . THR A 1 40 ? 5.014 -10.607 7.256 1.00 0.00 40 THR A CA 6
ATOM 11783 C C . THR A 1 40 ? 5.464 -10.403 8.701 1.00 0.00 40 THR A C 6
ATOM 11784 O O . THR A 1 40 ? 6.582 -9.956 8.956 1.00 0.00 40 THR A O 6
ATOM 11795 N N . SER A 1 41 ? 4.588 -10.731 9.645 1.00 0.00 41 SER A N 6
ATOM 11796 C CA . SER A 1 41 ? 4.896 -10.580 11.063 1.00 0.00 41 SER A CA 6
ATOM 11797 C C . SER A 1 41 ? 5.966 -11.576 11.522 1.00 0.00 41 SER A C 6
ATOM 11798 O O . SER A 1 41 ? 6.384 -11.551 12.679 1.00 0.00 41 SER A O 6
ATOM 11806 N N . LEU A 1 42 ? 6.407 -12.451 10.619 1.00 0.00 42 LEU A N 6
ATOM 11807 C CA . LEU A 1 42 ? 7.425 -13.443 10.955 1.00 0.00 42 LEU A CA 6
ATOM 11808 C C . LEU A 1 42 ? 8.626 -13.351 10.012 1.00 0.00 42 LEU A C 6
ATOM 11809 O O . LEU A 1 42 ? 9.445 -14.267 9.947 1.00 0.00 42 LEU A O 6
ATOM 11825 N N . VAL A 1 43 ? 8.722 -12.244 9.284 1.00 0.00 43 VAL A N 6
ATOM 11826 C CA . VAL A 1 43 ? 9.818 -12.034 8.345 1.00 0.00 43 VAL A CA 6
ATOM 11827 C C . VAL A 1 43 ? 10.638 -10.803 8.725 1.00 0.00 43 VAL A C 6
ATOM 11828 O O . VAL A 1 43 ? 10.084 -9.755 9.054 1.00 0.00 43 VAL A O 6
ATOM 11841 N N . GLU A 1 44 ? 11.959 -10.943 8.685 1.00 0.00 44 GLU A N 6
ATOM 11842 C CA . GLU A 1 44 ? 12.856 -9.847 9.034 1.00 0.00 44 GLU A CA 6
ATOM 11843 C C . GLU A 1 44 ? 12.990 -8.843 7.889 1.00 0.00 44 GLU A C 6
ATOM 11844 O O . GLU A 1 44 ? 12.350 -7.791 7.894 1.00 0.00 44 GLU A O 6
ATOM 11856 N N . ALA A 1 45 ? 13.835 -9.170 6.917 1.00 0.00 45 ALA A N 6
ATOM 11857 C CA . ALA A 1 45 ? 14.073 -8.299 5.766 1.00 0.00 45 ALA A CA 6
ATOM 11858 C C . ALA A 1 45 ? 15.173 -8.872 4.880 1.00 0.00 45 ALA A C 6
ATOM 11859 O O . ALA A 1 45 ? 16.355 -8.809 5.220 1.00 0.00 45 ALA A O 6
ATOM 11866 N N . ALA A 1 46 ? 14.777 -9.441 3.748 1.00 0.00 46 ALA A N 6
ATOM 11867 C CA . ALA A 1 46 ? 15.726 -10.038 2.819 1.00 0.00 46 ALA A CA 6
ATOM 11868 C C . ALA A 1 46 ? 16.268 -9.015 1.829 1.00 0.00 46 ALA A C 6
ATOM 11869 O O . ALA A 1 46 ? 17.479 -8.833 1.711 1.00 0.00 46 ALA A O 6
ATOM 11876 N N . GLU A 1 47 ? 15.367 -8.362 1.107 1.00 0.00 47 GLU A N 6
ATOM 11877 C CA . GLU A 1 47 ? 15.759 -7.372 0.113 1.00 0.00 47 GLU A CA 6
ATOM 11878 C C . GLU A 1 47 ? 14.976 -6.090 0.269 1.00 0.00 47 GLU A C 6
ATOM 11879 O O . GLU A 1 47 ? 13.785 -6.124 0.544 1.00 0.00 47 GLU A O 6
ATOM 11891 N N . GLU A 1 48 ? 15.639 -4.960 0.060 1.00 0.00 48 GLU A N 6
ATOM 11892 C CA . GLU A 1 48 ? 14.970 -3.675 0.160 1.00 0.00 48 GLU A CA 6
ATOM 11893 C C . GLU A 1 48 ? 15.049 -2.909 -1.155 1.00 0.00 48 GLU A C 6
ATOM 11894 O O . GLU A 1 48 ? 16.136 -2.637 -1.665 1.00 0.00 48 GLU A O 6
ATOM 11906 N N . ARG A 1 49 ? 13.886 -2.560 -1.693 1.00 0.00 49 ARG A N 6
ATOM 11907 C CA . ARG A 1 49 ? 13.813 -1.818 -2.945 1.00 0.00 49 ARG A CA 6
ATOM 11908 C C . ARG A 1 49 ? 13.050 -0.512 -2.748 1.00 0.00 49 ARG A C 6
ATOM 11909 O O . ARG A 1 49 ? 12.098 -0.452 -1.970 1.00 0.00 49 ARG A O 6
ATOM 11930 N N . ARG A 1 50 ? 13.475 0.530 -3.451 1.00 0.00 50 ARG A N 6
ATOM 11931 C CA . ARG A 1 50 ? 12.829 1.832 -3.342 1.00 0.00 50 ARG A CA 6
ATOM 11932 C C . ARG A 1 50 ? 11.921 2.092 -4.539 1.00 0.00 50 ARG A C 6
ATOM 11933 O O . ARG A 1 50 ? 12.246 1.735 -5.672 1.00 0.00 50 ARG A O 6
ATOM 11954 N N . VAL A 1 51 ? 10.780 2.722 -4.277 1.00 0.00 51 VAL A N 6
ATOM 11955 C CA . VAL A 1 51 ? 9.820 3.041 -5.323 1.00 0.00 51 VAL A CA 6
ATOM 11956 C C . VAL A 1 51 ? 9.607 4.546 -5.413 1.00 0.00 51 VAL A C 6
ATOM 11957 O O . VAL A 1 51 ? 9.659 5.251 -4.405 1.00 0.00 51 VAL A O 6
ATOM 11970 N N . GLU A 1 52 ? 9.359 5.037 -6.622 1.00 0.00 52 GLU A N 6
ATOM 11971 C CA . GLU A 1 52 ? 9.132 6.454 -6.836 1.00 0.00 52 GLU A CA 6
ATOM 11972 C C . GLU A 1 52 ? 7.826 6.657 -7.571 1.00 0.00 52 GLU A C 6
ATOM 11973 O O . GLU A 1 52 ? 7.450 5.850 -8.421 1.00 0.00 52 GLU A O 6
ATOM 11985 N N . ILE A 1 53 ? 7.124 7.719 -7.229 1.00 0.00 53 ILE A N 6
ATOM 11986 C CA . ILE A 1 53 ? 5.848 7.992 -7.850 1.00 0.00 53 ILE A CA 6
ATOM 11987 C C . ILE A 1 53 ? 5.660 9.473 -8.139 1.00 0.00 53 ILE A C 6
ATOM 11988 O O . ILE A 1 53 ? 6.116 10.328 -7.381 1.00 0.00 53 ILE A O 6
ATOM 12004 N N . THR A 1 54 ? 4.968 9.771 -9.234 1.00 0.00 54 THR A N 6
ATOM 12005 C CA . THR A 1 54 ? 4.707 11.152 -9.608 1.00 0.00 54 THR A CA 6
ATOM 12006 C C . THR A 1 54 ? 3.206 11.416 -9.676 1.00 0.00 54 THR A C 6
ATOM 12007 O O . THR A 1 54 ? 2.501 10.877 -10.528 1.00 0.00 54 THR A O 6
ATOM 12018 N N . SER A 1 55 ? 2.740 12.264 -8.772 1.00 0.00 55 SER A N 6
ATOM 12019 C CA . SER A 1 55 ? 1.336 12.641 -8.701 1.00 0.00 55 SER A CA 6
ATOM 12020 C C . SER A 1 55 ? 1.198 14.148 -8.868 1.00 0.00 55 SER A C 6
ATOM 12021 O O . SER A 1 55 ? 2.178 14.878 -8.745 1.00 0.00 55 SER A O 6
ATOM 12029 N N . GLU A 1 56 ? -0.012 14.616 -9.147 1.00 0.00 56 GLU A N 6
ATOM 12030 C CA . GLU A 1 56 ? -0.243 16.045 -9.319 1.00 0.00 56 GLU A CA 6
ATOM 12031 C C . GLU A 1 56 ? -1.674 16.414 -8.960 1.00 0.00 56 GLU A C 6
ATOM 12032 O O . GLU A 1 56 ? -2.389 17.024 -9.757 1.00 0.00 56 GLU A O 6
ATOM 12044 N N . ASP A 1 57 ? -2.090 16.038 -7.755 1.00 0.00 57 ASP A N 6
ATOM 12045 C CA . ASP A 1 57 ? -3.443 16.331 -7.299 1.00 0.00 57 ASP A CA 6
ATOM 12046 C C . ASP A 1 57 ? -3.699 15.832 -5.872 1.00 0.00 57 ASP A C 6
ATOM 12047 O O . ASP A 1 57 ? -4.841 15.828 -5.416 1.00 0.00 57 ASP A O 6
ATOM 12056 N N . ARG A 1 58 ? -2.641 15.418 -5.169 1.00 0.00 58 ARG A N 6
ATOM 12057 C CA . ARG A 1 58 ? -2.777 14.925 -3.798 1.00 0.00 58 ARG A CA 6
ATOM 12058 C C . ARG A 1 58 ? -3.616 13.651 -3.759 1.00 0.00 58 ARG A C 6
ATOM 12059 O O . ARG A 1 58 ? -3.097 12.564 -3.504 1.00 0.00 58 ARG A O 6
ATOM 12080 N N . VAL A 1 59 ? -4.914 13.787 -4.022 1.00 0.00 59 VAL A N 6
ATOM 12081 C CA . VAL A 1 59 ? -5.819 12.644 -4.024 1.00 0.00 59 VAL A CA 6
ATOM 12082 C C . VAL A 1 59 ? -5.311 11.554 -4.961 1.00 0.00 59 VAL A C 6
ATOM 12083 O O . VAL A 1 59 ? -5.326 10.372 -4.620 1.00 0.00 59 VAL A O 6
ATOM 12096 N N . SER A 1 60 ? -4.850 11.965 -6.138 1.00 0.00 60 SER A N 6
ATOM 12097 C CA . SER A 1 60 ? -4.325 11.024 -7.119 1.00 0.00 60 SER A CA 6
ATOM 12098 C C . SER A 1 60 ? -3.083 10.336 -6.576 1.00 0.00 60 SER A C 6
ATOM 12099 O O . SER A 1 60 ? -2.852 9.157 -6.846 1.00 0.00 60 SER A O 6
ATOM 12107 N N . LEU A 1 61 ? -2.289 11.065 -5.791 1.00 0.00 61 LEU A N 6
ATOM 12108 C CA . LEU A 1 61 ? -1.089 10.490 -5.203 1.00 0.00 61 LEU A CA 6
ATOM 12109 C C . LEU A 1 61 ? -1.457 9.223 -4.448 1.00 0.00 61 LEU A C 6
ATOM 12110 O O . LEU A 1 61 ? -0.700 8.252 -4.430 1.00 0.00 61 LEU A O 6
ATOM 12126 N N . LEU A 1 62 ? -2.645 9.232 -3.845 1.00 0.00 62 LEU A N 6
ATOM 12127 C CA . LEU A 1 62 ? -3.132 8.076 -3.112 1.00 0.00 62 LEU A CA 6
ATOM 12128 C C . LEU A 1 62 ? -3.339 6.915 -4.074 1.00 0.00 62 LEU A C 6
ATOM 12129 O O . LEU A 1 62 ? -2.863 5.809 -3.844 1.00 0.00 62 LEU A O 6
ATOM 12145 N N . TYR A 1 63 ? -4.032 7.186 -5.173 1.00 0.00 63 TYR A N 6
ATOM 12146 C CA . TYR A 1 63 ? -4.295 6.171 -6.184 1.00 0.00 63 TYR A CA 6
ATOM 12147 C C . TYR A 1 63 ? -3.001 5.515 -6.660 1.00 0.00 63 TYR A C 6
ATOM 12148 O O . TYR A 1 63 ? -2.977 4.327 -6.981 1.00 0.00 63 TYR A O 6
ATOM 12166 N N . ASP A 1 64 ? -1.934 6.300 -6.718 1.00 0.00 64 ASP A N 6
ATOM 12167 C CA . ASP A 1 64 ? -0.644 5.800 -7.173 1.00 0.00 64 ASP A CA 6
ATOM 12168 C C . ASP A 1 64 ? 0.089 5.011 -6.085 1.00 0.00 64 ASP A C 6
ATOM 12169 O O . ASP A 1 64 ? 1.111 4.381 -6.360 1.00 0.00 64 ASP A O 6
ATOM 12178 N N . TRP A 1 65 ? -0.417 5.045 -4.852 1.00 0.00 65 TRP A N 6
ATOM 12179 C CA . TRP A 1 65 ? 0.233 4.324 -3.760 1.00 0.00 65 TRP A CA 6
ATOM 12180 C C . TRP A 1 65 ? 0.022 2.814 -3.883 1.00 0.00 65 TRP A C 6
ATOM 12181 O O . TRP A 1 65 ? 0.976 2.037 -3.858 1.00 0.00 65 TRP A O 6
ATOM 12202 N N . LEU A 1 66 ? -1.241 2.414 -3.980 1.00 0.00 66 LEU A N 6
ATOM 12203 C CA . LEU A 1 66 ? -1.598 1.006 -4.065 1.00 0.00 66 LEU A CA 6
ATOM 12204 C C . LEU A 1 66 ? -1.271 0.422 -5.433 1.00 0.00 66 LEU A C 6
ATOM 12205 O O . LEU A 1 66 ? -0.723 -0.677 -5.527 1.00 0.00 66 LEU A O 6
ATOM 12221 N N . ASP A 1 67 ? -1.591 1.158 -6.493 1.00 0.00 67 ASP A N 6
ATOM 12222 C CA . ASP A 1 67 ? -1.304 0.692 -7.846 1.00 0.00 67 ASP A CA 6
ATOM 12223 C C . ASP A 1 67 ? 0.152 0.254 -7.941 1.00 0.00 67 ASP A C 6
ATOM 12224 O O . ASP A 1 67 ? 0.488 -0.688 -8.659 1.00 0.00 67 ASP A O 6
ATOM 12233 N N . GLU A 1 68 ? 1.004 0.934 -7.182 1.00 0.00 68 GLU A N 6
ATOM 12234 C CA . GLU A 1 68 ? 2.421 0.613 -7.143 1.00 0.00 68 GLU A CA 6
ATOM 12235 C C . GLU A 1 68 ? 2.623 -0.729 -6.454 1.00 0.00 68 GLU A C 6
ATOM 12236 O O . GLU A 1 68 ? 3.439 -1.547 -6.877 1.00 0.00 68 GLU A O 6
ATOM 12248 N N . LEU A 1 69 ? 1.855 -0.945 -5.390 1.00 0.00 69 LEU A N 6
ATOM 12249 C CA . LEU A 1 69 ? 1.921 -2.184 -4.630 1.00 0.00 69 LEU A CA 6
ATOM 12250 C C . LEU A 1 69 ? 1.302 -3.330 -5.423 1.00 0.00 69 LEU A C 6
ATOM 12251 O O . LEU A 1 69 ? 1.720 -4.482 -5.303 1.00 0.00 69 LEU A O 6
ATOM 12267 N N . LEU A 1 70 ? 0.296 -3.003 -6.229 1.00 0.00 70 LEU A N 6
ATOM 12268 C CA . LEU A 1 70 ? -0.394 -3.998 -7.040 1.00 0.00 70 LEU A CA 6
ATOM 12269 C C . LEU A 1 70 ? 0.533 -4.601 -8.094 1.00 0.00 70 LEU A C 6
ATOM 12270 O O . LEU A 1 70 ? 0.656 -5.820 -8.202 1.00 0.00 70 LEU A O 6
ATOM 12286 N N . PHE A 1 71 ? 1.175 -3.737 -8.875 1.00 0.00 71 PHE A N 6
ATOM 12287 C CA . PHE A 1 71 ? 2.082 -4.183 -9.929 1.00 0.00 71 PHE A CA 6
ATOM 12288 C C . PHE A 1 71 ? 3.372 -4.760 -9.352 1.00 0.00 71 PHE A C 6
ATOM 12289 O O . PHE A 1 71 ? 3.795 -5.855 -9.725 1.00 0.00 71 PHE A O 6
ATOM 12306 N N . ILE A 1 72 ? 3.999 -4.013 -8.450 1.00 0.00 72 ILE A N 6
ATOM 12307 C CA . ILE A 1 72 ? 5.249 -4.442 -7.832 1.00 0.00 72 ILE A CA 6
ATOM 12308 C C . ILE A 1 72 ? 5.128 -5.830 -7.206 1.00 0.00 72 ILE A C 6
ATOM 12309 O O . ILE A 1 72 ? 6.088 -6.602 -7.200 1.00 0.00 72 ILE A O 6
ATOM 12325 N N . HIS A 1 73 ? 3.951 -6.142 -6.668 1.00 0.00 73 HIS A N 6
ATOM 12326 C CA . HIS A 1 73 ? 3.726 -7.436 -6.030 1.00 0.00 73 HIS A CA 6
ATOM 12327 C C . HIS A 1 73 ? 4.174 -8.579 -6.935 1.00 0.00 73 HIS A C 6
ATOM 12328 O O . HIS A 1 73 ? 4.968 -9.424 -6.527 1.00 0.00 73 HIS A O 6
ATOM 12343 N N . ASP A 1 74 ? 3.682 -8.593 -8.168 1.00 0.00 74 ASP A N 6
ATOM 12344 C CA . ASP A 1 74 ? 4.066 -9.630 -9.117 1.00 0.00 74 ASP A CA 6
ATOM 12345 C C . ASP A 1 74 ? 5.480 -9.394 -9.603 1.00 0.00 74 ASP A C 6
ATOM 12346 O O . ASP A 1 74 ? 6.231 -10.341 -9.841 1.00 0.00 74 ASP A O 6
ATOM 12355 N N . THR A 1 75 ? 5.857 -8.128 -9.716 1.00 0.00 75 THR A N 6
ATOM 12356 C CA . THR A 1 75 ? 7.203 -7.792 -10.135 1.00 0.00 75 THR A CA 6
ATOM 12357 C C . THR A 1 75 ? 8.185 -8.293 -9.089 1.00 0.00 75 THR A C 6
ATOM 12358 O O . THR A 1 75 ? 9.373 -8.464 -9.362 1.00 0.00 75 THR A O 6
ATOM 12369 N N . GLU A 1 76 ? 7.665 -8.551 -7.890 1.00 0.00 76 GLU A N 6
ATOM 12370 C CA . GLU A 1 76 ? 8.476 -9.061 -6.807 1.00 0.00 76 GLU A CA 6
ATOM 12371 C C . GLU A 1 76 ? 7.614 -9.640 -5.704 1.00 0.00 76 GLU A C 6
ATOM 12372 O O . GLU A 1 76 ? 7.482 -9.059 -4.628 1.00 0.00 76 GLU A O 6
ATOM 12384 N N . PHE A 1 77 ? 7.041 -10.805 -5.985 1.00 0.00 77 PHE A N 6
ATOM 12385 C CA . PHE A 1 77 ? 6.197 -11.501 -5.025 1.00 0.00 77 PHE A CA 6
ATOM 12386 C C . PHE A 1 77 ? 6.861 -11.527 -3.653 1.00 0.00 77 PHE A C 6
ATOM 12387 O O . PHE A 1 77 ? 7.677 -12.399 -3.358 1.00 0.00 77 PHE A O 6
ATOM 12404 N N . ILE A 1 78 ? 6.517 -10.549 -2.830 1.00 0.00 78 ILE A N 6
ATOM 12405 C CA . ILE A 1 78 ? 7.088 -10.436 -1.493 1.00 0.00 78 ILE A CA 6
ATOM 12406 C C . ILE A 1 78 ? 6.043 -10.693 -0.412 1.00 0.00 78 ILE A C 6
ATOM 12407 O O . ILE A 1 78 ? 4.997 -10.042 -0.373 1.00 0.00 78 ILE A O 6
ATOM 12423 N N . LEU A 1 79 ? 6.335 -11.650 0.466 1.00 0.00 79 LEU A N 6
ATOM 12424 C CA . LEU A 1 79 ? 5.425 -11.999 1.554 1.00 0.00 79 LEU A CA 6
ATOM 12425 C C . LEU A 1 79 ? 5.430 -10.926 2.636 1.00 0.00 79 LEU A C 6
ATOM 12426 O O . LEU A 1 79 ? 4.384 -10.574 3.179 1.00 0.00 79 LEU A O 6
ATOM 12442 N N . PHE A 1 80 ? 6.616 -10.416 2.948 1.00 0.00 80 PHE A N 6
ATOM 12443 C CA . PHE A 1 80 ? 6.762 -9.391 3.974 1.00 0.00 80 PHE A CA 6
ATOM 12444 C C . PHE A 1 80 ? 7.352 -8.123 3.387 1.00 0.00 80 PHE A C 6
ATOM 12445 O O . PHE A 1 80 ? 8.241 -8.177 2.537 1.00 0.00 80 PHE A O 6
ATOM 12462 N N . SER A 1 81 ? 6.866 -6.979 3.851 1.00 0.00 81 SER A N 6
ATOM 12463 C CA . SER A 1 81 ? 7.373 -5.714 3.365 1.00 0.00 81 SER A CA 6
ATOM 12464 C C . SER A 1 81 ? 7.194 -4.594 4.381 1.00 0.00 81 SER A C 6
ATOM 12465 O O . SER A 1 81 ? 6.098 -4.375 4.899 1.00 0.00 81 SER A O 6
ATOM 12473 N N . LYS A 1 82 ? 8.275 -3.860 4.629 1.00 0.00 82 LYS A N 6
ATOM 12474 C CA . LYS A 1 82 ? 8.237 -2.729 5.543 1.00 0.00 82 LYS A CA 6
ATOM 12475 C C . LYS A 1 82 ? 7.791 -1.504 4.764 1.00 0.00 82 LYS A C 6
ATOM 12476 O O . LYS A 1 82 ? 8.219 -1.306 3.627 1.00 0.00 82 LYS A O 6
ATOM 12495 N N . PHE A 1 83 ? 6.905 -0.701 5.338 1.00 0.00 83 PHE A N 6
ATOM 12496 C CA . PHE A 1 83 ? 6.408 0.462 4.619 1.00 0.00 83 PHE A CA 6
ATOM 12497 C C . PHE A 1 83 ? 6.991 1.769 5.123 1.00 0.00 83 PHE A C 6
ATOM 12498 O O . PHE A 1 83 ? 6.805 2.165 6.273 1.00 0.00 83 PHE A O 6
ATOM 12515 N N . LYS A 1 84 ? 7.646 2.453 4.202 1.00 0.00 84 LYS A N 6
ATOM 12516 C CA . LYS A 1 84 ? 8.222 3.759 4.441 1.00 0.00 84 LYS A CA 6
ATOM 12517 C C . LYS A 1 84 ? 7.839 4.626 3.253 1.00 0.00 84 LYS A C 6
ATOM 12518 O O . LYS A 1 84 ? 8.247 4.337 2.131 1.00 0.00 84 LYS A O 6
ATOM 12537 N N . VAL A 1 85 ? 7.036 5.655 3.470 1.00 0.00 85 VAL A N 6
ATOM 12538 C CA . VAL A 1 85 ? 6.605 6.491 2.357 1.00 0.00 85 VAL A CA 6
ATOM 12539 C C . VAL A 1 85 ? 7.171 7.902 2.435 1.00 0.00 85 VAL A C 6
ATOM 12540 O O . VAL A 1 85 ? 7.417 8.440 3.516 1.00 0.00 85 VAL A O 6
ATOM 12553 N N . LYS A 1 86 ? 7.385 8.475 1.260 1.00 0.00 86 LYS A N 6
ATOM 12554 C CA . LYS A 1 86 ? 7.939 9.810 1.126 1.00 0.00 86 LYS A CA 6
ATOM 12555 C C . LYS A 1 86 ? 7.095 10.658 0.178 1.00 0.00 86 LYS A C 6
ATOM 12556 O O . LYS A 1 86 ? 6.757 10.216 -0.916 1.00 0.00 86 LYS A O 6
ATOM 12575 N N . ILE A 1 87 ? 6.774 11.882 0.579 1.00 0.00 87 ILE A N 6
ATOM 12576 C CA . ILE A 1 87 ? 5.996 12.774 -0.277 1.00 0.00 87 ILE A CA 6
ATOM 12577 C C . ILE A 1 87 ? 6.689 14.124 -0.412 1.00 0.00 87 ILE A C 6
ATOM 12578 O O . ILE A 1 87 ? 7.074 14.734 0.585 1.00 0.00 87 ILE A O 6
ATOM 12594 N N . ASP A 1 88 ? 6.857 14.586 -1.649 1.00 0.00 88 ASP A N 6
ATOM 12595 C CA . ASP A 1 88 ? 7.517 15.862 -1.895 1.00 0.00 88 ASP A CA 6
ATOM 12596 C C . ASP A 1 88 ? 6.735 16.723 -2.883 1.00 0.00 88 ASP A C 6
ATOM 12597 O O . ASP A 1 88 ? 6.500 16.323 -4.024 1.00 0.00 88 ASP A O 6
ATOM 12606 N N . GLU A 1 89 ? 6.361 17.920 -2.442 1.00 0.00 89 GLU A N 6
ATOM 12607 C CA . GLU A 1 89 ? 5.633 18.860 -3.287 1.00 0.00 89 GLU A CA 6
ATOM 12608 C C . GLU A 1 89 ? 6.553 19.979 -3.738 1.00 0.00 89 GLU A C 6
ATOM 12609 O O . GLU A 1 89 ? 7.022 20.782 -2.932 1.00 0.00 89 GLU A O 6
ATOM 12621 N N . LYS A 1 90 ? 6.800 20.021 -5.031 1.00 0.00 90 LYS A N 6
ATOM 12622 C CA . LYS A 1 90 ? 7.661 21.035 -5.616 1.00 0.00 90 LYS A CA 6
ATOM 12623 C C . LYS A 1 90 ? 6.976 21.664 -6.817 1.00 0.00 90 LYS A C 6
ATOM 12624 O O . LYS A 1 90 ? 5.790 21.436 -7.056 1.00 0.00 90 LYS A O 6
ATOM 12643 N N . ASP A 1 91 ? 7.724 22.448 -7.577 1.00 0.00 91 ASP A N 6
ATOM 12644 C CA . ASP A 1 91 ? 7.183 23.098 -8.760 1.00 0.00 91 ASP A CA 6
ATOM 12645 C C . ASP A 1 91 ? 6.811 22.080 -9.842 1.00 0.00 91 ASP A C 6
ATOM 12646 O O . ASP A 1 91 ? 6.540 22.455 -10.982 1.00 0.00 91 ASP A O 6
ATOM 12655 N N . ASP A 1 92 ? 6.796 20.795 -9.487 1.00 0.00 92 ASP A N 6
ATOM 12656 C CA . ASP A 1 92 ? 6.453 19.749 -10.444 1.00 0.00 92 ASP A CA 6
ATOM 12657 C C . ASP A 1 92 ? 5.092 19.140 -10.118 1.00 0.00 92 ASP A C 6
ATOM 12658 O O . ASP A 1 92 ? 4.472 18.495 -10.963 1.00 0.00 92 ASP A O 6
ATOM 12667 N N . GLY A 1 93 ? 4.635 19.349 -8.887 1.00 0.00 93 GLY A N 6
ATOM 12668 C CA . GLY A 1 93 ? 3.354 18.814 -8.473 1.00 0.00 93 GLY A CA 6
ATOM 12669 C C . GLY A 1 93 ? 3.454 17.975 -7.223 1.00 0.00 93 GLY A C 6
ATOM 12670 O O . GLY A 1 93 ? 3.608 18.502 -6.122 1.00 0.00 93 GLY A O 6
ATOM 12674 N N . LEU A 1 94 ? 3.348 16.667 -7.395 1.00 0.00 94 LEU A N 6
ATOM 12675 C CA . LEU A 1 94 ? 3.403 15.745 -6.274 1.00 0.00 94 LEU A CA 6
ATOM 12676 C C . LEU A 1 94 ? 4.289 14.538 -6.580 1.00 0.00 94 LEU A C 6
ATOM 12677 O O . LEU A 1 94 ? 4.172 13.923 -7.636 1.00 0.00 94 LEU A O 6
ATOM 12693 N N . HIS A 1 95 ? 5.164 14.198 -5.641 1.00 0.00 95 HIS A N 6
ATOM 12694 C CA . HIS A 1 95 ? 6.054 13.051 -5.796 1.00 0.00 95 HIS A CA 6
ATOM 12695 C C . HIS A 1 95 ? 5.944 12.130 -4.586 1.00 0.00 95 HIS A C 6
ATOM 12696 O O . HIS A 1 95 ? 5.800 12.595 -3.456 1.00 0.00 95 HIS A O 6
ATOM 12711 N N . LEU A 1 96 ? 6.007 10.827 -4.825 1.00 0.00 96 LEU A N 6
ATOM 12712 C CA . LEU A 1 96 ? 5.909 9.852 -3.746 1.00 0.00 96 LEU A CA 6
ATOM 12713 C C . LEU A 1 96 ? 7.074 8.865 -3.785 1.00 0.00 96 LEU A C 6
ATOM 12714 O O . LEU A 1 96 ? 7.358 8.269 -4.820 1.00 0.00 96 LEU A O 6
ATOM 12730 N N . THR A 1 97 ? 7.736 8.687 -2.648 1.00 0.00 97 THR A N 6
ATOM 12731 C CA . THR A 1 97 ? 8.857 7.753 -2.558 1.00 0.00 97 THR A CA 6
ATOM 12732 C C . THR A 1 97 ? 8.611 6.744 -1.439 1.00 0.00 97 THR A C 6
ATOM 12733 O O . THR A 1 97 ? 8.470 7.114 -0.279 1.00 0.00 97 THR A O 6
ATOM 12744 N N . GLY A 1 98 ? 8.553 5.473 -1.798 1.00 0.00 98 GLY A N 6
ATOM 12745 C CA . GLY A 1 98 ? 8.306 4.430 -0.812 1.00 0.00 98 GLY A CA 6
ATOM 12746 C C . GLY A 1 98 ? 9.358 3.331 -0.821 1.00 0.00 98 GLY A C 6
ATOM 12747 O O . GLY A 1 98 ? 9.938 3.026 -1.862 1.00 0.00 98 GLY A O 6
ATOM 12751 N N . THR A 1 99 ? 9.611 2.743 0.350 1.00 0.00 99 THR A N 6
ATOM 12752 C CA . THR A 1 99 ? 10.611 1.681 0.484 1.00 0.00 99 THR A CA 6
ATOM 12753 C C . THR A 1 99 ? 9.990 0.370 0.973 1.00 0.00 99 THR A C 6
ATOM 12754 O O . THR A 1 99 ? 9.091 0.373 1.814 1.00 0.00 99 THR A O 6
ATOM 12765 N N . ALA A 1 100 ? 10.485 -0.751 0.443 1.00 0.00 100 ALA A N 6
ATOM 12766 C CA . ALA A 1 100 ? 9.989 -2.072 0.828 1.00 0.00 100 ALA A CA 6
ATOM 12767 C C . ALA A 1 100 ? 11.129 -3.089 0.937 1.00 0.00 100 ALA A C 6
ATOM 12768 O O . ALA A 1 100 ? 11.977 -3.177 0.051 1.00 0.00 100 ALA A O 6
ATOM 12775 N N . MET A 1 101 ? 11.135 -3.859 2.028 1.00 0.00 101 MET A N 6
ATOM 12776 C CA . MET A 1 101 ? 12.163 -4.880 2.263 1.00 0.00 101 MET A CA 6
ATOM 12777 C C . MET A 1 101 ? 11.519 -6.246 2.493 1.00 0.00 101 MET A C 6
ATOM 12778 O O . MET A 1 101 ? 10.432 -6.330 3.061 1.00 0.00 101 MET A O 6
ATOM 12792 N N . GLY A 1 102 ? 12.178 -7.317 2.047 1.00 0.00 102 GLY A N 6
ATOM 12793 C CA . GLY A 1 102 ? 11.614 -8.642 2.219 1.00 0.00 102 GLY A CA 6
ATOM 12794 C C . GLY A 1 102 ? 11.185 -9.233 0.899 1.00 0.00 102 GLY A C 6
ATOM 12795 O O . GLY A 1 102 ? 10.012 -9.178 0.537 1.00 0.00 102 GLY A O 6
ATOM 12799 N N . GLU A 1 103 ? 12.144 -9.777 0.169 1.00 0.00 103 GLU A N 6
ATOM 12800 C CA . GLU A 1 103 ? 11.871 -10.355 -1.135 1.00 0.00 103 GLU A CA 6
ATOM 12801 C C . GLU A 1 103 ? 12.144 -11.857 -1.152 1.00 0.00 103 GLU A C 6
ATOM 12802 O O . GLU A 1 103 ? 12.835 -12.382 -0.279 1.00 0.00 103 GLU A O 6
ATOM 12814 N N . GLU A 1 104 ? 11.583 -12.538 -2.156 1.00 0.00 104 GLU A N 6
ATOM 12815 C CA . GLU A 1 104 ? 11.736 -13.988 -2.323 1.00 0.00 104 GLU A CA 6
ATOM 12816 C C . GLU A 1 104 ? 10.594 -14.744 -1.650 1.00 0.00 104 GLU A C 6
ATOM 12817 O O . GLU A 1 104 ? 10.684 -15.116 -0.480 1.00 0.00 104 GLU A O 6
ATOM 12829 N N . ILE A 1 105 ? 9.520 -14.969 -2.403 1.00 0.00 105 ILE A N 6
ATOM 12830 C CA . ILE A 1 105 ? 8.355 -15.682 -1.892 1.00 0.00 105 ILE A CA 6
ATOM 12831 C C . ILE A 1 105 ? 8.643 -17.173 -1.739 1.00 0.00 105 ILE A C 6
ATOM 12832 O O . ILE A 1 105 ? 9.263 -17.788 -2.606 1.00 0.00 105 ILE A O 6
ATOM 12848 N N . LYS A 1 106 ? 8.182 -17.751 -0.634 1.00 0.00 106 LYS A N 6
ATOM 12849 C CA . LYS A 1 106 ? 8.385 -19.171 -0.375 1.00 0.00 106 LYS A CA 6
ATOM 12850 C C . LYS A 1 106 ? 7.150 -19.974 -0.776 1.00 0.00 106 LYS A C 6
ATOM 12851 O O . LYS A 1 106 ? 6.020 -19.554 -0.535 1.00 0.00 106 LYS A O 6
ATOM 12870 N N . GLU A 1 107 ? 7.376 -21.130 -1.394 1.00 0.00 107 GLU A N 6
ATOM 12871 C CA . GLU A 1 107 ? 6.279 -21.988 -1.830 1.00 0.00 107 GLU A CA 6
ATOM 12872 C C . GLU A 1 107 ? 5.401 -22.394 -0.650 1.00 0.00 107 GLU A C 6
ATOM 12873 O O . GLU A 1 107 ? 5.894 -22.897 0.359 1.00 0.00 107 GLU A O 6
ATOM 12885 N N . GLY A 1 108 ? 4.097 -22.171 -0.785 1.00 0.00 108 GLY A N 6
ATOM 12886 C CA . GLY A 1 108 ? 3.170 -22.517 0.277 1.00 0.00 108 GLY A CA 6
ATOM 12887 C C . GLY A 1 108 ? 3.531 -21.865 1.597 1.00 0.00 108 GLY A C 6
ATOM 12888 O O . GLY A 1 108 ? 3.399 -22.477 2.658 1.00 0.00 108 GLY A O 6
ATOM 12892 N N . HIS A 1 109 ? 3.991 -20.621 1.531 1.00 0.00 109 HIS A N 6
ATOM 12893 C CA . HIS A 1 109 ? 4.378 -19.883 2.728 1.00 0.00 109 HIS A CA 6
ATOM 12894 C C . HIS A 1 109 ? 3.164 -19.237 3.391 1.00 0.00 109 HIS A C 6
ATOM 12895 O O . HIS A 1 109 ? 2.670 -18.207 2.933 1.00 0.00 109 HIS A O 6
ATOM 12910 N N . GLU A 1 110 ? 2.693 -19.850 4.474 1.00 0.00 110 GLU A N 6
ATOM 12911 C CA . GLU A 1 110 ? 1.539 -19.338 5.207 1.00 0.00 110 GLU A CA 6
ATOM 12912 C C . GLU A 1 110 ? 0.296 -19.308 4.321 1.00 0.00 110 GLU A C 6
ATOM 12913 O O . GLU A 1 110 ? 0.299 -18.705 3.248 1.00 0.00 110 GLU A O 6
ATOM 12925 N N . ARG A 1 111 ? -0.766 -19.963 4.777 1.00 0.00 111 ARG A N 6
ATOM 12926 C CA . ARG A 1 111 ? -2.014 -20.012 4.024 1.00 0.00 111 ARG A CA 6
ATOM 12927 C C . ARG A 1 111 ? -3.093 -19.166 4.695 1.00 0.00 111 ARG A C 6
ATOM 12928 O O . ARG A 1 111 ? -3.452 -19.401 5.849 1.00 0.00 111 ARG A O 6
ATOM 12949 N N . ARG A 1 112 ? -3.605 -18.184 3.962 1.00 0.00 112 ARG A N 6
ATOM 12950 C CA . ARG A 1 112 ? -4.644 -17.302 4.478 1.00 0.00 112 ARG A CA 6
ATOM 12951 C C . ARG A 1 112 ? -5.568 -16.848 3.352 1.00 0.00 112 ARG A C 6
ATOM 12952 O O . ARG A 1 112 ? -5.388 -17.234 2.198 1.00 0.00 112 ARG A O 6
ATOM 12973 N N . ASP A 1 113 ? -6.556 -16.025 3.690 1.00 0.00 113 ASP A N 6
ATOM 12974 C CA . ASP A 1 113 ? -7.497 -15.528 2.695 1.00 0.00 113 ASP A CA 6
ATOM 12975 C C . ASP A 1 113 ? -6.993 -14.227 2.078 1.00 0.00 113 ASP A C 6
ATOM 12976 O O . ASP A 1 113 ? -6.662 -13.278 2.788 1.00 0.00 113 ASP A O 6
ATOM 12985 N N . GLU A 1 114 ? -6.942 -14.192 0.751 1.00 0.00 114 GLU A N 6
ATOM 12986 C CA . GLU A 1 114 ? -6.482 -13.010 0.033 1.00 0.00 114 GLU A CA 6
ATOM 12987 C C . GLU A 1 114 ? -7.557 -12.497 -0.918 1.00 0.00 114 GLU A C 6
ATOM 12988 O O . GLU A 1 114 ? -8.287 -13.282 -1.524 1.00 0.00 114 GLU A O 6
ATOM 13000 N N . VAL A 1 115 ? -7.647 -11.178 -1.054 1.00 0.00 115 VAL A N 6
ATOM 13001 C CA . VAL A 1 115 ? -8.632 -10.574 -1.943 1.00 0.00 115 VAL A CA 6
ATOM 13002 C C . VAL A 1 115 ? -8.266 -10.838 -3.400 1.00 0.00 115 VAL A C 6
ATOM 13003 O O . VAL A 1 115 ? -7.238 -10.369 -3.889 1.00 0.00 115 VAL A O 6
ATOM 13016 N N . LYS A 1 116 ? -9.109 -11.602 -4.085 1.00 0.00 116 LYS A N 6
ATOM 13017 C CA . LYS A 1 116 ? -8.870 -11.940 -5.483 1.00 0.00 116 LYS A CA 6
ATOM 13018 C C . LYS A 1 116 ? -9.408 -10.863 -6.420 1.00 0.00 116 LYS A C 6
ATOM 13019 O O . LYS A 1 116 ? -9.621 -11.116 -7.606 1.00 0.00 116 LYS A O 6
ATOM 13038 N N . ALA A 1 117 ? -9.625 -9.662 -5.893 1.00 0.00 117 ALA A N 6
ATOM 13039 C CA . ALA A 1 117 ? -10.135 -8.565 -6.703 1.00 0.00 117 ALA A CA 6
ATOM 13040 C C . ALA A 1 117 ? -9.878 -7.215 -6.049 1.00 0.00 117 ALA A C 6
ATOM 13041 O O . ALA A 1 117 ? -10.704 -6.715 -5.286 1.00 0.00 117 ALA A O 6
ATOM 13048 N N . VAL A 1 118 ? -8.735 -6.621 -6.367 1.00 0.00 118 VAL A N 6
ATOM 13049 C CA . VAL A 1 118 ? -8.376 -5.317 -5.827 1.00 0.00 118 VAL A CA 6
ATOM 13050 C C . VAL A 1 118 ? -8.883 -4.219 -6.750 1.00 0.00 118 VAL A C 6
ATOM 13051 O O . VAL A 1 118 ? -8.381 -4.045 -7.861 1.00 0.00 118 VAL A O 6
ATOM 13064 N N . THR A 1 119 ? -9.898 -3.499 -6.294 1.00 0.00 119 THR A N 6
ATOM 13065 C CA . THR A 1 119 ? -10.497 -2.439 -7.089 1.00 0.00 119 THR A CA 6
ATOM 13066 C C . THR A 1 119 ? -10.251 -1.060 -6.476 1.00 0.00 119 THR A C 6
ATOM 13067 O O . THR A 1 119 ? -10.515 -0.834 -5.298 1.00 0.00 119 THR A O 6
ATOM 13078 N N . PHE A 1 120 ? -9.771 -0.132 -7.299 1.00 0.00 120 PHE A N 6
ATOM 13079 C CA . PHE A 1 120 ? -9.525 1.236 -6.853 1.00 0.00 120 PHE A CA 6
ATOM 13080 C C . PHE A 1 120 ? -10.860 1.953 -6.700 1.00 0.00 120 PHE A C 6
ATOM 13081 O O . PHE A 1 120 ? -11.174 2.874 -7.450 1.00 0.00 120 PHE A O 6
ATOM 13098 N N . HIS A 1 121 ? -11.668 1.490 -5.750 1.00 0.00 121 HIS A N 6
ATOM 13099 C CA . HIS A 1 121 ? -12.990 2.062 -5.549 1.00 0.00 121 HIS A CA 6
ATOM 13100 C C . HIS A 1 121 ? -12.940 3.536 -5.158 1.00 0.00 121 HIS A C 6
ATOM 13101 O O . HIS A 1 121 ? -13.705 4.345 -5.683 1.00 0.00 121 HIS A O 6
ATOM 13116 N N . MET A 1 122 ? -12.042 3.891 -4.244 1.00 0.00 122 MET A N 6
ATOM 13117 C CA . MET A 1 122 ? -11.918 5.274 -3.812 1.00 0.00 122 MET A CA 6
ATOM 13118 C C . MET A 1 122 ? -10.507 5.785 -4.065 1.00 0.00 122 MET A C 6
ATOM 13119 O O . MET A 1 122 ? -10.306 6.721 -4.839 1.00 0.00 122 MET A O 6
ATOM 13133 N N . MET A 1 123 ? -9.530 5.162 -3.410 1.00 0.00 123 MET A N 6
ATOM 13134 C CA . MET A 1 123 ? -8.135 5.558 -3.572 1.00 0.00 123 MET A CA 6
ATOM 13135 C C . MET A 1 123 ? -7.995 7.069 -3.450 1.00 0.00 123 MET A C 6
ATOM 13136 O O . MET A 1 123 ? -7.418 7.728 -4.314 1.00 0.00 123 MET A O 6
ATOM 13150 N N . GLU A 1 124 ? -8.541 7.607 -2.364 1.00 0.00 124 GLU A N 6
ATOM 13151 C CA . GLU A 1 124 ? -8.493 9.041 -2.115 1.00 0.00 124 GLU A CA 6
ATOM 13152 C C . GLU A 1 124 ? -8.126 9.322 -0.666 1.00 0.00 124 GLU A C 6
ATOM 13153 O O . GLU A 1 124 ? -8.218 8.440 0.188 1.00 0.00 124 GLU A O 6
ATOM 13165 N N . ILE A 1 125 ? -7.706 10.550 -0.391 1.00 0.00 125 ILE A N 6
ATOM 13166 C CA . ILE A 1 125 ? -7.322 10.931 0.962 1.00 0.00 125 ILE A CA 6
ATOM 13167 C C . ILE A 1 125 ? -8.227 12.024 1.515 1.00 0.00 125 ILE A C 6
ATOM 13168 O O . ILE A 1 125 ? -8.288 13.128 0.975 1.00 0.00 125 ILE A O 6
ATOM 13184 N N . LEU A 1 126 ? -8.912 11.712 2.608 1.00 0.00 126 LEU A N 6
ATOM 13185 C CA . LEU A 1 126 ? -9.798 12.675 3.254 1.00 0.00 126 LEU A CA 6
ATOM 13186 C C . LEU A 1 126 ? -9.130 13.231 4.506 1.00 0.00 126 LEU A C 6
ATOM 13187 O O . LEU A 1 126 ? -8.519 12.487 5.272 1.00 0.00 126 LEU A O 6
ATOM 13203 N N . ASP A 1 127 ? -9.228 14.542 4.704 1.00 0.00 127 ASP A N 6
ATOM 13204 C CA . ASP A 1 127 ? -8.605 15.174 5.862 1.00 0.00 127 ASP A CA 6
ATOM 13205 C C . ASP A 1 127 ? -9.608 15.411 6.987 1.00 0.00 127 ASP A C 6
ATOM 13206 O O . ASP A 1 127 ? -10.614 16.098 6.807 1.00 0.00 127 ASP A O 6
ATOM 13215 N N . GLU A 1 128 ? -9.308 14.848 8.154 1.00 0.00 128 GLU A N 6
ATOM 13216 C CA . GLU A 1 128 ? -10.159 15.002 9.329 1.00 0.00 128 GLU A CA 6
ATOM 13217 C C . GLU A 1 128 ? -9.356 15.560 10.500 1.00 0.00 128 GLU A C 6
ATOM 13218 O O . GLU A 1 128 ? -8.389 14.943 10.945 1.00 0.00 128 GLU A O 6
ATOM 13230 N N . ASP A 1 129 ? -9.755 16.725 11.002 1.00 0.00 129 ASP A N 6
ATOM 13231 C CA . ASP A 1 129 ? -9.054 17.341 12.127 1.00 0.00 129 ASP A CA 6
ATOM 13232 C C . ASP A 1 129 ? -7.590 17.595 11.783 1.00 0.00 129 ASP A C 6
ATOM 13233 O O . ASP A 1 129 ? -6.742 17.697 12.669 1.00 0.00 129 ASP A O 6
ATOM 13242 N N . GLY A 1 130 ? -7.303 17.672 10.495 1.00 0.00 130 GLY A N 6
ATOM 13243 C CA . GLY A 1 130 ? -5.940 17.886 10.047 1.00 0.00 130 GLY A CA 6
ATOM 13244 C C . GLY A 1 130 ? -5.208 16.579 9.805 1.00 0.00 130 GLY A C 6
ATOM 13245 O O . GLY A 1 130 ? -4.037 16.573 9.426 1.00 0.00 130 GLY A O 6
ATOM 13249 N N . LEU A 1 131 ? -5.909 15.467 10.017 1.00 0.00 131 LEU A N 6
ATOM 13250 C CA . LEU A 1 131 ? -5.340 14.142 9.815 1.00 0.00 131 LEU A CA 6
ATOM 13251 C C . LEU A 1 131 ? -5.790 13.578 8.472 1.00 0.00 131 LEU A C 6
ATOM 13252 O O . LEU A 1 131 ? -6.910 13.832 8.033 1.00 0.00 131 LEU A O 6
ATOM 13268 N N . ILE A 1 132 ? -4.917 12.821 7.818 1.00 0.00 132 ILE A N 6
ATOM 13269 C CA . ILE A 1 132 ? -5.247 12.242 6.522 1.00 0.00 132 ILE A CA 6
ATOM 13270 C C . ILE A 1 132 ? -5.635 10.780 6.640 1.00 0.00 132 ILE A C 6
ATOM 13271 O O . ILE A 1 132 ? -5.042 10.025 7.408 1.00 0.00 132 ILE A O 6
ATOM 13287 N N . LYS A 1 133 ? -6.616 10.379 5.842 1.00 0.00 133 LYS A N 6
ATOM 13288 C CA . LYS A 1 133 ? -7.060 8.999 5.822 1.00 0.00 133 LYS A CA 6
ATOM 13289 C C . LYS A 1 133 ? -7.208 8.520 4.377 1.00 0.00 133 LYS A C 6
ATOM 13290 O O . LYS A 1 133 ? -7.713 9.248 3.525 1.00 0.00 133 LYS A O 6
ATOM 13309 N N . ALA A 1 134 ? -6.758 7.302 4.111 1.00 0.00 134 ALA A N 6
ATOM 13310 C CA . ALA A 1 134 ? -6.826 6.722 2.765 1.00 0.00 134 ALA A CA 6
ATOM 13311 C C . ALA A 1 134 ? -7.847 5.580 2.694 1.00 0.00 134 ALA A C 6
ATOM 13312 O O . ALA A 1 134 ? -7.931 4.765 3.613 1.00 0.00 134 ALA A O 6
ATOM 13319 N N . ARG A 1 135 ? -8.641 5.526 1.613 1.00 0.00 135 ARG A N 6
ATOM 13320 C CA . ARG A 1 135 ? -9.660 4.471 1.484 1.00 0.00 135 ARG A CA 6
ATOM 13321 C C . ARG A 1 135 ? -9.811 3.885 0.079 1.00 0.00 135 ARG A C 6
ATOM 13322 O O . ARG A 1 135 ? -10.167 4.590 -0.863 1.00 0.00 135 ARG A O 6
ATOM 13343 N N . VAL A 1 136 ? -9.615 2.567 -0.032 1.00 0.00 136 VAL A N 6
ATOM 13344 C CA . VAL A 1 136 ? -9.814 1.863 -1.299 1.00 0.00 136 VAL A CA 6
ATOM 13345 C C . VAL A 1 136 ? -10.692 0.627 -1.091 1.00 0.00 136 VAL A C 6
ATOM 13346 O O . VAL A 1 136 ? -10.266 -0.316 -0.429 1.00 0.00 136 VAL A O 6
ATOM 13359 N N . ILE A 1 137 ? -11.889 0.605 -1.685 1.00 0.00 137 ILE A N 6
ATOM 13360 C CA . ILE A 1 137 ? -12.775 -0.554 -1.562 1.00 0.00 137 ILE A CA 6
ATOM 13361 C C . ILE A 1 137 ? -12.391 -1.625 -2.565 1.00 0.00 137 ILE A C 6
ATOM 13362 O O . ILE A 1 137 ? -12.142 -1.343 -3.733 1.00 0.00 137 ILE A O 6
ATOM 13378 N N . LEU A 1 138 ? -12.309 -2.851 -2.080 1.00 0.00 138 LEU A N 6
ATOM 13379 C CA . LEU A 1 138 ? -11.905 -3.980 -2.906 1.00 0.00 138 LEU A CA 6
ATOM 13380 C C . LEU A 1 138 ? -12.925 -5.098 -2.879 1.00 0.00 138 LEU A C 6
ATOM 13381 O O . LEU A 1 138 ? -13.659 -5.270 -1.905 1.00 0.00 138 LEU A O 6
ATOM 13397 N N . ASP A 1 139 ? -12.965 -5.851 -3.963 1.00 0.00 139 ASP A N 6
ATOM 13398 C CA . ASP A 1 139 ? -13.898 -6.958 -4.084 1.00 0.00 139 ASP A CA 6
ATOM 13399 C C . ASP A 1 139 ? -13.328 -8.207 -3.414 1.00 0.00 139 ASP A C 6
ATOM 13400 O O . ASP A 1 139 ? -12.334 -8.768 -3.871 1.00 0.00 139 ASP A O 6
ATOM 13409 N N . LEU A 1 140 ? -13.964 -8.624 -2.318 1.00 0.00 140 LEU A N 6
ATOM 13410 C CA . LEU A 1 140 ? -13.523 -9.802 -1.559 1.00 0.00 140 LEU A CA 6
ATOM 13411 C C . LEU A 1 140 ? -13.072 -10.927 -2.489 1.00 0.00 140 LEU A C 6
ATOM 13412 O O . LEU A 1 140 ? -13.522 -10.947 -3.654 1.00 0.00 140 LEU A O 6
ATOM 13429 N N . MET A 1 1 ? -4.942 2.543 19.394 1.00 0.00 1 MET A N 7
ATOM 13430 C CA . MET A 1 1 ? -4.948 3.652 18.405 1.00 0.00 1 MET A CA 7
ATOM 13431 C C . MET A 1 1 ? -4.051 3.333 17.213 1.00 0.00 1 MET A C 7
ATOM 13432 O O . MET A 1 1 ? -2.892 3.745 17.167 1.00 0.00 1 MET A O 7
ATOM 13448 N N . LYS A 1 2 ? -4.596 2.596 16.250 1.00 0.00 2 LYS A N 7
ATOM 13449 C CA . LYS A 1 2 ? -3.846 2.219 15.057 1.00 0.00 2 LYS A CA 7
ATOM 13450 C C . LYS A 1 2 ? -4.108 3.199 13.918 1.00 0.00 2 LYS A C 7
ATOM 13451 O O . LYS A 1 2 ? -3.248 3.417 13.064 1.00 0.00 2 LYS A O 7
ATOM 13470 N N . GLY A 1 3 ? -5.300 3.786 13.909 1.00 0.00 3 GLY A N 7
ATOM 13471 C CA . GLY A 1 3 ? -5.654 4.734 12.868 1.00 0.00 3 GLY A CA 7
ATOM 13472 C C . GLY A 1 3 ? -6.311 4.076 11.670 1.00 0.00 3 GLY A C 7
ATOM 13473 O O . GLY A 1 3 ? -6.773 4.760 10.758 1.00 0.00 3 GLY A O 7
ATOM 13477 N N . PHE A 1 4 ? -6.347 2.745 11.663 1.00 0.00 4 PHE A N 7
ATOM 13478 C CA . PHE A 1 4 ? -6.945 2.003 10.558 1.00 0.00 4 PHE A CA 7
ATOM 13479 C C . PHE A 1 4 ? -8.288 1.388 10.958 1.00 0.00 4 PHE A C 7
ATOM 13480 O O . PHE A 1 4 ? -8.446 0.877 12.068 1.00 0.00 4 PHE A O 7
ATOM 13497 N N . GLU A 1 5 ? -9.247 1.436 10.037 1.00 0.00 5 GLU A N 7
ATOM 13498 C CA . GLU A 1 5 ? -10.579 0.884 10.267 1.00 0.00 5 GLU A CA 7
ATOM 13499 C C . GLU A 1 5 ? -11.147 0.337 8.961 1.00 0.00 5 GLU A C 7
ATOM 13500 O O . GLU A 1 5 ? -11.046 0.978 7.921 1.00 0.00 5 GLU A O 7
ATOM 13512 N N . PHE A 1 6 ? -11.722 -0.857 9.011 1.00 0.00 6 PHE A N 7
ATOM 13513 C CA . PHE A 1 6 ? -12.271 -1.483 7.811 1.00 0.00 6 PHE A CA 7
ATOM 13514 C C . PHE A 1 6 ? -13.786 -1.639 7.878 1.00 0.00 6 PHE A C 7
ATOM 13515 O O . PHE A 1 6 ? -14.353 -1.865 8.946 1.00 0.00 6 PHE A O 7
ATOM 13532 N N . PHE A 1 7 ? -14.431 -1.545 6.715 1.00 0.00 7 PHE A N 7
ATOM 13533 C CA . PHE A 1 7 ? -15.878 -1.705 6.626 1.00 0.00 7 PHE A CA 7
ATOM 13534 C C . PHE A 1 7 ? -16.200 -3.029 5.940 1.00 0.00 7 PHE A C 7
ATOM 13535 O O . PHE A 1 7 ? -15.513 -3.435 5.003 1.00 0.00 7 PHE A O 7
ATOM 13552 N N . ASP A 1 8 ? -17.219 -3.720 6.439 1.00 0.00 8 ASP A N 7
ATOM 13553 C CA . ASP A 1 8 ? -17.597 -5.023 5.901 1.00 0.00 8 ASP A CA 7
ATOM 13554 C C . ASP A 1 8 ? -18.414 -4.928 4.615 1.00 0.00 8 ASP A C 7
ATOM 13555 O O . ASP A 1 8 ? -19.614 -4.658 4.644 1.00 0.00 8 ASP A O 7
ATOM 13564 N N . VAL A 1 9 ? -17.757 -5.207 3.494 1.00 0.00 9 VAL A N 7
ATOM 13565 C CA . VAL A 1 9 ? -18.413 -5.213 2.191 1.00 0.00 9 VAL A CA 7
ATOM 13566 C C . VAL A 1 9 ? -18.584 -6.649 1.723 1.00 0.00 9 VAL A C 7
ATOM 13567 O O . VAL A 1 9 ? -17.775 -7.516 2.057 1.00 0.00 9 VAL A O 7
ATOM 13580 N N . THR A 1 10 ? -19.614 -6.899 0.935 1.00 0.00 10 THR A N 7
ATOM 13581 C CA . THR A 1 10 ? -19.842 -8.233 0.416 1.00 0.00 10 THR A CA 7
ATOM 13582 C C . THR A 1 10 ? -19.087 -8.417 -0.898 1.00 0.00 10 THR A C 7
ATOM 13583 O O . THR A 1 10 ? -19.453 -7.813 -1.906 1.00 0.00 10 THR A O 7
ATOM 13594 N N . ALA A 1 11 ? -18.017 -9.232 -0.874 1.00 0.00 11 ALA A N 7
ATOM 13595 C CA . ALA A 1 11 ? -17.182 -9.482 -2.057 1.00 0.00 11 ALA A CA 7
ATOM 13596 C C . ALA A 1 11 ? -15.865 -8.735 -1.924 1.00 0.00 11 ALA A C 7
ATOM 13597 O O . ALA A 1 11 ? -14.795 -9.270 -2.209 1.00 0.00 11 ALA A O 7
ATOM 13604 N N . ASP A 1 12 ? -15.969 -7.488 -1.492 1.00 0.00 12 ASP A N 7
ATOM 13605 C CA . ASP A 1 12 ? -14.811 -6.623 -1.307 1.00 0.00 12 ASP A CA 7
ATOM 13606 C C . ASP A 1 12 ? -14.739 -6.089 0.122 1.00 0.00 12 ASP A C 7
ATOM 13607 O O . ASP A 1 12 ? -15.689 -6.196 0.890 1.00 0.00 12 ASP A O 7
ATOM 13616 N N . ALA A 1 13 ? -13.605 -5.493 0.457 1.00 0.00 13 ALA A N 7
ATOM 13617 C CA . ALA A 1 13 ? -13.404 -4.894 1.765 1.00 0.00 13 ALA A CA 7
ATOM 13618 C C . ALA A 1 13 ? -12.458 -3.705 1.641 1.00 0.00 13 ALA A C 7
ATOM 13619 O O . ALA A 1 13 ? -11.315 -3.873 1.236 1.00 0.00 13 ALA A O 7
ATOM 13626 N N . GLY A 1 14 ? -12.909 -2.516 2.013 1.00 0.00 14 GLY A N 7
ATOM 13627 C CA . GLY A 1 14 ? -12.041 -1.349 1.938 1.00 0.00 14 GLY A CA 7
ATOM 13628 C C . GLY A 1 14 ? -11.762 -0.798 3.314 1.00 0.00 14 GLY A C 7
ATOM 13629 O O . GLY A 1 14 ? -12.683 -0.573 4.098 1.00 0.00 14 GLY A O 7
ATOM 13633 N N . PHE A 1 15 ? -10.491 -0.614 3.630 1.00 0.00 15 PHE A N 7
ATOM 13634 C CA . PHE A 1 15 ? -10.113 -0.122 4.944 1.00 0.00 15 PHE A CA 7
ATOM 13635 C C . PHE A 1 15 ? -9.655 1.324 4.883 1.00 0.00 15 PHE A C 7
ATOM 13636 O O . PHE A 1 15 ? -9.062 1.768 3.900 1.00 0.00 15 PHE A O 7
ATOM 13653 N N . TRP A 1 16 ? -9.932 2.047 5.957 1.00 0.00 16 TRP A N 7
ATOM 13654 C CA . TRP A 1 16 ? -9.554 3.443 6.067 1.00 0.00 16 TRP A CA 7
ATOM 13655 C C . TRP A 1 16 ? -8.474 3.599 7.126 1.00 0.00 16 TRP A C 7
ATOM 13656 O O . TRP A 1 16 ? -8.650 3.183 8.269 1.00 0.00 16 TRP A O 7
ATOM 13677 N N . ALA A 1 17 ? -7.363 4.204 6.743 1.00 0.00 17 ALA A N 7
ATOM 13678 C CA . ALA A 1 17 ? -6.259 4.419 7.664 1.00 0.00 17 ALA A CA 7
ATOM 13679 C C . ALA A 1 17 ? -5.870 5.866 7.683 1.00 0.00 17 ALA A C 7
ATOM 13680 O O . ALA A 1 17 ? -6.162 6.610 6.750 1.00 0.00 17 ALA A O 7
ATOM 13687 N N . TYR A 1 18 ? -5.244 6.273 8.768 1.00 0.00 18 TYR A N 7
ATOM 13688 C CA . TYR A 1 18 ? -4.854 7.656 8.915 1.00 0.00 18 TYR A CA 7
ATOM 13689 C C . TYR A 1 18 ? -3.371 7.809 9.228 1.00 0.00 18 TYR A C 7
ATOM 13690 O O . TYR A 1 18 ? -2.714 6.875 9.687 1.00 0.00 18 TYR A O 7
ATOM 13708 N N . GLY A 1 19 ? -2.857 9.006 8.963 1.00 0.00 19 GLY A N 7
ATOM 13709 C CA . GLY A 1 19 ? -1.459 9.298 9.203 1.00 0.00 19 GLY A CA 7
ATOM 13710 C C . GLY A 1 19 ? -1.233 10.373 10.189 1.00 0.00 19 GLY A C 7
ATOM 13711 O O . GLY A 1 19 ? -2.090 10.741 10.991 1.00 0.00 19 GLY A O 7
ATOM 13715 N N . HIS A 1 20 ? -0.030 10.843 10.106 1.00 0.00 20 HIS A N 7
ATOM 13716 C CA . HIS A 1 20 ? 0.468 11.863 10.938 1.00 0.00 20 HIS A CA 7
ATOM 13717 C C . HIS A 1 20 ? 1.330 12.807 10.107 1.00 0.00 20 HIS A C 7
ATOM 13718 O O . HIS A 1 20 ? 1.948 13.733 10.632 1.00 0.00 20 HIS A O 7
ATOM 13733 N N . ASP A 1 21 ? 1.366 12.553 8.796 1.00 0.00 21 ASP A N 7
ATOM 13734 C CA . ASP A 1 21 ? 2.160 13.375 7.882 1.00 0.00 21 ASP A CA 7
ATOM 13735 C C . ASP A 1 21 ? 1.975 12.938 6.430 1.00 0.00 21 ASP A C 7
ATOM 13736 O O . ASP A 1 21 ? 2.904 13.006 5.627 1.00 0.00 21 ASP A O 7
ATOM 13745 N N . LEU A 1 22 ? 0.765 12.501 6.107 1.00 0.00 22 LEU A N 7
ATOM 13746 C CA . LEU A 1 22 ? 0.419 12.053 4.761 1.00 0.00 22 LEU A CA 7
ATOM 13747 C C . LEU A 1 22 ? 1.143 10.764 4.391 1.00 0.00 22 LEU A C 7
ATOM 13748 O O . LEU A 1 22 ? 0.507 9.765 4.063 1.00 0.00 22 LEU A O 7
ATOM 13764 N N . GLU A 1 23 ? 2.464 10.776 4.446 1.00 0.00 23 GLU A N 7
ATOM 13765 C CA . GLU A 1 23 ? 3.235 9.584 4.114 1.00 0.00 23 GLU A CA 7
ATOM 13766 C C . GLU A 1 23 ? 2.901 8.459 5.089 1.00 0.00 23 GLU A C 7
ATOM 13767 O O . GLU A 1 23 ? 2.931 7.282 4.737 1.00 0.00 23 GLU A O 7
ATOM 13779 N N . GLU A 1 24 ? 2.578 8.843 6.317 1.00 0.00 24 GLU A N 7
ATOM 13780 C CA . GLU A 1 24 ? 2.232 7.888 7.361 1.00 0.00 24 GLU A CA 7
ATOM 13781 C C . GLU A 1 24 ? 1.038 7.027 6.955 1.00 0.00 24 GLU A C 7
ATOM 13782 O O . GLU A 1 24 ? 1.044 5.815 7.166 1.00 0.00 24 GLU A O 7
ATOM 13794 N N . VAL A 1 25 ? 0.010 7.653 6.382 1.00 0.00 25 VAL A N 7
ATOM 13795 C CA . VAL A 1 25 ? -1.181 6.914 5.969 1.00 0.00 25 VAL A CA 7
ATOM 13796 C C . VAL A 1 25 ? -0.913 6.081 4.721 1.00 0.00 25 VAL A C 7
ATOM 13797 O O . VAL A 1 25 ? -1.396 4.956 4.599 1.00 0.00 25 VAL A O 7
ATOM 13810 N N . PHE A 1 26 ? -0.137 6.636 3.798 1.00 0.00 26 PHE A N 7
ATOM 13811 C CA . PHE A 1 26 ? 0.194 5.937 2.564 1.00 0.00 26 PHE A CA 7
ATOM 13812 C C . PHE A 1 26 ? 0.813 4.579 2.871 1.00 0.00 26 PHE A C 7
ATOM 13813 O O . PHE A 1 26 ? 0.471 3.573 2.250 1.00 0.00 26 PHE A O 7
ATOM 13830 N N . GLU A 1 27 ? 1.710 4.553 3.852 1.00 0.00 27 GLU A N 7
ATOM 13831 C CA . GLU A 1 27 ? 2.358 3.314 4.261 1.00 0.00 27 GLU A CA 7
ATOM 13832 C C . GLU A 1 27 ? 1.303 2.293 4.674 1.00 0.00 27 GLU A C 7
ATOM 13833 O O . GLU A 1 27 ? 1.439 1.097 4.417 1.00 0.00 27 GLU A O 7
ATOM 13845 N N . ASN A 1 28 ? 0.245 2.787 5.313 1.00 0.00 28 ASN A N 7
ATOM 13846 C CA . ASN A 1 28 ? -0.853 1.941 5.765 1.00 0.00 28 ASN A CA 7
ATOM 13847 C C . ASN A 1 28 ? -1.669 1.422 4.583 1.00 0.00 28 ASN A C 7
ATOM 13848 O O . ASN A 1 28 ? -2.285 0.362 4.665 1.00 0.00 28 ASN A O 7
ATOM 13859 N N . ALA A 1 29 ? -1.671 2.175 3.486 1.00 0.00 29 ALA A N 7
ATOM 13860 C CA . ALA A 1 29 ? -2.417 1.784 2.292 1.00 0.00 29 ALA A CA 7
ATOM 13861 C C . ALA A 1 29 ? -2.053 0.367 1.863 1.00 0.00 29 ALA A C 7
ATOM 13862 O O . ALA A 1 29 ? -2.922 -0.426 1.502 1.00 0.00 29 ALA A O 7
ATOM 13869 N N . ALA A 1 30 ? -0.764 0.054 1.919 1.00 0.00 30 ALA A N 7
ATOM 13870 C CA . ALA A 1 30 ? -0.283 -1.271 1.549 1.00 0.00 30 ALA A CA 7
ATOM 13871 C C . ALA A 1 30 ? -0.247 -2.197 2.764 1.00 0.00 30 ALA A C 7
ATOM 13872 O O . ALA A 1 30 ? -0.262 -3.421 2.622 1.00 0.00 30 ALA A O 7
ATOM 13879 N N . LEU A 1 31 ? -0.198 -1.606 3.955 1.00 0.00 31 LEU A N 7
ATOM 13880 C CA . LEU A 1 31 ? -0.160 -2.379 5.192 1.00 0.00 31 LEU A CA 7
ATOM 13881 C C . LEU A 1 31 ? -1.546 -2.909 5.551 1.00 0.00 31 LEU A C 7
ATOM 13882 O O . LEU A 1 31 ? -1.683 -4.025 6.050 1.00 0.00 31 LEU A O 7
ATOM 13898 N N . ALA A 1 32 ? -2.571 -2.103 5.290 1.00 0.00 32 ALA A N 7
ATOM 13899 C CA . ALA A 1 32 ? -3.946 -2.494 5.583 1.00 0.00 32 ALA A CA 7
ATOM 13900 C C . ALA A 1 32 ? -4.312 -3.777 4.846 1.00 0.00 32 ALA A C 7
ATOM 13901 O O . ALA A 1 32 ? -4.850 -4.714 5.437 1.00 0.00 32 ALA A O 7
ATOM 13908 N N . MET A 1 33 ? -4.015 -3.811 3.551 1.00 0.00 33 MET A N 7
ATOM 13909 C CA . MET A 1 33 ? -4.309 -4.977 2.727 1.00 0.00 33 MET A CA 7
ATOM 13910 C C . MET A 1 33 ? -3.371 -6.132 3.064 1.00 0.00 33 MET A C 7
ATOM 13911 O O . MET A 1 33 ? -3.769 -7.296 3.037 1.00 0.00 33 MET A O 7
ATOM 13925 N N . PHE A 1 34 ? -2.122 -5.802 3.380 1.00 0.00 34 PHE A N 7
ATOM 13926 C CA . PHE A 1 34 ? -1.127 -6.812 3.720 1.00 0.00 34 PHE A CA 7
ATOM 13927 C C . PHE A 1 34 ? -1.407 -7.417 5.092 1.00 0.00 34 PHE A C 7
ATOM 13928 O O . PHE A 1 34 ? -1.198 -8.611 5.309 1.00 0.00 34 PHE A O 7
ATOM 13945 N N . GLU A 1 35 ? -1.882 -6.588 6.015 1.00 0.00 35 GLU A N 7
ATOM 13946 C CA . GLU A 1 35 ? -2.191 -7.045 7.366 1.00 0.00 35 GLU A CA 7
ATOM 13947 C C . GLU A 1 35 ? -3.244 -8.148 7.338 1.00 0.00 35 GLU A C 7
ATOM 13948 O O . GLU A 1 35 ? -3.233 -9.054 8.171 1.00 0.00 35 GLU A O 7
ATOM 13960 N N . VAL A 1 36 ? -4.151 -8.065 6.370 1.00 0.00 36 VAL A N 7
ATOM 13961 C CA . VAL A 1 36 ? -5.210 -9.055 6.227 1.00 0.00 36 VAL A CA 7
ATOM 13962 C C . VAL A 1 36 ? -4.751 -10.225 5.364 1.00 0.00 36 VAL A C 7
ATOM 13963 O O . VAL A 1 36 ? -5.183 -11.361 5.558 1.00 0.00 36 VAL A O 7
ATOM 13976 N N . MET A 1 37 ? -3.872 -9.937 4.410 1.00 0.00 37 MET A N 7
ATOM 13977 C CA . MET A 1 37 ? -3.351 -10.962 3.514 1.00 0.00 37 MET A CA 7
ATOM 13978 C C . MET A 1 37 ? -2.264 -11.784 4.200 1.00 0.00 37 MET A C 7
ATOM 13979 O O . MET A 1 37 ? -2.079 -12.962 3.899 1.00 0.00 37 MET A O 7
ATOM 13993 N N . THR A 1 38 ? -1.545 -11.150 5.122 1.00 0.00 38 THR A N 7
ATOM 13994 C CA . THR A 1 38 ? -0.473 -11.821 5.848 1.00 0.00 38 THR A CA 7
ATOM 13995 C C . THR A 1 38 ? -0.134 -11.069 7.134 1.00 0.00 38 THR A C 7
ATOM 13996 O O . THR A 1 38 ? -0.863 -10.167 7.547 1.00 0.00 38 THR A O 7
ATOM 14007 N N . ASP A 1 39 ? 0.975 -11.449 7.763 1.00 0.00 39 ASP A N 7
ATOM 14008 C CA . ASP A 1 39 ? 1.408 -10.810 9.002 1.00 0.00 39 ASP A CA 7
ATOM 14009 C C . ASP A 1 39 ? 2.805 -10.213 8.852 1.00 0.00 39 ASP A C 7
ATOM 14010 O O . ASP A 1 39 ? 3.807 -10.918 8.965 1.00 0.00 39 ASP A O 7
ATOM 14019 N N . THR A 1 40 ? 2.865 -8.908 8.599 1.00 0.00 40 THR A N 7
ATOM 14020 C CA . THR A 1 40 ? 4.142 -8.219 8.435 1.00 0.00 40 THR A CA 7
ATOM 14021 C C . THR A 1 40 ? 4.869 -8.082 9.768 1.00 0.00 40 THR A C 7
ATOM 14022 O O . THR A 1 40 ? 6.088 -7.910 9.804 1.00 0.00 40 THR A O 7
ATOM 14033 N N . SER A 1 41 ? 4.120 -8.164 10.865 1.00 0.00 41 SER A N 7
ATOM 14034 C CA . SER A 1 41 ? 4.702 -8.055 12.199 1.00 0.00 41 SER A CA 7
ATOM 14035 C C . SER A 1 41 ? 5.909 -8.982 12.350 1.00 0.00 41 SER A C 7
ATOM 14036 O O . SER A 1 41 ? 6.770 -8.760 13.201 1.00 0.00 41 SER A O 7
ATOM 14044 N N . LEU A 1 42 ? 5.965 -10.019 11.517 1.00 0.00 42 LEU A N 7
ATOM 14045 C CA . LEU A 1 42 ? 7.066 -10.973 11.556 1.00 0.00 42 LEU A CA 7
ATOM 14046 C C . LEU A 1 42 ? 8.004 -10.759 10.373 1.00 0.00 42 LEU A C 7
ATOM 14047 O O . LEU A 1 42 ? 8.508 -11.717 9.785 1.00 0.00 42 LEU A O 7
ATOM 14063 N N . VAL A 1 43 ? 8.231 -9.496 10.026 1.00 0.00 43 VAL A N 7
ATOM 14064 C CA . VAL A 1 43 ? 9.106 -9.157 8.912 1.00 0.00 43 VAL A CA 7
ATOM 14065 C C . VAL A 1 43 ? 10.543 -8.954 9.379 1.00 0.00 43 VAL A C 7
ATOM 14066 O O . VAL A 1 43 ? 10.838 -8.023 10.130 1.00 0.00 43 VAL A O 7
ATOM 14079 N N . GLU A 1 44 ? 11.434 -9.830 8.927 1.00 0.00 44 GLU A N 7
ATOM 14080 C CA . GLU A 1 44 ? 12.843 -9.748 9.295 1.00 0.00 44 GLU A CA 7
ATOM 14081 C C . GLU A 1 44 ? 13.621 -8.868 8.319 1.00 0.00 44 GLU A C 7
ATOM 14082 O O . GLU A 1 44 ? 14.798 -8.580 8.537 1.00 0.00 44 GLU A O 7
ATOM 14094 N N . ALA A 1 45 ? 12.964 -8.446 7.241 1.00 0.00 45 ALA A N 7
ATOM 14095 C CA . ALA A 1 45 ? 13.605 -7.608 6.236 1.00 0.00 45 ALA A CA 7
ATOM 14096 C C . ALA A 1 45 ? 14.750 -8.352 5.559 1.00 0.00 45 ALA A C 7
ATOM 14097 O O . ALA A 1 45 ? 15.831 -8.501 6.130 1.00 0.00 45 ALA A O 7
ATOM 14104 N N . ALA A 1 46 ? 14.505 -8.819 4.339 1.00 0.00 46 ALA A N 7
ATOM 14105 C CA . ALA A 1 46 ? 15.514 -9.549 3.583 1.00 0.00 46 ALA A CA 7
ATOM 14106 C C . ALA A 1 46 ? 15.997 -8.733 2.391 1.00 0.00 46 ALA A C 7
ATOM 14107 O O . ALA A 1 46 ? 17.066 -8.990 1.839 1.00 0.00 46 ALA A O 7
ATOM 14114 N N . GLU A 1 47 ? 15.195 -7.752 1.993 1.00 0.00 47 GLU A N 7
ATOM 14115 C CA . GLU A 1 47 ? 15.528 -6.903 0.862 1.00 0.00 47 GLU A CA 7
ATOM 14116 C C . GLU A 1 47 ? 14.962 -5.507 1.046 1.00 0.00 47 GLU A C 7
ATOM 14117 O O . GLU A 1 47 ? 14.154 -5.273 1.936 1.00 0.00 47 GLU A O 7
ATOM 14129 N N . GLU A 1 48 ? 15.380 -4.590 0.188 1.00 0.00 48 GLU A N 7
ATOM 14130 C CA . GLU A 1 48 ? 14.887 -3.227 0.245 1.00 0.00 48 GLU A CA 7
ATOM 14131 C C . GLU A 1 48 ? 14.726 -2.653 -1.159 1.00 0.00 48 GLU A C 7
ATOM 14132 O O . GLU A 1 48 ? 15.677 -2.630 -1.941 1.00 0.00 48 GLU A O 7
ATOM 14144 N N . ARG A 1 49 ? 13.523 -2.190 -1.475 1.00 0.00 49 ARG A N 7
ATOM 14145 C CA . ARG A 1 49 ? 13.249 -1.616 -2.790 1.00 0.00 49 ARG A CA 7
ATOM 14146 C C . ARG A 1 49 ? 12.769 -0.178 -2.653 1.00 0.00 49 ARG A C 7
ATOM 14147 O O . ARG A 1 49 ? 12.192 0.195 -1.636 1.00 0.00 49 ARG A O 7
ATOM 14168 N N . ARG A 1 50 ? 13.015 0.627 -3.682 1.00 0.00 50 ARG A N 7
ATOM 14169 C CA . ARG A 1 50 ? 12.608 2.027 -3.666 1.00 0.00 50 ARG A CA 7
ATOM 14170 C C . ARG A 1 50 ? 11.721 2.357 -4.864 1.00 0.00 50 ARG A C 7
ATOM 14171 O O . ARG A 1 50 ? 11.936 1.855 -5.968 1.00 0.00 50 ARG A O 7
ATOM 14192 N N . VAL A 1 51 ? 10.728 3.208 -4.635 1.00 0.00 51 VAL A N 7
ATOM 14193 C CA . VAL A 1 51 ? 9.806 3.618 -5.686 1.00 0.00 51 VAL A CA 7
ATOM 14194 C C . VAL A 1 51 ? 9.619 5.131 -5.678 1.00 0.00 51 VAL A C 7
ATOM 14195 O O . VAL A 1 51 ? 9.686 5.765 -4.627 1.00 0.00 51 VAL A O 7
ATOM 14208 N N . GLU A 1 52 ? 9.378 5.702 -6.853 1.00 0.00 52 GLU A N 7
ATOM 14209 C CA . GLU A 1 52 ? 9.173 7.139 -6.978 1.00 0.00 52 GLU A CA 7
ATOM 14210 C C . GLU A 1 52 ? 7.859 7.408 -7.686 1.00 0.00 52 GLU A C 7
ATOM 14211 O O . GLU A 1 52 ? 7.478 6.678 -8.600 1.00 0.00 52 GLU A O 7
ATOM 14223 N N . ILE A 1 53 ? 7.155 8.440 -7.251 1.00 0.00 53 ILE A N 7
ATOM 14224 C CA . ILE A 1 53 ? 5.873 8.763 -7.847 1.00 0.00 53 ILE A CA 7
ATOM 14225 C C . ILE A 1 53 ? 5.668 10.257 -8.018 1.00 0.00 53 ILE A C 7
ATOM 14226 O O . ILE A 1 53 ? 6.206 11.057 -7.257 1.00 0.00 53 ILE A O 7
ATOM 14242 N N . THR A 1 54 ? 4.865 10.622 -9.013 1.00 0.00 54 THR A N 7
ATOM 14243 C CA . THR A 1 54 ? 4.564 12.021 -9.270 1.00 0.00 54 THR A CA 7
ATOM 14244 C C . THR A 1 54 ? 3.057 12.266 -9.193 1.00 0.00 54 THR A C 7
ATOM 14245 O O . THR A 1 54 ? 2.292 11.764 -10.014 1.00 0.00 54 THR A O 7
ATOM 14256 N N . SER A 1 55 ? 2.647 13.049 -8.201 1.00 0.00 55 SER A N 7
ATOM 14257 C CA . SER A 1 55 ? 1.241 13.382 -8.005 1.00 0.00 55 SER A CA 7
ATOM 14258 C C . SER A 1 55 ? 1.040 14.891 -8.071 1.00 0.00 55 SER A C 7
ATOM 14259 O O . SER A 1 55 ? 2.000 15.649 -7.972 1.00 0.00 55 SER A O 7
ATOM 14267 N N . GLU A 1 56 ? -0.202 15.325 -8.239 1.00 0.00 56 GLU A N 7
ATOM 14268 C CA . GLU A 1 56 ? -0.495 16.751 -8.312 1.00 0.00 56 GLU A CA 7
ATOM 14269 C C . GLU A 1 56 ? -1.906 17.052 -7.825 1.00 0.00 56 GLU A C 7
ATOM 14270 O O . GLU A 1 56 ? -2.607 17.884 -8.401 1.00 0.00 56 GLU A O 7
ATOM 14282 N N . ASP A 1 57 ? -2.321 16.374 -6.760 1.00 0.00 57 ASP A N 7
ATOM 14283 C CA . ASP A 1 57 ? -3.654 16.583 -6.209 1.00 0.00 57 ASP A CA 7
ATOM 14284 C C . ASP A 1 57 ? -3.884 15.774 -4.930 1.00 0.00 57 ASP A C 7
ATOM 14285 O O . ASP A 1 57 ? -5.029 15.551 -4.537 1.00 0.00 57 ASP A O 7
ATOM 14294 N N . ARG A 1 58 ? -2.801 15.347 -4.278 1.00 0.00 58 ARG A N 7
ATOM 14295 C CA . ARG A 1 58 ? -2.906 14.572 -3.042 1.00 0.00 58 ARG A CA 7
ATOM 14296 C C . ARG A 1 58 ? -3.609 13.239 -3.288 1.00 0.00 58 ARG A C 7
ATOM 14297 O O . ARG A 1 58 ? -2.988 12.177 -3.221 1.00 0.00 58 ARG A O 7
ATOM 14318 N N . VAL A 1 59 ? -4.907 13.302 -3.573 1.00 0.00 59 VAL A N 7
ATOM 14319 C CA . VAL A 1 59 ? -5.698 12.104 -3.830 1.00 0.00 59 VAL A CA 7
ATOM 14320 C C . VAL A 1 59 ? -5.070 11.255 -4.933 1.00 0.00 59 VAL A C 7
ATOM 14321 O O . VAL A 1 59 ? -4.963 10.036 -4.807 1.00 0.00 59 VAL A O 7
ATOM 14334 N N . SER A 1 60 ? -4.653 11.909 -6.013 1.00 0.00 60 SER A N 7
ATOM 14335 C CA . SER A 1 60 ? -4.032 11.211 -7.131 1.00 0.00 60 SER A CA 7
ATOM 14336 C C . SER A 1 60 ? -2.800 10.446 -6.664 1.00 0.00 60 SER A C 7
ATOM 14337 O O . SER A 1 60 ? -2.545 9.330 -7.114 1.00 0.00 60 SER A O 7
ATOM 14345 N N . LEU A 1 61 ? -2.046 11.046 -5.746 1.00 0.00 61 LEU A N 7
ATOM 14346 C CA . LEU A 1 61 ? -0.851 10.407 -5.212 1.00 0.00 61 LEU A CA 7
ATOM 14347 C C . LEU A 1 61 ? -1.211 9.054 -4.605 1.00 0.00 61 LEU A C 7
ATOM 14348 O O . LEU A 1 61 ? -0.456 8.089 -4.716 1.00 0.00 61 LEU A O 7
ATOM 14364 N N . LEU A 1 62 ? -2.386 8.993 -3.979 1.00 0.00 62 LEU A N 7
ATOM 14365 C CA . LEU A 1 62 ? -2.869 7.759 -3.369 1.00 0.00 62 LEU A CA 7
ATOM 14366 C C . LEU A 1 62 ? -3.279 6.767 -4.450 1.00 0.00 62 LEU A C 7
ATOM 14367 O O . LEU A 1 62 ? -2.966 5.579 -4.372 1.00 0.00 62 LEU A O 7
ATOM 14383 N N . TYR A 1 63 ? -3.982 7.268 -5.461 1.00 0.00 63 TYR A N 7
ATOM 14384 C CA . TYR A 1 63 ? -4.437 6.435 -6.566 1.00 0.00 63 TYR A CA 7
ATOM 14385 C C . TYR A 1 63 ? -3.252 5.804 -7.288 1.00 0.00 63 TYR A C 7
ATOM 14386 O O . TYR A 1 63 ? -3.330 4.671 -7.761 1.00 0.00 63 TYR A O 7
ATOM 14404 N N . ASP A 1 64 ? -2.155 6.548 -7.366 1.00 0.00 64 ASP A N 7
ATOM 14405 C CA . ASP A 1 64 ? -0.949 6.067 -8.030 1.00 0.00 64 ASP A CA 7
ATOM 14406 C C . ASP A 1 64 ? -0.060 5.293 -7.059 1.00 0.00 64 ASP A C 7
ATOM 14407 O O . ASP A 1 64 ? 0.740 4.454 -7.475 1.00 0.00 64 ASP A O 7
ATOM 14416 N N . TRP A 1 65 ? -0.200 5.580 -5.768 1.00 0.00 65 TRP A N 7
ATOM 14417 C CA . TRP A 1 65 ? 0.599 4.906 -4.750 1.00 0.00 65 TRP A CA 7
ATOM 14418 C C . TRP A 1 65 ? 0.352 3.401 -4.769 1.00 0.00 65 TRP A C 7
ATOM 14419 O O . TRP A 1 65 ? 1.291 2.609 -4.852 1.00 0.00 65 TRP A O 7
ATOM 14440 N N . LEU A 1 66 ? -0.915 3.014 -4.687 1.00 0.00 66 LEU A N 7
ATOM 14441 C CA . LEU A 1 66 ? -1.279 1.605 -4.688 1.00 0.00 66 LEU A CA 7
ATOM 14442 C C . LEU A 1 66 ? -1.109 0.993 -6.074 1.00 0.00 66 LEU A C 7
ATOM 14443 O O . LEU A 1 66 ? -0.617 -0.126 -6.206 1.00 0.00 66 LEU A O 7
ATOM 14459 N N . ASP A 1 67 ? -1.503 1.734 -7.107 1.00 0.00 67 ASP A N 7
ATOM 14460 C CA . ASP A 1 67 ? -1.370 1.248 -8.476 1.00 0.00 67 ASP A CA 7
ATOM 14461 C C . ASP A 1 67 ? 0.055 0.764 -8.717 1.00 0.00 67 ASP A C 7
ATOM 14462 O O . ASP A 1 67 ? 0.286 -0.191 -9.459 1.00 0.00 67 ASP A O 7
ATOM 14471 N N . GLU A 1 68 ? 1.004 1.424 -8.060 1.00 0.00 68 GLU A N 7
ATOM 14472 C CA . GLU A 1 68 ? 2.407 1.061 -8.170 1.00 0.00 68 GLU A CA 7
ATOM 14473 C C . GLU A 1 68 ? 2.644 -0.287 -7.504 1.00 0.00 68 GLU A C 7
ATOM 14474 O O . GLU A 1 68 ? 3.449 -1.095 -7.968 1.00 0.00 68 GLU A O 7
ATOM 14486 N N . LEU A 1 69 ? 1.922 -0.520 -6.413 1.00 0.00 69 LEU A N 7
ATOM 14487 C CA . LEU A 1 69 ? 2.027 -1.767 -5.671 1.00 0.00 69 LEU A CA 7
ATOM 14488 C C . LEU A 1 69 ? 1.402 -2.914 -6.461 1.00 0.00 69 LEU A C 7
ATOM 14489 O O . LEU A 1 69 ? 1.834 -4.061 -6.362 1.00 0.00 69 LEU A O 7
ATOM 14505 N N . LEU A 1 70 ? 0.375 -2.589 -7.239 1.00 0.00 70 LEU A N 7
ATOM 14506 C CA . LEU A 1 70 ? -0.327 -3.581 -8.046 1.00 0.00 70 LEU A CA 7
ATOM 14507 C C . LEU A 1 70 ? 0.623 -4.314 -8.993 1.00 0.00 70 LEU A C 7
ATOM 14508 O O . LEU A 1 70 ? 0.621 -5.543 -9.058 1.00 0.00 70 LEU A O 7
ATOM 14524 N N . PHE A 1 71 ? 1.419 -3.553 -9.738 1.00 0.00 71 PHE A N 7
ATOM 14525 C CA . PHE A 1 71 ? 2.359 -4.135 -10.695 1.00 0.00 71 PHE A CA 7
ATOM 14526 C C . PHE A 1 71 ? 3.524 -4.832 -9.996 1.00 0.00 71 PHE A C 7
ATOM 14527 O O . PHE A 1 71 ? 3.826 -5.991 -10.280 1.00 0.00 71 PHE A O 7
ATOM 14544 N N . ILE A 1 72 ? 4.181 -4.118 -9.086 1.00 0.00 72 ILE A N 7
ATOM 14545 C CA . ILE A 1 72 ? 5.318 -4.670 -8.356 1.00 0.00 72 ILE A CA 7
ATOM 14546 C C . ILE A 1 72 ? 4.962 -5.985 -7.666 1.00 0.00 72 ILE A C 7
ATOM 14547 O O . ILE A 1 72 ? 5.801 -6.876 -7.541 1.00 0.00 72 ILE A O 7
ATOM 14563 N N . HIS A 1 73 ? 3.715 -6.098 -7.210 1.00 0.00 73 HIS A N 7
ATOM 14564 C CA . HIS A 1 73 ? 3.260 -7.303 -6.520 1.00 0.00 73 HIS A CA 7
ATOM 14565 C C . HIS A 1 73 ? 3.609 -8.557 -7.315 1.00 0.00 73 HIS A C 7
ATOM 14566 O O . HIS A 1 73 ? 4.227 -9.478 -6.785 1.00 0.00 73 HIS A O 7
ATOM 14581 N N . ASP A 1 74 ? 3.226 -8.588 -8.585 1.00 0.00 74 ASP A N 7
ATOM 14582 C CA . ASP A 1 74 ? 3.525 -9.737 -9.430 1.00 0.00 74 ASP A CA 7
ATOM 14583 C C . ASP A 1 74 ? 5.000 -9.758 -9.787 1.00 0.00 74 ASP A C 7
ATOM 14584 O O . ASP A 1 74 ? 5.591 -10.824 -9.956 1.00 0.00 74 ASP A O 7
ATOM 14593 N N . THR A 1 75 ? 5.602 -8.578 -9.867 1.00 0.00 75 THR A N 7
ATOM 14594 C CA . THR A 1 75 ? 7.020 -8.490 -10.164 1.00 0.00 75 THR A CA 7
ATOM 14595 C C . THR A 1 75 ? 7.807 -9.136 -9.032 1.00 0.00 75 THR A C 7
ATOM 14596 O O . THR A 1 75 ? 8.965 -9.519 -9.199 1.00 0.00 75 THR A O 7
ATOM 14607 N N . GLU A 1 76 ? 7.149 -9.272 -7.883 1.00 0.00 76 GLU A N 7
ATOM 14608 C CA . GLU A 1 76 ? 7.756 -9.893 -6.724 1.00 0.00 76 GLU A CA 7
ATOM 14609 C C . GLU A 1 76 ? 6.705 -10.227 -5.682 1.00 0.00 76 GLU A C 7
ATOM 14610 O O . GLU A 1 76 ? 6.645 -9.612 -4.618 1.00 0.00 76 GLU A O 7
ATOM 14622 N N . PHE A 1 77 ? 5.879 -11.218 -6.005 1.00 0.00 77 PHE A N 7
ATOM 14623 C CA . PHE A 1 77 ? 4.822 -11.660 -5.105 1.00 0.00 77 PHE A CA 7
ATOM 14624 C C . PHE A 1 77 ? 5.374 -11.896 -3.708 1.00 0.00 77 PHE A C 7
ATOM 14625 O O . PHE A 1 77 ? 5.856 -12.979 -3.397 1.00 0.00 77 PHE A O 7
ATOM 14642 N N . ILE A 1 78 ? 5.308 -10.867 -2.876 1.00 0.00 78 ILE A N 7
ATOM 14643 C CA . ILE A 1 78 ? 5.814 -10.956 -1.514 1.00 0.00 78 ILE A CA 7
ATOM 14644 C C . ILE A 1 78 ? 4.677 -10.893 -0.500 1.00 0.00 78 ILE A C 7
ATOM 14645 O O . ILE A 1 78 ? 3.874 -9.960 -0.497 1.00 0.00 78 ILE A O 7
ATOM 14661 N N . LEU A 1 79 ? 4.611 -11.913 0.350 1.00 0.00 79 LEU A N 7
ATOM 14662 C CA . LEU A 1 79 ? 3.566 -12.006 1.372 1.00 0.00 79 LEU A CA 7
ATOM 14663 C C . LEU A 1 79 ? 3.445 -10.709 2.171 1.00 0.00 79 LEU A C 7
ATOM 14664 O O . LEU A 1 79 ? 2.585 -9.875 1.887 1.00 0.00 79 LEU A O 7
ATOM 14680 N N . PHE A 1 80 ? 4.297 -10.551 3.179 1.00 0.00 80 PHE A N 7
ATOM 14681 C CA . PHE A 1 80 ? 4.266 -9.361 4.022 1.00 0.00 80 PHE A CA 7
ATOM 14682 C C . PHE A 1 80 ? 5.605 -8.634 4.009 1.00 0.00 80 PHE A C 7
ATOM 14683 O O . PHE A 1 80 ? 6.665 -9.258 3.993 1.00 0.00 80 PHE A O 7
ATOM 14700 N N . SER A 1 81 ? 5.546 -7.306 4.016 1.00 0.00 81 SER A N 7
ATOM 14701 C CA . SER A 1 81 ? 6.749 -6.483 4.005 1.00 0.00 81 SER A CA 7
ATOM 14702 C C . SER A 1 81 ? 6.486 -5.118 4.633 1.00 0.00 81 SER A C 7
ATOM 14703 O O . SER A 1 81 ? 5.337 -4.692 4.756 1.00 0.00 81 SER A O 7
ATOM 14711 N N . LYS A 1 82 ? 7.557 -4.431 5.017 1.00 0.00 82 LYS A N 7
ATOM 14712 C CA . LYS A 1 82 ? 7.439 -3.107 5.618 1.00 0.00 82 LYS A CA 7
ATOM 14713 C C . LYS A 1 82 ? 7.278 -2.053 4.528 1.00 0.00 82 LYS A C 7
ATOM 14714 O O . LYS A 1 82 ? 7.849 -2.180 3.444 1.00 0.00 82 LYS A O 7
ATOM 14733 N N . PHE A 1 83 ? 6.485 -1.024 4.806 1.00 0.00 83 PHE A N 7
ATOM 14734 C CA . PHE A 1 83 ? 6.244 0.030 3.826 1.00 0.00 83 PHE A CA 7
ATOM 14735 C C . PHE A 1 83 ? 6.574 1.412 4.377 1.00 0.00 83 PHE A C 7
ATOM 14736 O O . PHE A 1 83 ? 6.024 1.845 5.389 1.00 0.00 83 PHE A O 7
ATOM 14753 N N . LYS A 1 84 ? 7.462 2.103 3.675 1.00 0.00 84 LYS A N 7
ATOM 14754 C CA . LYS A 1 84 ? 7.868 3.449 4.044 1.00 0.00 84 LYS A CA 7
ATOM 14755 C C . LYS A 1 84 ? 7.685 4.370 2.841 1.00 0.00 84 LYS A C 7
ATOM 14756 O O . LYS A 1 84 ? 8.328 4.187 1.812 1.00 0.00 84 LYS A O 7
ATOM 14775 N N . VAL A 1 85 ? 6.792 5.342 2.965 1.00 0.00 85 VAL A N 7
ATOM 14776 C CA . VAL A 1 85 ? 6.520 6.260 1.866 1.00 0.00 85 VAL A CA 7
ATOM 14777 C C . VAL A 1 85 ? 7.039 7.656 2.173 1.00 0.00 85 VAL A C 7
ATOM 14778 O O . VAL A 1 85 ? 7.122 8.070 3.329 1.00 0.00 85 VAL A O 7
ATOM 14791 N N . LYS A 1 86 ? 7.416 8.355 1.117 1.00 0.00 86 LYS A N 7
ATOM 14792 C CA . LYS A 1 86 ? 7.964 9.695 1.225 1.00 0.00 86 LYS A CA 7
ATOM 14793 C C . LYS A 1 86 ? 7.215 10.658 0.311 1.00 0.00 86 LYS A C 7
ATOM 14794 O O . LYS A 1 86 ? 7.211 10.483 -0.898 1.00 0.00 86 LYS A O 7
ATOM 14813 N N . ILE A 1 87 ? 6.591 11.683 0.879 1.00 0.00 87 ILE A N 7
ATOM 14814 C CA . ILE A 1 87 ? 5.863 12.654 0.067 1.00 0.00 87 ILE A CA 7
ATOM 14815 C C . ILE A 1 87 ? 6.580 13.998 0.049 1.00 0.00 87 ILE A C 7
ATOM 14816 O O . ILE A 1 87 ? 6.862 14.575 1.100 1.00 0.00 87 ILE A O 7
ATOM 14832 N N . ASP A 1 88 ? 6.888 14.489 -1.152 1.00 0.00 88 ASP A N 7
ATOM 14833 C CA . ASP A 1 88 ? 7.586 15.756 -1.293 1.00 0.00 88 ASP A CA 7
ATOM 14834 C C . ASP A 1 88 ? 6.932 16.647 -2.344 1.00 0.00 88 ASP A C 7
ATOM 14835 O O . ASP A 1 88 ? 6.803 16.262 -3.505 1.00 0.00 88 ASP A O 7
ATOM 14844 N N . GLU A 1 89 ? 6.556 17.856 -1.938 1.00 0.00 89 GLU A N 7
ATOM 14845 C CA . GLU A 1 89 ? 5.958 18.813 -2.858 1.00 0.00 89 GLU A CA 7
ATOM 14846 C C . GLU A 1 89 ? 7.053 19.420 -3.708 1.00 0.00 89 GLU A C 7
ATOM 14847 O O . GLU A 1 89 ? 7.941 20.111 -3.207 1.00 0.00 89 GLU A O 7
ATOM 14859 N N . LYS A 1 90 ? 6.995 19.137 -4.997 1.00 0.00 90 LYS A N 7
ATOM 14860 C CA . LYS A 1 90 ? 7.992 19.630 -5.923 1.00 0.00 90 LYS A CA 7
ATOM 14861 C C . LYS A 1 90 ? 7.781 21.100 -6.205 1.00 0.00 90 LYS A C 7
ATOM 14862 O O . LYS A 1 90 ? 7.003 21.767 -5.522 1.00 0.00 90 LYS A O 7
ATOM 14881 N N . ASP A 1 91 ? 8.493 21.611 -7.195 1.00 0.00 91 ASP A N 7
ATOM 14882 C CA . ASP A 1 91 ? 8.399 23.013 -7.552 1.00 0.00 91 ASP A CA 7
ATOM 14883 C C . ASP A 1 91 ? 6.962 23.437 -7.888 1.00 0.00 91 ASP A C 7
ATOM 14884 O O . ASP A 1 91 ? 6.734 24.571 -8.312 1.00 0.00 91 ASP A O 7
ATOM 14893 N N . ASP A 1 92 ? 5.992 22.537 -7.702 1.00 0.00 92 ASP A N 7
ATOM 14894 C CA . ASP A 1 92 ? 4.595 22.847 -7.993 1.00 0.00 92 ASP A CA 7
ATOM 14895 C C . ASP A 1 92 ? 3.742 21.588 -7.899 1.00 0.00 92 ASP A C 7
ATOM 14896 O O . ASP A 1 92 ? 2.575 21.644 -7.507 1.00 0.00 92 ASP A O 7
ATOM 14905 N N . GLY A 1 93 ? 4.332 20.455 -8.263 1.00 0.00 93 GLY A N 7
ATOM 14906 C CA . GLY A 1 93 ? 3.615 19.198 -8.214 1.00 0.00 93 GLY A CA 7
ATOM 14907 C C . GLY A 1 93 ? 3.923 18.398 -6.971 1.00 0.00 93 GLY A C 7
ATOM 14908 O O . GLY A 1 93 ? 4.242 18.959 -5.923 1.00 0.00 93 GLY A O 7
ATOM 14912 N N . LEU A 1 94 ? 3.811 17.083 -7.085 1.00 0.00 94 LEU A N 7
ATOM 14913 C CA . LEU A 1 94 ? 4.062 16.200 -5.961 1.00 0.00 94 LEU A CA 7
ATOM 14914 C C . LEU A 1 94 ? 4.898 14.992 -6.366 1.00 0.00 94 LEU A C 7
ATOM 14915 O O . LEU A 1 94 ? 4.623 14.345 -7.372 1.00 0.00 94 LEU A O 7
ATOM 14931 N N . HIS A 1 95 ? 5.908 14.686 -5.562 1.00 0.00 95 HIS A N 7
ATOM 14932 C CA . HIS A 1 95 ? 6.773 13.541 -5.816 1.00 0.00 95 HIS A CA 7
ATOM 14933 C C . HIS A 1 95 ? 6.846 12.660 -4.576 1.00 0.00 95 HIS A C 7
ATOM 14934 O O . HIS A 1 95 ? 7.247 13.116 -3.504 1.00 0.00 95 HIS A O 7
ATOM 14949 N N . LEU A 1 96 ? 6.441 11.404 -4.718 1.00 0.00 96 LEU A N 7
ATOM 14950 C CA . LEU A 1 96 ? 6.448 10.478 -3.594 1.00 0.00 96 LEU A CA 7
ATOM 14951 C C . LEU A 1 96 ? 7.525 9.410 -3.747 1.00 0.00 96 LEU A C 7
ATOM 14952 O O . LEU A 1 96 ? 7.744 8.879 -4.834 1.00 0.00 96 LEU A O 7
ATOM 14968 N N . THR A 1 97 ? 8.179 9.089 -2.638 1.00 0.00 97 THR A N 7
ATOM 14969 C CA . THR A 1 97 ? 9.220 8.070 -2.621 1.00 0.00 97 THR A CA 7
ATOM 14970 C C . THR A 1 97 ? 8.868 6.989 -1.603 1.00 0.00 97 THR A C 7
ATOM 14971 O O . THR A 1 97 ? 8.730 7.263 -0.417 1.00 0.00 97 THR A O 7
ATOM 14982 N N . GLY A 1 98 ? 8.718 5.767 -2.080 1.00 0.00 98 GLY A N 7
ATOM 14983 C CA . GLY A 1 98 ? 8.364 4.662 -1.203 1.00 0.00 98 GLY A CA 7
ATOM 14984 C C . GLY A 1 98 ? 9.412 3.566 -1.163 1.00 0.00 98 GLY A C 7
ATOM 14985 O O . GLY A 1 98 ? 10.110 3.322 -2.146 1.00 0.00 98 GLY A O 7
ATOM 14989 N N . THR A 1 99 ? 9.521 2.909 -0.011 1.00 0.00 99 THR A N 7
ATOM 14990 C CA . THR A 1 99 ? 10.490 1.837 0.181 1.00 0.00 99 THR A CA 7
ATOM 14991 C C . THR A 1 99 ? 9.827 0.589 0.759 1.00 0.00 99 THR A C 7
ATOM 14992 O O . THR A 1 99 ? 8.943 0.687 1.609 1.00 0.00 99 THR A O 7
ATOM 15003 N N . ALA A 1 100 ? 10.267 -0.585 0.308 1.00 0.00 100 ALA A N 7
ATOM 15004 C CA . ALA A 1 100 ? 9.714 -1.839 0.807 1.00 0.00 100 ALA A CA 7
ATOM 15005 C C . ALA A 1 100 ? 10.815 -2.858 1.097 1.00 0.00 100 ALA A C 7
ATOM 15006 O O . ALA A 1 100 ? 11.698 -3.091 0.272 1.00 0.00 100 ALA A O 7
ATOM 15013 N N . MET A 1 101 ? 10.744 -3.464 2.279 1.00 0.00 101 MET A N 7
ATOM 15014 C CA . MET A 1 101 ? 11.717 -4.468 2.706 1.00 0.00 101 MET A CA 7
ATOM 15015 C C . MET A 1 101 ? 11.010 -5.698 3.259 1.00 0.00 101 MET A C 7
ATOM 15016 O O . MET A 1 101 ? 9.866 -5.619 3.706 1.00 0.00 101 MET A O 7
ATOM 15030 N N . GLY A 1 102 ? 11.690 -6.837 3.216 1.00 0.00 102 GLY A N 7
ATOM 15031 C CA . GLY A 1 102 ? 11.095 -8.066 3.710 1.00 0.00 102 GLY A CA 7
ATOM 15032 C C . GLY A 1 102 ? 10.372 -8.803 2.611 1.00 0.00 102 GLY A C 7
ATOM 15033 O O . GLY A 1 102 ? 9.332 -9.421 2.835 1.00 0.00 102 GLY A O 7
ATOM 15037 N N . GLU A 1 103 ? 10.924 -8.711 1.409 1.00 0.00 103 GLU A N 7
ATOM 15038 C CA . GLU A 1 103 ? 10.338 -9.343 0.242 1.00 0.00 103 GLU A CA 7
ATOM 15039 C C . GLU A 1 103 ? 10.952 -10.720 -0.011 1.00 0.00 103 GLU A C 7
ATOM 15040 O O . GLU A 1 103 ? 12.144 -10.841 -0.295 1.00 0.00 103 GLU A O 7
ATOM 15052 N N . GLU A 1 104 ? 10.119 -11.753 0.091 1.00 0.00 104 GLU A N 7
ATOM 15053 C CA . GLU A 1 104 ? 10.556 -13.128 -0.126 1.00 0.00 104 GLU A CA 7
ATOM 15054 C C . GLU A 1 104 ? 9.387 -14.091 0.053 1.00 0.00 104 GLU A C 7
ATOM 15055 O O . GLU A 1 104 ? 9.032 -14.447 1.176 1.00 0.00 104 GLU A O 7
ATOM 15067 N N . ILE A 1 105 ? 8.786 -14.503 -1.059 1.00 0.00 105 ILE A N 7
ATOM 15068 C CA . ILE A 1 105 ? 7.651 -15.418 -1.014 1.00 0.00 105 ILE A CA 7
ATOM 15069 C C . ILE A 1 105 ? 8.095 -16.830 -0.638 1.00 0.00 105 ILE A C 7
ATOM 15070 O O . ILE A 1 105 ? 9.042 -17.367 -1.212 1.00 0.00 105 ILE A O 7
ATOM 15086 N N . LYS A 1 106 ? 7.404 -17.423 0.329 1.00 0.00 106 LYS A N 7
ATOM 15087 C CA . LYS A 1 106 ? 7.726 -18.772 0.783 1.00 0.00 106 LYS A CA 7
ATOM 15088 C C . LYS A 1 106 ? 6.618 -19.750 0.407 1.00 0.00 106 LYS A C 7
ATOM 15089 O O . LYS A 1 106 ? 5.468 -19.356 0.211 1.00 0.00 106 LYS A O 7
ATOM 15108 N N . GLU A 1 107 ? 6.971 -21.028 0.310 1.00 0.00 107 GLU A N 7
ATOM 15109 C CA . GLU A 1 107 ? 6.008 -22.064 -0.040 1.00 0.00 107 GLU A CA 7
ATOM 15110 C C . GLU A 1 107 ? 4.843 -22.079 0.946 1.00 0.00 107 GLU A C 7
ATOM 15111 O O . GLU A 1 107 ? 3.718 -22.428 0.588 1.00 0.00 107 GLU A O 7
ATOM 15123 N N . GLY A 1 108 ? 5.122 -21.698 2.188 1.00 0.00 108 GLY A N 7
ATOM 15124 C CA . GLY A 1 108 ? 4.091 -21.673 3.207 1.00 0.00 108 GLY A CA 7
ATOM 15125 C C . GLY A 1 108 ? 3.815 -20.272 3.716 1.00 0.00 108 GLY A C 7
ATOM 15126 O O . GLY A 1 108 ? 3.943 -20.001 4.910 1.00 0.00 108 GLY A O 7
ATOM 15130 N N . HIS A 1 109 ? 3.433 -19.379 2.808 1.00 0.00 109 HIS A N 7
ATOM 15131 C CA . HIS A 1 109 ? 3.138 -17.997 3.171 1.00 0.00 109 HIS A CA 7
ATOM 15132 C C . HIS A 1 109 ? 2.011 -17.936 4.198 1.00 0.00 109 HIS A C 7
ATOM 15133 O O . HIS A 1 109 ? 1.058 -18.713 4.137 1.00 0.00 109 HIS A O 7
ATOM 15148 N N . GLU A 1 110 ? 2.131 -17.012 5.149 1.00 0.00 110 GLU A N 7
ATOM 15149 C CA . GLU A 1 110 ? 1.126 -16.855 6.197 1.00 0.00 110 GLU A CA 7
ATOM 15150 C C . GLU A 1 110 ? -0.255 -16.583 5.602 1.00 0.00 110 GLU A C 7
ATOM 15151 O O . GLU A 1 110 ? -0.453 -15.602 4.887 1.00 0.00 110 GLU A O 7
ATOM 15163 N N . ARG A 1 111 ? -1.207 -17.460 5.908 1.00 0.00 111 ARG A N 7
ATOM 15164 C CA . ARG A 1 111 ? -2.571 -17.314 5.409 1.00 0.00 111 ARG A CA 7
ATOM 15165 C C . ARG A 1 111 ? -3.520 -16.915 6.534 1.00 0.00 111 ARG A C 7
ATOM 15166 O O . ARG A 1 111 ? -3.914 -17.747 7.351 1.00 0.00 111 ARG A O 7
ATOM 15187 N N . ARG A 1 112 ? -3.881 -15.637 6.572 1.00 0.00 112 ARG A N 7
ATOM 15188 C CA . ARG A 1 112 ? -4.785 -15.128 7.600 1.00 0.00 112 ARG A CA 7
ATOM 15189 C C . ARG A 1 112 ? -6.223 -15.098 7.093 1.00 0.00 112 ARG A C 7
ATOM 15190 O O . ARG A 1 112 ? -7.052 -15.913 7.498 1.00 0.00 112 ARG A O 7
ATOM 15211 N N . ASP A 1 113 ? -6.512 -14.154 6.203 1.00 0.00 113 ASP A N 7
ATOM 15212 C CA . ASP A 1 113 ? -7.849 -14.018 5.637 1.00 0.00 113 ASP A CA 7
ATOM 15213 C C . ASP A 1 113 ? -7.842 -14.349 4.149 1.00 0.00 113 ASP A C 7
ATOM 15214 O O . ASP A 1 113 ? -6.797 -14.307 3.500 1.00 0.00 113 ASP A O 7
ATOM 15223 N N . GLU A 1 114 ? -9.012 -14.681 3.613 1.00 0.00 114 GLU A N 7
ATOM 15224 C CA . GLU A 1 114 ? -9.131 -15.022 2.201 1.00 0.00 114 GLU A CA 7
ATOM 15225 C C . GLU A 1 114 ? -9.391 -13.779 1.356 1.00 0.00 114 GLU A C 7
ATOM 15226 O O . GLU A 1 114 ? -10.506 -13.256 1.325 1.00 0.00 114 GLU A O 7
ATOM 15238 N N . VAL A 1 115 ? -8.354 -13.314 0.667 1.00 0.00 115 VAL A N 7
ATOM 15239 C CA . VAL A 1 115 ? -8.464 -12.138 -0.186 1.00 0.00 115 VAL A CA 7
ATOM 15240 C C . VAL A 1 115 ? -8.335 -12.524 -1.652 1.00 0.00 115 VAL A C 7
ATOM 15241 O O . VAL A 1 115 ? -7.260 -12.902 -2.116 1.00 0.00 115 VAL A O 7
ATOM 15254 N N . LYS A 1 116 ? -9.443 -12.432 -2.376 1.00 0.00 116 LYS A N 7
ATOM 15255 C CA . LYS A 1 116 ? -9.460 -12.777 -3.787 1.00 0.00 116 LYS A CA 7
ATOM 15256 C C . LYS A 1 116 ? -8.590 -11.825 -4.602 1.00 0.00 116 LYS A C 7
ATOM 15257 O O . LYS A 1 116 ? -8.083 -12.199 -5.659 1.00 0.00 116 LYS A O 7
ATOM 15276 N N . ALA A 1 117 ? -8.416 -10.592 -4.116 1.00 0.00 117 ALA A N 7
ATOM 15277 C CA . ALA A 1 117 ? -7.601 -9.612 -4.827 1.00 0.00 117 ALA A CA 7
ATOM 15278 C C . ALA A 1 117 ? -7.726 -8.230 -4.203 1.00 0.00 117 ALA A C 7
ATOM 15279 O O . ALA A 1 117 ? -8.335 -8.066 -3.148 1.00 0.00 117 ALA A O 7
ATOM 15286 N N . VAL A 1 118 ? -7.144 -7.241 -4.867 1.00 0.00 118 VAL A N 7
ATOM 15287 C CA . VAL A 1 118 ? -7.191 -5.867 -4.392 1.00 0.00 118 VAL A CA 7
ATOM 15288 C C . VAL A 1 118 ? -7.904 -4.974 -5.402 1.00 0.00 118 VAL A C 7
ATOM 15289 O O . VAL A 1 118 ? -7.412 -4.762 -6.511 1.00 0.00 118 VAL A O 7
ATOM 15302 N N . THR A 1 119 ? -9.068 -4.460 -5.022 1.00 0.00 119 THR A N 7
ATOM 15303 C CA . THR A 1 119 ? -9.843 -3.601 -5.909 1.00 0.00 119 THR A CA 7
ATOM 15304 C C . THR A 1 119 ? -9.956 -2.182 -5.358 1.00 0.00 119 THR A C 7
ATOM 15305 O O . THR A 1 119 ? -10.725 -1.925 -4.432 1.00 0.00 119 THR A O 7
ATOM 15316 N N . PHE A 1 120 ? -9.191 -1.265 -5.950 1.00 0.00 120 PHE A N 7
ATOM 15317 C CA . PHE A 1 120 ? -9.197 0.145 -5.546 1.00 0.00 120 PHE A CA 7
ATOM 15318 C C . PHE A 1 120 ? -10.604 0.617 -5.176 1.00 0.00 120 PHE A C 7
ATOM 15319 O O . PHE A 1 120 ? -11.412 0.924 -6.053 1.00 0.00 120 PHE A O 7
ATOM 15336 N N . HIS A 1 121 ? -10.891 0.695 -3.876 1.00 0.00 121 HIS A N 7
ATOM 15337 C CA . HIS A 1 121 ? -12.205 1.157 -3.425 1.00 0.00 121 HIS A CA 7
ATOM 15338 C C . HIS A 1 121 ? -12.476 2.518 -4.036 1.00 0.00 121 HIS A C 7
ATOM 15339 O O . HIS A 1 121 ? -13.596 2.861 -4.414 1.00 0.00 121 HIS A O 7
ATOM 15354 N N . MET A 1 122 ? -11.397 3.275 -4.104 1.00 0.00 122 MET A N 7
ATOM 15355 C CA . MET A 1 122 ? -11.378 4.619 -4.635 1.00 0.00 122 MET A CA 7
ATOM 15356 C C . MET A 1 122 ? -9.959 5.153 -4.502 1.00 0.00 122 MET A C 7
ATOM 15357 O O . MET A 1 122 ? -9.482 5.913 -5.344 1.00 0.00 122 MET A O 7
ATOM 15371 N N . MET A 1 123 ? -9.277 4.721 -3.430 1.00 0.00 123 MET A N 7
ATOM 15372 C CA . MET A 1 123 ? -7.906 5.123 -3.181 1.00 0.00 123 MET A CA 7
ATOM 15373 C C . MET A 1 123 ? -7.796 6.636 -3.182 1.00 0.00 123 MET A C 7
ATOM 15374 O O . MET A 1 123 ? -7.016 7.221 -3.934 1.00 0.00 123 MET A O 7
ATOM 15388 N N . GLU A 1 124 ? -8.594 7.261 -2.328 1.00 0.00 124 GLU A N 7
ATOM 15389 C CA . GLU A 1 124 ? -8.604 8.709 -2.214 1.00 0.00 124 GLU A CA 7
ATOM 15390 C C . GLU A 1 124 ? -8.172 9.126 -0.821 1.00 0.00 124 GLU A C 7
ATOM 15391 O O . GLU A 1 124 ? -8.627 8.560 0.173 1.00 0.00 124 GLU A O 7
ATOM 15403 N N . ILE A 1 125 ? -7.291 10.110 -0.748 1.00 0.00 125 ILE A N 7
ATOM 15404 C CA . ILE A 1 125 ? -6.810 10.580 0.536 1.00 0.00 125 ILE A CA 7
ATOM 15405 C C . ILE A 1 125 ? -7.593 11.800 0.996 1.00 0.00 125 ILE A C 7
ATOM 15406 O O . ILE A 1 125 ? -7.492 12.876 0.409 1.00 0.00 125 ILE A O 7
ATOM 15422 N N . LEU A 1 126 ? -8.365 11.623 2.060 1.00 0.00 126 LEU A N 7
ATOM 15423 C CA . LEU A 1 126 ? -9.160 12.714 2.612 1.00 0.00 126 LEU A CA 7
ATOM 15424 C C . LEU A 1 126 ? -8.518 13.238 3.891 1.00 0.00 126 LEU A C 7
ATOM 15425 O O . LEU A 1 126 ? -8.076 12.457 4.732 1.00 0.00 126 LEU A O 7
ATOM 15441 N N . ASP A 1 127 ? -8.463 14.558 4.038 1.00 0.00 127 ASP A N 7
ATOM 15442 C CA . ASP A 1 127 ? -7.861 15.150 5.226 1.00 0.00 127 ASP A CA 7
ATOM 15443 C C . ASP A 1 127 ? -8.924 15.730 6.155 1.00 0.00 127 ASP A C 7
ATOM 15444 O O . ASP A 1 127 ? -9.695 16.608 5.768 1.00 0.00 127 ASP A O 7
ATOM 15453 N N . GLU A 1 128 ? -8.946 15.239 7.391 1.00 0.00 128 GLU A N 7
ATOM 15454 C CA . GLU A 1 128 ? -9.893 15.708 8.395 1.00 0.00 128 GLU A CA 7
ATOM 15455 C C . GLU A 1 128 ? -9.157 16.180 9.647 1.00 0.00 128 GLU A C 7
ATOM 15456 O O . GLU A 1 128 ? -8.345 15.444 10.205 1.00 0.00 128 GLU A O 7
ATOM 15468 N N . ASP A 1 129 ? -9.440 17.401 10.091 1.00 0.00 129 ASP A N 7
ATOM 15469 C CA . ASP A 1 129 ? -8.788 17.936 11.286 1.00 0.00 129 ASP A CA 7
ATOM 15470 C C . ASP A 1 129 ? -7.273 17.943 11.127 1.00 0.00 129 ASP A C 7
ATOM 15471 O O . ASP A 1 129 ? -6.534 17.948 12.113 1.00 0.00 129 ASP A O 7
ATOM 15480 N N . GLY A 1 130 ? -6.817 17.914 9.887 1.00 0.00 130 GLY A N 7
ATOM 15481 C CA . GLY A 1 130 ? -5.394 17.888 9.617 1.00 0.00 130 GLY A CA 7
ATOM 15482 C C . GLY A 1 130 ? -4.868 16.467 9.514 1.00 0.00 130 GLY A C 7
ATOM 15483 O O . GLY A 1 130 ? -3.679 16.248 9.285 1.00 0.00 130 GLY A O 7
ATOM 15487 N N . LEU A 1 131 ? -5.770 15.499 9.672 1.00 0.00 131 LEU A N 7
ATOM 15488 C CA . LEU A 1 131 ? -5.419 14.089 9.585 1.00 0.00 131 LEU A CA 7
ATOM 15489 C C . LEU A 1 131 ? -5.763 13.554 8.202 1.00 0.00 131 LEU A C 7
ATOM 15490 O O . LEU A 1 131 ? -6.740 13.983 7.597 1.00 0.00 131 LEU A O 7
ATOM 15506 N N . ILE A 1 132 ? -4.958 12.627 7.704 1.00 0.00 132 ILE A N 7
ATOM 15507 C CA . ILE A 1 132 ? -5.182 12.056 6.388 1.00 0.00 132 ILE A CA 7
ATOM 15508 C C . ILE A 1 132 ? -5.848 10.701 6.468 1.00 0.00 132 ILE A C 7
ATOM 15509 O O . ILE A 1 132 ? -5.539 9.900 7.344 1.00 0.00 132 ILE A O 7
ATOM 15525 N N . LYS A 1 133 ? -6.733 10.432 5.521 1.00 0.00 133 LYS A N 7
ATOM 15526 C CA . LYS A 1 133 ? -7.393 9.147 5.465 1.00 0.00 133 LYS A CA 7
ATOM 15527 C C . LYS A 1 133 ? -7.396 8.622 4.032 1.00 0.00 133 LYS A C 7
ATOM 15528 O O . LYS A 1 133 ? -7.681 9.361 3.094 1.00 0.00 133 LYS A O 7
ATOM 15547 N N . ALA A 1 134 ? -7.093 7.343 3.879 1.00 0.00 134 ALA A N 7
ATOM 15548 C CA . ALA A 1 134 ? -7.069 6.697 2.564 1.00 0.00 134 ALA A CA 7
ATOM 15549 C C . ALA A 1 134 ? -7.972 5.461 2.555 1.00 0.00 134 ALA A C 7
ATOM 15550 O O . ALA A 1 134 ? -7.999 4.705 3.526 1.00 0.00 134 ALA A O 7
ATOM 15557 N N . ARG A 1 135 ? -8.726 5.267 1.470 1.00 0.00 135 ARG A N 7
ATOM 15558 C CA . ARG A 1 135 ? -9.648 4.120 1.382 1.00 0.00 135 ARG A CA 7
ATOM 15559 C C . ARG A 1 135 ? -9.305 3.134 0.262 1.00 0.00 135 ARG A C 7
ATOM 15560 O O . ARG A 1 135 ? -9.304 3.490 -0.916 1.00 0.00 135 ARG A O 7
ATOM 15581 N N . VAL A 1 136 ? -9.037 1.875 0.647 1.00 0.00 136 VAL A N 7
ATOM 15582 C CA . VAL A 1 136 ? -8.722 0.823 -0.322 1.00 0.00 136 VAL A CA 7
ATOM 15583 C C . VAL A 1 136 ? -9.545 -0.466 -0.114 1.00 0.00 136 VAL A C 7
ATOM 15584 O O . VAL A 1 136 ? -9.393 -1.146 0.897 1.00 0.00 136 VAL A O 7
ATOM 15597 N N . ILE A 1 137 ? -10.369 -0.801 -1.113 1.00 0.00 137 ILE A N 7
ATOM 15598 C CA . ILE A 1 137 ? -11.197 -2.013 -1.127 1.00 0.00 137 ILE A CA 7
ATOM 15599 C C . ILE A 1 137 ? -10.399 -3.200 -1.659 1.00 0.00 137 ILE A C 7
ATOM 15600 O O . ILE A 1 137 ? -9.618 -3.078 -2.601 1.00 0.00 137 ILE A O 7
ATOM 15616 N N . LEU A 1 138 ? -10.615 -4.341 -1.034 1.00 0.00 138 LEU A N 7
ATOM 15617 C CA . LEU A 1 138 ? -9.950 -5.578 -1.389 1.00 0.00 138 LEU A CA 7
ATOM 15618 C C . LEU A 1 138 ? -10.993 -6.662 -1.578 1.00 0.00 138 LEU A C 7
ATOM 15619 O O . LEU A 1 138 ? -12.069 -6.585 -0.999 1.00 0.00 138 LEU A O 7
ATOM 15635 N N . ASP A 1 139 ? -10.707 -7.645 -2.412 1.00 0.00 139 ASP A N 7
ATOM 15636 C CA . ASP A 1 139 ? -11.690 -8.689 -2.674 1.00 0.00 139 ASP A CA 7
ATOM 15637 C C . ASP A 1 139 ? -11.683 -9.744 -1.575 1.00 0.00 139 ASP A C 7
ATOM 15638 O O . ASP A 1 139 ? -10.724 -10.497 -1.416 1.00 0.00 139 ASP A O 7
ATOM 15647 N N . LEU A 1 140 ? -12.783 -9.776 -0.819 1.00 0.00 140 LEU A N 7
ATOM 15648 C CA . LEU A 1 140 ? -12.962 -10.717 0.281 1.00 0.00 140 LEU A CA 7
ATOM 15649 C C . LEU A 1 140 ? -14.270 -10.443 1.016 1.00 0.00 140 LEU A C 7
ATOM 15650 O O . LEU A 1 140 ? -14.601 -11.216 1.940 1.00 0.00 140 LEU A O 7
ATOM 15667 N N . MET A 1 1 ? -2.194 3.193 17.808 1.00 0.00 1 MET A N 8
ATOM 15668 C CA . MET A 1 1 ? -2.707 1.839 18.147 1.00 0.00 1 MET A CA 8
ATOM 15669 C C . MET A 1 1 ? -2.893 0.991 16.894 1.00 0.00 1 MET A C 8
ATOM 15670 O O . MET A 1 1 ? -2.342 -0.103 16.783 1.00 0.00 1 MET A O 8
ATOM 15686 N N . LYS A 1 2 ? -3.675 1.507 15.954 1.00 0.00 2 LYS A N 8
ATOM 15687 C CA . LYS A 1 2 ? -3.940 0.802 14.706 1.00 0.00 2 LYS A CA 8
ATOM 15688 C C . LYS A 1 2 ? -3.793 1.735 13.511 1.00 0.00 2 LYS A C 8
ATOM 15689 O O . LYS A 1 2 ? -2.899 1.566 12.682 1.00 0.00 2 LYS A O 8
ATOM 15708 N N . GLY A 1 3 ? -4.679 2.718 13.431 1.00 0.00 3 GLY A N 8
ATOM 15709 C CA . GLY A 1 3 ? -4.639 3.670 12.336 1.00 0.00 3 GLY A CA 8
ATOM 15710 C C . GLY A 1 3 ? -5.284 3.134 11.070 1.00 0.00 3 GLY A C 8
ATOM 15711 O O . GLY A 1 3 ? -5.165 3.739 10.004 1.00 0.00 3 GLY A O 8
ATOM 15715 N N . PHE A 1 4 ? -5.970 1.999 11.183 1.00 0.00 4 PHE A N 8
ATOM 15716 C CA . PHE A 1 4 ? -6.634 1.393 10.037 1.00 0.00 4 PHE A CA 8
ATOM 15717 C C . PHE A 1 4 ? -7.978 0.789 10.447 1.00 0.00 4 PHE A C 8
ATOM 15718 O O . PHE A 1 4 ? -8.096 0.179 11.509 1.00 0.00 4 PHE A O 8
ATOM 15735 N N . GLU A 1 5 ? -8.984 0.961 9.597 1.00 0.00 5 GLU A N 8
ATOM 15736 C CA . GLU A 1 5 ? -10.318 0.433 9.867 1.00 0.00 5 GLU A CA 8
ATOM 15737 C C . GLU A 1 5 ? -11.012 0.036 8.569 1.00 0.00 5 GLU A C 8
ATOM 15738 O O . GLU A 1 5 ? -11.047 0.811 7.618 1.00 0.00 5 GLU A O 8
ATOM 15750 N N . PHE A 1 6 ? -11.562 -1.171 8.527 1.00 0.00 6 PHE A N 8
ATOM 15751 C CA . PHE A 1 6 ? -12.244 -1.646 7.329 1.00 0.00 6 PHE A CA 8
ATOM 15752 C C . PHE A 1 6 ? -13.745 -1.783 7.554 1.00 0.00 6 PHE A C 8
ATOM 15753 O O . PHE A 1 6 ? -14.193 -2.111 8.653 1.00 0.00 6 PHE A O 8
ATOM 15770 N N . PHE A 1 7 ? -14.515 -1.538 6.497 1.00 0.00 7 PHE A N 8
ATOM 15771 C CA . PHE A 1 7 ? -15.968 -1.645 6.566 1.00 0.00 7 PHE A CA 8
ATOM 15772 C C . PHE A 1 7 ? -16.442 -2.865 5.782 1.00 0.00 7 PHE A C 8
ATOM 15773 O O . PHE A 1 7 ? -15.905 -3.179 4.719 1.00 0.00 7 PHE A O 8
ATOM 15790 N N . ASP A 1 8 ? -17.430 -3.565 6.327 1.00 0.00 8 ASP A N 8
ATOM 15791 C CA . ASP A 1 8 ? -17.956 -4.773 5.697 1.00 0.00 8 ASP A CA 8
ATOM 15792 C C . ASP A 1 8 ? -18.796 -4.467 4.461 1.00 0.00 8 ASP A C 8
ATOM 15793 O O . ASP A 1 8 ? -19.931 -4.001 4.564 1.00 0.00 8 ASP A O 8
ATOM 15802 N N . VAL A 1 9 ? -18.236 -4.768 3.293 1.00 0.00 9 VAL A N 8
ATOM 15803 C CA . VAL A 1 9 ? -18.930 -4.565 2.026 1.00 0.00 9 VAL A CA 8
ATOM 15804 C C . VAL A 1 9 ? -19.373 -5.904 1.458 1.00 0.00 9 VAL A C 8
ATOM 15805 O O . VAL A 1 9 ? -18.729 -6.929 1.686 1.00 0.00 9 VAL A O 8
ATOM 15818 N N . THR A 1 10 ? -20.457 -5.891 0.701 1.00 0.00 10 THR A N 8
ATOM 15819 C CA . THR A 1 10 ? -20.952 -7.110 0.088 1.00 0.00 10 THR A CA 8
ATOM 15820 C C . THR A 1 10 ? -20.326 -7.298 -1.293 1.00 0.00 10 THR A C 8
ATOM 15821 O O . THR A 1 10 ? -20.692 -6.599 -2.237 1.00 0.00 10 THR A O 8
ATOM 15832 N N . ALA A 1 11 ? -19.364 -8.232 -1.391 1.00 0.00 11 ALA A N 8
ATOM 15833 C CA . ALA A 1 11 ? -18.647 -8.517 -2.642 1.00 0.00 11 ALA A CA 8
ATOM 15834 C C . ALA A 1 11 ? -17.213 -8.033 -2.528 1.00 0.00 11 ALA A C 8
ATOM 15835 O O . ALA A 1 11 ? -16.268 -8.735 -2.875 1.00 0.00 11 ALA A O 8
ATOM 15842 N N . ASP A 1 12 ? -17.074 -6.817 -2.031 1.00 0.00 12 ASP A N 8
ATOM 15843 C CA . ASP A 1 12 ? -15.773 -6.190 -1.843 1.00 0.00 12 ASP A CA 8
ATOM 15844 C C . ASP A 1 12 ? -15.536 -5.860 -0.372 1.00 0.00 12 ASP A C 8
ATOM 15845 O O . ASP A 1 12 ? -16.441 -5.935 0.454 1.00 0.00 12 ASP A O 8
ATOM 15854 N N . ALA A 1 13 ? -14.308 -5.487 -0.061 1.00 0.00 13 ALA A N 8
ATOM 15855 C CA . ALA A 1 13 ? -13.938 -5.115 1.293 1.00 0.00 13 ALA A CA 8
ATOM 15856 C C . ALA A 1 13 ? -12.884 -4.020 1.247 1.00 0.00 13 ALA A C 8
ATOM 15857 O O . ALA A 1 13 ? -11.817 -4.204 0.666 1.00 0.00 13 ALA A O 8
ATOM 15864 N N . GLY A 1 14 ? -13.185 -2.877 1.853 1.00 0.00 14 GLY A N 8
ATOM 15865 C CA . GLY A 1 14 ? -12.241 -1.779 1.842 1.00 0.00 14 GLY A CA 8
ATOM 15866 C C . GLY A 1 14 ? -11.771 -1.394 3.222 1.00 0.00 14 GLY A C 8
ATOM 15867 O O . GLY A 1 14 ? -12.561 -1.310 4.162 1.00 0.00 14 GLY A O 8
ATOM 15871 N N . PHE A 1 15 ? -10.475 -1.152 3.337 1.00 0.00 15 PHE A N 8
ATOM 15872 C CA . PHE A 1 15 ? -9.882 -0.763 4.601 1.00 0.00 15 PHE A CA 8
ATOM 15873 C C . PHE A 1 15 ? -9.534 0.715 4.568 1.00 0.00 15 PHE A C 8
ATOM 15874 O O . PHE A 1 15 ? -9.330 1.290 3.498 1.00 0.00 15 PHE A O 8
ATOM 15891 N N . TRP A 1 16 ? -9.467 1.330 5.737 1.00 0.00 16 TRP A N 8
ATOM 15892 C CA . TRP A 1 16 ? -9.144 2.743 5.825 1.00 0.00 16 TRP A CA 8
ATOM 15893 C C . TRP A 1 16 ? -7.775 2.932 6.457 1.00 0.00 16 TRP A C 8
ATOM 15894 O O . TRP A 1 16 ? -7.412 2.227 7.394 1.00 0.00 16 TRP A O 8
ATOM 15915 N N . ALA A 1 17 ? -7.022 3.888 5.936 1.00 0.00 17 ALA A N 8
ATOM 15916 C CA . ALA A 1 17 ? -5.692 4.176 6.451 1.00 0.00 17 ALA A CA 8
ATOM 15917 C C . ALA A 1 17 ? -5.627 5.592 6.944 1.00 0.00 17 ALA A C 8
ATOM 15918 O O . ALA A 1 17 ? -6.162 6.508 6.333 1.00 0.00 17 ALA A O 8
ATOM 15925 N N . TYR A 1 18 ? -5.005 5.744 8.088 1.00 0.00 18 TYR A N 8
ATOM 15926 C CA . TYR A 1 18 ? -4.900 7.029 8.727 1.00 0.00 18 TYR A CA 8
ATOM 15927 C C . TYR A 1 18 ? -3.463 7.533 8.759 1.00 0.00 18 TYR A C 8
ATOM 15928 O O . TYR A 1 18 ? -2.517 6.748 8.769 1.00 0.00 18 TYR A O 8
ATOM 15946 N N . GLY A 1 19 ? -3.316 8.853 8.778 1.00 0.00 19 GLY A N 8
ATOM 15947 C CA . GLY A 1 19 ? -1.998 9.448 8.815 1.00 0.00 19 GLY A CA 8
ATOM 15948 C C . GLY A 1 19 ? -1.839 10.465 9.868 1.00 0.00 19 GLY A C 8
ATOM 15949 O O . GLY A 1 19 ? -2.685 10.663 10.740 1.00 0.00 19 GLY A O 8
ATOM 15953 N N . HIS A 1 20 ? -0.705 11.084 9.772 1.00 0.00 20 HIS A N 8
ATOM 15954 C CA . HIS A 1 20 ? -0.302 12.083 10.678 1.00 0.00 20 HIS A CA 8
ATOM 15955 C C . HIS A 1 20 ? 0.562 13.128 9.972 1.00 0.00 20 HIS A C 8
ATOM 15956 O O . HIS A 1 20 ? 1.019 14.088 10.591 1.00 0.00 20 HIS A O 8
ATOM 15971 N N . ASP A 1 21 ? 0.784 12.934 8.667 1.00 0.00 21 ASP A N 8
ATOM 15972 C CA . ASP A 1 21 ? 1.598 13.869 7.890 1.00 0.00 21 ASP A CA 8
ATOM 15973 C C . ASP A 1 21 ? 1.685 13.459 6.421 1.00 0.00 21 ASP A C 8
ATOM 15974 O O . ASP A 1 21 ? 2.712 13.660 5.774 1.00 0.00 21 ASP A O 8
ATOM 15983 N N . LEU A 1 22 ? 0.605 12.884 5.902 1.00 0.00 22 LEU A N 8
ATOM 15984 C CA . LEU A 1 22 ? 0.546 12.443 4.509 1.00 0.00 22 LEU A CA 8
ATOM 15985 C C . LEU A 1 22 ? 1.397 11.198 4.294 1.00 0.00 22 LEU A C 8
ATOM 15986 O O . LEU A 1 22 ? 0.898 10.164 3.853 1.00 0.00 22 LEU A O 8
ATOM 16002 N N . GLU A 1 23 ? 2.681 11.294 4.618 1.00 0.00 23 GLU A N 8
ATOM 16003 C CA . GLU A 1 23 ? 3.587 10.162 4.466 1.00 0.00 23 GLU A CA 8
ATOM 16004 C C . GLU A 1 23 ? 3.082 8.967 5.265 1.00 0.00 23 GLU A C 8
ATOM 16005 O O . GLU A 1 23 ? 3.307 7.812 4.902 1.00 0.00 23 GLU A O 8
ATOM 16017 N N . GLU A 1 24 ? 2.415 9.269 6.370 1.00 0.00 24 GLU A N 8
ATOM 16018 C CA . GLU A 1 24 ? 1.880 8.251 7.267 1.00 0.00 24 GLU A CA 8
ATOM 16019 C C . GLU A 1 24 ? 0.758 7.440 6.612 1.00 0.00 24 GLU A C 8
ATOM 16020 O O . GLU A 1 24 ? 0.752 6.211 6.694 1.00 0.00 24 GLU A O 8
ATOM 16032 N N . VAL A 1 25 ? -0.196 8.121 5.976 1.00 0.00 25 VAL A N 8
ATOM 16033 C CA . VAL A 1 25 ? -1.316 7.426 5.332 1.00 0.00 25 VAL A CA 8
ATOM 16034 C C . VAL A 1 25 ? -0.841 6.516 4.207 1.00 0.00 25 VAL A C 8
ATOM 16035 O O . VAL A 1 25 ? -1.177 5.332 4.175 1.00 0.00 25 VAL A O 8
ATOM 16048 N N . PHE A 1 26 ? -0.055 7.064 3.284 1.00 0.00 26 PHE A N 8
ATOM 16049 C CA . PHE A 1 26 ? 0.460 6.280 2.166 1.00 0.00 26 PHE A CA 8
ATOM 16050 C C . PHE A 1 26 ? 1.086 4.987 2.675 1.00 0.00 26 PHE A C 8
ATOM 16051 O O . PHE A 1 26 ? 0.953 3.930 2.062 1.00 0.00 26 PHE A O 8
ATOM 16068 N N . GLU A 1 27 ? 1.752 5.083 3.816 1.00 0.00 27 GLU A N 8
ATOM 16069 C CA . GLU A 1 27 ? 2.385 3.930 4.436 1.00 0.00 27 GLU A CA 8
ATOM 16070 C C . GLU A 1 27 ? 1.315 2.981 4.968 1.00 0.00 27 GLU A C 8
ATOM 16071 O O . GLU A 1 27 ? 1.423 1.761 4.837 1.00 0.00 27 GLU A O 8
ATOM 16083 N N . ASN A 1 28 ? 0.277 3.563 5.559 1.00 0.00 28 ASN A N 8
ATOM 16084 C CA . ASN A 1 28 ? -0.833 2.798 6.112 1.00 0.00 28 ASN A CA 8
ATOM 16085 C C . ASN A 1 28 ? -1.679 2.175 5.002 1.00 0.00 28 ASN A C 8
ATOM 16086 O O . ASN A 1 28 ? -2.323 1.145 5.204 1.00 0.00 28 ASN A O 8
ATOM 16097 N N . ALA A 1 29 ? -1.683 2.811 3.832 1.00 0.00 29 ALA A N 8
ATOM 16098 C CA . ALA A 1 29 ? -2.459 2.323 2.694 1.00 0.00 29 ALA A CA 8
ATOM 16099 C C . ALA A 1 29 ? -2.149 0.860 2.396 1.00 0.00 29 ALA A C 8
ATOM 16100 O O . ALA A 1 29 ? -3.056 0.040 2.255 1.00 0.00 29 ALA A O 8
ATOM 16107 N N . ALA A 1 30 ? -0.865 0.537 2.309 1.00 0.00 30 ALA A N 8
ATOM 16108 C CA . ALA A 1 30 ? -0.443 -0.830 2.036 1.00 0.00 30 ALA A CA 8
ATOM 16109 C C . ALA A 1 30 ? -0.658 -1.720 3.256 1.00 0.00 30 ALA A C 8
ATOM 16110 O O . ALA A 1 30 ? -0.859 -2.927 3.129 1.00 0.00 30 ALA A O 8
ATOM 16117 N N . LEU A 1 31 ? -0.613 -1.112 4.439 1.00 0.00 31 LEU A N 8
ATOM 16118 C CA . LEU A 1 31 ? -0.800 -1.847 5.686 1.00 0.00 31 LEU A CA 8
ATOM 16119 C C . LEU A 1 31 ? -2.114 -2.624 5.683 1.00 0.00 31 LEU A C 8
ATOM 16120 O O . LEU A 1 31 ? -2.219 -3.684 6.297 1.00 0.00 31 LEU A O 8
ATOM 16136 N N . ALA A 1 32 ? -3.117 -2.091 4.994 1.00 0.00 32 ALA A N 8
ATOM 16137 C CA . ALA A 1 32 ? -4.420 -2.742 4.923 1.00 0.00 32 ALA A CA 8
ATOM 16138 C C . ALA A 1 32 ? -4.352 -4.035 4.115 1.00 0.00 32 ALA A C 8
ATOM 16139 O O . ALA A 1 32 ? -4.771 -5.093 4.584 1.00 0.00 32 ALA A O 8
ATOM 16146 N N . MET A 1 33 ? -3.834 -3.938 2.895 1.00 0.00 33 MET A N 8
ATOM 16147 C CA . MET A 1 33 ? -3.723 -5.096 2.011 1.00 0.00 33 MET A CA 8
ATOM 16148 C C . MET A 1 33 ? -2.634 -6.066 2.467 1.00 0.00 33 MET A C 8
ATOM 16149 O O . MET A 1 33 ? -2.817 -7.281 2.411 1.00 0.00 33 MET A O 8
ATOM 16163 N N . PHE A 1 34 ? -1.495 -5.531 2.896 1.00 0.00 34 PHE A N 8
ATOM 16164 C CA . PHE A 1 34 ? -0.377 -6.365 3.333 1.00 0.00 34 PHE A CA 8
ATOM 16165 C C . PHE A 1 34 ? -0.717 -7.137 4.611 1.00 0.00 34 PHE A C 8
ATOM 16166 O O . PHE A 1 34 ? -0.250 -8.259 4.808 1.00 0.00 34 PHE A O 8
ATOM 16183 N N . GLU A 1 35 ? -1.528 -6.534 5.476 1.00 0.00 35 GLU A N 8
ATOM 16184 C CA . GLU A 1 35 ? -1.917 -7.178 6.728 1.00 0.00 35 GLU A CA 8
ATOM 16185 C C . GLU A 1 35 ? -2.764 -8.420 6.467 1.00 0.00 35 GLU A C 8
ATOM 16186 O O . GLU A 1 35 ? -2.734 -9.377 7.240 1.00 0.00 35 GLU A O 8
ATOM 16198 N N . VAL A 1 36 ? -3.523 -8.394 5.377 1.00 0.00 36 VAL A N 8
ATOM 16199 C CA . VAL A 1 36 ? -4.385 -9.516 5.021 1.00 0.00 36 VAL A CA 8
ATOM 16200 C C . VAL A 1 36 ? -3.746 -10.392 3.951 1.00 0.00 36 VAL A C 8
ATOM 16201 O O . VAL A 1 36 ? -3.892 -11.614 3.965 1.00 0.00 36 VAL A O 8
ATOM 16214 N N . MET A 1 37 ? -3.041 -9.758 3.021 1.00 0.00 37 MET A N 8
ATOM 16215 C CA . MET A 1 37 ? -2.382 -10.476 1.935 1.00 0.00 37 MET A CA 8
ATOM 16216 C C . MET A 1 37 ? -1.463 -11.572 2.469 1.00 0.00 37 MET A C 8
ATOM 16217 O O . MET A 1 37 ? -1.156 -12.531 1.763 1.00 0.00 37 MET A O 8
ATOM 16231 N N . THR A 1 38 ? -1.027 -11.427 3.720 1.00 0.00 38 THR A N 8
ATOM 16232 C CA . THR A 1 38 ? -0.144 -12.413 4.339 1.00 0.00 38 THR A CA 8
ATOM 16233 C C . THR A 1 38 ? 0.271 -11.975 5.742 1.00 0.00 38 THR A C 8
ATOM 16234 O O . THR A 1 38 ? 0.025 -10.839 6.148 1.00 0.00 38 THR A O 8
ATOM 16245 N N . ASP A 1 39 ? 0.908 -12.886 6.474 1.00 0.00 39 ASP A N 8
ATOM 16246 C CA . ASP A 1 39 ? 1.366 -12.597 7.828 1.00 0.00 39 ASP A CA 8
ATOM 16247 C C . ASP A 1 39 ? 2.837 -12.196 7.823 1.00 0.00 39 ASP A C 8
ATOM 16248 O O . ASP A 1 39 ? 3.722 -13.037 7.976 1.00 0.00 39 ASP A O 8
ATOM 16257 N N . THR A 1 40 ? 3.087 -10.906 7.636 1.00 0.00 40 THR A N 8
ATOM 16258 C CA . THR A 1 40 ? 4.449 -10.378 7.597 1.00 0.00 40 THR A CA 8
ATOM 16259 C C . THR A 1 40 ? 5.089 -10.380 8.986 1.00 0.00 40 THR A C 8
ATOM 16260 O O . THR A 1 40 ? 6.312 -10.343 9.110 1.00 0.00 40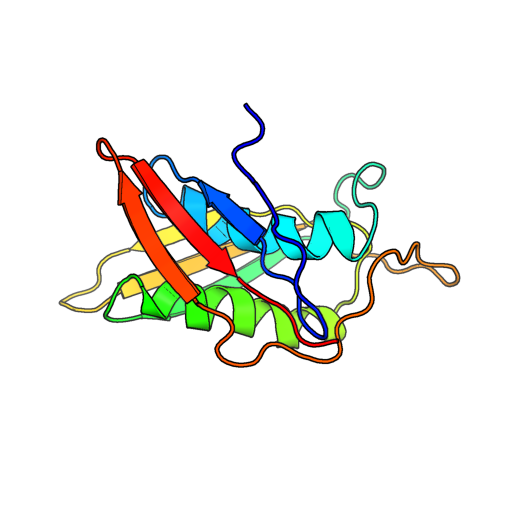 THR A O 8
ATOM 16271 N N . SER A 1 41 ? 4.258 -10.408 10.024 1.00 0.00 41 SER A N 8
ATOM 16272 C CA . SER A 1 41 ? 4.745 -10.400 11.402 1.00 0.00 41 SER A CA 8
ATOM 16273 C C . SER A 1 41 ? 5.593 -11.634 11.710 1.00 0.00 41 SER A C 8
ATOM 16274 O O . SER A 1 41 ? 5.136 -12.557 12.384 1.00 0.00 41 SER A O 8
ATOM 16282 N N . LEU A 1 42 ? 6.835 -11.630 11.225 1.00 0.00 42 LEU A N 8
ATOM 16283 C CA . LEU A 1 42 ? 7.771 -12.738 11.451 1.00 0.00 42 LEU A CA 8
ATOM 16284 C C . LEU A 1 42 ? 9.044 -12.588 10.607 1.00 0.00 42 LEU A C 8
ATOM 16285 O O . LEU A 1 42 ? 10.001 -13.342 10.782 1.00 0.00 42 LEU A O 8
ATOM 16301 N N . VAL A 1 43 ? 9.053 -11.618 9.694 1.00 0.00 43 VAL A N 8
ATOM 16302 C CA . VAL A 1 43 ? 10.205 -11.379 8.831 1.00 0.00 43 VAL A CA 8
ATOM 16303 C C . VAL A 1 43 ? 10.800 -9.995 9.093 1.00 0.00 43 VAL A C 8
ATOM 16304 O O . VAL A 1 43 ? 10.074 -9.008 9.206 1.00 0.00 43 VAL A O 8
ATOM 16317 N N . GLU A 1 44 ? 12.124 -9.936 9.194 1.00 0.00 44 GLU A N 8
ATOM 16318 C CA . GLU A 1 44 ? 12.819 -8.678 9.448 1.00 0.00 44 GLU A CA 8
ATOM 16319 C C . GLU A 1 44 ? 12.943 -7.841 8.176 1.00 0.00 44 GLU A C 8
ATOM 16320 O O . GLU A 1 44 ? 12.157 -6.922 7.948 1.00 0.00 44 GLU A O 8
ATOM 16332 N N . ALA A 1 45 ? 13.939 -8.162 7.355 1.00 0.00 45 ALA A N 8
ATOM 16333 C CA . ALA A 1 45 ? 14.177 -7.438 6.108 1.00 0.00 45 ALA A CA 8
ATOM 16334 C C . ALA A 1 45 ? 15.401 -7.988 5.382 1.00 0.00 45 ALA A C 8
ATOM 16335 O O . ALA A 1 45 ? 16.538 -7.687 5.745 1.00 0.00 45 ALA A O 8
ATOM 16342 N N . ALA A 1 46 ? 15.159 -8.801 4.361 1.00 0.00 46 ALA A N 8
ATOM 16343 C CA . ALA A 1 46 ? 16.237 -9.405 3.586 1.00 0.00 46 ALA A CA 8
ATOM 16344 C C . ALA A 1 46 ? 16.427 -8.725 2.236 1.00 0.00 46 ALA A C 8
ATOM 16345 O O . ALA A 1 46 ? 17.310 -9.102 1.464 1.00 0.00 46 ALA A O 8
ATOM 16352 N N . GLU A 1 47 ? 15.583 -7.750 1.934 1.00 0.00 47 GLU A N 8
ATOM 16353 C CA . GLU A 1 47 ? 15.653 -7.062 0.654 1.00 0.00 47 GLU A CA 8
ATOM 16354 C C . GLU A 1 47 ? 15.192 -5.624 0.767 1.00 0.00 47 GLU A C 8
ATOM 16355 O O . GLU A 1 47 ? 14.607 -5.234 1.770 1.00 0.00 47 GLU A O 8
ATOM 16367 N N . GLU A 1 48 ? 15.436 -4.842 -0.278 1.00 0.00 48 GLU A N 8
ATOM 16368 C CA . GLU A 1 48 ? 15.004 -3.457 -0.293 1.00 0.00 48 GLU A CA 8
ATOM 16369 C C . GLU A 1 48 ? 14.543 -3.037 -1.687 1.00 0.00 48 GLU A C 8
ATOM 16370 O O . GLU A 1 48 ? 15.137 -3.422 -2.693 1.00 0.00 48 GLU A O 8
ATOM 16382 N N . ARG A 1 49 ? 13.483 -2.237 -1.733 1.00 0.00 49 ARG A N 8
ATOM 16383 C CA . ARG A 1 49 ? 12.936 -1.748 -2.992 1.00 0.00 49 ARG A CA 8
ATOM 16384 C C . ARG A 1 49 ? 12.486 -0.298 -2.843 1.00 0.00 49 ARG A C 8
ATOM 16385 O O . ARG A 1 49 ? 11.957 0.088 -1.803 1.00 0.00 49 ARG A O 8
ATOM 16406 N N . ARG A 1 50 ? 12.707 0.504 -3.880 1.00 0.00 50 ARG A N 8
ATOM 16407 C CA . ARG A 1 50 ? 12.325 1.912 -3.844 1.00 0.00 50 ARG A CA 8
ATOM 16408 C C . ARG A 1 50 ? 11.307 2.237 -4.933 1.00 0.00 50 ARG A C 8
ATOM 16409 O O . ARG A 1 50 ? 11.376 1.711 -6.043 1.00 0.00 50 ARG A O 8
ATOM 16430 N N . VAL A 1 51 ? 10.362 3.113 -4.603 1.00 0.00 51 VAL A N 8
ATOM 16431 C CA . VAL A 1 51 ? 9.326 3.519 -5.545 1.00 0.00 51 VAL A CA 8
ATOM 16432 C C . VAL A 1 51 ? 9.177 5.038 -5.567 1.00 0.00 51 VAL A C 8
ATOM 16433 O O . VAL A 1 51 ? 9.300 5.698 -4.536 1.00 0.00 51 VAL A O 8
ATOM 16446 N N . GLU A 1 52 ? 8.907 5.584 -6.748 1.00 0.00 52 GLU A N 8
ATOM 16447 C CA . GLU A 1 52 ? 8.734 7.022 -6.907 1.00 0.00 52 GLU A CA 8
ATOM 16448 C C . GLU A 1 52 ? 7.401 7.315 -7.572 1.00 0.00 52 GLU A C 8
ATOM 16449 O O . GLU A 1 52 ? 6.987 6.606 -8.489 1.00 0.00 52 GLU A O 8
ATOM 16461 N N . ILE A 1 53 ? 6.718 8.347 -7.099 1.00 0.00 53 ILE A N 8
ATOM 16462 C CA . ILE A 1 53 ? 5.422 8.700 -7.652 1.00 0.00 53 ILE A CA 8
ATOM 16463 C C . ILE A 1 53 ? 5.243 10.204 -7.784 1.00 0.00 53 ILE A C 8
ATOM 16464 O O . ILE A 1 53 ? 5.819 10.976 -7.022 1.00 0.00 53 ILE A O 8
ATOM 16480 N N . THR A 1 54 ? 4.424 10.613 -8.750 1.00 0.00 54 THR A N 8
ATOM 16481 C CA . THR A 1 54 ? 4.152 12.027 -8.966 1.00 0.00 54 THR A CA 8
ATOM 16482 C C . THR A 1 54 ? 2.655 12.314 -8.857 1.00 0.00 54 THR A C 8
ATOM 16483 O O . THR A 1 54 ? 1.861 11.859 -9.679 1.00 0.00 54 THR A O 8
ATOM 16494 N N . SER A 1 55 ? 2.286 13.086 -7.841 1.00 0.00 55 SER A N 8
ATOM 16495 C CA . SER A 1 55 ? 0.896 13.463 -7.615 1.00 0.00 55 SER A CA 8
ATOM 16496 C C . SER A 1 55 ? 0.748 14.976 -7.643 1.00 0.00 55 SER A C 8
ATOM 16497 O O . SER A 1 55 ? 1.736 15.703 -7.539 1.00 0.00 55 SER A O 8
ATOM 16505 N N . GLU A 1 56 ? -0.481 15.452 -7.782 1.00 0.00 56 GLU A N 8
ATOM 16506 C CA . GLU A 1 56 ? -0.728 16.884 -7.820 1.00 0.00 56 GLU A CA 8
ATOM 16507 C C . GLU A 1 56 ? -2.005 17.253 -7.079 1.00 0.00 56 GLU A C 8
ATOM 16508 O O . GLU A 1 56 ? -2.670 18.230 -7.423 1.00 0.00 56 GLU A O 8
ATOM 16520 N N . ASP A 1 57 ? -2.348 16.473 -6.062 1.00 0.00 57 ASP A N 8
ATOM 16521 C CA . ASP A 1 57 ? -3.553 16.739 -5.290 1.00 0.00 57 ASP A CA 8
ATOM 16522 C C . ASP A 1 57 ? -3.693 15.786 -4.103 1.00 0.00 57 ASP A C 8
ATOM 16523 O O . ASP A 1 57 ? -4.801 15.530 -3.636 1.00 0.00 57 ASP A O 8
ATOM 16532 N N . ARG A 1 58 ? -2.563 15.276 -3.612 1.00 0.00 58 ARG A N 8
ATOM 16533 C CA . ARG A 1 58 ? -2.561 14.361 -2.473 1.00 0.00 58 ARG A CA 8
ATOM 16534 C C . ARG A 1 58 ? -3.286 13.057 -2.800 1.00 0.00 58 ARG A C 8
ATOM 16535 O O . ARG A 1 58 ? -2.671 11.992 -2.865 1.00 0.00 58 ARG A O 8
ATOM 16556 N N . VAL A 1 59 ? -4.598 13.145 -2.996 1.00 0.00 59 VAL A N 8
ATOM 16557 C CA . VAL A 1 59 ? -5.413 11.975 -3.303 1.00 0.00 59 VAL A CA 8
ATOM 16558 C C . VAL A 1 59 ? -4.873 11.210 -4.506 1.00 0.00 59 VAL A C 8
ATOM 16559 O O . VAL A 1 59 ? -4.833 9.980 -4.502 1.00 0.00 59 VAL A O 8
ATOM 16572 N N . SER A 1 60 ? -4.460 11.941 -5.537 1.00 0.00 60 SER A N 8
ATOM 16573 C CA . SER A 1 60 ? -3.928 11.317 -6.743 1.00 0.00 60 SER A CA 8
ATOM 16574 C C . SER A 1 60 ? -2.752 10.406 -6.410 1.00 0.00 60 SER A C 8
ATOM 16575 O O . SER A 1 60 ? -2.628 9.315 -6.967 1.00 0.00 60 SER A O 8
ATOM 16583 N N . LEU A 1 61 ? -1.892 10.845 -5.491 1.00 0.00 61 LEU A N 8
ATOM 16584 C CA . LEU A 1 61 ? -0.744 10.041 -5.094 1.00 0.00 61 LEU A CA 8
ATOM 16585 C C . LEU A 1 61 ? -1.201 8.656 -4.657 1.00 0.00 61 LEU A C 8
ATOM 16586 O O . LEU A 1 61 ? -0.719 7.646 -5.163 1.00 0.00 61 LEU A O 8
ATOM 16602 N N . LEU A 1 62 ? -2.152 8.615 -3.727 1.00 0.00 62 LEU A N 8
ATOM 16603 C CA . LEU A 1 62 ? -2.684 7.348 -3.243 1.00 0.00 62 LEU A CA 8
ATOM 16604 C C . LEU A 1 62 ? -3.136 6.488 -4.419 1.00 0.00 62 LEU A C 8
ATOM 16605 O O . LEU A 1 62 ? -2.900 5.280 -4.450 1.00 0.00 62 LEU A O 8
ATOM 16621 N N . TYR A 1 63 ? -3.784 7.129 -5.388 1.00 0.00 63 TYR A N 8
ATOM 16622 C CA . TYR A 1 63 ? -4.274 6.440 -6.576 1.00 0.00 63 TYR A CA 8
ATOM 16623 C C . TYR A 1 63 ? -3.150 5.697 -7.291 1.00 0.00 63 TYR A C 8
ATOM 16624 O O . TYR A 1 63 ? -3.364 4.623 -7.854 1.00 0.00 63 TYR A O 8
ATOM 16642 N N . ASP A 1 64 ? -1.954 6.276 -7.270 1.00 0.00 64 ASP A N 8
ATOM 16643 C CA . ASP A 1 64 ? -0.800 5.667 -7.924 1.00 0.00 64 ASP A CA 8
ATOM 16644 C C . ASP A 1 64 ? 0.054 4.886 -6.928 1.00 0.00 64 ASP A C 8
ATOM 16645 O O . ASP A 1 64 ? 0.754 3.946 -7.303 1.00 0.00 64 ASP A O 8
ATOM 16654 N N . TRP A 1 65 ? -0.004 5.282 -5.660 1.00 0.00 65 TRP A N 8
ATOM 16655 C CA . TRP A 1 65 ? 0.770 4.619 -4.617 1.00 0.00 65 TRP A CA 8
ATOM 16656 C C . TRP A 1 65 ? 0.407 3.140 -4.525 1.00 0.00 65 TRP A C 8
ATOM 16657 O O . TRP A 1 65 ? 1.280 2.273 -4.569 1.00 0.00 65 TRP A O 8
ATOM 16678 N N . LEU A 1 66 ? -0.882 2.862 -4.387 1.00 0.00 66 LEU A N 8
ATOM 16679 C CA . LEU A 1 66 ? -1.355 1.491 -4.278 1.00 0.00 66 LEU A CA 8
ATOM 16680 C C . LEU A 1 66 ? -1.239 0.765 -5.613 1.00 0.00 66 LEU A C 8
ATOM 16681 O O . LEU A 1 66 ? -0.768 -0.370 -5.670 1.00 0.00 66 LEU A O 8
ATOM 16697 N N . ASP A 1 67 ? -1.653 1.427 -6.691 1.00 0.00 67 ASP A N 8
ATOM 16698 C CA . ASP A 1 67 ? -1.565 0.830 -8.019 1.00 0.00 67 ASP A CA 8
ATOM 16699 C C . ASP A 1 67 ? -0.151 0.314 -8.255 1.00 0.00 67 ASP A C 8
ATOM 16700 O O . ASP A 1 67 ? 0.054 -0.703 -8.917 1.00 0.00 67 ASP A O 8
ATOM 16709 N N . GLU A 1 68 ? 0.819 1.018 -7.680 1.00 0.00 68 GLU A N 8
ATOM 16710 C CA . GLU A 1 68 ? 2.216 0.633 -7.790 1.00 0.00 68 GLU A CA 8
ATOM 16711 C C . GLU A 1 68 ? 2.451 -0.670 -7.037 1.00 0.00 68 GLU A C 8
ATOM 16712 O O . GLU A 1 68 ? 3.216 -1.530 -7.475 1.00 0.00 68 GLU A O 8
ATOM 16724 N N . LEU A 1 69 ? 1.773 -0.804 -5.902 1.00 0.00 69 LEU A N 8
ATOM 16725 C CA . LEU A 1 69 ? 1.883 -1.996 -5.073 1.00 0.00 69 LEU A CA 8
ATOM 16726 C C . LEU A 1 69 ? 1.225 -3.188 -5.759 1.00 0.00 69 LEU A C 8
ATOM 16727 O O . LEU A 1 69 ? 1.647 -4.331 -5.586 1.00 0.00 69 LEU A O 8
ATOM 16743 N N . LEU A 1 70 ? 0.179 -2.910 -6.530 1.00 0.00 70 LEU A N 8
ATOM 16744 C CA . LEU A 1 70 ? -0.556 -3.950 -7.240 1.00 0.00 70 LEU A CA 8
ATOM 16745 C C . LEU A 1 70 ? 0.354 -4.740 -8.180 1.00 0.00 70 LEU A C 8
ATOM 16746 O O . LEU A 1 70 ? 0.363 -5.971 -8.158 1.00 0.00 70 LEU A O 8
ATOM 16762 N N . PHE A 1 71 ? 1.103 -4.028 -9.015 1.00 0.00 71 PHE A N 8
ATOM 16763 C CA . PHE A 1 71 ? 1.999 -4.665 -9.975 1.00 0.00 71 PHE A CA 8
ATOM 16764 C C . PHE A 1 71 ? 3.207 -5.302 -9.290 1.00 0.00 71 PHE A C 8
ATOM 16765 O O . PHE A 1 71 ? 3.509 -6.474 -9.514 1.00 0.00 71 PHE A O 8
ATOM 16782 N N . ILE A 1 72 ? 3.900 -4.524 -8.466 1.00 0.00 72 ILE A N 8
ATOM 16783 C CA . ILE A 1 72 ? 5.082 -5.015 -7.762 1.00 0.00 72 ILE A CA 8
ATOM 16784 C C . ILE A 1 72 ? 4.784 -6.290 -6.976 1.00 0.00 72 ILE A C 8
ATOM 16785 O O . ILE A 1 72 ? 5.641 -7.165 -6.852 1.00 0.00 72 ILE A O 8
ATOM 16801 N N . HIS A 1 73 ? 3.571 -6.388 -6.438 1.00 0.00 73 HIS A N 8
ATOM 16802 C CA . HIS A 1 73 ? 3.175 -7.556 -5.655 1.00 0.00 73 HIS A CA 8
ATOM 16803 C C . HIS A 1 73 ? 3.482 -8.850 -6.404 1.00 0.00 73 HIS A C 8
ATOM 16804 O O . HIS A 1 73 ? 4.146 -9.738 -5.874 1.00 0.00 73 HIS A O 8
ATOM 16819 N N . ASP A 1 74 ? 3.007 -8.947 -7.640 1.00 0.00 74 ASP A N 8
ATOM 16820 C CA . ASP A 1 74 ? 3.251 -10.133 -8.453 1.00 0.00 74 ASP A CA 8
ATOM 16821 C C . ASP A 1 74 ? 4.693 -10.163 -8.921 1.00 0.00 74 ASP A C 8
ATOM 16822 O O . ASP A 1 74 ? 5.272 -11.233 -9.109 1.00 0.00 74 ASP A O 8
ATOM 16831 N N . THR A 1 75 ? 5.284 -8.986 -9.083 1.00 0.00 75 THR A N 8
ATOM 16832 C CA . THR A 1 75 ? 6.673 -8.903 -9.496 1.00 0.00 75 THR A CA 8
ATOM 16833 C C . THR A 1 75 ? 7.556 -9.525 -8.424 1.00 0.00 75 THR A C 8
ATOM 16834 O O . THR A 1 75 ? 8.707 -9.884 -8.677 1.00 0.00 75 THR A O 8
ATOM 16845 N N . GLU A 1 76 ? 6.995 -9.672 -7.223 1.00 0.00 76 GLU A N 8
ATOM 16846 C CA . GLU A 1 76 ? 7.712 -10.274 -6.116 1.00 0.00 76 GLU A CA 8
ATOM 16847 C C . GLU A 1 76 ? 6.775 -10.575 -4.957 1.00 0.00 76 GLU A C 8
ATOM 16848 O O . GLU A 1 76 ? 6.898 -10.004 -3.873 1.00 0.00 76 GLU A O 8
ATOM 16860 N N . PHE A 1 77 ? 5.844 -11.492 -5.196 1.00 0.00 77 PHE A N 8
ATOM 16861 C CA . PHE A 1 77 ? 4.890 -11.893 -4.170 1.00 0.00 77 PHE A CA 8
ATOM 16862 C C . PHE A 1 77 ? 5.628 -12.355 -2.925 1.00 0.00 77 PHE A C 8
ATOM 16863 O O . PHE A 1 77 ? 6.032 -13.510 -2.828 1.00 0.00 77 PHE A O 8
ATOM 16880 N N . ILE A 1 78 ? 5.815 -11.438 -1.985 1.00 0.00 78 ILE A N 8
ATOM 16881 C CA . ILE A 1 78 ? 6.529 -11.745 -0.752 1.00 0.00 78 ILE A CA 8
ATOM 16882 C C . ILE A 1 78 ? 5.598 -11.721 0.459 1.00 0.00 78 ILE A C 8
ATOM 16883 O O . ILE A 1 78 ? 4.663 -10.924 0.527 1.00 0.00 78 ILE A O 8
ATOM 16899 N N . LEU A 1 79 ? 5.861 -12.621 1.402 1.00 0.00 79 LEU A N 8
ATOM 16900 C CA . LEU A 1 79 ? 5.055 -12.741 2.611 1.00 0.00 79 LEU A CA 8
ATOM 16901 C C . LEU A 1 79 ? 5.105 -11.475 3.464 1.00 0.00 79 LEU A C 8
ATOM 16902 O O . LEU A 1 79 ? 4.078 -11.011 3.959 1.00 0.00 79 LEU A O 8
ATOM 16918 N N . PHE A 1 80 ? 6.303 -10.929 3.651 1.00 0.00 80 PHE A N 8
ATOM 16919 C CA . PHE A 1 80 ? 6.468 -9.731 4.468 1.00 0.00 80 PHE A CA 8
ATOM 16920 C C . PHE A 1 80 ? 7.059 -8.580 3.666 1.00 0.00 80 PHE A C 8
ATOM 16921 O O . PHE A 1 80 ? 7.907 -8.779 2.796 1.00 0.00 80 PHE A O 8
ATOM 16938 N N . SER A 1 81 ? 6.613 -7.369 3.985 1.00 0.00 81 SER A N 8
ATOM 16939 C CA . SER A 1 81 ? 7.102 -6.174 3.316 1.00 0.00 81 SER A CA 8
ATOM 16940 C C . SER A 1 81 ? 6.959 -4.949 4.216 1.00 0.00 81 SER A C 8
ATOM 16941 O O . SER A 1 81 ? 5.889 -4.697 4.770 1.00 0.00 81 SER A O 8
ATOM 16949 N N . LYS A 1 82 ? 8.038 -4.183 4.344 1.00 0.00 82 LYS A N 8
ATOM 16950 C CA . LYS A 1 82 ? 8.027 -2.975 5.162 1.00 0.00 82 LYS A CA 8
ATOM 16951 C C . LYS A 1 82 ? 7.639 -1.776 4.309 1.00 0.00 82 LYS A C 8
ATOM 16952 O O . LYS A 1 82 ? 7.891 -1.761 3.106 1.00 0.00 82 LYS A O 8
ATOM 16971 N N . PHE A 1 83 ? 7.013 -0.778 4.920 1.00 0.00 83 PHE A N 8
ATOM 16972 C CA . PHE A 1 83 ? 6.591 0.400 4.175 1.00 0.00 83 PHE A CA 8
ATOM 16973 C C . PHE A 1 83 ? 7.159 1.686 4.754 1.00 0.00 83 PHE A C 8
ATOM 16974 O O . PHE A 1 83 ? 6.925 2.033 5.909 1.00 0.00 83 PHE A O 8
ATOM 16991 N N . LYS A 1 84 ? 7.875 2.402 3.902 1.00 0.00 84 LYS A N 8
ATOM 16992 C CA . LYS A 1 84 ? 8.459 3.684 4.251 1.00 0.00 84 LYS A CA 8
ATOM 16993 C C . LYS A 1 84 ? 8.130 4.653 3.126 1.00 0.00 84 LYS A C 8
ATOM 16994 O O . LYS A 1 84 ? 8.554 4.449 1.991 1.00 0.00 84 LYS A O 8
ATOM 17013 N N . VAL A 1 85 ? 7.345 5.680 3.415 1.00 0.00 85 VAL A N 8
ATOM 17014 C CA . VAL A 1 85 ? 6.949 6.623 2.376 1.00 0.00 85 VAL A CA 8
ATOM 17015 C C . VAL A 1 85 ? 7.588 7.990 2.549 1.00 0.00 85 VAL A C 8
ATOM 17016 O O . VAL A 1 85 ? 7.874 8.440 3.659 1.00 0.00 85 VAL A O 8
ATOM 17029 N N . LYS A 1 86 ? 7.811 8.627 1.412 1.00 0.00 86 LYS A N 8
ATOM 17030 C CA . LYS A 1 86 ? 8.422 9.937 1.343 1.00 0.00 86 LYS A CA 8
ATOM 17031 C C . LYS A 1 86 ? 7.592 10.863 0.460 1.00 0.00 86 LYS A C 8
ATOM 17032 O O . LYS A 1 86 ? 7.111 10.446 -0.588 1.00 0.00 86 LYS A O 8
ATOM 17051 N N . ILE A 1 87 ? 7.438 12.118 0.857 1.00 0.00 87 ILE A N 8
ATOM 17052 C CA . ILE A 1 87 ? 6.684 13.066 0.043 1.00 0.00 87 ILE A CA 8
ATOM 17053 C C . ILE A 1 87 ? 7.541 14.284 -0.281 1.00 0.00 87 ILE A C 8
ATOM 17054 O O . ILE A 1 87 ? 8.071 14.941 0.615 1.00 0.00 87 ILE A O 8
ATOM 17070 N N . ASP A 1 88 ? 7.685 14.567 -1.571 1.00 0.00 88 ASP A N 8
ATOM 17071 C CA . ASP A 1 88 ? 8.491 15.691 -2.024 1.00 0.00 88 ASP A CA 8
ATOM 17072 C C . ASP A 1 88 ? 7.763 16.512 -3.082 1.00 0.00 88 ASP A C 8
ATOM 17073 O O . ASP A 1 88 ? 7.389 15.994 -4.132 1.00 0.00 88 ASP A O 8
ATOM 17082 N N . GLU A 1 89 ? 7.591 17.801 -2.812 1.00 0.00 89 GLU A N 8
ATOM 17083 C CA . GLU A 1 89 ? 6.936 18.693 -3.762 1.00 0.00 89 GLU A CA 8
ATOM 17084 C C . GLU A 1 89 ? 7.981 19.449 -4.557 1.00 0.00 89 GLU A C 8
ATOM 17085 O O . GLU A 1 89 ? 8.736 20.258 -4.018 1.00 0.00 89 GLU A O 8
ATOM 17097 N N . LYS A 1 90 ? 8.016 19.162 -5.845 1.00 0.00 90 LYS A N 8
ATOM 17098 C CA . LYS A 1 90 ? 8.970 19.792 -6.747 1.00 0.00 90 LYS A CA 8
ATOM 17099 C C . LYS A 1 90 ? 8.242 20.538 -7.852 1.00 0.00 90 LYS A C 8
ATOM 17100 O O . LYS A 1 90 ? 7.024 20.716 -7.797 1.00 0.00 90 LYS A O 8
ATOM 17119 N N . ASP A 1 91 ? 8.990 20.971 -8.857 1.00 0.00 91 ASP A N 8
ATOM 17120 C CA . ASP A 1 91 ? 8.414 21.695 -9.981 1.00 0.00 91 ASP A CA 8
ATOM 17121 C C . ASP A 1 91 ? 7.439 20.824 -10.778 1.00 0.00 91 ASP A C 8
ATOM 17122 O O . ASP A 1 91 ? 6.980 21.226 -11.848 1.00 0.00 91 ASP A O 8
ATOM 17131 N N . ASP A 1 92 ? 7.115 19.641 -10.258 1.00 0.00 92 ASP A N 8
ATOM 17132 C CA . ASP A 1 92 ? 6.187 18.745 -10.934 1.00 0.00 92 ASP A CA 8
ATOM 17133 C C . ASP A 1 92 ? 5.002 18.455 -10.026 1.00 0.00 92 ASP A C 8
ATOM 17134 O O . ASP A 1 92 ? 4.523 17.324 -9.947 1.00 0.00 92 ASP A O 8
ATOM 17143 N N . GLY A 1 93 ? 4.552 19.488 -9.324 1.00 0.00 93 GLY A N 8
ATOM 17144 C CA . GLY A 1 93 ? 3.444 19.332 -8.408 1.00 0.00 93 GLY A CA 8
ATOM 17145 C C . GLY A 1 93 ? 3.890 18.692 -7.114 1.00 0.00 93 GLY A C 8
ATOM 17146 O O . GLY A 1 93 ? 4.518 19.339 -6.276 1.00 0.00 93 GLY A O 8
ATOM 17150 N N . LEU A 1 94 ? 3.575 17.416 -6.956 1.00 0.00 94 LEU A N 8
ATOM 17151 C CA . LEU A 1 94 ? 3.957 16.681 -5.762 1.00 0.00 94 LEU A CA 8
ATOM 17152 C C . LEU A 1 94 ? 4.489 15.293 -6.133 1.00 0.00 94 LEU A C 8
ATOM 17153 O O . LEU A 1 94 ? 3.974 14.649 -7.042 1.00 0.00 94 LEU A O 8
ATOM 17169 N N . HIS A 1 95 ? 5.524 14.844 -5.431 1.00 0.00 95 HIS A N 8
ATOM 17170 C CA . HIS A 1 95 ? 6.124 13.534 -5.689 1.00 0.00 95 HIS A CA 8
ATOM 17171 C C . HIS A 1 95 ? 6.217 12.709 -4.407 1.00 0.00 95 HIS A C 8
ATOM 17172 O O . HIS A 1 95 ? 6.474 13.248 -3.335 1.00 0.00 95 HIS A O 8
ATOM 17187 N N . LEU A 1 96 ? 6.017 11.399 -4.523 1.00 0.00 96 LEU A N 8
ATOM 17188 C CA . LEU A 1 96 ? 6.094 10.513 -3.365 1.00 0.00 96 LEU A CA 8
ATOM 17189 C C . LEU A 1 96 ? 7.157 9.437 -3.573 1.00 0.00 96 LEU A C 8
ATOM 17190 O O . LEU A 1 96 ? 7.274 8.866 -4.656 1.00 0.00 96 LEU A O 8
ATOM 17206 N N . THR A 1 97 ? 7.920 9.159 -2.523 1.00 0.00 97 THR A N 8
ATOM 17207 C CA . THR A 1 97 ? 8.967 8.142 -2.577 1.00 0.00 97 THR A CA 8
ATOM 17208 C C . THR A 1 97 ? 8.756 7.103 -1.482 1.00 0.00 97 THR A C 8
ATOM 17209 O O . THR A 1 97 ? 8.750 7.425 -0.300 1.00 0.00 97 THR A O 8
ATOM 17220 N N . GLY A 1 98 ? 8.577 5.858 -1.886 1.00 0.00 98 GLY A N 8
ATOM 17221 C CA . GLY A 1 98 ? 8.349 4.786 -0.931 1.00 0.00 98 GLY A CA 8
ATOM 17222 C C . GLY A 1 98 ? 9.385 3.678 -1.011 1.00 0.00 98 GLY A C 8
ATOM 17223 O O . GLY A 1 98 ? 9.925 3.395 -2.080 1.00 0.00 98 GLY A O 8
ATOM 17227 N N . THR A 1 99 ? 9.664 3.054 0.133 1.00 0.00 99 THR A N 8
ATOM 17228 C CA . THR A 1 99 ? 10.644 1.972 0.208 1.00 0.00 99 THR A CA 8
ATOM 17229 C C . THR A 1 99 ? 10.032 0.701 0.791 1.00 0.00 99 THR A C 8
ATOM 17230 O O . THR A 1 99 ? 9.214 0.759 1.709 1.00 0.00 99 THR A O 8
ATOM 17241 N N . ALA A 1 100 ? 10.444 -0.451 0.263 1.00 0.00 100 ALA A N 8
ATOM 17242 C CA . ALA A 1 100 ? 9.945 -1.733 0.747 1.00 0.00 100 ALA A CA 8
ATOM 17243 C C . ALA A 1 100 ? 11.087 -2.728 0.944 1.00 0.00 100 ALA A C 8
ATOM 17244 O O . ALA A 1 100 ? 11.941 -2.884 0.074 1.00 0.00 100 ALA A O 8
ATOM 17251 N N . MET A 1 101 ? 11.098 -3.400 2.093 1.00 0.00 101 MET A N 8
ATOM 17252 C CA . MET A 1 101 ? 12.140 -4.379 2.398 1.00 0.00 101 MET A CA 8
ATOM 17253 C C . MET A 1 101 ? 11.534 -5.690 2.880 1.00 0.00 101 MET A C 8
ATOM 17254 O O . MET A 1 101 ? 10.417 -5.713 3.397 1.00 0.00 101 MET A O 8
ATOM 17268 N N . GLY A 1 102 ? 12.272 -6.784 2.701 1.00 0.00 102 GLY A N 8
ATOM 17269 C CA . GLY A 1 102 ? 11.773 -8.076 3.121 1.00 0.00 102 GLY A CA 8
ATOM 17270 C C . GLY A 1 102 ? 11.320 -8.913 1.947 1.00 0.00 102 GLY A C 8
ATOM 17271 O O . GLY A 1 102 ? 10.152 -9.290 1.856 1.00 0.00 102 GLY A O 8
ATOM 17275 N N . GLU A 1 103 ? 12.247 -9.199 1.042 1.00 0.00 103 GLU A N 8
ATOM 17276 C CA . GLU A 1 103 ? 11.937 -9.989 -0.137 1.00 0.00 103 GLU A CA 8
ATOM 17277 C C . GLU A 1 103 ? 12.263 -11.461 0.094 1.00 0.00 103 GLU A C 8
ATOM 17278 O O . GLU A 1 103 ? 13.424 -11.825 0.280 1.00 0.00 103 GLU A O 8
ATOM 17290 N N . GLU A 1 104 ? 11.230 -12.304 0.075 1.00 0.00 104 GLU A N 8
ATOM 17291 C CA . GLU A 1 104 ? 11.396 -13.743 0.277 1.00 0.00 104 GLU A CA 8
ATOM 17292 C C . GLU A 1 104 ? 10.041 -14.415 0.489 1.00 0.00 104 GLU A C 8
ATOM 17293 O O . GLU A 1 104 ? 9.497 -14.402 1.593 1.00 0.00 104 GLU A O 8
ATOM 17305 N N . ILE A 1 105 ? 9.502 -15.005 -0.573 1.00 0.00 105 ILE A N 8
ATOM 17306 C CA . ILE A 1 105 ? 8.213 -15.682 -0.495 1.00 0.00 105 ILE A CA 8
ATOM 17307 C C . ILE A 1 105 ? 8.387 -17.132 -0.050 1.00 0.00 105 ILE A C 8
ATOM 17308 O O . ILE A 1 105 ? 9.178 -17.878 -0.628 1.00 0.00 105 ILE A O 8
ATOM 17324 N N . LYS A 1 106 ? 7.649 -17.524 0.984 1.00 0.00 106 LYS A N 8
ATOM 17325 C CA . LYS A 1 106 ? 7.730 -18.884 1.507 1.00 0.00 106 LYS A CA 8
ATOM 17326 C C . LYS A 1 106 ? 6.679 -19.783 0.865 1.00 0.00 106 LYS A C 8
ATOM 17327 O O . LYS A 1 106 ? 5.659 -19.306 0.366 1.00 0.00 106 LYS A O 8
ATOM 17346 N N . GLU A 1 107 ? 6.934 -21.088 0.885 1.00 0.00 107 GLU A N 8
ATOM 17347 C CA . GLU A 1 107 ? 6.010 -22.058 0.307 1.00 0.00 107 GLU A CA 8
ATOM 17348 C C . GLU A 1 107 ? 4.644 -21.969 0.979 1.00 0.00 107 GLU A C 8
ATOM 17349 O O . GLU A 1 107 ? 3.624 -21.787 0.315 1.00 0.00 107 GLU A O 8
ATOM 17361 N N . GLY A 1 108 ? 4.633 -22.095 2.302 1.00 0.00 108 GLY A N 8
ATOM 17362 C CA . GLY A 1 108 ? 3.389 -22.022 3.044 1.00 0.00 108 GLY A CA 8
ATOM 17363 C C . GLY A 1 108 ? 3.058 -20.608 3.474 1.00 0.00 108 GLY A C 8
ATOM 17364 O O . GLY A 1 108 ? 2.893 -20.334 4.662 1.00 0.00 108 GLY A O 8
ATOM 17368 N N . HIS A 1 109 ? 2.965 -19.705 2.502 1.00 0.00 109 HIS A N 8
ATOM 17369 C CA . HIS A 1 109 ? 2.657 -18.308 2.783 1.00 0.00 109 HIS A CA 8
ATOM 17370 C C . HIS A 1 109 ? 1.311 -18.175 3.490 1.00 0.00 109 HIS A C 8
ATOM 17371 O O . HIS A 1 109 ? 0.256 -18.342 2.879 1.00 0.00 109 HIS A O 8
ATOM 17386 N N . GLU A 1 110 ? 1.357 -17.871 4.785 1.00 0.00 110 GLU A N 8
ATOM 17387 C CA . GLU A 1 110 ? 0.142 -17.714 5.577 1.00 0.00 110 GLU A CA 8
ATOM 17388 C C . GLU A 1 110 ? -0.751 -16.624 4.993 1.00 0.00 110 GLU A C 8
ATOM 17389 O O . GLU A 1 110 ? -0.336 -15.473 4.862 1.00 0.00 110 GLU A O 8
ATOM 17401 N N . ARG A 1 111 ? -1.977 -16.997 4.642 1.00 0.00 111 ARG A N 8
ATOM 17402 C CA . ARG A 1 111 ? -2.927 -16.051 4.067 1.00 0.00 111 ARG A CA 8
ATOM 17403 C C . ARG A 1 111 ? -4.043 -15.725 5.055 1.00 0.00 111 ARG A C 8
ATOM 17404 O O . ARG A 1 111 ? -4.636 -16.620 5.655 1.00 0.00 111 ARG A O 8
ATOM 17425 N N . ARG A 1 112 ? -4.328 -14.435 5.212 1.00 0.00 112 ARG A N 8
ATOM 17426 C CA . ARG A 1 112 ? -5.378 -13.989 6.121 1.00 0.00 112 ARG A CA 8
ATOM 17427 C C . ARG A 1 112 ? -6.716 -13.901 5.392 1.00 0.00 112 ARG A C 8
ATOM 17428 O O . ARG A 1 112 ? -7.577 -14.767 5.548 1.00 0.00 112 ARG A O 8
ATOM 17449 N N . ASP A 1 113 ? -6.880 -12.853 4.591 1.00 0.00 113 ASP A N 8
ATOM 17450 C CA . ASP A 1 113 ? -8.108 -12.654 3.832 1.00 0.00 113 ASP A CA 8
ATOM 17451 C C . ASP A 1 113 ? -7.907 -13.059 2.375 1.00 0.00 113 ASP A C 8
ATOM 17452 O O . ASP A 1 113 ? -6.778 -13.121 1.891 1.00 0.00 113 ASP A O 8
ATOM 17461 N N . GLU A 1 114 ? -9.006 -13.340 1.683 1.00 0.00 114 GLU A N 8
ATOM 17462 C CA . GLU A 1 114 ? -8.939 -13.746 0.284 1.00 0.00 114 GLU A CA 8
ATOM 17463 C C . GLU A 1 114 ? -9.638 -12.736 -0.624 1.00 0.00 114 GLU A C 8
ATOM 17464 O O . GLU A 1 114 ? -10.860 -12.612 -0.599 1.00 0.00 114 GLU A O 8
ATOM 17476 N N . VAL A 1 115 ? -8.846 -12.030 -1.427 1.00 0.00 115 VAL A N 8
ATOM 17477 C CA . VAL A 1 115 ? -9.366 -11.034 -2.362 1.00 0.00 115 VAL A CA 8
ATOM 17478 C C . VAL A 1 115 ? -9.188 -11.513 -3.802 1.00 0.00 115 VAL A C 8
ATOM 17479 O O . VAL A 1 115 ? -8.065 -11.635 -4.291 1.00 0.00 115 VAL A O 8
ATOM 17492 N N . LYS A 1 116 ? -10.300 -11.798 -4.466 1.00 0.00 116 LYS A N 8
ATOM 17493 C CA . LYS A 1 116 ? -10.273 -12.283 -5.839 1.00 0.00 116 LYS A CA 8
ATOM 17494 C C . LYS A 1 116 ? -9.684 -11.249 -6.793 1.00 0.00 116 LYS A C 8
ATOM 17495 O O . LYS A 1 116 ? -9.187 -11.603 -7.864 1.00 0.00 116 LYS A O 8
ATOM 17514 N N . ALA A 1 117 ? -9.744 -9.973 -6.418 1.00 0.00 117 ALA A N 8
ATOM 17515 C CA . ALA A 1 117 ? -9.211 -8.921 -7.283 1.00 0.00 117 ALA A CA 8
ATOM 17516 C C . ALA A 1 117 ? -9.264 -7.537 -6.639 1.00 0.00 117 ALA A C 8
ATOM 17517 O O . ALA A 1 117 ? -9.890 -7.337 -5.599 1.00 0.00 117 ALA A O 8
ATOM 17524 N N . VAL A 1 118 ? -8.607 -6.585 -7.300 1.00 0.00 118 VAL A N 8
ATOM 17525 C CA . VAL A 1 118 ? -8.562 -5.196 -6.853 1.00 0.00 118 VAL A CA 8
ATOM 17526 C C . VAL A 1 118 ? -9.211 -4.298 -7.905 1.00 0.00 118 VAL A C 8
ATOM 17527 O O . VAL A 1 118 ? -8.664 -4.104 -8.990 1.00 0.00 118 VAL A O 8
ATOM 17540 N N . THR A 1 119 ? -10.389 -3.773 -7.587 1.00 0.00 119 THR A N 8
ATOM 17541 C CA . THR A 1 119 ? -11.125 -2.919 -8.517 1.00 0.00 119 THR A CA 8
ATOM 17542 C C . THR A 1 119 ? -11.255 -1.494 -7.983 1.00 0.00 119 THR A C 8
ATOM 17543 O O . THR A 1 119 ? -11.652 -1.298 -6.837 1.00 0.00 119 THR A O 8
ATOM 17554 N N . PHE A 1 120 ? -10.920 -0.508 -8.833 1.00 0.00 120 PHE A N 8
ATOM 17555 C CA . PHE A 1 120 ? -10.998 0.918 -8.471 1.00 0.00 120 PHE A CA 8
ATOM 17556 C C . PHE A 1 120 ? -12.086 1.168 -7.430 1.00 0.00 120 PHE A C 8
ATOM 17557 O O . PHE A 1 120 ? -13.231 1.480 -7.757 1.00 0.00 120 PHE A O 8
ATOM 17574 N N . HIS A 1 121 ? -11.702 0.999 -6.177 1.00 0.00 121 HIS A N 8
ATOM 17575 C CA . HIS A 1 121 ? -12.606 1.168 -5.043 1.00 0.00 121 HIS A CA 8
ATOM 17576 C C . HIS A 1 121 ? -12.840 2.643 -4.734 1.00 0.00 121 HIS A C 8
ATOM 17577 O O . HIS A 1 121 ? -13.963 3.089 -4.500 1.00 0.00 121 HIS A O 8
ATOM 17592 N N . MET A 1 122 ? -11.741 3.372 -4.737 1.00 0.00 122 MET A N 8
ATOM 17593 C CA . MET A 1 122 ? -11.701 4.797 -4.467 1.00 0.00 122 MET A CA 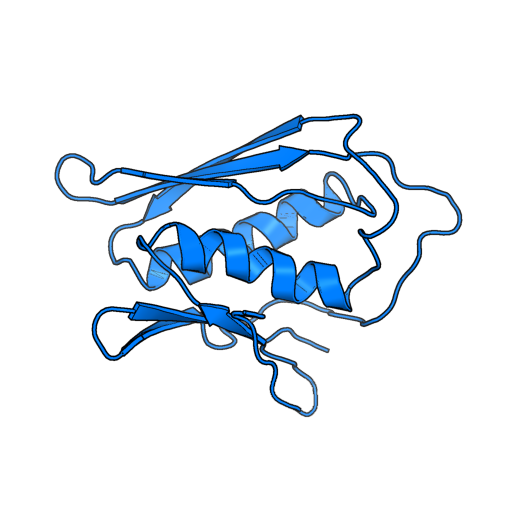8
ATOM 17594 C C . MET A 1 122 ? -10.236 5.167 -4.368 1.00 0.00 122 MET A C 8
ATOM 17595 O O . MET A 1 122 ? -9.721 5.963 -5.153 1.00 0.00 122 MET A O 8
ATOM 17609 N N . MET A 1 123 ? -9.556 4.513 -3.427 1.00 0.00 123 MET A N 8
ATOM 17610 C CA . MET A 1 123 ? -8.126 4.691 -3.247 1.00 0.00 123 MET A CA 8
ATOM 17611 C C . MET A 1 123 ? -7.727 6.160 -3.318 1.00 0.00 123 MET A C 8
ATOM 17612 O O . MET A 1 123 ? -6.975 6.574 -4.200 1.00 0.00 123 MET A O 8
ATOM 17626 N N . GLU A 1 124 ? -8.238 6.937 -2.373 1.00 0.00 124 GLU A N 8
ATOM 17627 C CA . GLU A 1 124 ? -7.943 8.360 -2.306 1.00 0.00 124 GLU A CA 8
ATOM 17628 C C . GLU A 1 124 ? -7.783 8.793 -0.857 1.00 0.00 124 GLU A C 8
ATOM 17629 O O . GLU A 1 124 ? -8.481 8.295 0.027 1.00 0.00 124 GLU A O 8
ATOM 17641 N N . ILE A 1 125 ? -6.862 9.714 -0.611 1.00 0.00 125 ILE A N 8
ATOM 17642 C CA . ILE A 1 125 ? -6.626 10.192 0.742 1.00 0.00 125 ILE A CA 8
ATOM 17643 C C . ILE A 1 125 ? -7.382 11.483 1.016 1.00 0.00 125 ILE A C 8
ATOM 17644 O O . ILE A 1 125 ? -7.085 12.527 0.437 1.00 0.00 125 ILE A O 8
ATOM 17660 N N . LEU A 1 126 ? -8.353 11.402 1.916 1.00 0.00 126 LEU A N 8
ATOM 17661 C CA . LEU A 1 126 ? -9.148 12.567 2.285 1.00 0.00 126 LEU A CA 8
ATOM 17662 C C . LEU A 1 126 ? -8.694 13.099 3.639 1.00 0.00 126 LEU A C 8
ATOM 17663 O O . LEU A 1 126 ? -8.445 12.326 4.563 1.00 0.00 126 LEU A O 8
ATOM 17679 N N . ASP A 1 127 ? -8.566 14.419 3.750 1.00 0.00 127 ASP A N 8
ATOM 17680 C CA . ASP A 1 127 ? -8.117 15.025 4.996 1.00 0.00 127 ASP A CA 8
ATOM 17681 C C . ASP A 1 127 ? -9.278 15.607 5.797 1.00 0.00 127 ASP A C 8
ATOM 17682 O O . ASP A 1 127 ? -10.010 16.473 5.318 1.00 0.00 127 ASP A O 8
ATOM 17691 N N . GLU A 1 128 ? -9.423 15.131 7.031 1.00 0.00 128 GLU A N 8
ATOM 17692 C CA . GLU A 1 128 ? -10.473 15.606 7.925 1.00 0.00 128 GLU A CA 8
ATOM 17693 C C . GLU A 1 128 ? -9.872 16.107 9.235 1.00 0.00 128 GLU A C 8
ATOM 17694 O O . GLU A 1 128 ? -9.112 15.392 9.887 1.00 0.00 128 GLU A O 8
ATOM 17706 N N . ASP A 1 129 ? -10.214 17.332 9.623 1.00 0.00 129 ASP A N 8
ATOM 17707 C CA . ASP A 1 129 ? -9.694 17.904 10.864 1.00 0.00 129 ASP A CA 8
ATOM 17708 C C . ASP A 1 129 ? -8.171 17.967 10.840 1.00 0.00 129 ASP A C 8
ATOM 17709 O O . ASP A 1 129 ? -7.524 18.040 11.886 1.00 0.00 129 ASP A O 8
ATOM 17718 N N . GLY A 1 130 ? -7.604 17.919 9.644 1.00 0.00 130 GLY A N 8
ATOM 17719 C CA . GLY A 1 130 ? -6.161 17.951 9.503 1.00 0.00 130 GLY A CA 8
ATOM 17720 C C . GLY A 1 130 ? -5.558 16.558 9.496 1.00 0.00 130 GLY A C 8
ATOM 17721 O O . GLY A 1 130 ? -4.342 16.400 9.389 1.00 0.00 130 GLY A O 8
ATOM 17725 N N . LEU A 1 131 ? -6.415 15.545 9.603 1.00 0.00 131 LEU A N 8
ATOM 17726 C CA . LEU A 1 131 ? -5.975 14.157 9.601 1.00 0.00 131 LEU A CA 8
ATOM 17727 C C . LEU A 1 131 ? -6.186 13.539 8.225 1.00 0.00 131 LEU A C 8
ATOM 17728 O O . LEU A 1 131 ? -7.146 13.868 7.534 1.00 0.00 131 LEU A O 8
ATOM 17744 N N . ILE A 1 132 ? -5.282 12.650 7.827 1.00 0.00 132 ILE A N 8
ATOM 17745 C CA . ILE A 1 132 ? -5.378 12.000 6.523 1.00 0.00 132 ILE A CA 8
ATOM 17746 C C . ILE A 1 132 ? -5.944 10.596 6.630 1.00 0.00 132 ILE A C 8
ATOM 17747 O O . ILE A 1 132 ? -5.542 9.816 7.492 1.00 0.00 132 ILE A O 8
ATOM 17763 N N . LYS A 1 133 ? -6.853 10.267 5.721 1.00 0.00 133 LYS A N 8
ATOM 17764 C CA . LYS A 1 133 ? -7.442 8.941 5.690 1.00 0.00 133 LYS A CA 8
ATOM 17765 C C . LYS A 1 133 ? -7.467 8.407 4.255 1.00 0.00 133 LYS A C 8
ATOM 17766 O O . LYS A 1 133 ? -7.811 9.130 3.322 1.00 0.00 133 LYS A O 8
ATOM 17785 N N . ALA A 1 134 ? -7.115 7.137 4.095 1.00 0.00 134 ALA A N 8
ATOM 17786 C CA . ALA A 1 134 ? -7.102 6.487 2.781 1.00 0.00 134 ALA A CA 8
ATOM 17787 C C . ALA A 1 134 ? -8.169 5.395 2.707 1.00 0.00 134 ALA A C 8
ATOM 17788 O O . ALA A 1 134 ? -8.501 4.787 3.721 1.00 0.00 134 ALA A O 8
ATOM 17795 N N . ARG A 1 135 ? -8.722 5.161 1.514 1.00 0.00 135 ARG A N 8
ATOM 17796 C CA . ARG A 1 135 ? -9.775 4.144 1.358 1.00 0.00 135 ARG A CA 8
ATOM 17797 C C . ARG A 1 135 ? -9.507 3.142 0.247 1.00 0.00 135 ARG A C 8
ATOM 17798 O O . ARG A 1 135 ? -9.430 3.502 -0.928 1.00 0.00 135 ARG A O 8
ATOM 17819 N N . VAL A 1 136 ? -9.434 1.869 0.625 1.00 0.00 136 VAL A N 8
ATOM 17820 C CA . VAL A 1 136 ? -9.252 0.804 -0.352 1.00 0.00 136 VAL A CA 8
ATOM 17821 C C . VAL A 1 136 ? -10.252 -0.346 -0.161 1.00 0.00 136 VAL A C 8
ATOM 17822 O O . VAL A 1 136 ? -10.174 -1.077 0.815 1.00 0.00 136 VAL A O 8
ATOM 17835 N N . ILE A 1 137 ? -11.134 -0.512 -1.149 1.00 0.00 137 ILE A N 8
ATOM 17836 C CA . ILE A 1 137 ? -12.150 -1.572 -1.215 1.00 0.00 137 ILE A CA 8
ATOM 17837 C C . ILE A 1 137 ? -11.743 -2.607 -2.265 1.00 0.00 137 ILE A C 8
ATOM 17838 O O . ILE A 1 137 ? -11.641 -2.302 -3.450 1.00 0.00 137 ILE A O 8
ATOM 17854 N N . LEU A 1 138 ? -11.484 -3.822 -1.818 1.00 0.00 138 LEU A N 8
ATOM 17855 C CA . LEU A 1 138 ? -11.055 -4.892 -2.707 1.00 0.00 138 LEU A CA 8
ATOM 17856 C C . LEU A 1 138 ? -12.161 -5.896 -2.971 1.00 0.00 138 LEU A C 8
ATOM 17857 O O . LEU A 1 138 ? -13.080 -6.052 -2.174 1.00 0.00 138 LEU A O 8
ATOM 17873 N N . ASP A 1 139 ? -12.082 -6.538 -4.128 1.00 0.00 139 ASP A N 8
ATOM 17874 C CA . ASP A 1 139 ? -13.104 -7.494 -4.548 1.00 0.00 139 ASP A CA 8
ATOM 17875 C C . ASP A 1 139 ? -12.893 -8.871 -3.919 1.00 0.00 139 ASP A C 8
ATOM 17876 O O . ASP A 1 139 ? -11.927 -9.571 -4.219 1.00 0.00 139 ASP A O 8
ATOM 17885 N N . LEU A 1 140 ? -13.835 -9.237 -3.044 1.00 0.00 140 LEU A N 8
ATOM 17886 C CA . LEU A 1 140 ? -13.829 -10.518 -2.331 1.00 0.00 140 LEU A CA 8
ATOM 17887 C C . LEU A 1 140 ? -12.433 -11.020 -2.050 1.00 0.00 140 LEU A C 8
ATOM 17888 O O . LEU A 1 140 ? -12.030 -12.027 -2.672 1.00 0.00 140 LEU A O 8
ATOM 17905 N N . MET A 1 1 ? -3.059 -0.105 17.468 1.00 0.00 1 MET A N 9
ATOM 17906 C CA . MET A 1 1 ? -3.020 1.381 17.514 1.00 0.00 1 MET A CA 9
ATOM 17907 C C . MET A 1 1 ? -2.301 1.953 16.297 1.00 0.00 1 MET A C 9
ATOM 17908 O O . MET A 1 1 ? -1.675 3.009 16.373 1.00 0.00 1 MET A O 9
ATOM 17924 N N . LYS A 1 2 ? -2.397 1.246 15.175 1.00 0.00 2 LYS A N 9
ATOM 17925 C CA . LYS A 1 2 ? -1.755 1.683 13.940 1.00 0.00 2 LYS A CA 9
ATOM 17926 C C . LYS A 1 2 ? -2.575 2.774 13.252 1.00 0.00 2 LYS A C 9
ATOM 17927 O O . LYS A 1 2 ? -2.046 3.551 12.458 1.00 0.00 2 LYS A O 9
ATOM 17946 N N . GLY A 1 3 ? -3.867 2.824 13.561 1.00 0.00 3 GLY A N 9
ATOM 17947 C CA . GLY A 1 3 ? -4.735 3.821 12.961 1.00 0.00 3 GLY A CA 9
ATOM 17948 C C . GLY A 1 3 ? -5.469 3.300 11.741 1.00 0.00 3 GLY A C 9
ATOM 17949 O O . GLY A 1 3 ? -6.069 4.074 10.997 1.00 0.00 3 GLY A O 9
ATOM 17953 N N . PHE A 1 4 ? -5.422 1.987 11.531 1.00 0.00 4 PHE A N 9
ATOM 17954 C CA . PHE A 1 4 ? -6.085 1.370 10.388 1.00 0.00 4 PHE A CA 9
ATOM 17955 C C . PHE A 1 4 ? -7.368 0.655 10.817 1.00 0.00 4 PHE A C 9
ATOM 17956 O O . PHE A 1 4 ? -7.411 0.008 11.863 1.00 0.00 4 PHE A O 9
ATOM 17973 N N . GLU A 1 5 ? -8.408 0.777 9.996 1.00 0.00 5 GLU A N 9
ATOM 17974 C CA . GLU A 1 5 ? -9.694 0.146 10.278 1.00 0.00 5 GLU A CA 9
ATOM 17975 C C . GLU A 1 5 ? -10.370 -0.278 8.978 1.00 0.00 5 GLU A C 9
ATOM 17976 O O . GLU A 1 5 ? -10.248 0.398 7.962 1.00 0.00 5 GLU A O 9
ATOM 17988 N N . PHE A 1 6 ? -11.071 -1.404 9.009 1.00 0.00 6 PHE A N 9
ATOM 17989 C CA . PHE A 1 6 ? -11.744 -1.912 7.817 1.00 0.00 6 PHE A CA 9
ATOM 17990 C C . PHE A 1 6 ? -13.261 -1.900 7.970 1.00 0.00 6 PHE A C 9
ATOM 17991 O O . PHE A 1 6 ? -13.789 -2.102 9.063 1.00 0.00 6 PHE A O 9
ATOM 18008 N N . PHE A 1 7 ? -13.956 -1.684 6.855 1.00 0.00 7 PHE A N 9
ATOM 18009 C CA . PHE A 1 7 ? -15.414 -1.672 6.850 1.00 0.00 7 PHE A CA 9
ATOM 18010 C C . PHE A 1 7 ? -15.934 -2.917 6.139 1.00 0.00 7 PHE A C 9
ATOM 18011 O O . PHE A 1 7 ? -15.359 -3.360 5.145 1.00 0.00 7 PHE A O 9
ATOM 18028 N N . ASP A 1 8 ? -16.999 -3.502 6.676 1.00 0.00 8 ASP A N 9
ATOM 18029 C CA . ASP A 1 8 ? -17.565 -4.724 6.112 1.00 0.00 8 ASP A CA 9
ATOM 18030 C C . ASP A 1 8 ? -18.406 -4.469 4.867 1.00 0.00 8 ASP A C 9
ATOM 18031 O O . ASP A 1 8 ? -19.578 -4.102 4.956 1.00 0.00 8 ASP A O 9
ATOM 18040 N N . VAL A 1 9 ? -17.806 -4.709 3.708 1.00 0.00 9 VAL A N 9
ATOM 18041 C CA . VAL A 1 9 ? -18.495 -4.556 2.433 1.00 0.00 9 VAL A CA 9
ATOM 18042 C C . VAL A 1 9 ? -18.801 -5.924 1.848 1.00 0.00 9 VAL A C 9
ATOM 18043 O O . VAL A 1 9 ? -18.067 -6.886 2.077 1.00 0.00 9 VAL A O 9
ATOM 18056 N N . THR A 1 10 ? -19.870 -6.005 1.074 1.00 0.00 10 THR A N 9
ATOM 18057 C CA . THR A 1 10 ? -20.239 -7.256 0.442 1.00 0.00 10 THR A CA 9
ATOM 18058 C C . THR A 1 10 ? -19.669 -7.317 -0.973 1.00 0.00 10 THR A C 9
ATOM 18059 O O . THR A 1 10 ? -20.160 -6.621 -1.862 1.00 0.00 10 THR A O 9
ATOM 18070 N N . ALA A 1 11 ? -18.619 -8.135 -1.168 1.00 0.00 11 ALA A N 9
ATOM 18071 C CA . ALA A 1 11 ? -17.951 -8.280 -2.468 1.00 0.00 11 ALA A CA 9
ATOM 18072 C C . ALA A 1 11 ? -16.567 -7.664 -2.396 1.00 0.00 11 ALA A C 9
ATOM 18073 O O . ALA A 1 11 ? -15.591 -8.227 -2.878 1.00 0.00 11 ALA A O 9
ATOM 18080 N N . ASP A 1 12 ? -16.509 -6.494 -1.780 1.00 0.00 12 ASP A N 9
ATOM 18081 C CA . ASP A 1 12 ? -15.261 -5.760 -1.611 1.00 0.00 12 ASP A CA 9
ATOM 18082 C C . ASP A 1 12 ? -14.994 -5.456 -0.139 1.00 0.00 12 ASP A C 9
ATOM 18083 O O . ASP A 1 12 ? -15.867 -5.604 0.712 1.00 0.00 12 ASP A O 9
ATOM 18092 N N . ALA A 1 13 ? -13.785 -5.004 0.144 1.00 0.00 13 ALA A N 9
ATOM 18093 C CA . ALA A 1 13 ? -13.400 -4.626 1.492 1.00 0.00 13 ALA A CA 9
ATOM 18094 C C . ALA A 1 13 ? -12.390 -3.490 1.430 1.00 0.00 13 ALA A C 9
ATOM 18095 O O . ALA A 1 13 ? -11.315 -3.652 0.863 1.00 0.00 13 ALA A O 9
ATOM 18102 N N . GLY A 1 14 ? -12.716 -2.350 2.021 1.00 0.00 14 GLY A N 9
ATOM 18103 C CA . GLY A 1 14 ? -11.790 -1.229 2.004 1.00 0.00 14 GLY A CA 9
ATOM 18104 C C . GLY A 1 14 ? -11.336 -0.871 3.396 1.00 0.00 14 GLY A C 9
ATOM 18105 O O . GLY A 1 14 ? -12.139 -0.833 4.328 1.00 0.00 14 GLY A O 9
ATOM 18109 N N . PHE A 1 15 ? -10.046 -0.622 3.546 1.00 0.00 15 PHE A N 9
ATOM 18110 C CA . PHE A 1 15 ? -9.497 -0.278 4.844 1.00 0.00 15 PHE A CA 9
ATOM 18111 C C . PHE A 1 15 ? -9.166 1.199 4.908 1.00 0.00 15 PHE A C 9
ATOM 18112 O O . PHE A 1 15 ? -8.794 1.811 3.907 1.00 0.00 15 PHE A O 9
ATOM 18129 N N . TRP A 1 16 ? -9.298 1.759 6.094 1.00 0.00 16 TRP A N 9
ATOM 18130 C CA . TRP A 1 16 ? -9.008 3.161 6.311 1.00 0.00 16 TRP A CA 9
ATOM 18131 C C . TRP A 1 16 ? -7.906 3.309 7.348 1.00 0.00 16 TRP A C 9
ATOM 18132 O O . TRP A 1 16 ? -8.014 2.795 8.459 1.00 0.00 16 TRP A O 9
ATOM 18153 N N . ALA A 1 17 ? -6.854 4.019 6.980 1.00 0.00 17 ALA A N 9
ATOM 18154 C CA . ALA A 1 17 ? -5.733 4.243 7.877 1.00 0.00 17 ALA A CA 9
ATOM 18155 C C . ALA A 1 17 ? -5.499 5.713 8.054 1.00 0.00 17 ALA A C 9
ATOM 18156 O O . ALA A 1 17 ? -5.793 6.513 7.170 1.00 0.00 17 ALA A O 9
ATOM 18163 N N . TYR A 1 18 ? -5.002 6.066 9.219 1.00 0.00 18 TYR A N 9
ATOM 18164 C CA . TYR A 1 18 ? -4.768 7.456 9.530 1.00 0.00 18 TYR A CA 9
ATOM 18165 C C . TYR A 1 18 ? -3.284 7.761 9.669 1.00 0.00 18 TYR A C 9
ATOM 18166 O O . TYR A 1 18 ? -2.497 6.921 10.105 1.00 0.00 18 TYR A O 9
ATOM 18184 N N . GLY A 1 19 ? -2.914 8.975 9.276 1.00 0.00 19 GLY A N 9
ATOM 18185 C CA . GLY A 1 19 ? -1.531 9.391 9.339 1.00 0.00 19 GLY A CA 9
ATOM 18186 C C . GLY A 1 19 ? -1.247 10.381 10.391 1.00 0.00 19 GLY A C 9
ATOM 18187 O O . GLY A 1 19 ? -2.030 10.636 11.306 1.00 0.00 19 GLY A O 9
ATOM 18191 N N . HIS A 1 20 ? -0.080 10.913 10.230 1.00 0.00 20 HIS A N 9
ATOM 18192 C CA . HIS A 1 20 ? 0.460 11.877 11.100 1.00 0.00 20 HIS A CA 9
ATOM 18193 C C . HIS A 1 20 ? 1.310 12.861 10.304 1.00 0.00 20 HIS A C 9
ATOM 18194 O O . HIS A 1 20 ? 1.980 13.723 10.872 1.00 0.00 20 HIS A O 9
ATOM 18209 N N . ASP A 1 21 ? 1.280 12.716 8.974 1.00 0.00 21 ASP A N 9
ATOM 18210 C CA . ASP A 1 21 ? 2.057 13.595 8.098 1.00 0.00 21 ASP A CA 9
ATOM 18211 C C . ASP A 1 21 ? 1.825 13.290 6.615 1.00 0.00 21 ASP A C 9
ATOM 18212 O O . ASP A 1 21 ? 2.694 13.543 5.782 1.00 0.00 21 ASP A O 9
ATOM 18221 N N . LEU A 1 22 ? 0.650 12.754 6.296 1.00 0.00 22 LEU A N 9
ATOM 18222 C CA . LEU A 1 22 ? 0.283 12.418 4.919 1.00 0.00 22 LEU A CA 9
ATOM 18223 C C . LEU A 1 22 ? 1.005 11.167 4.440 1.00 0.00 22 LEU A C 9
ATOM 18224 O O . LEU A 1 22 ? 0.370 10.201 4.024 1.00 0.00 22 LEU A O 9
ATOM 18240 N N . GLU A 1 23 ? 2.327 11.170 4.507 1.00 0.00 23 GLU A N 9
ATOM 18241 C CA . GLU A 1 23 ? 3.092 10.004 4.086 1.00 0.00 23 GLU A CA 9
ATOM 18242 C C . GLU A 1 23 ? 2.742 8.816 4.977 1.00 0.00 23 GLU A C 9
ATOM 18243 O O . GLU A 1 23 ? 2.760 7.667 4.546 1.00 0.00 23 GLU A O 9
ATOM 18255 N N . GLU A 1 24 ? 2.417 9.120 6.227 1.00 0.00 24 GLU A N 9
ATOM 18256 C CA . GLU A 1 24 ? 2.056 8.106 7.208 1.00 0.00 24 GLU A CA 9
ATOM 18257 C C . GLU A 1 24 ? 0.866 7.261 6.741 1.00 0.00 24 GLU A C 9
ATOM 18258 O O . GLU A 1 24 ? 0.858 6.045 6.930 1.00 0.00 24 GLU A O 9
ATOM 18270 N N . VAL A 1 25 ? -0.138 7.898 6.134 1.00 0.00 25 VAL A N 9
ATOM 18271 C CA . VAL A 1 25 ? -1.314 7.161 5.660 1.00 0.00 25 VAL A CA 9
ATOM 18272 C C . VAL A 1 25 ? -0.985 6.329 4.428 1.00 0.00 25 VAL A C 9
ATOM 18273 O O . VAL A 1 25 ? -1.378 5.166 4.330 1.00 0.00 25 VAL A O 9
ATOM 18286 N N . PHE A 1 26 ? -0.264 6.928 3.489 1.00 0.00 26 PHE A N 9
ATOM 18287 C CA . PHE A 1 26 ? 0.116 6.241 2.261 1.00 0.00 26 PHE A CA 9
ATOM 18288 C C . PHE A 1 26 ? 0.735 4.882 2.567 1.00 0.00 26 PHE A C 9
ATOM 18289 O O . PHE A 1 26 ? 0.396 3.879 1.940 1.00 0.00 26 PHE A O 9
ATOM 18306 N N . GLU A 1 27 ? 1.643 4.855 3.538 1.00 0.00 27 GLU A N 9
ATOM 18307 C CA . GLU A 1 27 ? 2.305 3.616 3.929 1.00 0.00 27 GLU A CA 9
ATOM 18308 C C . GLU A 1 27 ? 1.277 2.547 4.288 1.00 0.00 27 GLU A C 9
ATOM 18309 O O . GLU A 1 27 ? 1.395 1.392 3.876 1.00 0.00 27 GLU A O 9
ATOM 18321 N N . ASN A 1 28 ? 0.271 2.943 5.059 1.00 0.00 28 ASN A N 9
ATOM 18322 C CA . ASN A 1 28 ? -0.785 2.029 5.479 1.00 0.00 28 ASN A CA 9
ATOM 18323 C C . ASN A 1 28 ? -1.680 1.644 4.305 1.00 0.00 28 ASN A C 9
ATOM 18324 O O . ASN A 1 28 ? -2.278 0.568 4.296 1.00 0.00 28 ASN A O 9
ATOM 18335 N N . ALA A 1 29 ? -1.773 2.531 3.316 1.00 0.00 29 ALA A N 9
ATOM 18336 C CA . ALA A 1 29 ? -2.600 2.282 2.139 1.00 0.00 29 ALA A CA 9
ATOM 18337 C C . ALA A 1 29 ? -2.259 0.943 1.494 1.00 0.00 29 ALA A C 9
ATOM 18338 O O . ALA A 1 29 ? -3.093 0.336 0.822 1.00 0.00 29 ALA A O 9
ATOM 18345 N N . ALA A 1 30 ? -1.031 0.482 1.708 1.00 0.00 30 ALA A N 9
ATOM 18346 C CA . ALA A 1 30 ? -0.586 -0.789 1.153 1.00 0.00 30 ALA A CA 9
ATOM 18347 C C . ALA A 1 30 ? -0.583 -1.878 2.222 1.00 0.00 30 ALA A C 9
ATOM 18348 O O . ALA A 1 30 ? -0.732 -3.061 1.916 1.00 0.00 30 ALA A O 9
ATOM 18355 N N . LEU A 1 31 ? -0.412 -1.469 3.476 1.00 0.00 31 LEU A N 9
ATOM 18356 C CA . LEU A 1 31 ? -0.387 -2.407 4.593 1.00 0.00 31 LEU A CA 9
ATOM 18357 C C . LEU A 1 31 ? -1.749 -3.066 4.790 1.00 0.00 31 LEU A C 9
ATOM 18358 O O . LEU A 1 31 ? -1.835 -4.270 5.036 1.00 0.00 31 LEU A O 9
ATOM 18374 N N . ALA A 1 32 ? -2.811 -2.271 4.686 1.00 0.00 32 ALA A N 9
ATOM 18375 C CA . ALA A 1 32 ? -4.170 -2.778 4.857 1.00 0.00 32 ALA A CA 9
ATOM 18376 C C . ALA A 1 32 ? -4.430 -3.988 3.963 1.00 0.00 32 ALA A C 9
ATOM 18377 O O . ALA A 1 32 ? -4.894 -5.028 4.430 1.00 0.00 32 ALA A O 9
ATOM 18384 N N . MET A 1 33 ? -4.131 -3.843 2.677 1.00 0.00 33 MET A N 9
ATOM 18385 C CA . MET A 1 33 ? -4.337 -4.922 1.717 1.00 0.00 33 MET A CA 9
ATOM 18386 C C . MET A 1 33 ? -3.350 -6.062 1.950 1.00 0.00 33 MET A C 9
ATOM 18387 O O . MET A 1 33 ? -3.735 -7.230 1.984 1.00 0.00 33 MET A O 9
ATOM 18401 N N . PHE A 1 34 ? -2.076 -5.719 2.106 1.00 0.00 34 PHE A N 9
ATOM 18402 C CA . PHE A 1 34 ? -1.042 -6.721 2.333 1.00 0.00 34 PHE A CA 9
ATOM 18403 C C . PHE A 1 34 ? -1.315 -7.503 3.613 1.00 0.00 34 PHE A C 9
ATOM 18404 O O . PHE A 1 34 ? -1.012 -8.693 3.701 1.00 0.00 34 PHE A O 9
ATOM 18421 N N . GLU A 1 35 ? -1.893 -6.830 4.603 1.00 0.00 35 GLU A N 9
ATOM 18422 C CA . GLU A 1 35 ? -2.210 -7.469 5.876 1.00 0.00 35 GLU A CA 9
ATOM 18423 C C . GLU A 1 35 ? -3.182 -8.624 5.672 1.00 0.00 35 GLU A C 9
ATOM 18424 O O . GLU A 1 35 ? -3.064 -9.670 6.314 1.00 0.00 35 GLU A O 9
ATOM 18436 N N . VAL A 1 36 ? -4.142 -8.430 4.775 1.00 0.00 36 VAL A N 9
ATOM 18437 C CA . VAL A 1 36 ? -5.134 -9.458 4.486 1.00 0.00 36 VAL A CA 9
ATOM 18438 C C . VAL A 1 36 ? -4.623 -10.433 3.432 1.00 0.00 36 VAL A C 9
ATOM 18439 O O . VAL A 1 36 ? -4.817 -11.643 3.544 1.00 0.00 36 VAL A O 9
ATOM 18452 N N . MET A 1 37 ? -3.964 -9.900 2.408 1.00 0.00 37 MET A N 9
ATOM 18453 C CA . MET A 1 37 ? -3.422 -10.725 1.335 1.00 0.00 37 MET A CA 9
ATOM 18454 C C . MET A 1 37 ? -2.493 -11.802 1.891 1.00 0.00 37 MET A C 9
ATOM 18455 O O . MET A 1 37 ? -2.281 -12.839 1.263 1.00 0.00 37 MET A O 9
ATOM 18469 N N . THR A 1 38 ? -1.941 -11.546 3.076 1.00 0.00 38 THR A N 9
ATOM 18470 C CA . THR A 1 38 ? -1.033 -12.490 3.724 1.00 0.00 38 THR A CA 9
ATOM 18471 C C . THR A 1 38 ? -0.391 -11.862 4.958 1.00 0.00 38 THR A C 9
ATOM 18472 O O . THR A 1 38 ? -0.163 -10.653 5.003 1.00 0.00 38 THR A O 9
ATOM 18483 N N . ASP A 1 39 ? -0.100 -12.690 5.956 1.00 0.00 39 ASP A N 9
ATOM 18484 C CA . ASP A 1 39 ? 0.518 -12.212 7.188 1.00 0.00 39 ASP A CA 9
ATOM 18485 C C . ASP A 1 39 ? 1.984 -11.858 6.955 1.00 0.00 39 ASP A C 9
ATOM 18486 O O . ASP A 1 39 ? 2.872 -12.690 7.139 1.00 0.00 39 ASP A O 9
ATOM 18495 N N . THR A 1 40 ? 2.226 -10.617 6.546 1.00 0.00 40 THR A N 9
ATOM 18496 C CA . THR A 1 40 ? 3.581 -10.144 6.284 1.00 0.00 40 THR A CA 9
ATOM 18497 C C . THR A 1 40 ? 4.382 -10.031 7.579 1.00 0.00 40 THR A C 9
ATOM 18498 O O . THR A 1 40 ? 5.606 -10.155 7.576 1.00 0.00 40 THR A O 9
ATOM 18509 N N . SER A 1 41 ? 3.681 -9.796 8.685 1.00 0.00 41 SER A N 9
ATOM 18510 C CA . SER A 1 41 ? 4.324 -9.665 9.992 1.00 0.00 41 SER A CA 9
ATOM 18511 C C . SER A 1 41 ? 5.245 -10.849 10.289 1.00 0.00 41 SER A C 9
ATOM 18512 O O . SER A 1 41 ? 6.130 -10.756 11.139 1.00 0.00 41 SER A O 9
ATOM 18520 N N . LEU A 1 42 ? 5.032 -11.960 9.589 1.00 0.00 42 LEU A N 9
ATOM 18521 C CA . LEU A 1 42 ? 5.847 -13.156 9.786 1.00 0.00 42 LEU A CA 9
ATOM 18522 C C . LEU A 1 42 ? 7.249 -12.980 9.197 1.00 0.00 42 LEU A C 9
ATOM 18523 O O . LEU A 1 42 ? 8.123 -13.824 9.394 1.00 0.00 42 LEU A O 9
ATOM 18539 N N . VAL A 1 43 ? 7.453 -11.887 8.467 1.00 0.00 43 VAL A N 9
ATOM 18540 C CA . VAL A 1 43 ? 8.741 -11.606 7.843 1.00 0.00 43 VAL A CA 9
ATOM 18541 C C . VAL A 1 43 ? 9.336 -10.298 8.371 1.00 0.00 43 VAL A C 9
ATOM 18542 O O . VAL A 1 43 ? 8.638 -9.293 8.495 1.00 0.00 43 VAL A O 9
ATOM 18555 N N . GLU A 1 44 ? 10.628 -10.328 8.686 1.00 0.00 44 GLU A N 9
ATOM 18556 C CA . GLU A 1 44 ? 11.320 -9.152 9.209 1.00 0.00 44 GLU A CA 9
ATOM 18557 C C . GLU A 1 44 ? 11.701 -8.178 8.094 1.00 0.00 44 GLU A C 9
ATOM 18558 O O . GLU A 1 44 ? 11.027 -7.173 7.878 1.00 0.00 44 GLU A O 9
ATOM 18570 N N . ALA A 1 45 ? 12.795 -8.476 7.399 1.00 0.00 45 ALA A N 9
ATOM 18571 C CA . ALA A 1 45 ? 13.283 -7.627 6.312 1.00 0.00 45 ALA A CA 9
ATOM 18572 C C . ALA A 1 45 ? 14.626 -8.136 5.797 1.00 0.00 45 ALA A C 9
ATOM 18573 O O . ALA A 1 45 ? 15.657 -7.957 6.445 1.00 0.00 45 ALA A O 9
ATOM 18580 N N . ALA A 1 46 ? 14.605 -8.783 4.636 1.00 0.00 46 ALA A N 9
ATOM 18581 C CA . ALA A 1 46 ? 15.819 -9.329 4.048 1.00 0.00 46 ALA A CA 9
ATOM 18582 C C . ALA A 1 46 ? 16.411 -8.403 2.995 1.00 0.00 46 ALA A C 9
ATOM 18583 O O . ALA A 1 46 ? 17.623 -8.389 2.780 1.00 0.00 46 ALA A O 9
ATOM 18590 N N . GLU A 1 47 ? 15.555 -7.639 2.330 1.00 0.00 47 GLU A N 9
ATOM 18591 C CA . GLU A 1 47 ? 16.007 -6.726 1.289 1.00 0.00 47 GLU A CA 9
ATOM 18592 C C . GLU A 1 47 ? 15.358 -5.361 1.431 1.00 0.00 47 GLU A C 9
ATOM 18593 O O . GLU A 1 47 ? 14.428 -5.188 2.213 1.00 0.00 47 GLU A O 9
ATOM 18605 N N . GLU A 1 48 ? 15.851 -4.398 0.659 1.00 0.00 48 GLU A N 9
ATOM 18606 C CA . GLU A 1 48 ? 15.305 -3.048 0.683 1.00 0.00 48 GLU A CA 9
ATOM 18607 C C . GLU A 1 48 ? 15.288 -2.443 -0.718 1.00 0.00 48 GLU A C 9
ATOM 18608 O O . GLU A 1 48 ? 16.306 -2.423 -1.411 1.00 0.00 48 GLU A O 9
ATOM 18620 N N . ARG A 1 49 ? 14.126 -1.943 -1.125 1.00 0.00 49 ARG A N 9
ATOM 18621 C CA . ARG A 1 49 ? 13.970 -1.329 -2.437 1.00 0.00 49 ARG A CA 9
ATOM 18622 C C . ARG A 1 49 ? 13.278 0.023 -2.308 1.00 0.00 49 ARG A C 9
ATOM 18623 O O . ARG A 1 49 ? 12.481 0.236 -1.396 1.00 0.00 49 ARG A O 9
ATOM 18644 N N . ARG A 1 50 ? 13.590 0.938 -3.219 1.00 0.00 50 ARG A N 9
ATOM 18645 C CA . ARG A 1 50 ? 12.995 2.267 -3.190 1.00 0.00 50 ARG A CA 9
ATOM 18646 C C . ARG A 1 50 ? 12.132 2.515 -4.424 1.00 0.00 50 ARG A C 9
ATOM 18647 O O . ARG A 1 50 ? 12.463 2.084 -5.529 1.00 0.00 50 ARG A O 9
ATOM 18668 N N . VAL A 1 51 ? 11.025 3.219 -4.220 1.00 0.00 51 VAL A N 9
ATOM 18669 C CA . VAL A 1 51 ? 10.101 3.542 -5.297 1.00 0.00 51 VAL A CA 9
ATOM 18670 C C . VAL A 1 51 ? 9.855 5.045 -5.355 1.00 0.00 51 VAL A C 9
ATOM 18671 O O . VAL A 1 51 ? 9.894 5.729 -4.333 1.00 0.00 51 VAL A O 9
ATOM 18684 N N . GLU A 1 52 ? 9.600 5.556 -6.554 1.00 0.00 52 GLU A N 9
ATOM 18685 C CA . GLU A 1 52 ? 9.346 6.977 -6.738 1.00 0.00 52 GLU A CA 9
ATOM 18686 C C . GLU A 1 52 ? 8.018 7.185 -7.448 1.00 0.00 52 GLU A C 9
ATOM 18687 O O . GLU A 1 52 ? 7.644 6.403 -8.322 1.00 0.00 52 GLU A O 9
ATOM 18699 N N . ILE A 1 53 ? 7.303 8.231 -7.065 1.00 0.00 53 ILE A N 9
ATOM 18700 C CA . ILE A 1 53 ? 6.011 8.521 -7.666 1.00 0.00 53 ILE A CA 9
ATOM 18701 C C . ILE A 1 53 ? 5.825 10.011 -7.902 1.00 0.00 53 ILE A C 9
ATOM 18702 O O . ILE A 1 53 ? 6.383 10.839 -7.184 1.00 0.00 53 ILE A O 9
ATOM 18718 N N . THR A 1 54 ? 5.023 10.347 -8.905 1.00 0.00 54 THR A N 9
ATOM 18719 C CA . THR A 1 54 ? 4.750 11.740 -9.221 1.00 0.00 54 THR A CA 9
ATOM 18720 C C . THR A 1 54 ? 3.260 12.030 -9.091 1.00 0.00 54 THR A C 9
ATOM 18721 O O . THR A 1 54 ? 2.444 11.503 -9.848 1.00 0.00 54 THR A O 9
ATOM 18732 N N . SER A 1 55 ? 2.917 12.875 -8.130 1.00 0.00 55 SER A N 9
ATOM 18733 C CA . SER A 1 55 ? 1.531 13.252 -7.890 1.00 0.00 55 SER A CA 9
ATOM 18734 C C . SER A 1 55 ? 1.363 14.756 -8.040 1.00 0.00 55 SER A C 9
ATOM 18735 O O . SER A 1 55 ? 2.341 15.499 -8.022 1.00 0.00 55 SER A O 9
ATOM 18743 N N . GLU A 1 56 ? 0.123 15.203 -8.185 1.00 0.00 56 GLU A N 9
ATOM 18744 C CA . GLU A 1 56 ? -0.157 16.624 -8.333 1.00 0.00 56 GLU A CA 9
ATOM 18745 C C . GLU A 1 56 ? -1.554 16.965 -7.826 1.00 0.00 56 GLU A C 9
ATOM 18746 O O . GLU A 1 56 ? -2.145 17.964 -8.234 1.00 0.00 56 GLU A O 9
ATOM 18758 N N . ASP A 1 57 ? -2.080 16.128 -6.935 1.00 0.00 57 ASP A N 9
ATOM 18759 C CA . ASP A 1 57 ? -3.410 16.352 -6.381 1.00 0.00 57 ASP A CA 9
ATOM 18760 C C . ASP A 1 57 ? -3.654 15.518 -5.120 1.00 0.00 57 ASP A C 9
ATOM 18761 O O . ASP A 1 57 ? -4.798 15.361 -4.696 1.00 0.00 57 ASP A O 9
ATOM 18770 N N . ARG A 1 58 ? -2.581 14.995 -4.520 1.00 0.00 58 ARG A N 9
ATOM 18771 C CA . ARG A 1 58 ? -2.695 14.188 -3.303 1.00 0.00 58 ARG A CA 9
ATOM 18772 C C . ARG A 1 58 ? -3.458 12.887 -3.567 1.00 0.00 58 ARG A C 9
ATOM 18773 O O . ARG A 1 58 ? -2.897 11.796 -3.465 1.00 0.00 58 ARG A O 9
ATOM 18794 N N . VAL A 1 59 ? -4.740 13.012 -3.894 1.00 0.00 59 VAL A N 9
ATOM 18795 C CA . VAL A 1 59 ? -5.589 11.854 -4.158 1.00 0.00 59 VAL A CA 9
ATOM 18796 C C . VAL A 1 59 ? -4.990 10.941 -5.227 1.00 0.00 59 VAL A C 9
ATOM 18797 O O . VAL A 1 59 ? -4.944 9.723 -5.056 1.00 0.00 59 VAL A O 9
ATOM 18810 N N . SER A 1 60 ? -4.543 11.530 -6.329 1.00 0.00 60 SER A N 9
ATOM 18811 C CA . SER A 1 60 ? -3.961 10.760 -7.423 1.00 0.00 60 SER A CA 9
ATOM 18812 C C . SER A 1 60 ? -2.772 9.932 -6.950 1.00 0.00 60 SER A C 9
ATOM 18813 O O . SER A 1 60 ? -2.550 8.823 -7.436 1.00 0.00 60 SER A O 9
ATOM 18821 N N . LEU A 1 61 ? -2.007 10.468 -6.003 1.00 0.00 61 LEU A N 9
ATOM 18822 C CA . LEU A 1 61 ? -0.847 9.755 -5.481 1.00 0.00 61 LEU A CA 9
ATOM 18823 C C . LEU A 1 61 ? -1.244 8.366 -4.994 1.00 0.00 61 LEU A C 9
ATOM 18824 O O . LEU A 1 61 ? -0.636 7.370 -5.376 1.00 0.00 61 LEU A O 9
ATOM 18840 N N . LEU A 1 62 ? -2.275 8.306 -4.154 1.00 0.00 62 LEU A N 9
ATOM 18841 C CA . LEU A 1 62 ? -2.757 7.032 -3.626 1.00 0.00 62 LEU A CA 9
ATOM 18842 C C . LEU A 1 62 ? -3.137 6.095 -4.767 1.00 0.00 62 LEU A C 9
ATOM 18843 O O . LEU A 1 62 ? -2.905 4.888 -4.703 1.00 0.00 62 LEU A O 9
ATOM 18859 N N . TYR A 1 63 ? -3.722 6.666 -5.814 1.00 0.00 63 TYR A N 9
ATOM 18860 C CA . TYR A 1 63 ? -4.141 5.894 -6.976 1.00 0.00 63 TYR A CA 9
ATOM 18861 C C . TYR A 1 63 ? -2.953 5.198 -7.634 1.00 0.00 63 TYR A C 9
ATOM 18862 O O . TYR A 1 63 ? -3.082 4.091 -8.156 1.00 0.00 63 TYR A O 9
ATOM 18880 N N . ASP A 1 64 ? -1.799 5.858 -7.617 1.00 0.00 64 ASP A N 9
ATOM 18881 C CA . ASP A 1 64 ? -0.594 5.302 -8.224 1.00 0.00 64 ASP A CA 9
ATOM 18882 C C . ASP A 1 64 ? 0.314 4.654 -7.180 1.00 0.00 64 ASP A C 9
ATOM 18883 O O . ASP A 1 64 ? 1.143 3.806 -7.513 1.00 0.00 64 ASP A O 9
ATOM 18892 N N . TRP A 1 65 ? 0.163 5.056 -5.922 1.00 0.00 65 TRP A N 9
ATOM 18893 C CA . TRP A 1 65 ? 0.984 4.507 -4.849 1.00 0.00 65 TRP A CA 9
ATOM 18894 C C . TRP A 1 65 ? 0.741 3.012 -4.689 1.00 0.00 65 TRP A C 9
ATOM 18895 O O . TRP A 1 65 ? 1.679 2.214 -4.711 1.00 0.00 65 TRP A O 9
ATOM 18916 N N . LEU A 1 66 ? -0.521 2.638 -4.531 1.00 0.00 66 LEU A N 9
ATOM 18917 C CA . LEU A 1 66 ? -0.885 1.238 -4.371 1.00 0.00 66 LEU A CA 9
ATOM 18918 C C . LEU A 1 66 ? -0.756 0.493 -5.690 1.00 0.00 66 LEU A C 9
ATOM 18919 O O . LEU A 1 66 ? -0.249 -0.625 -5.727 1.00 0.00 66 LEU A O 9
ATOM 18935 N N . ASP A 1 67 ? -1.204 1.116 -6.777 1.00 0.00 67 ASP A N 9
ATOM 18936 C CA . ASP A 1 67 ? -1.112 0.493 -8.092 1.00 0.00 67 ASP A CA 9
ATOM 18937 C C . ASP A 1 67 ? 0.308 -0.004 -8.327 1.00 0.00 67 ASP A C 9
ATOM 18938 O O . ASP A 1 67 ? 0.524 -1.040 -8.956 1.00 0.00 67 ASP A O 9
ATOM 18947 N N . GLU A 1 68 ? 1.272 0.737 -7.790 1.00 0.00 68 GLU A N 9
ATOM 18948 C CA . GLU A 1 68 ? 2.674 0.371 -7.907 1.00 0.00 68 GLU A CA 9
ATOM 18949 C C . GLU A 1 68 ? 2.949 -0.893 -7.102 1.00 0.00 68 GLU A C 9
ATOM 18950 O O . GLU A 1 68 ? 3.609 -1.817 -7.576 1.00 0.00 68 GLU A O 9
ATOM 18962 N N . LEU A 1 69 ? 2.428 -0.920 -5.879 1.00 0.00 69 LEU A N 9
ATOM 18963 C CA . LEU A 1 69 ? 2.603 -2.064 -4.994 1.00 0.00 69 LEU A CA 9
ATOM 18964 C C . LEU A 1 69 ? 1.767 -3.252 -5.467 1.00 0.00 69 LEU A C 9
ATOM 18965 O O . LEU A 1 69 ? 2.146 -4.407 -5.279 1.00 0.00 69 LEU A O 9
ATOM 18981 N N . LEU A 1 70 ? 0.623 -2.953 -6.070 1.00 0.00 70 LEU A N 9
ATOM 18982 C CA . LEU A 1 70 ? -0.284 -3.981 -6.563 1.00 0.00 70 LEU A CA 9
ATOM 18983 C C . LEU A 1 70 ? 0.354 -4.813 -7.672 1.00 0.00 70 LEU A C 9
ATOM 18984 O O . LEU A 1 70 ? 0.359 -6.043 -7.614 1.00 0.00 70 LEU A O 9
ATOM 19000 N N . PHE A 1 71 ? 0.876 -4.137 -8.689 1.00 0.00 71 PHE A N 9
ATOM 19001 C CA . PHE A 1 71 ? 1.499 -4.817 -9.821 1.00 0.00 71 PHE A CA 9
ATOM 19002 C C . PHE A 1 71 ? 2.639 -5.730 -9.373 1.00 0.00 71 PHE A C 9
ATOM 19003 O O . PHE A 1 71 ? 2.673 -6.908 -9.727 1.00 0.00 71 PHE A O 9
ATOM 19020 N N . ILE A 1 72 ? 3.573 -5.181 -8.604 1.00 0.00 72 ILE A N 9
ATOM 19021 C CA . ILE A 1 72 ? 4.716 -5.953 -8.125 1.00 0.00 72 ILE A CA 9
ATOM 19022 C C . ILE A 1 72 ? 4.287 -7.078 -7.194 1.00 0.00 72 ILE A C 9
ATOM 19023 O O . ILE A 1 72 ? 4.768 -8.205 -7.307 1.00 0.00 72 ILE A O 9
ATOM 19039 N N . HIS A 1 73 ? 3.381 -6.777 -6.273 1.00 0.00 73 HIS A N 9
ATOM 19040 C CA . HIS A 1 73 ? 2.899 -7.778 -5.331 1.00 0.00 73 HIS A CA 9
ATOM 19041 C C . HIS A 1 73 ? 2.416 -9.026 -6.066 1.00 0.00 73 HIS A C 9
ATOM 19042 O O . HIS A 1 73 ? 2.769 -10.149 -5.706 1.00 0.00 73 HIS A O 9
ATOM 19057 N N . ASP A 1 74 ? 1.598 -8.816 -7.091 1.00 0.00 74 ASP A N 9
ATOM 19058 C CA . ASP A 1 74 ? 1.050 -9.916 -7.875 1.00 0.00 74 ASP A CA 9
ATOM 19059 C C . ASP A 1 74 ? 2.090 -10.548 -8.798 1.00 0.00 74 ASP A C 9
ATOM 19060 O O . ASP A 1 74 ? 1.999 -11.734 -9.114 1.00 0.00 74 ASP A O 9
ATOM 19069 N N . THR A 1 75 ? 3.070 -9.764 -9.239 1.00 0.00 75 THR A N 9
ATOM 19070 C CA . THR A 1 75 ? 4.100 -10.286 -10.134 1.00 0.00 75 THR A CA 9
ATOM 19071 C C . THR A 1 75 ? 4.941 -11.369 -9.457 1.00 0.00 75 THR A C 9
ATOM 19072 O O . THR A 1 75 ? 5.830 -11.949 -10.081 1.00 0.00 75 THR A O 9
ATOM 19083 N N . GLU A 1 76 ? 4.658 -11.639 -8.182 1.00 0.00 76 GLU A N 9
ATOM 19084 C CA . GLU A 1 76 ? 5.388 -12.652 -7.424 1.00 0.00 76 GLU A CA 9
ATOM 19085 C C . GLU A 1 76 ? 6.710 -12.090 -6.936 1.00 0.00 76 GLU A C 9
ATOM 19086 O O . GLU A 1 76 ? 7.751 -12.742 -7.022 1.00 0.00 76 GLU A O 9
ATOM 19098 N N . PHE A 1 77 ? 6.659 -10.866 -6.431 1.00 0.00 77 PHE A N 9
ATOM 19099 C CA . PHE A 1 77 ? 7.857 -10.199 -5.930 1.00 0.00 77 PHE A CA 9
ATOM 19100 C C . PHE A 1 77 ? 8.158 -10.582 -4.486 1.00 0.00 77 PHE A C 9
ATOM 19101 O O . PHE A 1 77 ? 9.057 -11.381 -4.219 1.00 0.00 77 PHE A O 9
ATOM 19118 N N . ILE A 1 78 ? 7.417 -9.989 -3.554 1.00 0.00 78 ILE A N 9
ATOM 19119 C CA . ILE A 1 78 ? 7.627 -10.251 -2.135 1.00 0.00 78 ILE A CA 9
ATOM 19120 C C . ILE A 1 78 ? 6.314 -10.556 -1.413 1.00 0.00 78 ILE A C 9
ATOM 19121 O O . ILE A 1 78 ? 5.249 -10.089 -1.814 1.00 0.00 78 ILE A O 9
ATOM 19137 N N . LEU A 1 79 ? 6.407 -11.331 -0.336 1.00 0.00 79 LEU A N 9
ATOM 19138 C CA . LEU A 1 79 ? 5.234 -11.686 0.456 1.00 0.00 79 LEU A CA 9
ATOM 19139 C C . LEU A 1 79 ? 4.990 -10.634 1.531 1.00 0.00 79 LEU A C 9
ATOM 19140 O O . LEU A 1 79 ? 3.851 -10.253 1.801 1.00 0.00 79 LEU A O 9
ATOM 19156 N N . PHE A 1 80 ? 6.077 -10.157 2.130 1.00 0.00 80 PHE A N 9
ATOM 19157 C CA . PHE A 1 80 ? 6.004 -9.134 3.164 1.00 0.00 80 PHE A CA 9
ATOM 19158 C C . PHE A 1 80 ? 6.776 -7.902 2.726 1.00 0.00 80 PHE A C 9
ATOM 19159 O O . PHE A 1 80 ? 7.815 -8.014 2.075 1.00 0.00 80 PHE A O 9
ATOM 19176 N N . SER A 1 81 ? 6.283 -6.728 3.090 1.00 0.00 81 SER A N 9
ATOM 19177 C CA . SER A 1 81 ? 6.969 -5.504 2.725 1.00 0.00 81 SER A CA 9
ATOM 19178 C C . SER A 1 81 ? 6.663 -4.364 3.688 1.00 0.00 81 SER A C 9
ATOM 19179 O O . SER A 1 81 ? 5.503 -4.062 3.966 1.00 0.00 81 SER A O 9
ATOM 19187 N N . LYS A 1 82 ? 7.718 -3.703 4.158 1.00 0.00 82 LYS A N 9
ATOM 19188 C CA . LYS A 1 82 ? 7.568 -2.561 5.045 1.00 0.00 82 LYS A CA 9
ATOM 19189 C C . LYS A 1 82 ? 7.373 -1.323 4.186 1.00 0.00 82 LYS A C 9
ATOM 19190 O O . LYS A 1 82 ? 8.134 -1.095 3.249 1.00 0.00 82 LYS A O 9
ATOM 19209 N N . PHE A 1 83 ? 6.336 -0.548 4.462 1.00 0.00 83 PHE A N 9
ATOM 19210 C CA . PHE A 1 83 ? 6.059 0.622 3.644 1.00 0.00 83 PHE A CA 9
ATOM 19211 C C . PHE A 1 83 ? 6.427 1.931 4.322 1.00 0.00 83 PHE A C 9
ATOM 19212 O O . PHE A 1 83 ? 5.913 2.278 5.385 1.00 0.00 83 PHE A O 9
ATOM 19229 N N . LYS A 1 84 ? 7.290 2.671 3.641 1.00 0.00 84 LYS A N 9
ATOM 19230 C CA . LYS A 1 84 ? 7.727 3.981 4.082 1.00 0.00 84 LYS A CA 9
ATOM 19231 C C . LYS A 1 84 ? 7.613 4.920 2.888 1.00 0.00 84 LYS A C 9
ATOM 19232 O O . LYS A 1 84 ? 8.292 4.727 1.886 1.00 0.00 84 LYS A O 9
ATOM 19251 N N . VAL A 1 85 ? 6.731 5.902 2.977 1.00 0.00 85 VAL A N 9
ATOM 19252 C CA . VAL A 1 85 ? 6.518 6.822 1.866 1.00 0.00 85 VAL A CA 9
ATOM 19253 C C . VAL A 1 85 ? 7.001 8.227 2.194 1.00 0.00 85 VAL A C 9
ATOM 19254 O O . VAL A 1 85 ? 7.021 8.646 3.350 1.00 0.00 85 VAL A O 9
ATOM 19267 N N . LYS A 1 86 ? 7.423 8.926 1.153 1.00 0.00 86 LYS A N 9
ATOM 19268 C CA . LYS A 1 86 ? 7.946 10.272 1.279 1.00 0.00 86 LYS A CA 9
ATOM 19269 C C . LYS A 1 86 ? 7.211 11.226 0.341 1.00 0.00 86 LYS A C 9
ATOM 19270 O O . LYS A 1 86 ? 7.251 11.051 -0.869 1.00 0.00 86 LYS A O 9
ATOM 19289 N N . ILE A 1 87 ? 6.551 12.240 0.891 1.00 0.00 87 ILE A N 9
ATOM 19290 C CA . ILE A 1 87 ? 5.830 13.199 0.056 1.00 0.00 87 ILE A CA 9
ATOM 19291 C C . ILE A 1 87 ? 6.544 14.543 0.011 1.00 0.00 87 ILE A C 9
ATOM 19292 O O . ILE A 1 87 ? 7.128 14.981 1.003 1.00 0.00 87 ILE A O 9
ATOM 19308 N N . ASP A 1 88 ? 6.485 15.202 -1.144 1.00 0.00 88 ASP A N 9
ATOM 19309 C CA . ASP A 1 88 ? 7.115 16.502 -1.311 1.00 0.00 88 ASP A CA 9
ATOM 19310 C C . ASP A 1 88 ? 6.140 17.474 -1.959 1.00 0.00 88 ASP A C 9
ATOM 19311 O O . ASP A 1 88 ? 5.663 17.232 -3.063 1.00 0.00 88 ASP A O 9
ATOM 19320 N N . GLU A 1 89 ? 5.851 18.577 -1.278 1.00 0.00 89 GLU A N 9
ATOM 19321 C CA . GLU A 1 89 ? 4.931 19.569 -1.818 1.00 0.00 89 GLU A CA 9
ATOM 19322 C C . GLU A 1 89 ? 5.679 20.785 -2.324 1.00 0.00 89 GLU A C 9
ATOM 19323 O O . GLU A 1 89 ? 6.269 21.549 -1.559 1.00 0.00 89 GLU A O 9
ATOM 19335 N N . LYS A 1 90 ? 5.623 20.952 -3.629 1.00 0.00 90 LYS A N 9
ATOM 19336 C CA . LYS A 1 90 ? 6.257 22.064 -4.309 1.00 0.00 90 LYS A CA 9
ATOM 19337 C C . LYS A 1 90 ? 5.260 22.676 -5.272 1.00 0.00 90 LYS A C 9
ATOM 19338 O O . LYS A 1 90 ? 4.075 22.361 -5.207 1.00 0.00 90 LYS A O 9
ATOM 19357 N N . ASP A 1 91 ? 5.750 23.544 -6.151 1.00 0.00 91 ASP A N 9
ATOM 19358 C CA . ASP A 1 91 ? 4.932 24.226 -7.164 1.00 0.00 91 ASP A CA 9
ATOM 19359 C C . ASP A 1 91 ? 3.465 23.782 -7.197 1.00 0.00 91 ASP A C 9
ATOM 19360 O O . ASP A 1 91 ? 2.563 24.618 -7.260 1.00 0.00 91 ASP A O 9
ATOM 19369 N N . ASP A 1 92 ? 3.230 22.472 -7.156 1.00 0.00 92 ASP A N 9
ATOM 19370 C CA . ASP A 1 92 ? 1.874 21.929 -7.186 1.00 0.00 92 ASP A CA 9
ATOM 19371 C C . ASP A 1 92 ? 1.934 20.433 -7.442 1.00 0.00 92 ASP A C 9
ATOM 19372 O O . ASP A 1 92 ? 1.158 19.659 -6.883 1.00 0.00 92 ASP A O 9
ATOM 19381 N N . GLY A 1 93 ? 2.884 20.037 -8.279 1.00 0.00 93 GLY A N 9
ATOM 19382 C CA . GLY A 1 93 ? 3.061 18.633 -8.585 1.00 0.00 93 GLY A CA 9
ATOM 19383 C C . GLY A 1 93 ? 3.967 17.970 -7.575 1.00 0.00 93 GLY A C 9
ATOM 19384 O O . GLY A 1 93 ? 5.185 18.117 -7.638 1.00 0.00 93 GLY A O 9
ATOM 19388 N N . LEU A 1 94 ? 3.373 17.268 -6.620 1.00 0.00 94 LEU A N 9
ATOM 19389 C CA . LEU A 1 94 ? 4.143 16.618 -5.570 1.00 0.00 94 LEU A CA 9
ATOM 19390 C C . LEU A 1 94 ? 4.464 15.163 -5.895 1.00 0.00 94 LEU A C 9
ATOM 19391 O O . LEU A 1 94 ? 3.577 14.367 -6.198 1.00 0.00 94 LEU A O 9
ATOM 19407 N N . HIS A 1 95 ? 5.749 14.827 -5.805 1.00 0.00 95 HIS A N 9
ATOM 19408 C CA . HIS A 1 95 ? 6.223 13.470 -6.064 1.00 0.00 95 HIS A CA 9
ATOM 19409 C C . HIS A 1 95 ? 6.455 12.736 -4.750 1.00 0.00 95 HIS A C 9
ATOM 19410 O O . HIS A 1 95 ? 6.875 13.335 -3.761 1.00 0.00 95 HIS A O 9
ATOM 19425 N N . LEU A 1 96 ? 6.158 11.443 -4.737 1.00 0.00 96 LEU A N 9
ATOM 19426 C CA . LEU A 1 96 ? 6.316 10.642 -3.532 1.00 0.00 96 LEU A CA 9
ATOM 19427 C C . LEU A 1 96 ? 7.460 9.641 -3.644 1.00 0.00 96 LEU A C 9
ATOM 19428 O O . LEU A 1 96 ? 7.668 9.028 -4.689 1.00 0.00 96 LEU A O 9
ATOM 19444 N N . THR A 1 97 ? 8.181 9.464 -2.542 1.00 0.00 97 THR A N 9
ATOM 19445 C CA . THR A 1 97 ? 9.287 8.515 -2.483 1.00 0.00 97 THR A CA 9
ATOM 19446 C C . THR A 1 97 ? 8.996 7.464 -1.417 1.00 0.00 97 THR A C 9
ATOM 19447 O O . THR A 1 97 ? 8.824 7.786 -0.247 1.00 0.00 97 THR A O 9
ATOM 19458 N N . GLY A 1 98 ? 8.920 6.214 -1.834 1.00 0.00 98 GLY A N 9
ATOM 19459 C CA . GLY A 1 98 ? 8.614 5.134 -0.908 1.00 0.00 98 GLY A CA 9
ATOM 19460 C C . GLY A 1 98 ? 9.667 4.040 -0.861 1.00 0.00 98 GLY A C 9
ATOM 19461 O O . GLY A 1 98 ? 10.337 3.766 -1.853 1.00 0.00 98 GLY A O 9
ATOM 19465 N N . THR A 1 99 ? 9.811 3.423 0.310 1.00 0.00 99 THR A N 9
ATOM 19466 C CA . THR A 1 99 ? 10.786 2.354 0.519 1.00 0.00 99 THR A CA 9
ATOM 19467 C C . THR A 1 99 ? 10.103 1.044 0.911 1.00 0.00 99 THR A C 9
ATOM 19468 O O . THR A 1 99 ? 9.125 1.046 1.659 1.00 0.00 99 THR A O 9
ATOM 19479 N N . ALA A 1 100 ? 10.632 -0.074 0.417 1.00 0.00 100 ALA A N 9
ATOM 19480 C CA . ALA A 1 100 ? 10.078 -1.388 0.737 1.00 0.00 100 ALA A CA 9
ATOM 19481 C C . ALA A 1 100 ? 11.187 -2.384 1.077 1.00 0.00 100 ALA A C 9
ATOM 19482 O O . ALA A 1 100 ? 12.181 -2.484 0.363 1.00 0.00 100 ALA A O 9
ATOM 19489 N N . MET A 1 101 ? 11.011 -3.119 2.173 1.00 0.00 101 MET A N 9
ATOM 19490 C CA . MET A 1 101 ? 12.002 -4.107 2.605 1.00 0.00 101 MET A CA 9
ATOM 19491 C C . MET A 1 101 ? 11.343 -5.448 2.907 1.00 0.00 101 MET A C 9
ATOM 19492 O O . MET A 1 101 ? 10.153 -5.504 3.212 1.00 0.00 101 MET A O 9
ATOM 19506 N N . GLY A 1 102 ? 12.115 -6.533 2.814 1.00 0.00 102 GLY A N 9
ATOM 19507 C CA . GLY A 1 102 ? 11.558 -7.845 3.075 1.00 0.00 102 GLY A CA 9
ATOM 19508 C C . GLY A 1 102 ? 11.167 -8.548 1.798 1.00 0.00 102 GLY A C 9
ATOM 19509 O O . GLY A 1 102 ? 10.019 -8.956 1.628 1.00 0.00 102 GLY A O 9
ATOM 19513 N N . GLU A 1 103 ? 12.122 -8.675 0.888 1.00 0.00 103 GLU A N 9
ATOM 19514 C CA . GLU A 1 103 ? 11.868 -9.313 -0.392 1.00 0.00 103 GLU A CA 9
ATOM 19515 C C . GLU A 1 103 ? 12.196 -10.801 -0.349 1.00 0.00 103 GLU A C 9
ATOM 19516 O O . GLU A 1 103 ? 13.348 -11.192 -0.164 1.00 0.00 103 GLU A O 9
ATOM 19528 N N . GLU A 1 104 ? 11.164 -11.625 -0.528 1.00 0.00 104 GLU A N 9
ATOM 19529 C CA . GLU A 1 104 ? 11.312 -13.078 -0.517 1.00 0.00 104 GLU A CA 9
ATOM 19530 C C . GLU A 1 104 ? 9.944 -13.757 -0.589 1.00 0.00 104 GLU A C 9
ATOM 19531 O O . GLU A 1 104 ? 9.521 -14.424 0.356 1.00 0.00 104 GLU A O 9
ATOM 19543 N N . ILE A 1 105 ? 9.251 -13.581 -1.713 1.00 0.00 105 ILE A N 9
ATOM 19544 C CA . ILE A 1 105 ? 7.932 -14.179 -1.891 1.00 0.00 105 ILE A CA 9
ATOM 19545 C C . ILE A 1 105 ? 8.036 -15.689 -2.101 1.00 0.00 105 ILE A C 9
ATOM 19546 O O . ILE A 1 105 ? 8.881 -16.162 -2.861 1.00 0.00 105 ILE A O 9
ATOM 19562 N N . LYS A 1 106 ? 7.168 -16.437 -1.430 1.00 0.00 106 LYS A N 9
ATOM 19563 C CA . LYS A 1 106 ? 7.159 -17.891 -1.550 1.00 0.00 106 LYS A CA 9
ATOM 19564 C C . LYS A 1 106 ? 5.792 -18.382 -2.018 1.00 0.00 106 LYS A C 9
ATOM 19565 O O . LYS A 1 106 ? 4.759 -17.843 -1.619 1.00 0.00 106 LYS A O 9
ATOM 19584 N N . GLU A 1 107 ? 5.791 -19.406 -2.866 1.00 0.00 107 GLU A N 9
ATOM 19585 C CA . GLU A 1 107 ? 4.547 -19.968 -3.386 1.00 0.00 107 GLU A CA 9
ATOM 19586 C C . GLU A 1 107 ? 3.598 -20.332 -2.248 1.00 0.00 107 GLU A C 9
ATOM 19587 O O . GLU A 1 107 ? 3.812 -21.315 -1.539 1.00 0.00 107 GLU A O 9
ATOM 19599 N N . GLY A 1 108 ? 2.553 -19.529 -2.076 1.00 0.00 108 GLY A N 9
ATOM 19600 C CA . GLY A 1 108 ? 1.593 -19.781 -1.018 1.00 0.00 108 GLY A CA 9
ATOM 19601 C C . GLY A 1 108 ? 2.206 -19.630 0.360 1.00 0.00 108 GLY A C 9
ATOM 19602 O O . GLY A 1 108 ? 1.901 -20.398 1.271 1.00 0.00 108 GLY A O 9
ATOM 19606 N N . HIS A 1 109 ? 3.079 -18.638 0.507 1.00 0.00 109 HIS A N 9
ATOM 19607 C CA . HIS A 1 109 ? 3.746 -18.387 1.780 1.00 0.00 109 HIS A CA 9
ATOM 19608 C C . HIS A 1 109 ? 2.810 -17.700 2.768 1.00 0.00 109 HIS A C 9
ATOM 19609 O O . HIS A 1 109 ? 2.492 -16.520 2.620 1.00 0.00 109 HIS A O 9
ATOM 19624 N N . GLU A 1 110 ? 2.377 -18.445 3.782 1.00 0.00 110 GLU A N 9
ATOM 19625 C CA . GLU A 1 110 ? 1.482 -17.909 4.803 1.00 0.00 110 GLU A CA 9
ATOM 19626 C C . GLU A 1 110 ? 0.164 -17.440 4.190 1.00 0.00 110 GLU A C 9
ATOM 19627 O O . GLU A 1 110 ? 0.136 -16.499 3.399 1.00 0.00 110 GLU A O 9
ATOM 19639 N N . ARG A 1 111 ? -0.925 -18.105 4.564 1.00 0.00 111 ARG A N 9
ATOM 19640 C CA . ARG A 1 111 ? -2.248 -17.757 4.054 1.00 0.00 111 ARG A CA 9
ATOM 19641 C C . ARG A 1 111 ? -3.100 -17.105 5.139 1.00 0.00 111 ARG A C 9
ATOM 19642 O O . ARG A 1 111 ? -3.110 -17.551 6.286 1.00 0.00 111 ARG A O 9
ATOM 19663 N N . ARG A 1 112 ? -3.818 -16.049 4.767 1.00 0.00 112 ARG A N 9
ATOM 19664 C CA . ARG A 1 112 ? -4.677 -15.336 5.705 1.00 0.00 112 ARG A CA 9
ATOM 19665 C C . ARG A 1 112 ? -6.005 -14.965 5.048 1.00 0.00 112 ARG A C 9
ATOM 19666 O O . ARG A 1 112 ? -7.057 -15.488 5.412 1.00 0.00 112 ARG A O 9
ATOM 19687 N N . ASP A 1 113 ? -5.943 -14.066 4.070 1.00 0.00 113 ASP A N 9
ATOM 19688 C CA . ASP A 1 113 ? -7.134 -13.629 3.352 1.00 0.00 113 ASP A CA 9
ATOM 19689 C C . ASP A 1 113 ? -6.921 -13.753 1.847 1.00 0.00 113 ASP A C 9
ATOM 19690 O O . ASP A 1 113 ? -5.811 -13.555 1.352 1.00 0.00 113 ASP A O 9
ATOM 19699 N N . GLU A 1 114 ? -7.983 -14.094 1.122 1.00 0.00 114 GLU A N 9
ATOM 19700 C CA . GLU A 1 114 ? -7.889 -14.255 -0.324 1.00 0.00 114 GLU A CA 9
ATOM 19701 C C . GLU A 1 114 ? -8.837 -13.313 -1.063 1.00 0.00 114 GLU A C 9
ATOM 19702 O O . GLU A 1 114 ? -10.038 -13.562 -1.137 1.00 0.00 114 GLU A O 9
ATOM 19714 N N . VAL A 1 115 ? -8.279 -12.247 -1.629 1.00 0.00 115 VAL A N 9
ATOM 19715 C CA . VAL A 1 115 ? -9.052 -11.275 -2.391 1.00 0.00 115 VAL A CA 9
ATOM 19716 C C . VAL A 1 115 ? -8.944 -11.583 -3.880 1.00 0.00 115 VAL A C 9
ATOM 19717 O O . VAL A 1 115 ? -7.844 -11.641 -4.429 1.00 0.00 115 VAL A O 9
ATOM 19730 N N . LYS A 1 116 ? -10.082 -11.800 -4.527 1.00 0.00 116 LYS A N 9
ATOM 19731 C CA . LYS A 1 116 ? -10.100 -12.121 -5.948 1.00 0.00 116 LYS A CA 9
ATOM 19732 C C . LYS A 1 116 ? -9.637 -10.945 -6.807 1.00 0.00 116 LYS A C 9
ATOM 19733 O O . LYS A 1 116 ? -9.437 -11.099 -8.012 1.00 0.00 116 LYS A O 9
ATOM 19752 N N . ALA A 1 117 ? -9.461 -9.773 -6.197 1.00 0.00 117 ALA A N 9
ATOM 19753 C CA . ALA A 1 117 ? -9.015 -8.599 -6.946 1.00 0.00 117 ALA A CA 9
ATOM 19754 C C . ALA A 1 117 ? -8.875 -7.373 -6.053 1.00 0.00 117 ALA A C 9
ATOM 19755 O O . ALA A 1 117 ? -9.345 -7.361 -4.917 1.00 0.00 117 ALA A O 9
ATOM 19762 N N . VAL A 1 118 ? -8.228 -6.339 -6.584 1.00 0.00 118 VAL A N 9
ATOM 19763 C CA . VAL A 1 118 ? -8.026 -5.095 -5.850 1.00 0.00 118 VAL A CA 9
ATOM 19764 C C . VAL A 1 118 ? -8.709 -3.932 -6.566 1.00 0.00 118 VAL A C 9
ATOM 19765 O O . VAL A 1 118 ? -8.261 -3.495 -7.626 1.00 0.00 118 VAL A O 9
ATOM 19778 N N . THR A 1 119 ? -9.796 -3.435 -5.984 1.00 0.00 119 THR A N 9
ATOM 19779 C CA . THR A 1 119 ? -10.536 -2.325 -6.575 1.00 0.00 119 THR A CA 9
ATOM 19780 C C . THR A 1 119 ? -10.486 -1.087 -5.683 1.00 0.00 119 THR A C 9
ATOM 19781 O O . THR A 1 119 ? -11.182 -1.015 -4.671 1.00 0.00 119 THR A O 9
ATOM 19792 N N . PHE A 1 120 ? -9.672 -0.109 -6.076 1.00 0.00 120 PHE A N 9
ATOM 19793 C CA . PHE A 1 120 ? -9.538 1.140 -5.322 1.00 0.00 120 PHE A CA 9
ATOM 19794 C C . PHE A 1 120 ? -10.899 1.647 -4.850 1.00 0.00 120 PHE A C 9
ATOM 19795 O O . PHE A 1 120 ? -11.716 2.088 -5.659 1.00 0.00 120 PHE A O 9
ATOM 19812 N N . HIS A 1 121 ? -11.139 1.601 -3.538 1.00 0.00 121 HIS A N 9
ATOM 19813 C CA . HIS A 1 121 ? -12.408 2.084 -2.987 1.00 0.00 121 HIS A CA 9
ATOM 19814 C C . HIS A 1 121 ? -12.606 3.514 -3.442 1.00 0.00 121 HIS A C 9
ATOM 19815 O O . HIS A 1 121 ? -13.686 3.942 -3.847 1.00 0.00 121 HIS A O 9
ATOM 19830 N N . MET A 1 122 ? -11.497 4.218 -3.362 1.00 0.00 122 MET A N 9
ATOM 19831 C CA . MET A 1 122 ? -11.378 5.608 -3.739 1.00 0.00 122 MET A CA 9
ATOM 19832 C C . MET A 1 122 ? -9.894 5.924 -3.835 1.00 0.00 122 MET A C 9
ATOM 19833 O O . MET A 1 122 ? -9.460 6.690 -4.695 1.00 0.00 122 MET A O 9
ATOM 19847 N N . MET A 1 123 ? -9.114 5.296 -2.944 1.00 0.00 123 MET A N 9
ATOM 19848 C CA . MET A 1 123 ? -7.677 5.477 -2.926 1.00 0.00 123 MET A CA 9
ATOM 19849 C C . MET A 1 123 ? -7.346 6.954 -2.900 1.00 0.00 123 MET A C 9
ATOM 19850 O O . MET A 1 123 ? -6.878 7.524 -3.885 1.00 0.00 123 MET A O 9
ATOM 19864 N N . GLU A 1 124 ? -7.617 7.570 -1.760 1.00 0.00 124 GLU A N 9
ATOM 19865 C CA . GLU A 1 124 ? -7.371 8.990 -1.585 1.00 0.00 124 GLU A CA 9
ATOM 19866 C C . GLU A 1 124 ? -7.244 9.325 -0.110 1.00 0.00 124 GLU A C 9
ATOM 19867 O O . GLU A 1 124 ? -7.895 8.707 0.734 1.00 0.00 124 GLU A O 9
ATOM 19879 N N . ILE A 1 125 ? -6.405 10.298 0.199 1.00 0.00 125 ILE A N 9
ATOM 19880 C CA . ILE A 1 125 ? -6.202 10.698 1.577 1.00 0.00 125 ILE A CA 9
ATOM 19881 C C . ILE A 1 125 ? -7.065 11.901 1.935 1.00 0.00 125 ILE A C 9
ATOM 19882 O O . ILE A 1 125 ? -6.861 13.002 1.421 1.00 0.00 125 ILE A O 9
ATOM 19898 N N . LEU A 1 126 ? -8.016 11.688 2.835 1.00 0.00 126 LEU A N 9
ATOM 19899 C CA . LEU A 1 126 ? -8.896 12.762 3.278 1.00 0.00 126 LEU A CA 9
ATOM 19900 C C . LEU A 1 126 ? -8.458 13.242 4.655 1.00 0.00 126 LEU A C 9
ATOM 19901 O O . LEU A 1 126 ? -8.128 12.433 5.522 1.00 0.00 126 LEU A O 9
ATOM 19917 N N . ASP A 1 127 ? -8.428 14.556 4.851 1.00 0.00 127 ASP A N 9
ATOM 19918 C CA . ASP A 1 127 ? -7.993 15.108 6.127 1.00 0.00 127 ASP A CA 9
ATOM 19919 C C . ASP A 1 127 ? -9.166 15.438 7.046 1.00 0.00 127 ASP A C 9
ATOM 19920 O O . ASP A 1 127 ? -10.032 16.245 6.707 1.00 0.00 127 ASP A O 9
ATOM 19929 N N . GLU A 1 128 ? -9.158 14.824 8.224 1.00 0.00 128 GLU A N 9
ATOM 19930 C CA . GLU A 1 128 ? -10.189 15.057 9.229 1.00 0.00 128 GLU A CA 9
ATOM 19931 C C . GLU A 1 128 ? -9.548 15.479 10.549 1.00 0.00 128 GLU A C 9
ATOM 19932 O O . GLU A 1 128 ? -8.662 14.792 11.056 1.00 0.00 128 GLU A O 9
ATOM 19944 N N . ASP A 1 129 ? -9.986 16.603 11.108 1.00 0.00 129 ASP A N 9
ATOM 19945 C CA . ASP A 1 129 ? -9.428 17.076 12.373 1.00 0.00 129 ASP A CA 9
ATOM 19946 C C . ASP A 1 129 ? -7.930 17.329 12.245 1.00 0.00 129 ASP A C 9
ATOM 19947 O O . ASP A 1 129 ? -7.203 17.332 13.238 1.00 0.00 129 ASP A O 9
ATOM 19956 N N . GLY A 1 130 ? -7.472 17.504 11.016 1.00 0.00 130 GLY A N 9
ATOM 19957 C CA . GLY A 1 130 ? -6.057 17.713 10.774 1.00 0.00 130 GLY A CA 9
ATOM 19958 C C . GLY A 1 130 ? -5.329 16.393 10.601 1.00 0.00 130 GLY A C 9
ATOM 19959 O O . GLY A 1 130 ? -4.117 16.360 10.390 1.00 0.00 130 GLY A O 9
ATOM 19963 N N . LEU A 1 131 ? -6.089 15.303 10.687 1.00 0.00 131 LEU A N 9
ATOM 19964 C CA . LEU A 1 131 ? -5.552 13.961 10.537 1.00 0.00 131 LEU A CA 9
ATOM 19965 C C . LEU A 1 131 ? -5.774 13.468 9.112 1.00 0.00 131 LEU A C 9
ATOM 19966 O O . LEU A 1 131 ? -6.772 13.807 8.485 1.00 0.00 131 LEU A O 9
ATOM 19982 N N . ILE A 1 132 ? -4.839 12.675 8.603 1.00 0.00 132 ILE A N 9
ATOM 19983 C CA . ILE A 1 132 ? -4.945 12.154 7.244 1.00 0.00 132 ILE A CA 9
ATOM 19984 C C . ILE A 1 132 ? -5.455 10.729 7.242 1.00 0.00 132 ILE A C 9
ATOM 19985 O O . ILE A 1 132 ? -4.996 9.902 8.023 1.00 0.00 132 ILE A O 9
ATOM 20001 N N . LYS A 1 133 ? -6.388 10.439 6.343 1.00 0.00 133 LYS A N 9
ATOM 20002 C CA . LYS A 1 133 ? -6.922 9.095 6.231 1.00 0.00 133 LYS A CA 9
ATOM 20003 C C . LYS A 1 133 ? -6.993 8.657 4.771 1.00 0.00 133 LYS A C 9
ATOM 20004 O O . LYS A 1 133 ? -7.423 9.415 3.905 1.00 0.00 133 LYS A O 9
ATOM 20023 N N . ALA A 1 134 ? -6.589 7.420 4.517 1.00 0.00 134 ALA A N 9
ATOM 20024 C CA . ALA A 1 134 ? -6.614 6.845 3.169 1.00 0.00 134 ALA A CA 9
ATOM 20025 C C . ALA A 1 134 ? -7.562 5.640 3.124 1.00 0.00 134 ALA A C 9
ATOM 20026 O O . ALA A 1 134 ? -7.666 4.907 4.104 1.00 0.00 134 ALA A O 9
ATOM 20033 N N . ARG A 1 135 ? -8.274 5.445 2.007 1.00 0.00 135 ARG A N 9
ATOM 20034 C CA . ARG A 1 135 ? -9.228 4.326 1.913 1.00 0.00 135 ARG A CA 9
ATOM 20035 C C . ARG A 1 135 ? -9.078 3.471 0.650 1.00 0.00 135 ARG A C 9
ATOM 20036 O O . ARG A 1 135 ? -9.197 3.972 -0.469 1.00 0.00 135 ARG A O 9
ATOM 20057 N N . VAL A 1 136 ? -8.834 2.162 0.843 1.00 0.00 136 VAL A N 9
ATOM 20058 C CA . VAL A 1 136 ? -8.694 1.234 -0.284 1.00 0.00 136 VAL A CA 9
ATOM 20059 C C . VAL A 1 136 ? -9.560 -0.041 -0.150 1.00 0.00 136 VAL A C 9
ATOM 20060 O O . VAL A 1 136 ? -9.331 -0.867 0.731 1.00 0.00 136 VAL A O 9
ATOM 20073 N N . ILE A 1 137 ? -10.511 -0.196 -1.080 1.00 0.00 137 ILE A N 9
ATOM 20074 C CA . ILE A 1 137 ? -11.410 -1.356 -1.176 1.00 0.00 137 ILE A CA 9
ATOM 20075 C C . ILE A 1 137 ? -10.748 -2.470 -1.973 1.00 0.00 137 ILE A C 9
ATOM 20076 O O . ILE A 1 137 ? -10.037 -2.224 -2.947 1.00 0.00 137 ILE A O 9
ATOM 20092 N N . LEU A 1 138 ? -10.970 -3.689 -1.531 1.00 0.00 138 LEU A N 9
ATOM 20093 C CA . LEU A 1 138 ? -10.397 -4.858 -2.160 1.00 0.00 138 LEU A CA 9
ATOM 20094 C C . LEU A 1 138 ? -11.492 -5.876 -2.445 1.00 0.00 138 LEU A C 9
ATOM 20095 O O . LEU A 1 138 ? -12.508 -5.899 -1.760 1.00 0.00 138 LEU A O 9
ATOM 20111 N N . ASP A 1 139 ? -11.314 -6.683 -3.481 1.00 0.00 139 ASP A N 9
ATOM 20112 C CA . ASP A 1 139 ? -12.336 -7.650 -3.865 1.00 0.00 139 ASP A CA 9
ATOM 20113 C C . ASP A 1 139 ? -12.258 -8.926 -3.034 1.00 0.00 139 ASP A C 9
ATOM 20114 O O . ASP A 1 139 ? -11.179 -9.454 -2.767 1.00 0.00 139 ASP A O 9
ATOM 20123 N N . LEU A 1 140 ? -13.436 -9.398 -2.622 1.00 0.00 140 LEU A N 9
ATOM 20124 C CA . LEU A 1 140 ? -13.573 -10.600 -1.807 1.00 0.00 140 LEU A CA 9
ATOM 20125 C C . LEU A 1 140 ? -12.616 -11.700 -2.251 1.00 0.00 140 LEU A C 9
ATOM 20126 O O . LEU A 1 140 ? -12.079 -12.402 -1.372 1.00 0.00 140 LEU A O 9
ATOM 20143 N N . MET A 1 1 ? -10.527 1.246 14.028 1.00 0.00 1 MET A N 10
ATOM 20144 C CA . MET A 1 1 ? -9.883 1.885 15.205 1.00 0.00 1 MET A CA 10
ATOM 20145 C C . MET A 1 1 ? -8.384 1.609 15.232 1.00 0.00 1 MET A C 10
ATOM 20146 O O . MET A 1 1 ? -7.868 0.848 14.415 1.00 0.00 1 MET A O 10
ATOM 20162 N N . LYS A 1 2 ? -7.689 2.232 16.177 1.00 0.00 2 LYS A N 10
ATOM 20163 C CA . LYS A 1 2 ? -6.249 2.055 16.312 1.00 0.00 2 LYS A CA 10
ATOM 20164 C C . LYS A 1 2 ? -5.516 2.560 15.072 1.00 0.00 2 LYS A C 10
ATOM 20165 O O . LYS A 1 2 ? -4.414 2.108 14.764 1.00 0.00 2 LYS A O 10
ATOM 20184 N N . GLY A 1 3 ? -6.132 3.504 14.366 1.00 0.00 3 GLY A N 10
ATOM 20185 C CA . GLY A 1 3 ? -5.518 4.056 13.173 1.00 0.00 3 GLY A CA 10
ATOM 20186 C C . GLY A 1 3 ? -5.983 3.381 11.895 1.00 0.00 3 GLY A C 10
ATOM 20187 O O . GLY A 1 3 ? -5.702 3.863 10.800 1.00 0.00 3 GLY A O 10
ATOM 20191 N N . PHE A 1 4 ? -6.692 2.263 12.027 1.00 0.00 4 PHE A N 10
ATOM 20192 C CA . PHE A 1 4 ? -7.187 1.538 10.861 1.00 0.00 4 PHE A CA 10
ATOM 20193 C C . PHE A 1 4 ? -8.584 0.968 11.114 1.00 0.00 4 PHE A C 10
ATOM 20194 O O . PHE A 1 4 ? -8.872 0.460 12.198 1.00 0.00 4 PHE A O 10
ATOM 20211 N N . GLU A 1 5 ? -9.444 1.048 10.103 1.00 0.00 5 GLU A N 10
ATOM 20212 C CA . GLU A 1 5 ? -10.809 0.533 10.205 1.00 0.00 5 GLU A CA 10
ATOM 20213 C C . GLU A 1 5 ? -11.279 0.007 8.852 1.00 0.00 5 GLU A C 10
ATOM 20214 O O . GLU A 1 5 ? -11.065 0.644 7.825 1.00 0.00 5 GLU A O 10
ATOM 20226 N N . PHE A 1 6 ? -11.904 -1.163 8.846 1.00 0.00 6 PHE A N 10
ATOM 20227 C CA . PHE A 1 6 ? -12.372 -1.760 7.598 1.00 0.00 6 PHE A CA 10
ATOM 20228 C C . PHE A 1 6 ? -13.893 -1.853 7.541 1.00 0.00 6 PHE A C 10
ATOM 20229 O O . PHE A 1 6 ? -14.555 -2.061 8.557 1.00 0.00 6 PHE A O 10
ATOM 20246 N N . PHE A 1 7 ? -14.436 -1.721 6.331 1.00 0.00 7 PHE A N 10
ATOM 20247 C CA . PHE A 1 7 ? -15.876 -1.813 6.120 1.00 0.00 7 PHE A CA 10
ATOM 20248 C C . PHE A 1 7 ? -16.205 -3.110 5.387 1.00 0.00 7 PHE A C 10
ATOM 20249 O O . PHE A 1 7 ? -15.467 -3.534 4.496 1.00 0.00 7 PHE A O 10
ATOM 20266 N N . ASP A 1 8 ? -17.295 -3.755 5.786 1.00 0.00 8 ASP A N 10
ATOM 20267 C CA . ASP A 1 8 ? -17.693 -5.026 5.187 1.00 0.00 8 ASP A CA 10
ATOM 20268 C C . ASP A 1 8 ? -18.494 -4.847 3.900 1.00 0.00 8 ASP A C 10
ATOM 20269 O O . ASP A 1 8 ? -19.685 -4.537 3.931 1.00 0.00 8 ASP A O 10
ATOM 20278 N N . VAL A 1 9 ? -17.833 -5.087 2.772 1.00 0.00 9 VAL A N 10
ATOM 20279 C CA . VAL A 1 9 ? -18.475 -5.001 1.465 1.00 0.00 9 VAL A CA 10
ATOM 20280 C C . VAL A 1 9 ? -18.693 -6.399 0.911 1.00 0.00 9 VAL A C 10
ATOM 20281 O O . VAL A 1 9 ? -17.919 -7.314 1.195 1.00 0.00 9 VAL A O 10
ATOM 20294 N N . THR A 1 10 ? -19.725 -6.559 0.099 1.00 0.00 10 THR A N 10
ATOM 20295 C CA . THR A 1 10 ? -19.996 -7.847 -0.506 1.00 0.00 10 THR A CA 10
ATOM 20296 C C . THR A 1 10 ? -19.226 -7.971 -1.818 1.00 0.00 10 THR A C 10
ATOM 20297 O O . THR A 1 10 ? -19.526 -7.259 -2.776 1.00 0.00 10 THR A O 10
ATOM 20308 N N . ALA A 1 11 ? -18.213 -8.854 -1.843 1.00 0.00 11 ALA A N 10
ATOM 20309 C CA . ALA A 1 11 ? -17.365 -9.054 -3.025 1.00 0.00 11 ALA A CA 10
ATOM 20310 C C . ALA A 1 11 ? -16.017 -8.394 -2.794 1.00 0.00 11 ALA A C 10
ATOM 20311 O O . ALA A 1 11 ? -14.967 -8.967 -3.075 1.00 0.00 11 ALA A O 10
ATOM 20318 N N . ASP A 1 12 ? -16.075 -7.179 -2.270 1.00 0.00 12 ASP A N 10
ATOM 20319 C CA . ASP A 1 12 ? -14.883 -6.395 -1.969 1.00 0.00 12 ASP A CA 10
ATOM 20320 C C . ASP A 1 12 ? -14.862 -5.977 -0.501 1.00 0.00 12 ASP A C 10
ATOM 20321 O O . ASP A 1 12 ? -15.857 -6.089 0.209 1.00 0.00 12 ASP A O 10
ATOM 20330 N N . ALA A 1 13 ? -13.720 -5.474 -0.064 1.00 0.00 13 ALA A N 10
ATOM 20331 C CA . ALA A 1 13 ? -13.553 -4.991 1.295 1.00 0.00 13 ALA A CA 10
ATOM 20332 C C . ALA A 1 13 ? -12.545 -3.849 1.301 1.00 0.00 13 ALA A C 10
ATOM 20333 O O . ALA A 1 13 ? -11.398 -4.045 0.917 1.00 0.00 13 ALA A O 10
ATOM 20340 N N . GLY A 1 14 ? -12.949 -2.669 1.749 1.00 0.00 14 GLY A N 10
ATOM 20341 C CA . GLY A 1 14 ? -12.015 -1.555 1.787 1.00 0.00 14 GLY A CA 10
ATOM 20342 C C . GLY A 1 14 ? -11.653 -1.184 3.200 1.00 0.00 14 GLY A C 10
ATOM 20343 O O . GLY A 1 14 ? -12.511 -1.134 4.081 1.00 0.00 14 GLY A O 10
ATOM 20347 N N . PHE A 1 15 ? -10.370 -0.946 3.421 1.00 0.00 15 PHE A N 10
ATOM 20348 C CA . PHE A 1 15 ? -9.883 -0.604 4.744 1.00 0.00 15 PHE A CA 10
ATOM 20349 C C . PHE A 1 15 ? -9.545 0.871 4.823 1.00 0.00 15 PHE A C 10
ATOM 20350 O O . PHE A 1 15 ? -9.284 1.520 3.810 1.00 0.00 15 PHE A O 10
ATOM 20367 N N . TRP A 1 16 ? -9.544 1.391 6.037 1.00 0.00 16 TRP A N 10
ATOM 20368 C CA . TRP A 1 16 ? -9.231 2.785 6.267 1.00 0.00 16 TRP A CA 10
ATOM 20369 C C . TRP A 1 16 ? -7.904 2.898 6.993 1.00 0.00 16 TRP A C 10
ATOM 20370 O O . TRP A 1 16 ? -7.670 2.218 7.989 1.00 0.00 16 TRP A O 10
ATOM 20391 N N . ALA A 1 17 ? -7.040 3.760 6.488 1.00 0.00 17 ALA A N 10
ATOM 20392 C CA . ALA A 1 17 ? -5.736 3.967 7.089 1.00 0.00 17 ALA A CA 10
ATOM 20393 C C . ALA A 1 17 ? -5.599 5.393 7.524 1.00 0.00 17 ALA A C 10
ATOM 20394 O O . ALA A 1 17 ? -6.205 6.294 6.954 1.00 0.00 17 ALA A O 10
ATOM 20401 N N . TYR A 1 18 ? -4.835 5.575 8.572 1.00 0.00 18 TYR A N 10
ATOM 20402 C CA . TYR A 1 18 ? -4.643 6.880 9.145 1.00 0.00 18 TYR A CA 10
ATOM 20403 C C . TYR A 1 18 ? -3.215 7.365 8.958 1.00 0.00 18 TYR A C 10
ATOM 20404 O O . TYR A 1 18 ? -2.305 6.576 8.705 1.00 0.00 18 TYR A O 10
ATOM 20422 N N . GLY A 1 19 ? -3.036 8.675 9.053 1.00 0.00 19 GLY A N 10
ATOM 20423 C CA . GLY A 1 19 ? -1.729 9.256 8.861 1.00 0.00 19 GLY A CA 10
ATOM 20424 C C . GLY A 1 19 ? -1.127 9.850 10.087 1.00 0.00 19 GLY A C 10
ATOM 20425 O O . GLY A 1 19 ? -1.642 9.740 11.199 1.00 0.00 19 GLY A O 10
ATOM 20429 N N . HIS A 1 20 ? -0.001 10.464 9.841 1.00 0.00 20 HIS A N 10
ATOM 20430 C CA . HIS A 1 20 ? 0.787 11.099 10.851 1.00 0.00 20 HIS A CA 10
ATOM 20431 C C . HIS A 1 20 ? 1.567 12.275 10.258 1.00 0.00 20 HIS A C 10
ATOM 20432 O O . HIS A 1 20 ? 2.330 12.944 10.953 1.00 0.00 20 HIS A O 10
ATOM 20447 N N . ASP A 1 21 ? 1.356 12.518 8.961 1.00 0.00 21 ASP A N 10
ATOM 20448 C CA . ASP A 1 21 ? 2.023 13.606 8.250 1.00 0.00 21 ASP A CA 10
ATOM 20449 C C . ASP A 1 21 ? 1.877 13.419 6.744 1.00 0.00 21 ASP A C 10
ATOM 20450 O O . ASP A 1 21 ? 2.802 13.690 5.979 1.00 0.00 21 ASP A O 10
ATOM 20459 N N . LEU A 1 22 ? 0.707 12.935 6.330 1.00 0.00 22 LEU A N 10
ATOM 20460 C CA . LEU A 1 22 ? 0.416 12.684 4.920 1.00 0.00 22 LEU A CA 10
ATOM 20461 C C . LEU A 1 22 ? 1.197 11.478 4.425 1.00 0.00 22 LEU A C 10
ATOM 20462 O O . LEU A 1 22 ? 0.621 10.522 3.909 1.00 0.00 22 LEU A O 10
ATOM 20478 N N . GLU A 1 23 ? 2.508 11.517 4.597 1.00 0.00 23 GLU A N 10
ATOM 20479 C CA . GLU A 1 23 ? 3.355 10.413 4.179 1.00 0.00 23 GLU A CA 10
ATOM 20480 C C . GLU A 1 23 ? 2.873 9.112 4.814 1.00 0.00 23 GLU A C 10
ATOM 20481 O O . GLU A 1 23 ? 2.823 8.073 4.167 1.00 0.00 23 GLU A O 10
ATOM 20493 N N . GLU A 1 24 ? 2.527 9.186 6.093 1.00 0.00 24 GLU A N 10
ATOM 20494 C CA . GLU A 1 24 ? 2.068 8.022 6.845 1.00 0.00 24 GLU A CA 10
ATOM 20495 C C . GLU A 1 24 ? 0.904 7.280 6.177 1.00 0.00 24 GLU A C 10
ATOM 20496 O O . GLU A 1 24 ? 0.922 6.051 6.097 1.00 0.00 24 GLU A O 10
ATOM 20508 N N . VAL A 1 25 ? -0.127 8.007 5.738 1.00 0.00 25 VAL A N 10
ATOM 20509 C CA . VAL A 1 25 ? -1.298 7.355 5.133 1.00 0.00 25 VAL A CA 10
ATOM 20510 C C . VAL A 1 25 ? -0.955 6.594 3.854 1.00 0.00 25 VAL A C 10
ATOM 20511 O O . VAL A 1 25 ? -1.478 5.504 3.620 1.00 0.00 25 VAL A O 10
ATOM 20524 N N . PHE A 1 26 ? -0.096 7.166 3.024 1.00 0.00 26 PHE A N 10
ATOM 20525 C CA . PHE A 1 26 ? 0.283 6.528 1.765 1.00 0.00 26 PHE A CA 10
ATOM 20526 C C . PHE A 1 26 ? 0.807 5.109 1.985 1.00 0.00 26 PHE A C 10
ATOM 20527 O O . PHE A 1 26 ? 0.308 4.155 1.387 1.00 0.00 26 PHE A O 10
ATOM 20544 N N . GLU A 1 27 ? 1.805 4.973 2.849 1.00 0.00 27 GLU A N 10
ATOM 20545 C CA . GLU A 1 27 ? 2.386 3.667 3.149 1.00 0.00 27 GLU A CA 10
ATOM 20546 C C . GLU A 1 27 ? 1.407 2.816 3.950 1.00 0.00 27 GLU A C 10
ATOM 20547 O O . GLU A 1 27 ? 1.368 1.594 3.803 1.00 0.00 27 GLU A O 10
ATOM 20559 N N . ASN A 1 28 ? 0.608 3.471 4.787 1.00 0.00 28 ASN A N 10
ATOM 20560 C CA . ASN A 1 28 ? -0.380 2.773 5.600 1.00 0.00 28 ASN A CA 10
ATOM 20561 C C . ASN A 1 28 ? -1.384 2.045 4.710 1.00 0.00 28 ASN A C 10
ATOM 20562 O O . ASN A 1 28 ? -1.947 1.023 5.100 1.00 0.00 28 ASN A O 10
ATOM 20573 N N . ALA A 1 29 ? -1.596 2.577 3.507 1.00 0.00 29 ALA A N 10
ATOM 20574 C CA . ALA A 1 29 ? -2.524 1.975 2.556 1.00 0.00 29 ALA A CA 10
ATOM 20575 C C . ALA A 1 29 ? -2.158 0.520 2.293 1.00 0.00 29 ALA A C 10
ATOM 20576 O O . ALA A 1 29 ? -3.018 -0.362 2.305 1.00 0.00 29 ALA A O 10
ATOM 20583 N N . ALA A 1 30 ? -0.872 0.276 2.068 1.00 0.00 30 ALA A N 10
ATOM 20584 C CA . ALA A 1 30 ? -0.385 -1.072 1.813 1.00 0.00 30 ALA A CA 10
ATOM 20585 C C . ALA A 1 30 ? -0.531 -1.943 3.057 1.00 0.00 30 ALA A C 10
ATOM 20586 O O . ALA A 1 30 ? -0.671 -3.162 2.960 1.00 0.00 30 ALA A O 10
ATOM 20593 N N . LEU A 1 31 ? -0.497 -1.307 4.225 1.00 0.00 31 LEU A N 10
ATOM 20594 C CA . LEU A 1 31 ? -0.624 -2.021 5.492 1.00 0.00 31 LEU A CA 10
ATOM 20595 C C . LEU A 1 31 ? -1.934 -2.800 5.558 1.00 0.00 31 LEU A C 10
ATOM 20596 O O . LEU A 1 31 ? -1.935 -4.014 5.763 1.00 0.00 31 LEU A O 10
ATOM 20612 N N . ALA A 1 32 ? -3.049 -2.096 5.387 1.00 0.00 32 ALA A N 10
ATOM 20613 C CA . ALA A 1 32 ? -4.365 -2.724 5.432 1.00 0.00 32 ALA A CA 10
ATOM 20614 C C . ALA A 1 32 ? -4.465 -3.877 4.436 1.00 0.00 32 ALA A C 10
ATOM 20615 O O . ALA A 1 32 ? -5.032 -4.926 4.741 1.00 0.00 32 ALA A O 10
ATOM 20622 N N . MET A 1 33 ? -3.916 -3.672 3.244 1.00 0.00 33 MET A N 10
ATOM 20623 C CA . MET A 1 33 ? -3.948 -4.692 2.200 1.00 0.00 33 MET A CA 10
ATOM 20624 C C . MET A 1 33 ? -3.012 -5.851 2.529 1.00 0.00 33 MET A C 10
ATOM 20625 O O . MET A 1 33 ? -3.401 -7.016 2.446 1.00 0.00 33 MET A O 10
ATOM 20639 N N . PHE A 1 34 ? -1.777 -5.526 2.899 1.00 0.00 34 PHE A N 10
ATOM 20640 C CA . PHE A 1 34 ? -0.789 -6.545 3.235 1.00 0.00 34 PHE A CA 10
ATOM 20641 C C . PHE A 1 34 ? -1.195 -7.311 4.490 1.00 0.00 34 PHE A C 10
ATOM 20642 O O . PHE A 1 34 ? -1.064 -8.533 4.551 1.00 0.00 34 PHE A O 10
ATOM 20659 N N . GLU A 1 35 ? -1.687 -6.585 5.489 1.00 0.00 35 GLU A N 10
ATOM 20660 C CA . GLU A 1 35 ? -2.112 -7.197 6.744 1.00 0.00 35 GLU A CA 10
ATOM 20661 C C . GLU A 1 35 ? -3.111 -8.324 6.496 1.00 0.00 35 GLU A C 10
ATOM 20662 O O . GLU A 1 35 ? -3.170 -9.293 7.252 1.00 0.00 35 GLU A O 10
ATOM 20674 N N . VAL A 1 36 ? -3.893 -8.188 5.430 1.00 0.00 36 VAL A N 10
ATOM 20675 C CA . VAL A 1 36 ? -4.890 -9.193 5.082 1.00 0.00 36 VAL A CA 10
ATOM 20676 C C . VAL A 1 36 ? -4.346 -10.177 4.052 1.00 0.00 36 VAL A C 10
ATOM 20677 O O . VAL A 1 36 ? -4.603 -11.378 4.130 1.00 0.00 36 VAL A O 10
ATOM 20690 N N . MET A 1 37 ? -3.594 -9.659 3.087 1.00 0.00 37 MET A N 10
ATOM 20691 C CA . MET A 1 37 ? -3.015 -10.493 2.039 1.00 0.00 37 MET A CA 10
ATOM 20692 C C . MET A 1 37 ? -2.115 -11.571 2.634 1.00 0.00 37 MET A C 10
ATOM 20693 O O . MET A 1 37 ? -2.085 -12.703 2.152 1.00 0.00 37 MET A O 10
ATOM 20707 N N . THR A 1 38 ? -1.382 -11.213 3.684 1.00 0.00 38 THR A N 10
ATOM 20708 C CA . THR A 1 38 ? -0.481 -12.155 4.343 1.00 0.00 38 THR A CA 10
ATOM 20709 C C . THR A 1 38 ? 0.255 -11.488 5.501 1.00 0.00 38 THR A C 10
ATOM 20710 O O . THR A 1 38 ? -0.037 -10.349 5.864 1.00 0.00 38 THR A O 10
ATOM 20721 N N . ASP A 1 39 ? 1.212 -12.207 6.080 1.00 0.00 39 ASP A N 10
ATOM 20722 C CA . ASP A 1 39 ? 1.990 -11.687 7.198 1.00 0.00 39 ASP A CA 10
ATOM 20723 C C . ASP A 1 39 ? 3.466 -12.044 7.048 1.00 0.00 39 ASP A C 10
ATOM 20724 O O . ASP A 1 39 ? 3.808 -13.104 6.521 1.00 0.00 39 ASP A O 10
ATOM 20733 N N . THR A 1 40 ? 4.338 -11.156 7.518 1.00 0.00 40 THR A N 10
ATOM 20734 C CA . THR A 1 40 ? 5.780 -11.385 7.437 1.00 0.00 40 THR A CA 10
ATOM 20735 C C . THR A 1 40 ? 6.154 -12.679 8.152 1.00 0.00 40 THR A C 10
ATOM 20736 O O . THR A 1 40 ? 6.979 -13.452 7.664 1.00 0.00 40 THR A O 10
ATOM 20747 N N . SER A 1 41 ? 5.533 -12.912 9.304 1.00 0.00 41 SER A N 10
ATOM 20748 C CA . SER A 1 41 ? 5.787 -14.117 10.088 1.00 0.00 41 SER A CA 10
ATOM 20749 C C . SER A 1 41 ? 7.191 -14.110 10.689 1.00 0.00 41 SER A C 10
ATOM 20750 O O . SER A 1 41 ? 7.348 -14.121 11.910 1.00 0.00 41 SER A O 10
ATOM 20758 N N . LEU A 1 42 ? 8.209 -14.098 9.833 1.00 0.00 42 LEU A N 10
ATOM 20759 C CA . LEU A 1 42 ? 9.592 -14.095 10.302 1.00 0.00 42 LEU A CA 10
ATOM 20760 C C . LEU A 1 42 ? 10.515 -13.370 9.326 1.00 0.00 42 LEU A C 10
ATOM 20761 O O . LEU A 1 42 ? 11.677 -13.745 9.165 1.00 0.00 42 LEU A O 10
ATOM 20777 N N . VAL A 1 43 ? 9.999 -12.329 8.684 1.00 0.00 43 VAL A N 10
ATOM 20778 C CA . VAL A 1 43 ? 10.786 -11.554 7.734 1.00 0.00 43 VAL A CA 10
ATOM 20779 C C . VAL A 1 43 ? 11.479 -10.384 8.426 1.00 0.00 43 VAL A C 10
ATOM 20780 O O . VAL A 1 43 ? 10.826 -9.460 8.911 1.00 0.00 43 VAL A O 10
ATOM 20793 N N . GLU A 1 44 ? 12.806 -10.436 8.472 1.00 0.00 44 GLU A N 10
ATOM 20794 C CA . GLU A 1 44 ? 13.595 -9.385 9.109 1.00 0.00 44 GLU A CA 10
ATOM 20795 C C . GLU A 1 44 ? 14.050 -8.339 8.095 1.00 0.00 44 GLU A C 10
ATOM 20796 O O . GLU A 1 44 ? 14.964 -7.559 8.365 1.00 0.00 44 GLU A O 10
ATOM 20808 N N . ALA A 1 45 ? 13.415 -8.333 6.927 1.00 0.00 45 ALA A N 10
ATOM 20809 C CA . ALA A 1 45 ? 13.754 -7.390 5.862 1.00 0.00 45 ALA A CA 10
ATOM 20810 C C . ALA A 1 45 ? 14.999 -7.846 5.111 1.00 0.00 45 ALA A C 10
ATOM 20811 O O . ALA A 1 45 ? 16.086 -7.300 5.299 1.00 0.00 45 ALA A O 10
ATOM 20818 N N . ALA A 1 46 ? 14.831 -8.856 4.265 1.00 0.00 46 ALA A N 10
ATOM 20819 C CA . ALA A 1 46 ? 15.937 -9.398 3.487 1.00 0.00 46 ALA A CA 10
ATOM 20820 C C . ALA A 1 46 ? 16.242 -8.526 2.277 1.00 0.00 46 ALA A C 10
ATOM 20821 O O . ALA A 1 46 ? 17.401 -8.241 1.978 1.00 0.00 46 ALA A O 10
ATOM 20828 N N . GLU A 1 47 ? 15.192 -8.118 1.578 1.00 0.00 47 GLU A N 10
ATOM 20829 C CA . GLU A 1 47 ? 15.336 -7.291 0.388 1.00 0.00 47 GLU A CA 10
ATOM 20830 C C . GLU A 1 47 ? 14.739 -5.914 0.605 1.00 0.00 47 GLU A C 10
ATOM 20831 O O . GLU A 1 47 ? 14.064 -5.672 1.601 1.00 0.00 47 GLU A O 10
ATOM 20843 N N . GLU A 1 48 ? 14.983 -5.018 -0.344 1.00 0.00 48 GLU A N 10
ATOM 20844 C CA . GLU A 1 48 ? 14.453 -3.666 -0.267 1.00 0.00 48 GLU A CA 10
ATOM 20845 C C . GLU A 1 48 ? 14.023 -3.176 -1.646 1.00 0.00 48 GLU A C 10
ATOM 20846 O O . GLU A 1 48 ? 14.688 -3.446 -2.646 1.00 0.00 48 GLU A O 10
ATOM 20858 N N . ARG A 1 49 ? 12.908 -2.455 -1.693 1.00 0.00 49 ARG A N 10
ATOM 20859 C CA . ARG A 1 49 ? 12.390 -1.931 -2.952 1.00 0.00 49 ARG A CA 10
ATOM 20860 C C . ARG A 1 49 ? 11.908 -0.493 -2.787 1.00 0.00 49 ARG A C 10
ATOM 20861 O O . ARG A 1 49 ? 11.047 -0.208 -1.955 1.00 0.00 49 ARG A O 10
ATOM 20882 N N . ARG A 1 50 ? 12.468 0.408 -3.588 1.00 0.00 50 ARG A N 10
ATOM 20883 C CA . ARG A 1 50 ? 12.095 1.817 -3.533 1.00 0.00 50 ARG A CA 10
ATOM 20884 C C . ARG A 1 50 ? 11.240 2.197 -4.738 1.00 0.00 50 ARG A C 10
ATOM 20885 O O . ARG A 1 50 ? 11.463 1.714 -5.847 1.00 0.00 50 ARG A O 10
ATOM 20906 N N . VAL A 1 51 ? 10.258 3.063 -4.511 1.00 0.00 51 VAL A N 10
ATOM 20907 C CA . VAL A 1 51 ? 9.369 3.506 -5.577 1.00 0.00 51 VAL A CA 10
ATOM 20908 C C . VAL A 1 51 ? 9.250 5.025 -5.601 1.00 0.00 51 VAL A C 10
ATOM 20909 O O . VAL A 1 51 ? 9.288 5.675 -4.557 1.00 0.00 51 VAL A O 10
ATOM 20922 N N . GLU A 1 52 ? 9.096 5.584 -6.797 1.00 0.00 52 GLU A N 10
ATOM 20923 C CA . GLU A 1 52 ? 8.958 7.027 -6.962 1.00 0.00 52 GLU A CA 10
ATOM 20924 C C . GLU A 1 52 ? 7.694 7.337 -7.744 1.00 0.00 52 GLU A C 10
ATOM 20925 O O . GLU A 1 52 ? 7.406 6.695 -8.754 1.00 0.00 52 GLU A O 10
ATOM 20937 N N . ILE A 1 53 ? 6.924 8.299 -7.260 1.00 0.00 53 ILE A N 10
ATOM 20938 C CA . ILE A 1 53 ? 5.673 8.652 -7.912 1.00 0.00 53 ILE A CA 10
ATOM 20939 C C . ILE A 1 53 ? 5.435 10.155 -7.938 1.00 0.00 53 ILE A C 10
ATOM 20940 O O . ILE A 1 53 ? 5.815 10.863 -7.011 1.00 0.00 53 ILE A O 10
ATOM 20956 N N . THR A 1 54 ? 4.776 10.635 -8.991 1.00 0.00 54 THR A N 10
ATOM 20957 C CA . THR A 1 54 ? 4.464 12.055 -9.090 1.00 0.00 54 THR A CA 10
ATOM 20958 C C . THR A 1 54 ? 2.958 12.272 -9.235 1.00 0.00 54 THR A C 10
ATOM 20959 O O . THR A 1 54 ? 2.366 11.941 -10.262 1.00 0.00 54 THR A O 10
ATOM 20970 N N . SER A 1 55 ? 2.357 12.864 -8.209 1.00 0.00 55 SER A N 10
ATOM 20971 C CA . SER A 1 55 ? 0.932 13.176 -8.212 1.00 0.00 55 SER A CA 10
ATOM 20972 C C . SER A 1 55 ? 0.734 14.671 -7.990 1.00 0.00 55 SER A C 10
ATOM 20973 O O . SER A 1 55 ? 1.651 15.358 -7.548 1.00 0.00 55 SER A O 10
ATOM 20981 N N . GLU A 1 56 ? -0.454 15.178 -8.286 1.00 0.00 56 GLU A N 10
ATOM 20982 C CA . GLU A 1 56 ? -0.725 16.597 -8.095 1.00 0.00 56 GLU A CA 10
ATOM 20983 C C . GLU A 1 56 ? -2.129 16.828 -7.549 1.00 0.00 56 GLU A C 10
ATOM 20984 O O . GLU A 1 56 ? -2.925 17.555 -8.145 1.00 0.00 56 GLU A O 10
ATOM 20996 N N . ASP A 1 57 ? -2.431 16.210 -6.409 1.00 0.00 57 ASP A N 10
ATOM 20997 C CA . ASP A 1 57 ? -3.748 16.364 -5.795 1.00 0.00 57 ASP A CA 10
ATOM 20998 C C . ASP A 1 57 ? -3.871 15.578 -4.488 1.00 0.00 57 ASP A C 10
ATOM 20999 O O . ASP A 1 57 ? -4.979 15.262 -4.058 1.00 0.00 57 ASP A O 10
ATOM 21008 N N . ARG A 1 58 ? -2.738 15.271 -3.856 1.00 0.00 58 ARG A N 10
ATOM 21009 C CA . ARG A 1 58 ? -2.742 14.525 -2.598 1.00 0.00 58 ARG A CA 10
ATOM 21010 C C . ARG A 1 58 ? -3.373 13.146 -2.780 1.00 0.00 58 ARG A C 10
ATOM 21011 O O . ARG A 1 58 ? -2.674 12.132 -2.807 1.00 0.00 58 ARG A O 10
ATOM 21032 N N . VAL A 1 59 ? -4.697 13.114 -2.906 1.00 0.00 59 VAL A N 10
ATOM 21033 C CA . VAL A 1 59 ? -5.420 11.861 -3.088 1.00 0.00 59 VAL A CA 10
ATOM 21034 C C . VAL A 1 59 ? -4.868 11.075 -4.273 1.00 0.00 59 VAL A C 10
ATOM 21035 O O . VAL A 1 59 ? -4.704 9.858 -4.199 1.00 0.00 59 VAL A O 10
ATOM 21048 N N . SER A 1 60 ? -4.572 11.780 -5.362 1.00 0.00 60 SER A N 10
ATOM 21049 C CA . SER A 1 60 ? -4.026 11.143 -6.556 1.00 0.00 60 SER A CA 10
ATOM 21050 C C . SER A 1 60 ? -2.753 10.384 -6.210 1.00 0.00 60 SER A C 10
ATOM 21051 O O . SER A 1 60 ? -2.539 9.266 -6.678 1.00 0.00 60 SER A O 10
ATOM 21059 N N . LEU A 1 61 ? -1.919 10.990 -5.368 1.00 0.00 61 LEU A N 10
ATOM 21060 C CA . LEU A 1 61 ? -0.680 10.360 -4.938 1.00 0.00 61 LEU A CA 10
ATOM 21061 C C . LEU A 1 61 ? -0.976 8.979 -4.362 1.00 0.00 61 LEU A C 10
ATOM 21062 O O . LEU A 1 61 ? -0.203 8.039 -4.538 1.00 0.00 61 LEU A O 10
ATOM 21078 N N . LEU A 1 62 ? -2.119 8.869 -3.690 1.00 0.00 62 LEU A N 10
ATOM 21079 C CA . LEU A 1 62 ? -2.549 7.607 -3.099 1.00 0.00 62 LEU A CA 10
ATOM 21080 C C . LEU A 1 62 ? -3.000 6.638 -4.191 1.00 0.00 62 LEU A C 10
ATOM 21081 O O . LEU A 1 62 ? -2.596 5.476 -4.211 1.00 0.00 62 LEU A O 10
ATOM 21097 N N . TYR A 1 63 ? -3.846 7.130 -5.092 1.00 0.00 63 TYR A N 10
ATOM 21098 C CA . TYR A 1 63 ? -4.364 6.316 -6.186 1.00 0.00 63 TYR A CA 10
ATOM 21099 C C . TYR A 1 63 ? -3.233 5.701 -7.003 1.00 0.00 63 TYR A C 10
ATOM 21100 O O . TYR A 1 63 ? -3.322 4.552 -7.437 1.00 0.00 63 TYR A O 10
ATOM 21118 N N . ASP A 1 64 ? -2.174 6.472 -7.215 1.00 0.00 64 ASP A N 10
ATOM 21119 C CA . ASP A 1 64 ? -1.030 6.001 -7.986 1.00 0.00 64 ASP A CA 10
ATOM 21120 C C . ASP A 1 64 ? -0.029 5.259 -7.102 1.00 0.00 64 ASP A C 10
ATOM 21121 O O . ASP A 1 64 ? 0.854 4.563 -7.604 1.00 0.00 64 ASP A O 10
ATOM 21130 N N . TRP A 1 65 ? -0.162 5.412 -5.786 1.00 0.00 65 TRP A N 10
ATOM 21131 C CA . TRP A 1 65 ? 0.745 4.754 -4.853 1.00 0.00 65 TRP A CA 10
ATOM 21132 C C . TRP A 1 65 ? 0.470 3.256 -4.779 1.00 0.00 65 TRP A C 10
ATOM 21133 O O . TRP A 1 65 ? 1.374 2.440 -4.950 1.00 0.00 65 TRP A O 10
ATOM 21154 N N . LEU A 1 66 ? -0.780 2.899 -4.520 1.00 0.00 66 LEU A N 10
ATOM 21155 C CA . LEU A 1 66 ? -1.159 1.497 -4.419 1.00 0.00 66 LEU A CA 10
ATOM 21156 C C . LEU A 1 66 ? -1.130 0.821 -5.784 1.00 0.00 66 LEU A C 10
ATOM 21157 O O . LEU A 1 66 ? -0.644 -0.303 -5.917 1.00 0.00 66 LEU A O 10
ATOM 21173 N N . ASP A 1 67 ? -1.637 1.511 -6.804 1.00 0.00 67 ASP A N 10
ATOM 21174 C CA . ASP A 1 67 ? -1.644 0.963 -8.156 1.00 0.00 67 ASP A CA 10
ATOM 21175 C C . ASP A 1 67 ? -0.253 0.459 -8.518 1.00 0.00 67 ASP A C 10
ATOM 21176 O O . ASP A 1 67 ? -0.100 -0.531 -9.233 1.00 0.00 67 ASP A O 10
ATOM 21185 N N . GLU A 1 68 ? 0.760 1.141 -7.995 1.00 0.00 68 GLU A N 10
ATOM 21186 C CA . GLU A 1 68 ? 2.143 0.760 -8.232 1.00 0.00 68 GLU A CA 10
ATOM 21187 C C . GLU A 1 68 ? 2.432 -0.569 -7.548 1.00 0.00 68 GLU A C 10
ATOM 21188 O O . GLU A 1 68 ? 3.136 -1.423 -8.087 1.00 0.00 68 GLU A O 10
ATOM 21200 N N . LEU A 1 69 ? 1.869 -0.735 -6.355 1.00 0.00 69 LEU A N 10
ATOM 21201 C CA . LEU A 1 69 ? 2.044 -1.957 -5.585 1.00 0.00 69 LEU A CA 10
ATOM 21202 C C . LEU A 1 69 ? 1.389 -3.136 -6.297 1.00 0.00 69 LEU A C 10
ATOM 21203 O O . LEU A 1 69 ? 1.852 -4.272 -6.196 1.00 0.00 69 LEU A O 10
ATOM 21219 N N . LEU A 1 70 ? 0.305 -2.855 -7.015 1.00 0.00 70 LEU A N 10
ATOM 21220 C CA . LEU A 1 70 ? -0.422 -3.887 -7.743 1.00 0.00 70 LEU A CA 10
ATOM 21221 C C . LEU A 1 70 ? 0.515 -4.671 -8.661 1.00 0.00 70 LEU A C 10
ATOM 21222 O O . LEU A 1 70 ? 0.563 -5.900 -8.611 1.00 0.00 70 LEU A O 10
ATOM 21238 N N . PHE A 1 71 ? 1.261 -3.950 -9.492 1.00 0.00 71 PHE A N 10
ATOM 21239 C CA . PHE A 1 71 ? 2.200 -4.579 -10.414 1.00 0.00 71 PHE A CA 10
ATOM 21240 C C . PHE A 1 71 ? 3.400 -5.145 -9.662 1.00 0.00 71 PHE A C 10
ATOM 21241 O O . PHE A 1 71 ? 3.842 -6.263 -9.926 1.00 0.00 71 PHE A O 10
ATOM 21258 N N . ILE A 1 72 ? 3.921 -4.362 -8.723 1.00 0.00 72 ILE A N 10
ATOM 21259 C CA . ILE A 1 72 ? 5.071 -4.776 -7.927 1.00 0.00 72 ILE A CA 10
ATOM 21260 C C . ILE A 1 72 ? 4.774 -6.056 -7.151 1.00 0.00 72 ILE A C 10
ATOM 21261 O O . ILE A 1 72 ? 5.659 -6.886 -6.946 1.00 0.00 72 ILE A O 10
ATOM 21277 N N . HIS A 1 73 ? 3.527 -6.207 -6.712 1.00 0.00 73 HIS A N 10
ATOM 21278 C CA . HIS A 1 73 ? 3.124 -7.386 -5.949 1.00 0.00 73 HIS A CA 10
ATOM 21279 C C . HIS A 1 73 ? 3.552 -8.671 -6.652 1.00 0.00 73 HIS A C 10
ATOM 21280 O O . HIS A 1 73 ? 4.215 -9.517 -6.056 1.00 0.00 73 HIS A O 10
ATOM 21295 N N . ASP A 1 74 ? 3.185 -8.809 -7.921 1.00 0.00 74 ASP A N 10
ATOM 21296 C CA . ASP A 1 74 ? 3.557 -9.992 -8.686 1.00 0.00 74 ASP A CA 10
ATOM 21297 C C . ASP A 1 74 ? 5.030 -9.946 -9.039 1.00 0.00 74 ASP A C 10
ATOM 21298 O O . ASP A 1 74 ? 5.699 -10.979 -9.090 1.00 0.00 74 ASP A O 10
ATOM 21307 N N . THR A 1 75 ? 5.547 -8.741 -9.243 1.00 0.00 75 THR A N 10
ATOM 21308 C CA . THR A 1 75 ? 6.955 -8.583 -9.545 1.00 0.00 75 THR A CA 10
ATOM 21309 C C . THR A 1 75 ? 7.771 -9.048 -8.349 1.00 0.00 75 THR A C 10
ATOM 21310 O O . THR A 1 75 ? 8.956 -9.359 -8.468 1.00 0.00 75 THR A O 10
ATOM 21321 N N . GLU A 1 76 ? 7.108 -9.117 -7.195 1.00 0.00 76 GLU A N 10
ATOM 21322 C CA . GLU A 1 76 ? 7.742 -9.569 -5.976 1.00 0.00 76 GLU A CA 10
ATOM 21323 C C . GLU A 1 76 ? 6.703 -9.917 -4.923 1.00 0.00 76 GLU A C 10
ATOM 21324 O O . GLU A 1 76 ? 6.527 -9.197 -3.940 1.00 0.00 76 GLU A O 10
ATOM 21336 N N . PHE A 1 77 ? 6.019 -11.032 -5.143 1.00 0.00 77 PHE A N 10
ATOM 21337 C CA . PHE A 1 77 ? 4.994 -11.494 -4.211 1.00 0.00 77 PHE A CA 10
ATOM 21338 C C . PHE A 1 77 ? 5.591 -11.714 -2.828 1.00 0.00 77 PHE A C 10
ATOM 21339 O O . PHE A 1 77 ? 6.100 -12.788 -2.526 1.00 0.00 77 PHE A O 10
ATOM 21356 N N . ILE A 1 78 ? 5.530 -10.684 -1.996 1.00 0.00 78 ILE A N 10
ATOM 21357 C CA . ILE A 1 78 ? 6.068 -10.759 -0.645 1.00 0.00 78 ILE A CA 10
ATOM 21358 C C . ILE A 1 78 ? 4.954 -10.685 0.396 1.00 0.00 78 ILE A C 10
ATOM 21359 O O . ILE A 1 78 ? 4.020 -9.896 0.264 1.00 0.00 78 ILE A O 10
ATOM 21375 N N . LEU A 1 79 ? 5.059 -11.518 1.428 1.00 0.00 79 LEU A N 10
ATOM 21376 C CA . LEU A 1 79 ? 4.057 -11.552 2.490 1.00 0.00 79 LEU A CA 10
ATOM 21377 C C . LEU A 1 79 ? 3.850 -10.163 3.097 1.00 0.00 79 LEU A C 10
ATOM 21378 O O . LEU A 1 79 ? 2.966 -9.420 2.671 1.00 0.00 79 LEU A O 10
ATOM 21394 N N . PHE A 1 80 ? 4.670 -9.812 4.085 1.00 0.00 80 PHE A N 10
ATOM 21395 C CA . PHE A 1 80 ? 4.570 -8.508 4.731 1.00 0.00 80 PHE A CA 10
ATOM 21396 C C . PHE A 1 80 ? 5.916 -7.798 4.705 1.00 0.00 80 PHE A C 10
ATOM 21397 O O . PHE A 1 80 ? 6.964 -8.436 4.598 1.00 0.00 80 PHE A O 10
ATOM 21414 N N . SER A 1 81 ? 5.882 -6.475 4.778 1.00 0.00 81 SER A N 10
ATOM 21415 C CA . SER A 1 81 ? 7.099 -5.678 4.737 1.00 0.00 81 SER A CA 10
ATOM 21416 C C . SER A 1 81 ? 6.912 -4.339 5.441 1.00 0.00 81 SER A C 10
ATOM 21417 O O . SER A 1 81 ? 5.784 -3.911 5.691 1.00 0.00 81 SER A O 10
ATOM 21425 N N . LYS A 1 82 ? 8.023 -3.680 5.764 1.00 0.00 82 LYS A N 10
ATOM 21426 C CA . LYS A 1 82 ? 7.972 -2.391 6.441 1.00 0.00 82 LYS A CA 10
ATOM 21427 C C . LYS A 1 82 ? 7.683 -1.283 5.436 1.00 0.00 82 LYS A C 10
ATOM 21428 O O . LYS A 1 82 ? 8.196 -1.291 4.317 1.00 0.00 82 LYS A O 10
ATOM 21447 N N . PHE A 1 83 ? 6.821 -0.354 5.833 1.00 0.00 83 PHE A N 10
ATOM 21448 C CA . PHE A 1 83 ? 6.410 0.741 4.964 1.00 0.00 83 PHE A CA 10
ATOM 21449 C C . PHE A 1 83 ? 7.044 2.070 5.347 1.00 0.00 83 PHE A C 10
ATOM 21450 O O . PHE A 1 83 ? 6.873 2.569 6.459 1.00 0.00 83 PHE A O 10
ATOM 21467 N N . LYS A 1 84 ? 7.744 2.644 4.380 1.00 0.00 84 LYS A N 10
ATOM 21468 C CA . LYS A 1 84 ? 8.390 3.934 4.532 1.00 0.00 84 LYS A CA 10
ATOM 21469 C C . LYS A 1 84 ? 8.047 4.782 3.310 1.00 0.00 84 LYS A C 10
ATOM 21470 O O . LYS A 1 84 ? 8.239 4.343 2.177 1.00 0.00 84 LYS A O 10
ATOM 21489 N N . VAL A 1 85 ? 7.502 5.970 3.533 1.00 0.00 85 VAL A N 10
ATOM 21490 C CA . VAL A 1 85 ? 7.095 6.829 2.426 1.00 0.00 85 VAL A CA 10
ATOM 21491 C C . VAL A 1 85 ? 7.696 8.221 2.511 1.00 0.00 85 VAL A C 10
ATOM 21492 O O . VAL A 1 85 ? 7.991 8.739 3.587 1.00 0.00 85 VAL A O 10
ATOM 21505 N N . LYS A 1 86 ? 7.889 8.794 1.336 1.00 0.00 86 LYS A N 10
ATOM 21506 C CA . LYS A 1 86 ? 8.475 10.106 1.183 1.00 0.00 86 LYS A CA 10
ATOM 21507 C C . LYS A 1 86 ? 7.589 10.995 0.314 1.00 0.00 86 LYS A C 10
ATOM 21508 O O . LYS A 1 86 ? 7.056 10.541 -0.693 1.00 0.00 86 LYS A O 10
ATOM 21527 N N . ILE A 1 87 ? 7.452 12.263 0.680 1.00 0.00 87 ILE A N 10
ATOM 21528 C CA . ILE A 1 87 ? 6.652 13.188 -0.116 1.00 0.00 87 ILE A CA 10
ATOM 21529 C C . ILE A 1 87 ? 7.469 14.423 -0.474 1.00 0.00 87 ILE A C 10
ATOM 21530 O O . ILE A 1 87 ? 7.995 15.108 0.403 1.00 0.00 87 ILE A O 10
ATOM 21546 N N . ASP A 1 88 ? 7.577 14.699 -1.770 1.00 0.00 88 ASP A N 10
ATOM 21547 C CA . ASP A 1 88 ? 8.335 15.849 -2.243 1.00 0.00 88 ASP A CA 10
ATOM 21548 C C . ASP A 1 88 ? 7.560 16.630 -3.296 1.00 0.00 88 ASP A C 10
ATOM 21549 O O . ASP A 1 88 ? 7.193 16.085 -4.337 1.00 0.00 88 ASP A O 10
ATOM 21558 N N . GLU A 1 89 ? 7.337 17.911 -3.038 1.00 0.00 89 GLU A N 10
ATOM 21559 C CA . GLU A 1 89 ? 6.630 18.761 -3.986 1.00 0.00 89 GLU A CA 10
ATOM 21560 C C . GLU A 1 89 ? 7.627 19.500 -4.855 1.00 0.00 89 GLU A C 10
ATOM 21561 O O . GLU A 1 89 ? 8.392 20.340 -4.381 1.00 0.00 89 GLU A O 10
ATOM 21573 N N . LYS A 1 90 ? 7.611 19.166 -6.132 1.00 0.00 90 LYS A N 10
ATOM 21574 C CA . LYS A 1 90 ? 8.513 19.777 -7.098 1.00 0.00 90 LYS A CA 10
ATOM 21575 C C . LYS A 1 90 ? 7.723 20.480 -8.189 1.00 0.00 90 LYS A C 10
ATOM 21576 O O . LYS A 1 90 ? 6.507 20.643 -8.081 1.00 0.00 90 LYS A O 10
ATOM 21595 N N . ASP A 1 91 ? 8.417 20.890 -9.241 1.00 0.00 91 ASP A N 10
ATOM 21596 C CA . ASP A 1 91 ? 7.778 21.569 -10.360 1.00 0.00 91 ASP A CA 10
ATOM 21597 C C . ASP A 1 91 ? 6.783 20.657 -11.081 1.00 0.00 91 ASP A C 10
ATOM 21598 O O . ASP A 1 91 ? 6.274 21.009 -12.146 1.00 0.00 91 ASP A O 10
ATOM 21607 N N . ASP A 1 92 ? 6.498 19.489 -10.503 1.00 0.00 92 ASP A N 10
ATOM 21608 C CA . ASP A 1 92 ? 5.557 18.554 -11.105 1.00 0.00 92 ASP A CA 10
ATOM 21609 C C . ASP A 1 92 ? 4.447 18.230 -10.118 1.00 0.00 92 ASP A C 10
ATOM 21610 O O . ASP A 1 92 ? 4.003 17.086 -10.012 1.00 0.00 92 ASP A O 10
ATOM 21619 N N . GLY A 1 93 ? 4.014 19.249 -9.385 1.00 0.00 93 GLY A N 10
ATOM 21620 C CA . GLY A 1 93 ? 2.971 19.064 -8.400 1.00 0.00 93 GLY A CA 10
ATOM 21621 C C . GLY A 1 93 ? 3.508 18.464 -7.120 1.00 0.00 93 GLY A C 10
ATOM 21622 O O . GLY A 1 93 ? 4.127 19.156 -6.312 1.00 0.00 93 GLY A O 10
ATOM 21626 N N . LEU A 1 94 ? 3.271 17.173 -6.937 1.00 0.00 94 LEU A N 10
ATOM 21627 C CA . LEU A 1 94 ? 3.733 16.474 -5.750 1.00 0.00 94 LEU A CA 10
ATOM 21628 C C . LEU A 1 94 ? 4.329 15.107 -6.116 1.00 0.00 94 LEU A C 10
ATOM 21629 O O . LEU A 1 94 ? 3.892 14.467 -7.069 1.00 0.00 94 LEU A O 10
ATOM 21645 N N . HIS A 1 95 ? 5.340 14.674 -5.360 1.00 0.00 95 HIS A N 10
ATOM 21646 C CA . HIS A 1 95 ? 6.003 13.392 -5.613 1.00 0.00 95 HIS A CA 10
ATOM 21647 C C . HIS A 1 95 ? 6.043 12.521 -4.355 1.00 0.00 95 HIS A C 10
ATOM 21648 O O . HIS A 1 95 ? 6.204 13.027 -3.244 1.00 0.00 95 HIS A O 10
ATOM 21663 N N . LEU A 1 96 ? 5.901 11.208 -4.540 1.00 0.00 96 LEU A N 10
ATOM 21664 C CA . LEU A 1 96 ? 5.926 10.266 -3.423 1.00 0.00 96 LEU A CA 10
ATOM 21665 C C . LEU A 1 96 ? 7.037 9.233 -3.592 1.00 0.00 96 LEU A C 10
ATOM 21666 O O . LEU A 1 96 ? 7.217 8.672 -4.673 1.00 0.00 96 LEU A O 10
ATOM 21682 N N . THR A 1 97 ? 7.757 8.963 -2.507 1.00 0.00 97 THR A N 10
ATOM 21683 C CA . THR A 1 97 ? 8.823 7.967 -2.522 1.00 0.00 97 THR A CA 10
ATOM 21684 C C . THR A 1 97 ? 8.572 6.938 -1.425 1.00 0.00 97 THR A C 10
ATOM 21685 O O . THR A 1 97 ? 8.492 7.270 -0.250 1.00 0.00 97 THR A O 10
ATOM 21696 N N . GLY A 1 98 ? 8.423 5.694 -1.826 1.00 0.00 98 GLY A N 10
ATOM 21697 C CA . GLY A 1 98 ? 8.144 4.625 -0.875 1.00 0.00 98 GLY A CA 10
ATOM 21698 C C . GLY A 1 98 ? 9.162 3.501 -0.902 1.00 0.00 98 GLY A C 10
ATOM 21699 O O . GLY A 1 98 ? 9.749 3.204 -1.943 1.00 0.00 98 GLY A O 10
ATOM 21703 N N . THR A 1 99 ? 9.373 2.881 0.258 1.00 0.00 99 THR A N 10
ATOM 21704 C CA . THR A 1 99 ? 10.331 1.786 0.390 1.00 0.00 99 THR A CA 10
ATOM 21705 C C . THR A 1 99 ? 9.699 0.563 1.051 1.00 0.00 99 THR A C 10
ATOM 21706 O O . THR A 1 99 ? 8.898 0.690 1.976 1.00 0.00 99 THR A O 10
ATOM 21717 N N . ALA A 1 100 ? 10.084 -0.623 0.585 1.00 0.00 100 ALA A N 10
ATOM 21718 C CA . ALA A 1 100 ? 9.573 -1.868 1.148 1.00 0.00 100 ALA A CA 10
ATOM 21719 C C . ALA A 1 100 ? 10.683 -2.913 1.245 1.00 0.00 100 ALA A C 10
ATOM 21720 O O . ALA A 1 100 ? 11.427 -3.132 0.290 1.00 0.00 100 ALA A O 10
ATOM 21727 N N . MET A 1 101 ? 10.789 -3.556 2.405 1.00 0.00 101 MET A N 10
ATOM 21728 C CA . MET A 1 101 ? 11.809 -4.579 2.626 1.00 0.00 101 MET A CA 10
ATOM 21729 C C . MET A 1 101 ? 11.194 -5.842 3.223 1.00 0.00 101 MET A C 10
ATOM 21730 O O . MET A 1 101 ? 10.145 -5.785 3.862 1.00 0.00 101 MET A O 10
ATOM 21744 N N . GLY A 1 102 ? 11.844 -6.985 3.009 1.00 0.00 102 GLY A N 10
ATOM 21745 C CA . GLY A 1 102 ? 11.323 -8.232 3.535 1.00 0.00 102 GLY A CA 10
ATOM 21746 C C . GLY A 1 102 ? 10.687 -9.068 2.451 1.00 0.00 102 GLY A C 10
ATOM 21747 O O . GLY A 1 102 ? 9.525 -9.462 2.555 1.00 0.00 102 GLY A O 10
ATOM 21751 N N . GLU A 1 103 ? 11.450 -9.319 1.398 1.00 0.00 103 GLU A N 10
ATOM 21752 C CA . GLU A 1 103 ? 10.963 -10.091 0.270 1.00 0.00 103 GLU A CA 10
ATOM 21753 C C . GLU A 1 103 ? 11.440 -11.540 0.344 1.00 0.00 103 GLU A C 10
ATOM 21754 O O . GLU A 1 103 ? 12.641 -11.813 0.312 1.00 0.00 103 GLU A O 10
ATOM 21766 N N . GLU A 1 104 ? 10.485 -12.462 0.439 1.00 0.00 104 GLU A N 10
ATOM 21767 C CA . GLU A 1 104 ? 10.793 -13.886 0.514 1.00 0.00 104 GLU A CA 10
ATOM 21768 C C . GLU A 1 104 ? 9.519 -14.716 0.670 1.00 0.00 104 GLU A C 10
ATOM 21769 O O . GLU A 1 104 ? 9.158 -15.111 1.779 1.00 0.00 104 GLU A O 10
ATOM 21781 N N . ILE A 1 105 ? 8.844 -14.983 -0.445 1.00 0.00 105 ILE A N 10
ATOM 21782 C CA . ILE A 1 105 ? 7.616 -15.772 -0.423 1.00 0.00 105 ILE A CA 10
ATOM 21783 C C . ILE A 1 105 ? 7.922 -17.244 -0.158 1.00 0.00 105 ILE A C 10
ATOM 21784 O O . ILE A 1 105 ? 8.877 -17.797 -0.705 1.00 0.00 105 ILE A O 10
ATOM 21800 N N . LYS A 1 106 ? 7.110 -17.874 0.681 1.00 0.00 106 LYS A N 10
ATOM 21801 C CA . LYS A 1 106 ? 7.296 -19.282 1.011 1.00 0.00 106 LYS A CA 10
ATOM 21802 C C . LYS A 1 106 ? 6.149 -20.121 0.458 1.00 0.00 106 LYS A C 10
ATOM 21803 O O . LYS A 1 106 ? 5.001 -19.678 0.437 1.00 0.00 106 LYS A O 10
ATOM 21822 N N . GLU A 1 107 ? 6.463 -21.336 0.012 1.00 0.00 107 GLU A N 10
ATOM 21823 C CA . GLU A 1 107 ? 5.449 -22.233 -0.538 1.00 0.00 107 GLU A CA 10
ATOM 21824 C C . GLU A 1 107 ? 4.237 -22.301 0.385 1.00 0.00 107 GLU A C 10
ATOM 21825 O O . GLU A 1 107 ? 3.098 -22.141 -0.053 1.00 0.00 107 GLU A O 10
ATOM 21837 N N . GLY A 1 108 ? 4.496 -22.522 1.669 1.00 0.00 108 GLY A N 10
ATOM 21838 C CA . GLY A 1 108 ? 3.423 -22.587 2.643 1.00 0.00 108 GLY A CA 10
ATOM 21839 C C . GLY A 1 108 ? 3.224 -21.259 3.344 1.00 0.00 108 GLY A C 10
ATOM 21840 O O . GLY A 1 108 ? 3.283 -21.178 4.570 1.00 0.00 108 GLY A O 10
ATOM 21844 N N . HIS A 1 109 ? 2.998 -20.214 2.555 1.00 0.00 109 HIS A N 10
ATOM 21845 C CA . HIS A 1 109 ? 2.801 -18.873 3.092 1.00 0.00 109 HIS A CA 10
ATOM 21846 C C . HIS A 1 109 ? 1.612 -18.827 4.047 1.00 0.00 109 HIS A C 10
ATOM 21847 O O . HIS A 1 109 ? 0.675 -19.617 3.928 1.00 0.00 109 HIS A O 10
ATOM 21862 N N . GLU A 1 110 ? 1.662 -17.898 4.997 1.00 0.00 110 GLU A N 10
ATOM 21863 C CA . GLU A 1 110 ? 0.595 -17.744 5.978 1.00 0.00 110 GLU A CA 10
ATOM 21864 C C . GLU A 1 110 ? -0.696 -17.272 5.315 1.00 0.00 110 GLU A C 10
ATOM 21865 O O . GLU A 1 110 ? -0.688 -16.336 4.515 1.00 0.00 110 GLU A O 10
ATOM 21877 N N . ARG A 1 111 ? -1.802 -17.925 5.653 1.00 0.00 111 ARG A N 10
ATOM 21878 C CA . ARG A 1 111 ? -3.103 -17.572 5.094 1.00 0.00 111 ARG A CA 10
ATOM 21879 C C . ARG A 1 111 ? -3.984 -16.905 6.144 1.00 0.00 111 ARG A C 10
ATOM 21880 O O . ARG A 1 111 ? -4.038 -17.344 7.293 1.00 0.00 111 ARG A O 10
ATOM 21901 N N . ARG A 1 112 ? -4.673 -15.843 5.742 1.00 0.00 112 ARG A N 10
ATOM 21902 C CA . ARG A 1 112 ? -5.555 -15.115 6.649 1.00 0.00 112 ARG A CA 10
ATOM 21903 C C . ARG A 1 112 ? -6.949 -14.971 6.047 1.00 0.00 112 ARG A C 10
ATOM 21904 O O . ARG A 1 112 ? -7.924 -15.498 6.581 1.00 0.00 112 ARG A O 10
ATOM 21925 N N . ASP A 1 113 ? -7.034 -14.252 4.933 1.00 0.00 113 ASP A N 10
ATOM 21926 C CA . ASP A 1 113 ? -8.309 -14.038 4.258 1.00 0.00 113 ASP A CA 10
ATOM 21927 C C . ASP A 1 113 ? -8.182 -14.308 2.761 1.00 0.00 113 ASP A C 10
ATOM 21928 O O . ASP A 1 113 ? -7.119 -14.112 2.174 1.00 0.00 113 ASP A O 10
ATOM 21937 N N . GLU A 1 114 ? -9.274 -14.758 2.152 1.00 0.00 114 GLU A N 10
ATOM 21938 C CA . GLU A 1 114 ? -9.282 -15.055 0.725 1.00 0.00 114 GLU A CA 10
ATOM 21939 C C . GLU A 1 114 ? -9.598 -13.804 -0.089 1.00 0.00 114 GLU A C 10
ATOM 21940 O O . GLU A 1 114 ? -10.749 -13.371 -0.158 1.00 0.00 114 GLU A O 10
ATOM 21952 N N . VAL A 1 115 ? -8.571 -13.229 -0.705 1.00 0.00 115 VAL A N 10
ATOM 21953 C CA . VAL A 1 115 ? -8.741 -12.029 -1.514 1.00 0.00 115 VAL A CA 10
ATOM 21954 C C . VAL A 1 115 ? -8.595 -12.343 -2.998 1.00 0.00 115 VAL A C 10
ATOM 21955 O O . VAL A 1 115 ? -7.513 -12.701 -3.465 1.00 0.00 115 VAL A O 10
ATOM 21968 N N . LYS A 1 116 ? -9.693 -12.209 -3.732 1.00 0.00 116 LYS A N 10
ATOM 21969 C CA . LYS A 1 116 ? -9.693 -12.481 -5.163 1.00 0.00 116 LYS A CA 10
ATOM 21970 C C . LYS A 1 116 ? -8.813 -11.486 -5.912 1.00 0.00 116 LYS A C 10
ATOM 21971 O O . LYS A 1 116 ? -8.309 -11.786 -6.994 1.00 0.00 116 LYS A O 10
ATOM 21990 N N . ALA A 1 117 ? -8.628 -10.299 -5.335 1.00 0.00 117 ALA A N 10
ATOM 21991 C CA . ALA A 1 117 ? -7.806 -9.269 -5.964 1.00 0.00 117 ALA A CA 10
ATOM 21992 C C . ALA A 1 117 ? -7.849 -7.959 -5.183 1.00 0.00 117 ALA A C 10
ATOM 21993 O O . ALA A 1 117 ? -8.478 -7.871 -4.129 1.00 0.00 117 ALA A O 10
ATOM 22000 N N . VAL A 1 118 ? -7.173 -6.944 -5.715 1.00 0.00 118 VAL A N 10
ATOM 22001 C CA . VAL A 1 118 ? -7.129 -5.631 -5.082 1.00 0.00 118 VAL A CA 10
ATOM 22002 C C . VAL A 1 118 ? -7.767 -4.576 -5.986 1.00 0.00 118 VAL A C 10
ATOM 22003 O O . VAL A 1 118 ? -7.218 -4.226 -7.031 1.00 0.00 118 VAL A O 10
ATOM 22016 N N . THR A 1 119 ? -8.930 -4.078 -5.580 1.00 0.00 119 THR A N 10
ATOM 22017 C CA . THR A 1 119 ? -9.642 -3.071 -6.359 1.00 0.00 119 THR A CA 10
ATOM 22018 C C . THR A 1 119 ? -9.734 -1.748 -5.604 1.00 0.00 119 THR A C 10
ATOM 22019 O O . THR A 1 119 ? -10.531 -1.605 -4.677 1.00 0.00 119 THR A O 10
ATOM 22030 N N . PHE A 1 120 ? -8.920 -0.779 -6.017 1.00 0.00 120 PHE A N 10
ATOM 22031 C CA . PHE A 1 120 ? -8.904 0.547 -5.397 1.00 0.00 120 PHE A CA 10
ATOM 22032 C C . PHE A 1 120 ? -10.319 1.031 -5.081 1.00 0.00 120 PHE A C 10
ATOM 22033 O O . PHE A 1 120 ? -11.063 1.421 -5.981 1.00 0.00 120 PHE A O 10
ATOM 22050 N N . HIS A 1 121 ? -10.682 1.032 -3.797 1.00 0.00 121 HIS A N 10
ATOM 22051 C CA . HIS A 1 121 ? -12.007 1.508 -3.390 1.00 0.00 121 HIS A CA 10
ATOM 22052 C C . HIS A 1 121 ? -12.184 2.916 -3.924 1.00 0.00 121 HIS A C 10
ATOM 22053 O O . HIS A 1 121 ? -13.253 3.331 -4.373 1.00 0.00 121 HIS A O 10
ATOM 22068 N N . MET A 1 122 ? -11.073 3.617 -3.847 1.00 0.00 122 MET A N 10
ATOM 22069 C CA . MET A 1 122 ? -10.929 4.987 -4.276 1.00 0.00 122 MET A CA 10
ATOM 22070 C C . MET A 1 122 ? -9.469 5.365 -4.073 1.00 0.00 122 MET A C 10
ATOM 22071 O O . MET A 1 122 ? -8.886 6.109 -4.862 1.00 0.00 122 MET A O 10
ATOM 22085 N N . MET A 1 123 ? -8.874 4.804 -3.007 1.00 0.00 123 MET A N 10
ATOM 22086 C CA . MET A 1 123 ? -7.478 5.037 -2.697 1.00 0.00 123 MET A CA 10
ATOM 22087 C C . MET A 1 123 ? -7.189 6.524 -2.678 1.00 0.00 123 MET A C 10
ATOM 22088 O O . MET A 1 123 ? -6.406 7.037 -3.476 1.00 0.00 123 MET A O 10
ATOM 22102 N N . GLU A 1 124 ? -7.844 7.209 -1.751 1.00 0.00 124 GLU A N 10
ATOM 22103 C CA . GLU A 1 124 ? -7.682 8.642 -1.604 1.00 0.00 124 GLU A CA 10
ATOM 22104 C C . GLU A 1 124 ? -7.481 8.995 -0.143 1.00 0.00 124 GLU A C 10
ATOM 22105 O O . GLU A 1 124 ? -8.084 8.387 0.741 1.00 0.00 124 GLU A O 10
ATOM 22117 N N . ILE A 1 125 ? -6.632 9.974 0.108 1.00 0.00 125 ILE A N 10
ATOM 22118 C CA . ILE A 1 125 ? -6.358 10.396 1.469 1.00 0.00 125 ILE A CA 10
ATOM 22119 C C . ILE A 1 125 ? -7.209 11.597 1.845 1.00 0.00 125 ILE A C 10
ATOM 22120 O O . ILE A 1 125 ? -7.038 12.689 1.303 1.00 0.00 125 ILE A O 10
ATOM 22136 N N . LEU A 1 126 ? -8.125 11.388 2.782 1.00 0.00 126 LEU A N 10
ATOM 22137 C CA . LEU A 1 126 ? -9.003 12.462 3.235 1.00 0.00 126 LEU A CA 10
ATOM 22138 C C . LEU A 1 126 ? -8.535 12.989 4.585 1.00 0.00 126 LEU A C 10
ATOM 22139 O O . LEU A 1 126 ? -8.168 12.214 5.470 1.00 0.00 126 LEU A O 10
ATOM 22155 N N . ASP A 1 127 ? -8.527 14.310 4.736 1.00 0.00 127 ASP A N 10
ATOM 22156 C CA . ASP A 1 127 ? -8.077 14.922 5.978 1.00 0.00 127 ASP A CA 10
ATOM 22157 C C . ASP A 1 127 ? -9.247 15.288 6.886 1.00 0.00 127 ASP A C 10
ATOM 22158 O O . ASP A 1 127 ? -10.130 16.056 6.504 1.00 0.00 127 ASP A O 10
ATOM 22167 N N . GLU A 1 128 ? -9.231 14.745 8.098 1.00 0.00 128 GLU A N 10
ATOM 22168 C CA . GLU A 1 128 ? -10.270 15.018 9.083 1.00 0.00 128 GLU A CA 10
ATOM 22169 C C . GLU A 1 128 ? -9.654 15.547 10.375 1.00 0.00 128 GLU A C 10
ATOM 22170 O O . GLU A 1 128 ? -8.866 14.854 11.020 1.00 0.00 128 GLU A O 10
ATOM 22182 N N . ASP A 1 129 ? -10.008 16.770 10.753 1.00 0.00 129 ASP A N 10
ATOM 22183 C CA . ASP A 1 129 ? -9.475 17.368 11.974 1.00 0.00 129 ASP A CA 10
ATOM 22184 C C . ASP A 1 129 ? -7.957 17.493 11.900 1.00 0.00 129 ASP A C 10
ATOM 22185 O O . ASP A 1 129 ? -7.275 17.544 12.923 1.00 0.00 129 ASP A O 10
ATOM 22194 N N . GLY A 1 130 ? -7.439 17.530 10.683 1.00 0.00 130 GLY A N 10
ATOM 22195 C CA . GLY A 1 130 ? -6.005 17.633 10.484 1.00 0.00 130 GLY A CA 10
ATOM 22196 C C . GLY A 1 130 ? -5.334 16.275 10.371 1.00 0.00 130 GLY A C 10
ATOM 22197 O O . GLY A 1 130 ? -4.118 16.189 10.204 1.00 0.00 130 GLY A O 10
ATOM 22201 N N . LEU A 1 131 ? -6.132 15.213 10.452 1.00 0.00 131 LEU A N 10
ATOM 22202 C CA . LEU A 1 131 ? -5.616 13.854 10.346 1.00 0.00 131 LEU A CA 10
ATOM 22203 C C . LEU A 1 131 ? -5.894 13.293 8.956 1.00 0.00 131 LEU A C 10
ATOM 22204 O O . LEU A 1 131 ? -6.913 13.608 8.348 1.00 0.00 131 LEU A O 10
ATOM 22220 N N . ILE A 1 132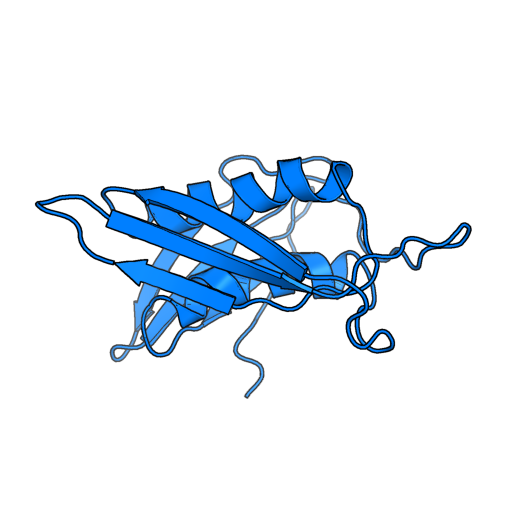 ? -4.979 12.471 8.453 1.00 0.00 132 ILE A N 10
ATOM 22221 C CA . ILE A 1 132 ? -5.131 11.884 7.120 1.00 0.00 132 ILE A CA 10
ATOM 22222 C C . ILE A 1 132 ? -5.632 10.451 7.186 1.00 0.00 132 ILE A C 10
ATOM 22223 O O . ILE A 1 132 ? -5.147 9.649 7.982 1.00 0.00 132 ILE A O 10
ATOM 22239 N N . LYS A 1 133 ? -6.580 10.127 6.316 1.00 0.00 133 LYS A N 10
ATOM 22240 C CA . LYS A 1 133 ? -7.115 8.778 6.250 1.00 0.00 133 LYS A CA 10
ATOM 22241 C C . LYS A 1 133 ? -7.203 8.310 4.798 1.00 0.00 133 LYS A C 10
ATOM 22242 O O . LYS A 1 133 ? -7.621 9.063 3.919 1.00 0.00 133 LYS A O 10
ATOM 22261 N N . ALA A 1 134 ? -6.816 7.063 4.557 1.00 0.00 134 ALA A N 10
ATOM 22262 C CA . ALA A 1 134 ? -6.857 6.483 3.210 1.00 0.00 134 ALA A CA 10
ATOM 22263 C C . ALA A 1 134 ? -7.850 5.319 3.136 1.00 0.00 134 ALA A C 10
ATOM 22264 O O . ALA A 1 134 ? -8.058 4.617 4.124 1.00 0.00 134 ALA A O 10
ATOM 22271 N N . ARG A 1 135 ? -8.474 5.127 1.968 1.00 0.00 135 ARG A N 10
ATOM 22272 C CA . ARG A 1 135 ? -9.462 4.045 1.798 1.00 0.00 135 ARG A CA 10
ATOM 22273 C C . ARG A 1 135 ? -9.151 3.116 0.618 1.00 0.00 135 ARG A C 10
ATOM 22274 O O . ARG A 1 135 ? -9.086 3.557 -0.529 1.00 0.00 135 ARG A O 10
ATOM 22295 N N . VAL A 1 136 ? -8.964 1.819 0.915 1.00 0.00 136 VAL A N 10
ATOM 22296 C CA . VAL A 1 136 ? -8.665 0.828 -0.126 1.00 0.00 136 VAL A CA 10
ATOM 22297 C C . VAL A 1 136 ? -9.550 -0.437 -0.070 1.00 0.00 136 VAL A C 10
ATOM 22298 O O . VAL A 1 136 ? -9.467 -1.214 0.878 1.00 0.00 136 VAL A O 10
ATOM 22311 N N . ILE A 1 137 ? -10.339 -0.651 -1.132 1.00 0.00 137 ILE A N 10
ATOM 22312 C CA . ILE A 1 137 ? -11.207 -1.827 -1.298 1.00 0.00 137 ILE A CA 10
ATOM 22313 C C . ILE A 1 137 ? -10.420 -2.974 -1.916 1.00 0.00 137 ILE A C 10
ATOM 22314 O O . ILE A 1 137 ? -9.579 -2.777 -2.792 1.00 0.00 137 ILE A O 10
ATOM 22330 N N . LEU A 1 138 ? -10.695 -4.166 -1.428 1.00 0.00 138 LEU A N 10
ATOM 22331 C CA . LEU A 1 138 ? -10.035 -5.376 -1.875 1.00 0.00 138 LEU A CA 10
ATOM 22332 C C . LEU A 1 138 ? -11.089 -6.429 -2.179 1.00 0.00 138 LEU A C 10
ATOM 22333 O O . LEU A 1 138 ? -12.177 -6.379 -1.622 1.00 0.00 138 LEU A O 10
ATOM 22349 N N . ASP A 1 139 ? -10.805 -7.348 -3.089 1.00 0.00 139 ASP A N 10
ATOM 22350 C CA . ASP A 1 139 ? -11.807 -8.343 -3.460 1.00 0.00 139 ASP A CA 10
ATOM 22351 C C . ASP A 1 139 ? -11.850 -9.495 -2.464 1.00 0.00 139 ASP A C 10
ATOM 22352 O O . ASP A 1 139 ? -10.918 -10.289 -2.365 1.00 0.00 139 ASP A O 10
ATOM 22361 N N . LEU A 1 140 ? -12.968 -9.568 -1.738 1.00 0.00 140 LEU A N 10
ATOM 22362 C CA . LEU A 1 140 ? -13.196 -10.607 -0.737 1.00 0.00 140 LEU A CA 10
ATOM 22363 C C . LEU A 1 140 ? -14.478 -10.329 0.040 1.00 0.00 140 LEU A C 10
ATOM 22364 O O . LEU A 1 140 ? -15.287 -11.267 0.201 1.00 0.00 140 LEU A O 10
#

InterPro domains:
  IPR002804 Archease [PTHR12682] (2-140)
  IPR022952 Archease, archaea [MF_01222] (2-140)
  IPR023572 Archease domain [PF01951] (4-140)
  IPR036820 Archease domain superfamily [G3DSA:3.55.10.10] (1-140)
  IPR036820 Archease domain superfamily [SSF69819] (2-140)

Secondary structure (DSSP, 8-state):
---EEE---SSEEEEEEE-SSSHHHHHHHHHHHHHHHS--TT---S-EEEEEEEESSSHHHHHHHHHHHHHHHHHT--S----EEEEEE-SSSEEEEEEEE-----TT--------B--S---EEEEETTEEEEEEEEE-

Sequence (140 aa):
MKGFEFFDVTADAGFWAYGHDLEEVFENAALAMFEVMTDTSLVEAAEERRVEITSEDRVSLLYDWLDELLFIHDTEFILFSKFKVKIDEKDDGLHLTGTAMGEEIKEGHERRDEVKAVTFHMMEILDEDGLIKARVILDLMKGFEFFDVTADAGFWAYGHDLEEVFENAALAMFEVMTDTSLVEAAEERRVEITSEDRVSLLYDWLDELLFIHDTEFILFSKFKVKIDEKDDGLHLTGTAMGEEIKEGHERRDEVKAVTFHMMEILDEDGLIKARVILDLMKGFEFFDVTADAGFWAYGHDLEEVFENAALAMFEVMTDTSLVEAAEERRVEITSEDRVSLLYDWLDELLFIHDTEFILFSKFKVKIDEKDDGLHLTGTAMGEEIKEGHERRDEVKAVTFHMMEILDEDGLIKARVILDLMKGFEFFDVTADAGFWAYGHDLEEVFENAALAMFEVMTDTSLVEAAEERRVEITSEDRVSLLYDWLDELLFIHDTEFILFSKFKVKIDEKDDGLHLTGTAMGEEIKEGHERRDEVKAVTFHMMEILDEDGLIKARVILDLMKGFEFFDVTADAGFWAYGHDLEEVFENAALAMFEVMTDTSLVEAAEERRVEITSEDRVSLLYDWLDELLFIHDTEFILFSKFKVKIDEKDDGLHLTGTAMGEEIKEGHERRDEVKAVTFHMMEILDEDGLIKARVILDLMKGFEFFDVTADAGFWAYGHDLEEVFENAALAMFEVMTDTSLVEAAEERRVEITSEDRVSLLYDWLDELLFIHDTEFILFSKFKVKIDEKDDGLHLTGTAMGEEIKEGHERRDEVKAVTFHMMEILDEDGLIKARVILDLMKGFEFFDVTADAGFWAYGHDLEEVFENAALAMFEVMTDTSLVEAAEERRVEITSEDRVSLLYDWLDELLFIHDTEFILFSKFKVKIDEKDDGLHLTGTAMGEEIKEGHERRDEVKAVTFHMMEILDEDGLIKARVILDLMKGFEFFDVTADAGFWAYGHDLEEVFENAALAMFEVMTDTSLVEAAEERRVEITSEDRVSLLYDWLDELLFIHDTEFILFSKFKVKIDEKDDGLHLTGTAMGEEIKEGHERRDEVKAVTFHMMEILDEDGLIKARVILDLMKGFEFFDVTADAGFWAYGHDLEEVFENAALAMFEVMTDTSLVEAAEERRVEITSEDRVSLLYDWLDELLFIHDTEFILFSKFKVKIDEKDDGLHLTGTAMGEEIKEGHERRDEVKAVTFHMMEILDEDGLIKARVILDLMKGFEFFDVTADAGFWAYGHDLEEVFENAALAMFEVMTDTSLVEAAEERRVEITSEDRVSLLYDWLDELLFIHDTEFILFSKFKVKIDEKDDGLHLTGTAMGEEIKEGHERRDEVKAVTFHMMEILDEDGLIKARVILDL

Organism: Methanothermobacter thermautotrophicus (strain ATCC 29096 / DSM 1053 / JCM 10044 / NBRC 100330 / Delta H) (NCBI:txid187420)

Foldseek 3Di:
DVQKAKDDDDQKIKMKGKADQLQRQLQVRVVVVLVQQAALVDFPFPDKDKDKFFDADSFVQQVVSVVVVQVVCVVFVARDWDWDKDWDQDPRHIMMMIMTTGTDDDPPTGHHDDFPFWDAPSRGWDADPNMTMGMTMTGD

CATH classification: 3.55.10.10